Protein AF-A0A2S3U165-F1 (afdb_monomer_lite)

pLDDT: mean 78.57, std 14.58, range [23.7, 95.81]

Foldseek 3Di:
DDDDDPDPPVPDQLVVQLVVLLVVLVLVLLVCLVVCLVVLLVVLVVVLVVLQDDDVVLLQLLLVLLPDPPLVVSLVVNQVSLCPDDRPFWPKKWWAFLVQQTSYMSDPVVRVRHGPGDPDPVQVCCSVVVDWDWDFDADPVVRFTKIKTKHFRWDPDPPDDDTHGGTIMIIIGGCPVVVVVSVVVSVVSVVVSVVVSVVSSVVSSVVSCVPVPLVVQLVVQVVCVVVVNLDDARDQPDPPPSNVSRVVSNVVSVVVVVVVVVVVVVVVVVLVCQQPDCKWKFWDFPQQFTQDTYPNLCVQQVHDPVRRGRDHPCVSLVPVVPDDPVCLVVDFDKDWGFPDDPVDGWIWIKGKDFDADPVRDTGTIMIIIDTCRVVVVVVVLVVVLVVLVVVLLVVLVVLLCVLVVVVVVPCVVPPVVNVVSVVSNVLSVVLNVVLVVLVVLVVCLVVVNDDWDWDWDQVVVLLVVLVVVVVVVVVPPPDPQEEAAEAEAEDPDGDIDTGRSVLVSLLSCLVVVVLQLQAPRYFYWYWYWDDDPPDIWIWTKHQGQKADPVCQVPLLPQQDDRDPPVCVVVSDRSSSSVSSQSRQVVVVWGAGADTDGNGITGITGDDDDDYYDYDDYDYDDDDDDDDDPPVVPVVVVVVSVVVSVVPVPDPPDDPDDDFDQDDQDPDDFPDDDLLVFAFFLWKWFQAQVLFIWTKFFPPDDLSVVVLVLLLVWAWDEKDWDPDPDLVVLLCQVSPHQKMKRFHLEKDFLLSVCVNSVYDHPPRRLPIAGMKIGHPPDFFWIWGAHQQVRIIMIIGTPTHDCPVVCVCPDPVGIDIQGWDFDDDPSGTAIFRQFKDKDFKWKFFKDFADPVSLLCLFQVVVSPFHWDWDDDDQWIWTDTPPAKIWIARNVQQKIKIKGQPQQQPDDDDRPNVLSVVVSVVVVSSVANCNQKHFNYADPVQRKTAIFGDDSSATEDEPDQGHQWIWGDDSRSMIIIMHHSMDTDGIDDDPDDRRMDIGGTPVVLVVVLVVLVADPVFWDYKGWHWYWDQDPVDNRMIMTDTFIWIRGNNTIDTSVCSNVVD

Secondary structure (DSSP, 8-state):
--------GGGSHHHHHHHHHHHHHHHHHHHHHHHHHHHHHHHHHHHHHHHHSPPHHHHHHHHHHHH-S-HHHHHHHHHHHHHH---TTEEEEEEEETTSBEEEES-SS-GGGTTSBP--HHHHHHHHH---EEEEEEETTTTEEEEEEEEEEE---SSSS---EEEEEEEEEETHHHHHHHHHHHHHHHHHHHHHHHHHHHHHHHHHHHHHHHHHHHHHHHHHHTTT---S-PPP--SSHHHHHHHHHHHHHHHHHHHHHHHHHHHHHHHHHHTT-SSEEEEE-TTSBEEEE-HHHHHHHT--HHHHTTSBHHHHTT-TTT--TTHHHH----EEEE--BTTB--EEEEEEEEEE-TTS-EEEEEEEEEE-HHHHHHHHHHHHHHHHHHHHTHHHHHHHHHHHHHHHTTGGG-TTHHHHHHHHHHHHHHHHHHHHHHHHHHHHHHTT------EEEEHHHHHHHHHHHHHHHHTT---TT--EEEEEEE-SS--EEEE-HHHHHHHHHHHHHHHHHT-TT-EEEEEEEEEETTEEEEEEE--SS---TTTTTTTTSTT--S-TTGGGGGT--S-HHHHHHHHHHHTT--------TTT-----------------------------TTHHHHHHHHHHHHHHHHHTT--S---------------------HHHHSS-SEEEEE-TTS-EEEEE-TTS-HHHHHHHHHTTS-EEEEEE----SHHHHHHHHT-SSEEEEEEEEEEEHHHHHHHTT----SSTT-EEEEEEEESS-SSEEEEE-TTT--EEEEEES----TTGGGTS-TTT-EEEE-EEEEETTEEEEE--S-EEEEPEEEEEEE--HHHHHHHHHSTTS----EEEEETTEEEEEETTTEEEEEETTTTEEEEEE--S-S---S--HHHHHHHHHHHHHHTT---SSEEEEEEETTTTEEEEEEEETTEEEE-S-TT-SEEEEE-TTS-EEEEEESEEEEEEE---SS-SEEEEPPHHHHHHHHHHTT--GGGEEEEEEEEEEEE-TT-TTEEEEEEEEEEEETTEEEEHHHHHHT-

Radius of gyration: 58.42 Å; chains: 1; bounding box: 108×102×189 Å

Sequence (1059 aa):
MLRFKRKNFFKTINFKIALVFALLLLITLEIVGAIFVKQLESKNIQDFKQSVQIPTYIDNSLSEQLTVSSTRKANGQIKTILSNYNNTNVDEIQVVDSKGTIRGTSDVNDQSVVGQKTTDRNVKNAIYNNRTYTKSTYDTQNNGRYYVSIVSLYSSNSAGNSSQSVGVLYVRANMKSVYSTINNIMGIFVIASLAAMVLGLGIAIIIARAITRPIEEMKQQTQRIARGDYAGQVRVYSDDELGQLAKAINNLSIRVEESQESTEAERRRLDSVLSHMSDGVIATDRRGNITIINETASDFMDVTAEKAIGNSILDILKIRDDYSLRDLIENQDELMLDFSSNERDLILNAYFSLIQRESGFISGLVCVLHDVTEQQKIDNDRKQFVSNVSHELRTPLTSLRSYIEALSDGAWKDPEVAPGFLKVTQEETDRMIRMINELLSLSRMDSGTTRVDMELVNINEMFNYVLDRVDMILKKDDNPAKYYTIKREFTKRDLWVEIDTDKFTQVLDNIMNNAIKYSPDGGVVTCRLLETHNQVIISISDQGLGIPRADLGHVFDRFFRVDKARSRAQGGTGLGLAISKEVVQMLGGRIWVDSVEGKGLRSISPCHTNLMRRRTFGMTTHKLRRFILPILLTILILLSVVLSMYIWLNPSRYEHESKVSTTSSNSSLTTRTIDDIYLPTQLIHTNSQGGQSLLINKNVSLVSQFSEQLRKWDARSISKVRITSAKSYRALLNGTDSYVLNFPDSITVSMFNTVFKQHLSNFRSSEFSRIVIPVNDTNHIYFLNDDHHEIYSVRLKKKSLSSLKKVLAVDKVKRIAVKMTYEDNTTYIDYPKQVTMQHYSYLMSKAAASEIANRLLDADGNSTVSVHNRSGKQEYTTGSYKRMTVDSKLGTVYFEDYSDSGTTRNLSLTNQLKKSFNLLTSLGVPMDNIRYYGFDATSNSVIYRSYVEGFPIFNQTENGDVRIQLTSNGLDRYYFSLYSLQVPVPTTGQKQAVTLPSSTSVLKRLKAAGYKDSKIGSIELGYEWSQNKSSKLVIDLTPTYYVYYNGTWRTYTSMLSGS

Organism: NCBI:txid337330

Structure (mmCIF, N/CA/C/O backbone):
data_AF-A0A2S3U165-F1
#
_entry.id   AF-A0A2S3U165-F1
#
loop_
_atom_site.group_PDB
_atom_site.id
_atom_site.type_symbol
_atom_site.label_atom_id
_atom_site.label_alt_id
_atom_site.label_comp_id
_atom_site.label_asym_id
_atom_site.label_entity_id
_atom_site.label_seq_id
_atom_site.pdbx_PDB_ins_code
_atom_site.Cartn_x
_atom_site.Cartn_y
_atom_site.Cartn_z
_atom_site.occupancy
_atom_site.B_iso_or_equiv
_atom_site.auth_seq_id
_atom_site.auth_comp_id
_atom_site.auth_asym_id
_atom_site.auth_atom_id
_atom_site.pdbx_PDB_model_num
ATOM 1 N N . MET A 1 1 ? -4.258 -48.245 -37.316 1.00 33.75 1 MET A N 1
ATOM 2 C CA . MET A 1 1 ? -4.665 -47.132 -38.209 1.00 33.75 1 MET A CA 1
ATOM 3 C C . MET A 1 1 ? -4.821 -45.851 -37.377 1.00 33.75 1 MET A C 1
ATOM 5 O O . MET A 1 1 ? -5.816 -45.705 -36.680 1.00 33.75 1 MET A O 1
ATOM 9 N N . LEU A 1 2 ? -3.816 -44.966 -37.343 1.00 30.27 2 LEU A N 1
ATOM 10 C CA . LEU A 1 2 ? -3.775 -43.818 -36.412 1.00 30.27 2 LEU A CA 1
ATOM 11 C C . LEU A 1 2 ? -4.475 -42.569 -36.975 1.00 30.27 2 LEU A C 1
ATOM 13 O O . LEU A 1 2 ? -3.987 -41.931 -37.905 1.00 30.27 2 LEU A O 1
ATOM 17 N N . ARG A 1 3 ? -5.608 -42.180 -36.377 1.00 30.67 3 ARG A N 1
ATOM 18 C CA . ARG A 1 3 ? -6.402 -41.015 -36.802 1.00 30.67 3 ARG A CA 1
ATOM 19 C C . ARG A 1 3 ? -5.955 -39.746 -36.059 1.00 30.67 3 ARG A C 1
ATOM 21 O O . ARG A 1 3 ? -6.511 -39.388 -35.022 1.00 30.67 3 ARG A O 1
ATOM 28 N N . PHE A 1 4 ? -4.937 -39.059 -36.584 1.00 32.34 4 PHE A N 1
ATOM 29 C CA . PHE A 1 4 ? -4.428 -37.803 -36.012 1.00 32.34 4 PHE A CA 1
ATOM 30 C C . PHE A 1 4 ? -5.526 -36.722 -35.944 1.00 32.34 4 PHE A C 1
ATOM 32 O O . PHE A 1 4 ? -5.922 -36.150 -36.962 1.00 32.34 4 PHE A O 1
ATOM 39 N N . LYS A 1 5 ? -5.983 -36.367 -34.733 1.00 38.91 5 LYS A N 1
ATOM 40 C CA . LYS A 1 5 ? -6.757 -35.132 -34.519 1.00 38.91 5 LYS A CA 1
ATOM 41 C C . LYS A 1 5 ? -5.855 -33.937 -34.849 1.00 38.91 5 LYS A C 1
ATOM 43 O O . LYS A 1 5 ? -4.990 -33.587 -34.046 1.00 38.91 5 LYS A O 1
ATOM 48 N N . ARG A 1 6 ? -6.080 -33.284 -35.998 1.00 40.56 6 ARG A N 1
ATOM 49 C CA . ARG A 1 6 ? -5.479 -31.982 -36.352 1.00 40.56 6 ARG A CA 1
ATOM 50 C C . ARG A 1 6 ? -5.885 -30.918 -35.315 1.00 40.56 6 ARG A C 1
ATOM 52 O O . ARG A 1 6 ? -6.826 -30.155 -35.522 1.00 40.56 6 ARG A O 1
ATOM 59 N N . LYS A 1 7 ? -5.158 -30.835 -34.192 1.00 45.34 7 LYS A N 1
ATOM 60 C CA . LYS A 1 7 ? -5.115 -29.611 -33.377 1.00 45.34 7 LYS A CA 1
ATOM 61 C C . LYS A 1 7 ? -4.699 -28.471 -34.310 1.00 45.34 7 LYS A C 1
ATOM 63 O O . LYS A 1 7 ? -3.800 -28.645 -35.128 1.00 45.34 7 LYS A O 1
ATOM 68 N N . ASN A 1 8 ? -5.357 -27.318 -34.200 1.00 52.25 8 ASN A N 1
ATOM 69 C CA . ASN A 1 8 ? -5.084 -26.154 -35.045 1.00 52.25 8 ASN A CA 1
ATOM 70 C C . ASN A 1 8 ? -3.655 -25.629 -34.798 1.00 52.25 8 ASN A C 1
ATOM 72 O O . ASN A 1 8 ? -3.455 -24.776 -33.937 1.00 52.25 8 ASN A O 1
ATOM 76 N N . PHE A 1 9 ? -2.675 -26.139 -35.548 1.00 51.56 9 PHE A N 1
ATOM 77 C CA . PHE A 1 9 ? -1.242 -25.844 -35.411 1.00 51.56 9 PHE A CA 1
ATOM 78 C C . PHE A 1 9 ? -0.975 -24.327 -35.406 1.00 51.56 9 PHE A C 1
ATOM 80 O O . PHE A 1 9 ? -0.427 -23.782 -34.446 1.00 51.56 9 PHE A O 1
ATOM 87 N N . PHE A 1 10 ? -1.555 -23.641 -36.394 1.00 55.06 10 PHE A N 1
ATOM 88 C CA . PHE A 1 10 ? -1.561 -22.187 -36.593 1.00 55.06 10 PHE A CA 1
ATOM 89 C C . PHE A 1 10 ? -2.202 -21.359 -35.455 1.00 55.06 10 PHE A C 1
ATOM 91 O O . PHE A 1 10 ? -2.056 -20.138 -35.426 1.00 55.06 10 PHE A O 1
ATOM 98 N N . LYS A 1 11 ? -2.926 -21.983 -34.510 1.00 57.59 11 LYS A N 1
ATOM 99 C CA . LYS A 1 11 ? -3.500 -21.303 -33.329 1.00 57.59 11 LYS A CA 1
ATOM 100 C C . LYS A 1 11 ? -2.598 -21.380 -32.089 1.00 57.59 11 LYS A C 1
ATOM 102 O O . LYS A 1 11 ? -2.923 -20.742 -31.090 1.00 57.59 11 LYS A O 1
ATOM 107 N N . THR A 1 12 ? -1.494 -22.130 -32.126 1.00 66.56 12 THR A N 1
ATOM 108 C CA . THR A 1 12 ? -0.526 -22.169 -31.016 1.00 66.56 12 THR A CA 1
ATOM 109 C C . THR A 1 12 ? 0.334 -20.903 -30.997 1.00 66.56 12 THR A C 1
ATOM 111 O O . THR A 1 12 ? 0.729 -20.396 -32.047 1.00 66.56 12 THR A O 1
ATOM 114 N N . ILE A 1 13 ? 0.635 -20.380 -29.805 1.00 69.94 13 ILE A N 1
ATOM 115 C CA . ILE A 1 13 ? 1.484 -19.186 -29.664 1.00 69.94 13 ILE A CA 1
ATOM 116 C C . ILE A 1 13 ? 2.929 -19.472 -30.104 1.00 69.94 13 ILE A C 1
ATOM 118 O O . ILE A 1 13 ? 3.544 -18.636 -30.756 1.00 69.94 13 ILE A O 1
ATOM 122 N N . ASN A 1 14 ? 3.411 -20.698 -29.879 1.00 69.25 14 ASN A N 1
ATOM 123 C CA . ASN A 1 14 ? 4.694 -21.216 -30.354 1.00 69.25 14 ASN A CA 1
ATOM 124 C C . ASN A 1 14 ? 4.854 -21.045 -31.872 1.00 69.25 14 ASN A C 1
ATOM 126 O O . ASN A 1 14 ? 5.869 -20.530 -32.332 1.00 69.25 14 ASN A O 1
ATOM 130 N N . PHE A 1 15 ? 3.837 -21.452 -32.645 1.00 73.50 15 PHE A N 1
ATOM 131 C CA . PHE A 1 15 ? 3.852 -21.309 -34.099 1.00 73.50 15 PHE A CA 1
ATOM 132 C C . PHE A 1 15 ? 3.853 -19.836 -34.519 1.00 73.50 15 PHE A C 1
ATOM 134 O O . PHE A 1 15 ? 4.587 -19.468 -35.427 1.00 73.50 15 PHE A O 1
ATOM 141 N N . LYS A 1 16 ? 3.076 -18.979 -33.842 1.00 78.44 16 LYS A N 1
ATOM 142 C CA . LYS A 1 16 ? 3.049 -17.539 -34.142 1.00 78.44 16 LYS A CA 1
ATOM 143 C C . LYS A 1 16 ? 4.399 -16.864 -33.903 1.00 78.44 16 LYS A C 1
ATOM 145 O O . LYS A 1 16 ? 4.827 -16.091 -34.749 1.00 78.44 16 LYS A O 1
ATOM 150 N N . ILE A 1 17 ? 5.068 -17.167 -32.790 1.00 77.88 17 ILE A N 1
ATOM 151 C CA . ILE A 1 17 ? 6.394 -16.614 -32.473 1.00 77.88 17 ILE A CA 1
ATOM 152 C C . ILE A 1 17 ? 7.420 -17.078 -33.517 1.00 77.88 17 ILE A C 1
ATOM 154 O O . ILE A 1 17 ? 8.116 -16.246 -34.093 1.00 77.88 17 ILE A O 1
ATOM 158 N N . ALA A 1 18 ? 7.458 -18.378 -33.833 1.00 76.38 18 ALA A N 1
ATOM 159 C CA . ALA A 1 18 ? 8.350 -18.906 -34.866 1.00 76.38 18 ALA A CA 1
ATOM 160 C C . ALA A 1 18 ? 8.074 -18.301 -36.259 1.00 76.38 18 ALA A C 1
ATOM 162 O O . ALA A 1 18 ? 9.016 -17.986 -36.980 1.00 76.38 18 ALA A O 1
ATOM 163 N N . LEU A 1 19 ? 6.803 -18.078 -36.618 1.00 77.12 19 LEU A N 1
ATOM 164 C CA . LEU A 1 19 ? 6.414 -17.425 -37.872 1.00 77.12 19 LEU A CA 1
ATOM 165 C C . LEU A 1 19 ? 6.863 -15.956 -37.930 1.00 77.12 19 LEU A C 1
ATOM 167 O O . LEU A 1 19 ? 7.336 -15.519 -38.972 1.00 77.12 19 LEU A O 1
ATOM 171 N N . VAL A 1 20 ? 6.745 -15.200 -36.832 1.00 80.44 20 VAL A N 1
ATOM 172 C CA . VAL A 1 20 ? 7.213 -13.802 -36.775 1.00 80.44 20 VAL A CA 1
ATOM 173 C C . VAL A 1 20 ? 8.730 -13.727 -36.952 1.00 80.44 20 VAL A C 1
ATOM 175 O O . VAL A 1 20 ? 9.194 -12.928 -37.759 1.00 80.44 20 VAL A O 1
ATOM 178 N N . PHE A 1 21 ? 9.501 -14.594 -36.287 1.00 79.75 21 PHE A N 1
ATOM 179 C CA . PHE A 1 21 ? 10.951 -14.663 -36.506 1.00 79.75 21 PHE A CA 1
ATOM 180 C C . PHE A 1 21 ? 11.316 -15.093 -37.934 1.00 79.75 21 PHE A C 1
ATOM 182 O O . PHE A 1 21 ? 12.248 -14.536 -38.506 1.00 79.75 21 PHE A O 1
ATOM 189 N N . ALA A 1 22 ? 10.573 -16.026 -38.538 1.00 78.12 22 ALA A N 1
ATOM 190 C CA . ALA A 1 22 ? 10.797 -16.444 -39.923 1.00 78.12 22 ALA A CA 1
ATOM 191 C C . ALA A 1 22 ? 10.519 -15.316 -40.935 1.00 78.12 22 ALA A C 1
ATOM 193 O O . ALA A 1 22 ? 11.304 -15.121 -41.859 1.00 78.12 22 ALA A O 1
ATOM 194 N N . LEU A 1 23 ? 9.440 -14.549 -40.739 1.00 79.06 23 LEU A N 1
ATOM 195 C CA . LEU A 1 23 ? 9.111 -13.382 -41.566 1.00 79.06 23 LEU A CA 1
ATOM 196 C C . LEU A 1 23 ? 10.121 -12.243 -41.379 1.00 79.06 23 LEU A C 1
ATOM 198 O O . LEU A 1 23 ? 10.526 -11.630 -42.360 1.00 79.06 23 LEU A O 1
ATOM 202 N N . LEU A 1 24 ? 10.569 -11.985 -40.146 1.00 82.81 24 LEU A N 1
ATOM 203 C CA . LEU A 1 24 ? 11.602 -10.983 -39.872 1.00 82.81 24 LEU A CA 1
ATOM 204 C C . LEU A 1 24 ? 12.925 -11.366 -40.546 1.00 82.81 24 LEU A C 1
ATOM 206 O O . LEU A 1 24 ? 13.512 -10.532 -41.229 1.00 82.81 24 LEU A O 1
ATOM 210 N N . LEU A 1 25 ? 13.352 -12.629 -40.423 1.00 83.25 25 LEU A N 1
ATOM 211 C CA . LEU A 1 25 ? 14.554 -13.144 -41.084 1.00 83.25 25 LEU A CA 1
ATOM 212 C C . LEU A 1 25 ? 14.445 -13.004 -42.610 1.00 83.25 25 LEU A C 1
ATOM 214 O O . LEU A 1 25 ? 15.378 -12.503 -43.232 1.00 83.25 25 LEU A O 1
ATOM 218 N N . LEU A 1 26 ? 13.297 -13.361 -43.197 1.00 79.75 26 LEU A N 1
ATOM 219 C CA . LEU A 1 26 ? 13.016 -13.184 -44.625 1.00 79.75 26 LEU A CA 1
ATOM 220 C C . LEU A 1 26 ? 13.172 -11.717 -45.056 1.00 79.75 26 LEU A C 1
ATOM 222 O O . LEU A 1 26 ? 13.933 -11.441 -45.978 1.00 79.75 26 LEU A O 1
ATOM 226 N N . ILE A 1 27 ? 12.543 -10.774 -44.347 1.00 81.38 27 ILE A N 1
ATOM 227 C CA . ILE A 1 27 ? 12.619 -9.335 -44.654 1.00 81.38 27 ILE A CA 1
ATOM 228 C C . ILE A 1 27 ? 14.053 -8.804 -44.508 1.00 81.38 27 ILE A C 1
ATOM 230 O O . ILE A 1 27 ? 14.535 -8.087 -45.384 1.00 81.38 27 ILE A O 1
ATOM 234 N N . THR A 1 28 ? 14.779 -9.171 -43.444 1.00 82.31 28 THR A N 1
ATOM 235 C CA . THR A 1 28 ? 16.186 -8.753 -43.299 1.00 82.31 28 THR A CA 1
ATOM 236 C C . THR A 1 28 ? 17.066 -9.297 -44.419 1.00 82.31 28 THR A C 1
ATOM 238 O O . THR A 1 28 ? 17.994 -8.619 -44.850 1.00 82.31 28 THR A O 1
ATOM 241 N N . LEU A 1 29 ? 16.756 -10.491 -44.924 1.00 84.00 29 LEU A N 1
ATOM 242 C CA . LEU A 1 29 ? 17.514 -11.144 -45.978 1.00 84.00 29 LEU A CA 1
ATOM 243 C C . LEU A 1 29 ? 17.196 -10.564 -47.366 1.00 84.00 29 LEU A C 1
ATOM 245 O O . LEU A 1 29 ? 18.117 -10.399 -48.163 1.00 84.00 29 LEU A O 1
ATOM 249 N N . GLU A 1 30 ? 15.945 -10.168 -47.630 1.00 80.12 30 GLU A N 1
ATOM 250 C CA . GLU A 1 30 ? 15.576 -9.358 -48.804 1.00 80.12 30 GLU A CA 1
ATOM 251 C C . GLU A 1 30 ? 16.334 -8.022 -48.815 1.00 80.12 30 GLU A C 1
ATOM 253 O O . GLU A 1 30 ? 16.966 -7.679 -49.815 1.00 80.12 30 GLU A O 1
ATOM 258 N N . ILE A 1 31 ? 16.336 -7.291 -47.693 1.00 81.25 31 ILE A N 1
ATOM 259 C CA . ILE A 1 31 ? 17.001 -5.982 -47.572 1.00 81.25 31 ILE A CA 1
ATOM 260 C C . ILE A 1 31 ? 18.521 -6.114 -47.745 1.00 81.25 31 ILE A C 1
ATOM 262 O O . ILE A 1 31 ? 19.116 -5.391 -48.546 1.00 81.25 31 ILE A O 1
ATOM 266 N N . VAL A 1 32 ? 19.157 -7.053 -47.035 1.00 83.31 32 VAL A N 1
ATOM 267 C CA . VAL A 1 32 ? 20.603 -7.305 -47.159 1.00 83.31 32 VAL A CA 1
ATOM 268 C C . VAL A 1 32 ? 20.953 -7.775 -48.570 1.00 83.31 32 VAL A C 1
ATOM 270 O O . VAL A 1 32 ? 21.936 -7.296 -49.126 1.00 83.31 32 VAL A O 1
ATOM 273 N N . GLY A 1 33 ? 20.139 -8.638 -49.185 1.00 82.62 33 GLY A N 1
ATOM 274 C CA . GLY A 1 33 ? 20.323 -9.077 -50.569 1.00 82.62 33 GLY A CA 1
ATOM 275 C C . GLY A 1 33 ? 20.247 -7.927 -51.575 1.00 82.62 33 GLY A C 1
ATOM 276 O O . GLY A 1 33 ? 21.127 -7.802 -52.423 1.00 82.62 33 GLY A O 1
ATOM 277 N N . ALA A 1 34 ? 19.255 -7.041 -51.452 1.00 78.62 34 ALA A N 1
ATOM 278 C CA . ALA A 1 34 ? 19.100 -5.882 -52.331 1.00 78.62 34 ALA A CA 1
ATOM 279 C C . ALA A 1 34 ? 20.277 -4.894 -52.216 1.00 78.62 34 ALA A C 1
ATOM 281 O O . ALA A 1 34 ? 20.805 -4.434 -53.233 1.00 78.62 34 ALA A O 1
ATOM 282 N N . ILE A 1 35 ? 20.729 -4.603 -50.989 1.00 80.50 35 ILE A N 1
ATOM 283 C CA . ILE A 1 35 ? 21.906 -3.755 -50.739 1.00 80.50 35 ILE A CA 1
ATOM 284 C C . ILE A 1 35 ? 23.169 -4.426 -51.293 1.00 80.50 35 ILE A C 1
ATOM 286 O O . ILE A 1 35 ? 23.924 -3.788 -52.028 1.00 80.50 35 ILE A O 1
ATOM 290 N N . PHE A 1 36 ? 23.372 -5.713 -50.997 1.00 84.00 36 PHE A N 1
ATOM 291 C CA . PHE A 1 36 ? 24.535 -6.479 -51.438 1.00 84.00 36 PHE A CA 1
ATOM 292 C C . PHE A 1 36 ? 24.632 -6.542 -52.964 1.00 84.00 36 PHE A C 1
ATOM 294 O O . PHE A 1 36 ? 25.689 -6.231 -53.501 1.00 84.00 36 PHE A O 1
ATOM 301 N N . VAL A 1 37 ? 23.544 -6.854 -53.678 1.00 80.62 37 VAL A N 1
ATOM 302 C CA . VAL A 1 37 ? 23.531 -6.892 -55.152 1.00 80.62 37 VAL A CA 1
ATOM 303 C C . VAL A 1 37 ? 23.841 -5.515 -55.745 1.00 80.62 37 VAL A C 1
ATOM 305 O O . VAL A 1 37 ? 24.714 -5.415 -56.608 1.00 80.62 37 VAL A O 1
ATOM 308 N N . LYS A 1 38 ? 23.211 -4.439 -55.248 1.00 78.88 38 LYS A N 1
ATOM 309 C CA . LYS A 1 38 ? 23.470 -3.067 -55.725 1.00 78.88 38 LYS A CA 1
ATOM 310 C C . LYS A 1 38 ? 24.925 -2.644 -55.488 1.00 78.88 38 LYS A C 1
ATOM 312 O O . LYS A 1 38 ? 25.540 -2.034 -56.365 1.00 78.88 38 LYS A O 1
ATOM 317 N N . GLN A 1 39 ? 25.489 -2.966 -54.323 1.00 80.38 39 GLN A N 1
ATOM 318 C CA . GLN A 1 39 ? 26.874 -2.641 -53.972 1.00 80.38 39 GLN A CA 1
ATOM 319 C C . GLN A 1 39 ? 27.882 -3.495 -54.758 1.00 80.38 39 GLN A C 1
ATOM 321 O O . GLN A 1 39 ? 28.893 -2.970 -55.225 1.00 80.38 39 GLN A O 1
ATOM 326 N N . LEU A 1 40 ? 27.585 -4.782 -54.960 1.00 85.06 40 LEU A N 1
ATOM 327 C CA . LEU A 1 40 ? 28.380 -5.717 -55.753 1.00 85.06 40 LEU A CA 1
ATOM 328 C C . LEU A 1 40 ? 28.433 -5.291 -57.225 1.00 85.06 40 LEU A C 1
ATOM 330 O O . LEU A 1 40 ? 29.526 -5.228 -57.784 1.00 85.06 40 LEU A O 1
ATOM 334 N N . GLU A 1 41 ? 27.296 -4.958 -57.844 1.00 81.56 41 GLU A N 1
ATOM 335 C CA . GLU A 1 41 ? 27.257 -4.447 -59.221 1.00 81.56 41 GLU A CA 1
ATOM 336 C C . GLU A 1 41 ? 28.020 -3.121 -59.337 1.00 81.56 41 GLU A C 1
ATOM 338 O O . GLU A 1 41 ? 28.912 -3.002 -60.178 1.00 81.56 41 GLU A O 1
ATOM 343 N N . SER A 1 42 ? 27.745 -2.158 -58.448 1.00 81.94 42 SER A N 1
ATOM 344 C CA . SER A 1 42 ? 28.410 -0.846 -58.459 1.00 81.94 42 SER A CA 1
ATOM 345 C C . SER A 1 42 ? 29.932 -0.976 -58.351 1.00 81.94 42 SER A C 1
ATOM 347 O O . SER A 1 42 ? 30.659 -0.365 -59.137 1.00 81.94 42 SER A O 1
ATOM 349 N N . LYS A 1 43 ? 30.416 -1.816 -57.423 1.00 83.06 43 LYS A N 1
ATOM 350 C CA . LYS A 1 43 ? 31.849 -2.049 -57.230 1.00 83.06 43 LYS A CA 1
ATOM 351 C C . LYS A 1 43 ? 32.477 -2.791 -58.410 1.00 83.06 43 LYS A C 1
ATOM 353 O O . LYS A 1 43 ? 33.467 -2.310 -58.942 1.00 83.06 43 LYS A O 1
ATOM 358 N N . ASN A 1 44 ? 31.903 -3.906 -58.872 1.00 84.69 44 ASN A N 1
ATOM 359 C CA . ASN A 1 44 ? 32.482 -4.649 -60.000 1.00 84.69 44 ASN A CA 1
ATOM 360 C C . ASN A 1 44 ? 32.514 -3.806 -61.288 1.00 84.69 44 ASN A C 1
ATOM 362 O O . ASN A 1 44 ? 33.454 -3.925 -62.069 1.00 84.69 44 ASN A O 1
ATOM 366 N N . ILE A 1 45 ? 31.537 -2.917 -61.507 1.00 84.38 45 ILE A N 1
ATOM 367 C CA . ILE A 1 45 ? 31.567 -1.963 -62.625 1.00 84.38 45 ILE A CA 1
ATOM 368 C C . ILE A 1 45 ? 32.660 -0.899 -62.427 1.00 84.38 45 ILE A C 1
ATOM 370 O O . ILE A 1 45 ? 33.305 -0.520 -63.404 1.00 84.38 45 ILE A O 1
ATOM 374 N N . GLN A 1 46 ? 32.898 -0.415 -61.204 1.00 84.44 46 GLN A N 1
ATOM 375 C CA . GLN A 1 46 ? 33.989 0.522 -60.908 1.00 84.44 46 GLN A CA 1
ATOM 376 C C . GLN A 1 46 ? 35.370 -0.126 -61.105 1.00 84.44 46 GLN A C 1
ATOM 378 O O . GLN A 1 46 ? 36.187 0.410 -61.855 1.00 84.44 46 GLN A O 1
ATOM 383 N N . ASP A 1 47 ? 35.593 -1.297 -60.508 1.00 84.56 47 ASP A N 1
ATOM 384 C CA . ASP A 1 47 ? 36.834 -2.068 -60.621 1.00 84.56 47 ASP A CA 1
ATOM 385 C C . ASP A 1 47 ? 37.116 -2.423 -62.100 1.00 84.56 47 ASP A C 1
ATOM 387 O O . ASP A 1 47 ? 38.234 -2.250 -62.590 1.00 84.56 47 ASP A O 1
ATOM 391 N N . PHE A 1 48 ? 36.083 -2.814 -62.863 1.00 87.31 48 PHE A N 1
ATOM 392 C CA . PHE A 1 48 ? 36.197 -3.063 -64.305 1.00 87.31 48 PHE A CA 1
ATOM 393 C C . PHE A 1 48 ? 36.580 -1.806 -65.096 1.00 87.31 48 PHE A C 1
ATOM 395 O O . PHE A 1 48 ? 37.502 -1.864 -65.911 1.00 87.31 48 PHE A O 1
ATOM 402 N N . LYS A 1 49 ? 35.930 -0.658 -64.845 1.00 84.00 49 LYS A N 1
ATOM 403 C CA . LYS A 1 49 ? 36.275 0.620 -65.497 1.00 84.00 49 LYS A CA 1
ATOM 404 C C . LYS A 1 49 ? 37.732 1.007 -65.253 1.00 84.00 49 LYS A C 1
ATOM 406 O O . LYS A 1 49 ? 38.390 1.456 -66.185 1.00 84.00 49 LYS A O 1
ATOM 411 N N . GLN A 1 50 ? 38.235 0.798 -64.035 1.00 82.69 50 GLN A N 1
ATOM 412 C CA . GLN A 1 50 ? 39.637 1.040 -63.701 1.00 82.69 50 GLN A CA 1
ATOM 413 C C . GLN A 1 50 ? 40.573 0.048 -64.416 1.00 82.69 50 GLN A C 1
ATOM 415 O O . GLN A 1 50 ? 41.608 0.462 -64.926 1.00 82.69 50 GLN A O 1
ATOM 420 N N . SER A 1 51 ? 40.190 -1.230 -64.543 1.00 83.00 51 SER A N 1
ATOM 421 C CA . SER A 1 51 ? 40.967 -2.241 -65.290 1.00 83.00 51 SER A CA 1
ATOM 422 C C . SER A 1 51 ? 41.047 -1.996 -66.806 1.00 83.00 51 SER A C 1
ATOM 424 O O . SER A 1 51 ? 41.929 -2.531 -67.471 1.00 83.00 51 SER A O 1
ATOM 426 N N . VAL A 1 52 ? 40.120 -1.205 -67.353 1.00 84.81 52 VAL A N 1
ATOM 427 C CA . VAL A 1 52 ? 40.019 -0.841 -68.779 1.00 84.81 52 VAL A CA 1
ATOM 428 C C . VAL A 1 52 ? 40.643 0.532 -69.069 1.00 84.81 52 VAL A C 1
ATOM 430 O O . VAL A 1 52 ? 40.829 0.901 -70.228 1.00 84.81 52 VAL A O 1
ATOM 433 N N . GLN A 1 53 ? 40.985 1.307 -68.037 1.00 81.44 53 GLN A N 1
ATOM 434 C CA . GLN A 1 53 ? 41.601 2.614 -68.222 1.00 81.44 53 GLN A CA 1
ATOM 435 C C . GLN A 1 53 ? 43.004 2.472 -68.830 1.00 81.44 53 GLN A C 1
ATOM 437 O O . GLN A 1 53 ? 43.839 1.697 -68.358 1.00 81.44 53 GLN A O 1
ATOM 442 N N . ILE A 1 54 ? 43.266 3.248 -69.881 1.00 81.81 54 ILE A N 1
ATOM 443 C CA . ILE A 1 54 ? 44.570 3.279 -70.540 1.00 81.81 54 ILE A CA 1
ATOM 444 C C . ILE A 1 54 ? 45.589 3.969 -69.613 1.00 81.81 54 ILE A C 1
ATOM 446 O O . ILE A 1 54 ? 45.279 5.014 -69.036 1.00 81.81 54 ILE A O 1
ATOM 450 N N . PRO A 1 55 ? 46.793 3.398 -69.415 1.00 82.19 55 PRO A N 1
ATOM 451 C CA . PRO A 1 55 ? 47.842 4.037 -68.630 1.00 82.19 55 PRO A CA 1
ATOM 452 C C . PRO A 1 55 ? 48.347 5.334 -69.271 1.00 82.19 55 PRO A C 1
ATOM 454 O O . PRO A 1 55 ? 48.657 5.366 -70.459 1.00 82.19 55 PRO A O 1
ATOM 457 N N . THR A 1 56 ? 48.565 6.372 -68.462 1.00 76.31 56 THR A N 1
ATOM 458 C CA . THR A 1 56 ? 48.948 7.720 -68.927 1.00 76.31 56 THR A CA 1
ATOM 459 C C . THR A 1 56 ? 50.263 7.774 -69.720 1.00 76.31 56 THR A C 1
ATOM 461 O O . THR A 1 56 ? 50.472 8.699 -70.501 1.00 76.31 56 THR A O 1
ATOM 464 N N . TYR A 1 57 ? 51.156 6.783 -69.584 1.00 77.94 57 TYR A N 1
ATOM 465 C CA . TYR A 1 57 ? 52.344 6.700 -70.444 1.00 77.94 57 TYR A CA 1
ATOM 466 C C . TYR A 1 57 ? 51.977 6.417 -71.912 1.00 77.94 57 TYR A C 1
ATOM 468 O O . TYR A 1 57 ? 52.616 6.957 -72.811 1.00 77.94 57 TYR A O 1
ATOM 476 N N . ILE A 1 58 ? 50.915 5.643 -72.159 1.00 81.38 58 ILE A N 1
ATOM 477 C CA . ILE A 1 58 ? 50.386 5.376 -73.502 1.00 81.38 58 ILE A CA 1
ATOM 478 C C . ILE A 1 58 ? 49.687 6.622 -74.044 1.00 81.38 58 ILE A C 1
ATOM 480 O O . ILE A 1 58 ? 49.961 7.005 -75.177 1.00 81.38 58 ILE A O 1
ATOM 484 N N . ASP A 1 59 ? 48.867 7.301 -73.234 1.00 78.31 59 ASP A N 1
ATOM 485 C CA . ASP A 1 59 ? 48.231 8.569 -73.629 1.00 78.31 59 ASP A CA 1
ATOM 486 C C . ASP A 1 59 ? 49.280 9.603 -74.076 1.00 78.31 59 ASP A C 1
ATOM 488 O O . ASP A 1 59 ? 49.123 10.243 -75.118 1.00 78.31 59 ASP A O 1
ATOM 492 N N . ASN A 1 60 ? 50.388 9.719 -73.334 1.00 77.94 60 ASN A N 1
ATOM 493 C CA . ASN A 1 60 ? 51.498 10.611 -73.666 1.00 77.94 60 ASN A CA 1
ATOM 494 C C . ASN A 1 60 ? 52.207 10.201 -74.969 1.00 77.94 60 ASN A C 1
ATOM 496 O O . ASN A 1 60 ? 52.357 11.038 -75.858 1.00 77.94 60 ASN A O 1
ATOM 500 N N . SER A 1 61 ? 52.597 8.930 -75.132 1.00 80.75 61 SER A N 1
ATOM 501 C CA . SER A 1 61 ? 53.264 8.461 -76.361 1.00 80.75 61 SER A CA 1
ATOM 502 C C . SER A 1 61 ? 52.361 8.533 -77.599 1.00 80.75 61 SER A C 1
ATOM 504 O O . SER A 1 61 ? 52.832 8.859 -78.687 1.00 80.75 61 SER A O 1
ATOM 506 N N . LEU A 1 62 ? 51.055 8.283 -77.462 1.00 83.12 62 LEU A N 1
ATOM 507 C CA . LEU A 1 62 ? 50.092 8.468 -78.551 1.00 83.12 62 LEU A CA 1
ATOM 508 C C . LEU A 1 62 ? 49.907 9.953 -78.894 1.00 83.12 62 LEU A C 1
ATOM 510 O O . LEU A 1 62 ? 49.868 10.301 -80.075 1.00 83.12 62 LEU A O 1
ATOM 514 N N . SER A 1 63 ? 49.855 10.832 -77.888 1.00 80.62 63 SER A N 1
ATOM 515 C CA . SER A 1 63 ? 49.787 12.286 -78.090 1.00 80.62 63 SER A CA 1
ATOM 516 C C . SER A 1 63 ? 51.027 12.817 -78.815 1.00 80.62 63 SER A C 1
ATOM 518 O O . SER A 1 63 ? 50.895 13.598 -79.755 1.00 80.62 63 SER A O 1
ATOM 520 N N . GLU A 1 64 ? 52.220 12.339 -78.451 1.00 80.81 64 GLU A N 1
ATOM 521 C CA . GLU A 1 64 ? 53.478 12.657 -79.135 1.00 80.81 64 GLU A CA 1
ATOM 522 C C . GLU A 1 64 ? 53.430 12.243 -80.615 1.00 80.81 64 GLU A C 1
ATOM 524 O O . GLU A 1 64 ? 53.622 13.088 -81.492 1.00 80.81 64 GLU A O 1
ATOM 529 N N . GLN A 1 65 ? 53.083 10.985 -80.924 1.00 81.75 65 GLN A N 1
ATOM 530 C CA . GLN A 1 65 ? 53.018 10.514 -82.316 1.00 81.75 65 GLN A CA 1
ATOM 531 C C . GLN A 1 65 ? 51.966 11.257 -83.158 1.00 81.75 65 GLN A C 1
ATOM 533 O O . GLN A 1 65 ? 52.152 11.403 -84.367 1.00 81.75 65 GLN A O 1
ATOM 538 N N . LEU A 1 66 ? 50.896 11.786 -82.553 1.00 79.38 66 LEU A N 1
ATOM 539 C CA . LEU A 1 66 ? 49.912 12.618 -83.256 1.00 79.38 66 LEU A CA 1
ATOM 540 C C . LEU A 1 66 ? 50.456 13.998 -83.675 1.00 79.38 66 LEU A C 1
ATOM 542 O O . LEU A 1 66 ? 49.934 14.578 -84.629 1.00 79.38 66 LEU A O 1
ATOM 546 N N . THR A 1 67 ? 51.522 14.502 -83.040 1.00 76.31 67 THR A N 1
ATOM 547 C CA . THR A 1 67 ? 52.194 15.758 -83.441 1.00 76.31 67 THR A CA 1
ATOM 548 C C . THR A 1 67 ? 53.241 15.584 -84.548 1.00 76.31 67 THR A C 1
ATOM 550 O O . THR A 1 67 ? 53.663 16.565 -85.162 1.00 76.31 67 THR A O 1
ATOM 553 N N . VAL A 1 68 ? 53.646 14.347 -84.861 1.00 79.06 68 VAL A N 1
ATOM 554 C CA . VAL A 1 68 ? 54.708 14.062 -85.839 1.00 79.06 68 VAL A CA 1
ATOM 555 C C . VAL A 1 68 ? 54.223 14.296 -87.277 1.00 79.06 68 VAL A C 1
ATOM 557 O O . VAL A 1 68 ? 53.351 13.590 -87.786 1.00 79.06 68 VAL A O 1
ATOM 560 N N . SER A 1 69 ? 54.869 15.224 -87.994 1.00 68.31 69 SER A N 1
ATOM 561 C CA . SER A 1 69 ? 54.497 15.631 -89.363 1.00 68.31 69 SER A CA 1
ATOM 562 C C . SER A 1 69 ? 54.450 14.481 -90.384 1.00 68.31 69 SER A C 1
ATOM 564 O O . SER A 1 69 ? 53.712 14.535 -91.369 1.00 68.31 69 SER A O 1
ATOM 566 N N . SER A 1 70 ? 55.232 13.415 -90.175 1.00 77.00 70 SER A N 1
ATOM 567 C CA . SER A 1 70 ? 55.290 12.260 -91.078 1.00 77.00 70 SER A CA 1
ATOM 568 C C . SER A 1 70 ? 54.197 11.233 -90.759 1.00 77.00 70 SER A C 1
ATOM 570 O O . SER A 1 70 ? 54.441 10.231 -90.088 1.00 77.00 70 SER A O 1
ATOM 572 N N . THR A 1 71 ? 52.994 11.452 -91.298 1.00 75.44 71 THR A N 1
ATOM 573 C CA . THR A 1 71 ? 51.803 10.604 -91.062 1.00 75.44 71 THR A CA 1
ATOM 574 C C . THR A 1 71 ? 52.061 9.100 -91.255 1.00 75.44 71 THR A C 1
ATOM 576 O O . THR A 1 71 ? 51.605 8.301 -90.442 1.00 75.44 71 THR A O 1
ATOM 579 N N . ARG A 1 72 ? 52.841 8.684 -92.268 1.00 76.56 72 ARG A N 1
ATOM 580 C CA . ARG A 1 72 ? 53.159 7.256 -92.487 1.00 76.56 72 ARG A CA 1
ATOM 581 C C . ARG A 1 72 ? 54.051 6.665 -91.382 1.00 76.56 72 ARG A C 1
ATOM 583 O O . ARG A 1 72 ? 53.855 5.508 -91.027 1.00 76.56 72 ARG A O 1
ATOM 590 N N . LYS A 1 73 ? 54.999 7.433 -90.825 1.00 77.06 73 LYS A N 1
ATOM 591 C CA . LYS A 1 73 ? 55.824 6.984 -89.686 1.00 77.06 73 LYS A CA 1
ATOM 592 C C . LYS A 1 73 ? 55.017 6.990 -88.384 1.00 77.06 73 LYS A C 1
ATOM 594 O O . LYS A 1 73 ? 55.047 6.000 -87.662 1.00 77.06 73 LYS A O 1
ATOM 599 N N . ALA A 1 74 ? 54.249 8.056 -88.144 1.00 80.62 74 ALA A N 1
ATOM 600 C CA . ALA A 1 74 ? 53.381 8.203 -86.977 1.00 80.62 74 ALA A CA 1
ATOM 601 C C . ALA A 1 74 ? 52.369 7.052 -86.857 1.00 80.62 74 ALA A C 1
ATOM 603 O O . ALA A 1 74 ? 52.324 6.385 -85.831 1.00 80.62 74 ALA A O 1
ATOM 604 N N . ASN A 1 75 ? 51.615 6.748 -87.922 1.00 83.44 75 ASN A N 1
ATOM 605 C CA . ASN A 1 75 ? 50.640 5.650 -87.906 1.00 83.44 75 ASN A CA 1
ATOM 606 C C . ASN A 1 75 ? 51.316 4.278 -87.685 1.00 83.44 75 ASN A C 1
ATOM 608 O O . ASN A 1 75 ? 50.736 3.405 -87.044 1.00 83.44 75 ASN A O 1
ATOM 612 N N . GLY A 1 76 ? 52.552 4.094 -88.168 1.00 80.62 76 GLY A N 1
ATOM 613 C CA . GLY A 1 76 ? 53.352 2.896 -87.896 1.00 80.62 76 GLY A CA 1
ATOM 614 C C . GLY A 1 76 ? 53.720 2.749 -86.416 1.00 80.62 76 GLY A C 1
ATOM 615 O O . GLY A 1 76 ? 53.534 1.678 -85.850 1.00 80.62 76 GLY A O 1
ATOM 616 N N . GLN A 1 77 ? 54.171 3.829 -85.768 1.00 82.38 77 GLN A N 1
ATOM 617 C CA . GLN A 1 77 ? 54.472 3.818 -84.331 1.00 82.38 77 GLN A CA 1
ATOM 618 C C . GLN A 1 77 ? 53.211 3.695 -83.468 1.00 82.38 77 GLN A C 1
ATOM 620 O O . GLN A 1 77 ? 53.207 2.925 -82.514 1.00 82.38 77 GLN A O 1
ATOM 625 N N . ILE A 1 78 ? 52.115 4.369 -83.836 1.00 84.44 78 ILE A N 1
ATOM 626 C CA . ILE A 1 78 ? 50.804 4.204 -83.189 1.00 84.44 78 ILE A CA 1
ATOM 627 C C . ILE A 1 78 ? 50.370 2.734 -83.249 1.00 84.44 78 ILE A C 1
ATOM 629 O O . ILE A 1 78 ? 49.963 2.189 -82.227 1.00 84.44 78 ILE A O 1
ATOM 633 N N . LYS A 1 79 ? 50.521 2.057 -84.398 1.00 84.06 79 LYS A N 1
ATOM 634 C CA . LYS A 1 79 ? 50.225 0.622 -84.509 1.00 84.06 79 LYS A CA 1
ATOM 635 C C . LYS A 1 79 ? 51.076 -0.222 -83.552 1.00 84.06 79 LYS A C 1
ATOM 637 O O . LYS A 1 79 ? 50.509 -1.071 -82.877 1.00 84.06 79 LYS A O 1
ATOM 642 N N . THR A 1 80 ? 52.381 0.037 -83.445 1.00 82.25 80 THR A N 1
ATOM 643 C CA . THR A 1 80 ? 53.271 -0.661 -82.494 1.00 82.25 80 THR A CA 1
ATOM 644 C C . THR A 1 80 ? 52.875 -0.416 -81.033 1.00 82.25 80 THR A C 1
ATOM 646 O O . THR A 1 80 ? 52.863 -1.346 -80.230 1.00 82.25 80 THR A O 1
ATOM 649 N N . ILE A 1 81 ? 52.520 0.822 -80.672 1.00 84.62 81 ILE A N 1
ATOM 650 C CA . ILE A 1 81 ? 52.066 1.175 -79.317 1.00 84.62 81 ILE A CA 1
ATOM 651 C C . ILE A 1 81 ? 50.764 0.431 -78.982 1.00 84.62 81 ILE A C 1
ATOM 653 O O . ILE A 1 81 ? 50.658 -0.165 -77.911 1.00 84.62 81 ILE A O 1
ATOM 657 N N . LEU A 1 82 ? 49.802 0.410 -79.911 1.00 84.94 82 LEU A N 1
ATOM 658 C CA . LEU A 1 82 ? 48.526 -0.288 -79.739 1.00 84.94 82 LEU A CA 1
ATOM 659 C C . LEU A 1 82 ? 48.685 -1.816 -79.706 1.00 84.94 82 LEU A C 1
ATOM 661 O O . LEU A 1 82 ? 48.039 -2.458 -78.887 1.00 84.94 82 LEU A O 1
ATOM 665 N N . SER A 1 83 ? 49.560 -2.410 -80.529 1.00 79.56 83 SER A N 1
ATOM 666 C CA . SER A 1 83 ? 49.801 -3.863 -80.516 1.00 79.56 83 SER A CA 1
ATOM 667 C C . SER A 1 83 ? 50.542 -4.349 -79.270 1.00 79.56 83 SER A C 1
ATOM 669 O O . SER A 1 83 ? 50.432 -5.518 -78.910 1.00 79.56 83 SER A O 1
ATOM 671 N N . ASN A 1 84 ? 51.300 -3.467 -78.613 1.00 81.19 84 ASN A N 1
ATOM 672 C CA . ASN A 1 84 ? 52.020 -3.786 -77.381 1.00 81.19 84 ASN A CA 1
ATOM 673 C C . ASN A 1 84 ? 51.139 -3.647 -76.124 1.00 81.19 84 ASN A C 1
ATOM 675 O O . ASN A 1 84 ? 51.512 -4.152 -75.065 1.00 81.19 84 ASN A O 1
ATOM 679 N N . TYR A 1 85 ? 49.972 -2.996 -76.217 1.00 82.94 85 TYR A N 1
ATOM 680 C CA . TYR A 1 85 ? 49.000 -2.939 -75.126 1.00 82.94 85 TYR A CA 1
ATOM 681 C C . TYR A 1 85 ? 48.073 -4.160 -75.160 1.00 82.94 85 TYR A C 1
ATOM 683 O O . TYR A 1 85 ? 47.079 -4.197 -75.881 1.00 82.94 85 TYR A O 1
ATOM 691 N N . ASN A 1 86 ? 48.393 -5.166 -74.346 1.00 76.38 86 ASN A N 1
ATOM 692 C CA . ASN A 1 86 ? 47.571 -6.362 -74.189 1.00 76.38 86 ASN A CA 1
ATOM 693 C C . ASN A 1 86 ? 46.690 -6.253 -72.931 1.00 76.38 86 ASN A C 1
ATOM 695 O O . ASN A 1 86 ? 47.199 -6.295 -71.810 1.00 76.38 86 ASN A O 1
ATOM 699 N N . ASN A 1 87 ? 45.373 -6.134 -73.115 1.00 82.19 87 ASN A N 1
ATOM 700 C CA . ASN A 1 87 ? 44.382 -6.153 -72.039 1.00 82.19 87 ASN A CA 1
ATOM 701 C C . ASN A 1 87 ? 43.174 -6.998 -72.462 1.00 82.19 87 ASN A C 1
ATOM 703 O O . ASN A 1 87 ? 42.407 -6.599 -73.333 1.00 82.19 87 ASN A O 1
ATOM 707 N N . THR A 1 88 ? 42.973 -8.146 -71.815 1.00 79.25 88 THR A N 1
ATOM 708 C CA . THR A 1 88 ? 41.933 -9.128 -72.172 1.00 79.25 88 THR A CA 1
ATOM 709 C C . THR A 1 88 ? 40.494 -8.657 -71.937 1.00 79.25 88 THR A C 1
ATOM 711 O O . THR A 1 88 ? 39.565 -9.325 -72.388 1.00 79.25 88 THR A O 1
ATOM 714 N N . ASN A 1 89 ? 40.289 -7.525 -71.256 1.00 83.12 89 ASN A N 1
ATOM 715 C CA . ASN A 1 89 ? 38.975 -6.893 -71.124 1.00 83.12 89 ASN A CA 1
ATOM 716 C C . ASN A 1 89 ? 38.659 -5.914 -72.271 1.00 83.12 89 ASN A C 1
ATOM 718 O O . ASN A 1 89 ? 37.507 -5.502 -72.389 1.00 83.12 89 ASN A O 1
ATOM 722 N N . VAL A 1 90 ? 39.642 -5.513 -73.085 1.00 84.25 90 VAL A N 1
ATOM 723 C CA . VAL A 1 90 ? 39.495 -4.506 -74.149 1.00 84.25 90 VAL A CA 1
ATOM 724 C C . VAL A 1 90 ? 39.378 -5.206 -75.502 1.00 84.25 90 VAL A C 1
ATOM 726 O O . VAL A 1 90 ? 40.302 -5.894 -75.921 1.00 84.25 90 VAL A O 1
ATOM 729 N N . ASP A 1 91 ? 38.243 -5.031 -76.183 1.00 82.50 91 ASP A N 1
ATOM 730 C CA . ASP A 1 91 ? 38.023 -5.581 -77.526 1.00 82.50 91 ASP A CA 1
ATOM 731 C C . ASP A 1 91 ? 38.741 -4.729 -78.593 1.00 82.50 91 ASP A C 1
ATOM 733 O O . ASP A 1 91 ? 39.302 -5.264 -79.544 1.00 82.50 91 ASP A O 1
ATOM 737 N N . GLU A 1 92 ? 38.723 -3.396 -78.445 1.00 86.00 92 GLU A N 1
ATOM 738 C CA . GLU A 1 92 ? 39.259 -2.459 -79.441 1.00 86.00 92 GLU A CA 1
ATOM 739 C C . GLU A 1 92 ? 39.724 -1.131 -78.817 1.00 86.00 92 GLU A C 1
ATOM 741 O O . GLU A 1 92 ? 39.073 -0.576 -77.929 1.00 86.00 92 GLU A O 1
ATOM 746 N N . ILE A 1 93 ? 40.814 -0.571 -79.348 1.00 87.75 93 ILE A N 1
ATOM 747 C CA . ILE A 1 93 ? 41.262 0.808 -79.135 1.00 87.75 93 ILE A CA 1
ATOM 748 C C . ILE A 1 93 ? 41.449 1.484 -80.496 1.00 87.75 93 ILE A C 1
ATOM 750 O O . ILE A 1 93 ? 42.259 1.014 -81.292 1.00 87.75 93 ILE A O 1
ATOM 754 N N . GLN A 1 94 ? 40.788 2.619 -80.742 1.00 88.38 94 GLN A N 1
ATOM 755 C CA . GLN A 1 94 ? 41.033 3.471 -81.915 1.00 88.38 94 GLN A CA 1
ATOM 756 C C . GLN A 1 94 ? 41.671 4.803 -81.506 1.00 88.38 94 GLN A C 1
ATOM 758 O O . GLN A 1 94 ? 41.229 5.461 -80.564 1.00 88.38 94 GLN A O 1
ATOM 763 N N . VAL A 1 95 ? 42.671 5.246 -82.268 1.00 87.38 95 VAL A N 1
ATOM 764 C CA . VAL A 1 95 ? 43.305 6.566 -82.128 1.00 87.38 95 VAL A CA 1
ATOM 765 C C . VAL A 1 95 ? 42.849 7.446 -83.282 1.00 87.38 95 VAL A C 1
ATOM 767 O O . VAL A 1 95 ? 43.083 7.108 -84.442 1.00 87.38 95 VAL A O 1
ATOM 770 N N . VAL A 1 96 ? 42.216 8.578 -82.984 1.00 86.88 96 VAL A N 1
ATOM 771 C CA . VAL A 1 96 ? 41.628 9.492 -83.976 1.00 86.88 96 VAL A CA 1
ATOM 772 C C . VAL A 1 96 ? 42.273 10.869 -83.849 1.00 86.88 96 VAL A C 1
ATOM 774 O O . VAL A 1 96 ? 42.386 11.387 -82.744 1.00 86.88 96 VAL A O 1
ATOM 777 N N . ASP A 1 97 ? 42.706 11.482 -84.953 1.00 84.50 97 ASP A N 1
ATOM 778 C CA . ASP A 1 97 ? 43.283 12.833 -84.916 1.00 84.50 97 ASP A CA 1
ATOM 779 C C . ASP A 1 97 ? 42.223 13.940 -84.788 1.00 84.50 97 ASP A C 1
ATOM 781 O O . ASP A 1 97 ? 41.027 13.728 -85.004 1.00 84.50 97 ASP A O 1
ATOM 785 N N . SER A 1 98 ? 42.663 15.161 -84.476 1.00 81.38 98 SER A N 1
ATOM 786 C CA . SER A 1 98 ? 41.804 16.352 -84.367 1.00 81.38 98 SER A CA 1
ATOM 787 C C . SER A 1 98 ? 41.048 16.733 -85.657 1.00 81.38 98 SER A C 1
ATOM 789 O O . SER A 1 98 ? 40.175 17.599 -85.623 1.00 81.38 98 SER A O 1
ATOM 791 N N . LYS A 1 99 ? 41.320 16.073 -86.795 1.00 80.50 99 LYS A N 1
ATOM 792 C CA . LYS A 1 99 ? 40.576 16.217 -88.064 1.00 80.50 99 LYS A CA 1
ATOM 793 C C . LYS A 1 99 ? 39.502 15.130 -88.248 1.00 80.50 99 LYS A C 1
ATOM 795 O O . LYS A 1 99 ? 38.819 15.110 -89.278 1.00 80.50 99 LYS A O 1
ATOM 800 N N . GLY A 1 100 ? 39.341 14.246 -87.259 1.00 78.12 100 GLY A N 1
ATOM 801 C CA . GLY A 1 100 ? 38.408 13.121 -87.260 1.00 78.12 100 GLY A CA 1
ATOM 802 C C . GLY A 1 100 ? 38.903 11.896 -88.033 1.00 78.12 100 GLY A C 1
ATOM 803 O O . GLY A 1 100 ? 38.083 11.053 -88.393 1.00 78.12 100 GLY A O 1
ATOM 804 N N . THR A 1 101 ? 40.202 11.802 -88.328 1.00 85.50 101 THR A N 1
ATOM 805 C CA . THR A 1 101 ? 40.803 10.716 -89.123 1.00 85.50 101 THR A CA 1
ATOM 806 C C . THR A 1 101 ? 41.330 9.616 -88.209 1.00 85.50 101 THR A C 1
ATOM 808 O O . THR A 1 101 ? 42.081 9.908 -87.281 1.00 85.50 101 THR A O 1
ATOM 811 N N . ILE A 1 102 ? 40.993 8.352 -88.468 1.00 87.69 102 ILE A N 1
ATOM 812 C CA . ILE A 1 102 ? 41.507 7.211 -87.697 1.00 87.69 102 ILE A CA 1
ATOM 813 C C . ILE A 1 102 ? 42.980 6.987 -88.076 1.00 87.69 102 ILE A C 1
ATOM 815 O O . ILE A 1 102 ? 43.323 6.851 -89.250 1.00 87.69 102 ILE A O 1
ATOM 819 N N . ARG A 1 103 ? 43.872 6.988 -87.082 1.00 84.50 103 ARG A N 1
ATOM 820 C CA . ARG A 1 103 ? 45.341 6.922 -87.228 1.00 84.50 103 ARG A CA 1
ATOM 821 C C . ARG A 1 103 ? 45.928 5.563 -86.858 1.00 84.50 103 ARG A C 1
ATOM 823 O O . ARG A 1 103 ? 47.019 5.236 -87.316 1.00 84.50 103 ARG A O 1
ATOM 830 N N . GLY A 1 104 ? 45.177 4.774 -86.098 1.00 85.81 104 GLY A N 1
ATOM 831 C CA . GLY A 1 104 ? 45.433 3.368 -85.808 1.00 85.81 104 GLY A CA 1
ATOM 832 C C . GLY A 1 104 ? 44.240 2.751 -85.079 1.00 85.81 104 GLY A C 1
ATOM 833 O O . GLY A 1 104 ? 43.508 3.465 -84.394 1.00 85.81 104 GLY A O 1
ATOM 834 N N . THR A 1 105 ? 44.064 1.439 -85.225 1.00 87.00 105 THR A N 1
ATOM 835 C CA . THR A 1 105 ? 43.219 0.611 -84.352 1.00 87.00 105 THR A CA 1
ATOM 836 C C . THR A 1 105 ? 44.041 -0.570 -83.829 1.00 87.00 105 THR A C 1
ATOM 838 O O . THR A 1 105 ? 44.993 -0.998 -84.495 1.00 87.00 105 THR A O 1
ATOM 841 N N . SER A 1 106 ? 43.716 -1.058 -82.630 1.00 84.81 106 SER A N 1
ATOM 842 C CA . SER A 1 106 ? 44.292 -2.278 -82.055 1.00 84.81 106 SER A CA 1
ATOM 843 C C . SER A 1 106 ? 43.658 -3.554 -82.612 1.00 84.81 106 SER A C 1
ATOM 845 O O . SER A 1 106 ? 44.276 -4.611 -82.501 1.00 84.81 106 SER A O 1
ATOM 847 N N . ASP A 1 107 ? 42.461 -3.486 -83.213 1.00 81.56 107 ASP A N 1
ATOM 848 C CA . ASP A 1 107 ? 41.870 -4.658 -83.862 1.00 81.56 107 ASP A CA 1
ATOM 849 C C . ASP A 1 107 ? 42.675 -5.010 -85.122 1.00 81.56 107 ASP A C 1
ATOM 851 O O . ASP A 1 107 ? 42.870 -4.198 -86.030 1.00 81.56 107 ASP A O 1
ATOM 855 N N . VAL A 1 108 ? 43.171 -6.244 -85.170 1.00 75.31 108 VAL A N 1
ATOM 856 C CA . VAL A 1 108 ? 43.934 -6.795 -86.295 1.00 75.31 108 VAL A CA 1
ATOM 857 C C . VAL A 1 108 ? 43.044 -6.971 -87.533 1.00 75.31 108 VAL A C 1
ATOM 859 O O . VAL A 1 108 ? 43.550 -6.907 -88.654 1.00 75.31 108 VAL A O 1
ATOM 862 N N . ASN A 1 109 ? 41.733 -7.145 -87.343 1.00 77.62 109 ASN A N 1
ATOM 863 C CA . ASN A 1 109 ? 40.765 -7.396 -88.408 1.00 77.62 109 ASN A CA 1
ATOM 864 C C . ASN A 1 109 ? 40.336 -6.106 -89.126 1.00 77.62 109 ASN A C 1
ATOM 866 O O . ASN A 1 109 ? 40.249 -6.108 -90.351 1.00 77.62 109 ASN A O 1
ATOM 870 N N . ASP A 1 110 ? 40.140 -4.994 -88.403 1.00 77.19 110 ASP A N 1
ATOM 871 C CA . ASP A 1 110 ? 39.690 -3.715 -88.986 1.00 77.19 110 ASP A CA 1
ATOM 872 C C . ASP A 1 110 ? 40.830 -2.724 -89.299 1.00 77.19 110 ASP A C 1
ATOM 874 O O . ASP A 1 110 ? 40.696 -1.501 -89.253 1.00 77.19 110 ASP A O 1
ATOM 878 N N . GLN A 1 111 ? 42.001 -3.228 -89.688 1.00 79.06 111 GLN A N 1
ATOM 879 C CA . GLN A 1 111 ? 43.110 -2.367 -90.132 1.00 79.06 111 GLN A CA 1
ATOM 880 C C . GLN A 1 111 ? 42.754 -1.522 -91.381 1.00 79.06 111 GLN A C 1
ATOM 882 O O . GLN A 1 111 ? 43.452 -0.557 -91.698 1.00 79.06 111 GLN A O 1
ATOM 887 N N . SER A 1 112 ? 41.647 -1.850 -92.056 1.00 78.38 112 SER A N 1
ATOM 888 C CA . SER A 1 112 ? 41.020 -1.129 -93.168 1.00 78.38 112 SER A CA 1
ATOM 889 C C . SER A 1 112 ? 40.515 0.283 -92.848 1.00 78.38 112 SER A C 1
ATOM 891 O O . SER A 1 112 ? 40.468 1.109 -93.764 1.00 78.38 112 SER A O 1
ATOM 893 N N . VAL A 1 113 ? 40.140 0.605 -91.601 1.00 80.62 113 VAL A N 1
ATOM 894 C CA . VAL A 1 113 ? 39.660 1.967 -91.268 1.00 80.62 113 VAL A CA 1
ATOM 895 C C . VAL A 1 113 ? 40.778 2.993 -91.076 1.00 80.62 113 VAL A C 1
ATOM 897 O O . VAL A 1 113 ? 40.509 4.195 -91.032 1.00 80.62 113 VAL A O 1
ATOM 900 N N . VAL A 1 114 ? 42.044 2.572 -91.006 1.00 81.12 114 VAL A N 1
ATOM 901 C CA . VAL A 1 114 ? 43.175 3.489 -90.800 1.00 81.12 114 VAL A CA 1
ATOM 902 C C . VAL A 1 114 ? 43.359 4.402 -92.021 1.00 81.12 114 VAL A C 1
ATOM 904 O O . VAL A 1 114 ? 43.676 3.956 -93.119 1.00 81.12 114 VAL A O 1
ATOM 907 N N . GLY A 1 115 ? 43.183 5.709 -91.815 1.00 75.50 115 GLY A N 1
ATOM 908 C CA . GLY A 1 115 ? 43.148 6.739 -92.860 1.00 75.50 115 GLY A CA 1
ATOM 909 C C . GLY A 1 115 ? 41.737 7.201 -93.252 1.00 75.50 115 GLY A C 1
ATOM 910 O O . GLY A 1 115 ? 41.608 8.224 -93.923 1.00 75.50 115 GLY A O 1
ATOM 911 N N . GLN A 1 116 ? 40.681 6.515 -92.805 1.00 84.25 116 GLN A N 1
ATOM 912 C CA . GLN A 1 116 ? 39.293 6.940 -93.002 1.00 84.25 116 GLN A CA 1
ATOM 913 C C . GLN A 1 116 ? 38.859 7.963 -91.936 1.00 84.25 116 GLN A C 1
ATOM 915 O O . GLN A 1 116 ? 39.478 8.089 -90.877 1.00 84.25 116 GLN A O 1
ATOM 920 N N . LYS A 1 117 ? 37.774 8.705 -92.198 1.00 82.12 117 LYS A N 1
ATOM 921 C CA . LYS A 1 117 ? 37.157 9.593 -91.199 1.00 82.12 117 LYS A CA 1
ATOM 922 C C . LYS A 1 117 ? 36.110 8.847 -90.381 1.00 82.12 117 LYS A C 1
ATOM 924 O O . LYS A 1 117 ? 35.233 8.205 -90.952 1.00 82.12 117 LYS A O 1
ATOM 929 N N . THR A 1 118 ? 36.155 8.993 -89.058 1.00 82.12 118 THR A N 1
ATOM 930 C CA . THR A 1 118 ? 35.194 8.335 -88.161 1.00 82.12 118 THR A CA 1
ATOM 931 C C . THR A 1 118 ? 33.756 8.787 -88.432 1.00 82.12 118 THR A C 1
ATOM 933 O O . THR A 1 118 ? 33.478 9.961 -88.714 1.00 82.12 118 THR A O 1
ATOM 936 N N . THR A 1 119 ? 32.808 7.861 -88.324 1.00 79.06 119 THR A N 1
ATOM 937 C CA . THR A 1 119 ? 31.371 8.146 -88.403 1.00 79.06 119 THR A CA 1
ATOM 938 C C . THR A 1 119 ? 30.784 8.515 -87.037 1.00 79.06 119 THR A C 1
ATOM 940 O O . THR A 1 119 ? 29.881 9.356 -87.012 1.00 79.06 119 THR A O 1
ATOM 943 N N . ASP A 1 120 ? 31.339 8.016 -85.923 1.00 79.81 120 ASP A N 1
ATOM 944 C CA . ASP A 1 120 ? 30.762 8.151 -84.577 1.00 79.81 120 ASP A CA 1
ATOM 945 C C . ASP A 1 120 ? 30.586 9.619 -84.139 1.00 79.81 120 ASP A C 1
ATOM 947 O O . ASP A 1 120 ? 31.506 10.445 -84.144 1.00 79.81 120 ASP A O 1
ATOM 951 N N . ARG A 1 121 ? 29.356 9.935 -83.726 1.00 78.00 121 ARG A N 1
ATOM 952 C CA . ARG A 1 121 ? 28.948 11.234 -83.189 1.00 78.00 121 ARG A CA 1
ATOM 953 C C . ARG A 1 121 ? 29.580 11.514 -81.824 1.00 78.00 121 ARG A C 1
ATOM 955 O O . ARG A 1 121 ? 29.842 12.673 -81.522 1.00 78.00 121 ARG A O 1
ATOM 962 N N . ASN A 1 122 ? 29.845 10.491 -81.013 1.00 80.12 122 ASN A N 1
ATOM 963 C CA . ASN A 1 122 ? 30.429 10.648 -79.679 1.00 80.12 122 ASN A CA 1
ATOM 964 C C . ASN A 1 122 ? 31.923 10.987 -79.764 1.00 80.12 122 ASN A C 1
ATOM 966 O O . ASN A 1 122 ? 32.359 11.928 -79.106 1.00 80.12 122 ASN A O 1
ATOM 970 N N . VAL A 1 123 ? 32.677 10.320 -80.649 1.00 79.88 123 VAL A N 1
ATOM 971 C CA . VAL A 1 123 ? 34.078 10.674 -80.953 1.00 79.88 123 VAL A CA 1
ATOM 972 C C . VAL A 1 123 ? 34.175 12.112 -81.473 1.00 79.88 123 VAL A C 1
ATOM 974 O O . VAL A 1 123 ? 34.957 12.902 -80.949 1.00 79.88 123 VAL A O 1
ATOM 977 N N . LYS A 1 124 ? 33.318 12.508 -82.427 1.00 77.69 124 LYS A N 1
ATOM 978 C CA . LYS A 1 124 ? 33.242 13.903 -82.907 1.00 77.69 124 LYS A CA 1
ATOM 979 C C . LYS A 1 124 ? 32.925 14.888 -81.780 1.00 77.69 124 LYS A C 1
ATOM 981 O O . LYS A 1 124 ? 33.585 15.916 -81.662 1.00 77.69 124 LYS A O 1
ATOM 986 N N . ASN A 1 125 ? 31.956 14.571 -80.921 1.00 75.25 125 ASN A N 1
ATOM 987 C CA . ASN A 1 125 ? 31.616 15.412 -79.773 1.00 75.25 125 ASN A CA 1
ATOM 988 C C . ASN A 1 125 ? 32.786 15.552 -78.782 1.00 75.25 125 ASN A C 1
ATOM 990 O O . ASN A 1 125 ? 32.962 16.642 -78.240 1.00 75.25 125 ASN A O 1
ATOM 994 N N . ALA A 1 126 ? 33.585 14.504 -78.561 1.00 77.62 126 ALA A N 1
ATOM 995 C CA . ALA A 1 126 ? 34.768 14.560 -77.702 1.00 77.62 126 ALA A CA 1
ATOM 996 C C . ALA A 1 126 ? 35.874 15.452 -78.299 1.00 77.62 126 ALA A C 1
ATOM 998 O O . ALA A 1 126 ? 36.422 16.283 -77.577 1.00 77.62 126 ALA A O 1
ATOM 999 N N . ILE A 1 127 ? 36.122 15.361 -79.617 1.00 78.69 127 ILE A N 1
ATOM 1000 C CA . ILE A 1 127 ? 37.072 16.232 -80.339 1.00 78.69 127 ILE A CA 1
ATOM 1001 C C . ILE A 1 127 ? 36.652 17.708 -80.243 1.00 78.69 127 ILE A C 1
ATOM 1003 O O . ILE A 1 127 ? 37.477 18.562 -79.939 1.00 78.69 127 ILE A O 1
ATOM 1007 N N . TYR A 1 128 ? 35.375 18.031 -80.486 1.00 75.25 128 TYR A N 1
ATOM 1008 C CA . TYR A 1 128 ? 34.931 19.433 -80.547 1.00 75.25 128 TYR A CA 1
ATOM 1009 C C . TYR A 1 128 ? 34.647 20.084 -79.186 1.00 75.25 128 TYR A C 1
ATOM 1011 O O . TYR A 1 128 ? 34.739 21.303 -79.079 1.00 75.25 128 TYR A O 1
ATOM 1019 N N . ASN A 1 129 ? 34.282 19.312 -78.154 1.00 71.06 129 ASN A N 1
ATOM 1020 C CA . ASN A 1 129 ? 33.872 19.864 -76.853 1.00 71.06 129 ASN A CA 1
ATOM 1021 C C . ASN A 1 129 ? 34.871 19.594 -75.714 1.00 71.06 129 ASN A C 1
ATOM 1023 O O . ASN A 1 129 ? 34.600 20.011 -74.589 1.00 71.06 129 ASN A O 1
ATOM 1027 N N . ASN A 1 130 ? 35.973 18.870 -75.962 1.00 65.31 130 ASN A N 1
ATOM 1028 C CA . ASN A 1 130 ? 36.941 18.421 -74.945 1.00 65.31 130 ASN A CA 1
ATOM 1029 C C . ASN A 1 130 ? 36.292 17.708 -73.737 1.00 65.31 130 ASN A C 1
ATOM 1031 O O . ASN A 1 130 ? 36.756 17.813 -72.602 1.00 65.31 130 ASN A O 1
ATOM 1035 N N . ARG A 1 131 ? 35.181 16.994 -73.969 1.00 65.38 131 ARG A N 1
ATOM 1036 C CA . ARG A 1 131 ? 34.452 16.245 -72.934 1.00 65.38 131 ARG A CA 1
ATOM 1037 C C . ARG A 1 131 ? 34.676 14.752 -73.101 1.00 65.38 131 ARG A C 1
ATOM 1039 O O . ARG A 1 131 ? 34.197 14.164 -74.069 1.00 65.38 131 ARG A O 1
ATOM 1046 N N . THR A 1 132 ? 35.320 14.146 -72.107 1.00 66.44 132 THR A N 1
ATOM 1047 C CA . THR A 1 132 ? 35.402 12.692 -71.953 1.00 66.44 132 THR A CA 1
ATOM 1048 C C . THR A 1 132 ? 33.999 12.086 -71.947 1.00 66.44 132 THR A C 1
ATOM 1050 O O . THR A 1 132 ? 33.151 12.478 -71.143 1.00 66.44 132 THR A O 1
ATOM 1053 N N . TYR A 1 133 ? 33.748 11.120 -72.827 1.00 71.69 133 TYR A N 1
ATOM 1054 C CA . TYR A 1 133 ? 32.470 10.415 -72.921 1.00 71.69 133 TYR A CA 1
ATOM 1055 C C . TYR A 1 133 ? 32.660 8.967 -72.476 1.00 71.69 133 TYR A C 1
ATOM 1057 O O . TYR A 1 133 ? 33.458 8.236 -73.055 1.00 71.69 133 TYR A O 1
ATOM 1065 N N . THR A 1 134 ? 31.917 8.540 -71.456 1.00 73.38 134 THR A N 1
ATOM 1066 C CA . THR A 1 134 ? 31.916 7.146 -70.997 1.00 73.38 134 THR A CA 1
ATOM 1067 C C . THR A 1 134 ? 30.489 6.618 -70.954 1.00 73.38 134 THR A C 1
ATOM 1069 O O . THR A 1 134 ? 29.581 7.289 -70.460 1.00 73.38 134 THR A O 1
ATOM 1072 N N . LYS A 1 135 ? 30.266 5.419 -71.497 1.00 74.50 135 LYS A N 1
ATOM 1073 C CA . LYS A 1 135 ? 28.945 4.786 -71.527 1.00 74.50 135 LYS A CA 1
ATOM 1074 C C . LYS A 1 135 ? 29.064 3.267 -71.560 1.00 74.50 135 LYS A C 1
ATOM 1076 O O . LYS A 1 135 ? 29.703 2.707 -72.443 1.00 74.50 135 LYS A O 1
ATOM 1081 N N . SER A 1 136 ? 28.355 2.594 -70.657 1.00 70.31 136 SER A N 1
ATOM 1082 C CA . SER A 1 136 ? 27.992 1.190 -70.861 1.00 70.31 136 SER A CA 1
ATOM 1083 C C . SER A 1 136 ? 26.867 1.125 -71.896 1.00 70.31 136 SER A C 1
ATOM 1085 O O . SER A 1 136 ? 25.789 1.683 -71.692 1.00 70.31 136 SER A O 1
ATOM 1087 N N . THR A 1 137 ? 27.139 0.489 -73.029 1.00 65.00 137 THR A N 1
ATOM 1088 C CA . THR A 1 137 ? 26.200 0.275 -74.131 1.00 65.00 137 THR A CA 1
ATOM 1089 C C . THR A 1 137 ? 25.892 -1.215 -74.281 1.00 65.00 137 THR A C 1
ATOM 1091 O O . THR A 1 137 ? 26.581 -2.072 -73.727 1.00 65.00 137 THR A O 1
ATOM 1094 N N . TYR A 1 138 ? 24.841 -1.531 -75.027 1.00 64.69 138 TYR A N 1
ATOM 1095 C CA . TYR A 1 138 ? 24.473 -2.899 -75.373 1.00 64.69 138 TYR A CA 1
ATOM 1096 C C . TYR A 1 138 ? 24.497 -3.032 -76.892 1.00 64.69 138 TYR A C 1
ATOM 1098 O O . TYR A 1 138 ? 23.886 -2.220 -77.586 1.00 64.69 138 TYR A O 1
ATOM 1106 N N . ASP A 1 139 ? 25.249 -4.007 -77.390 1.00 62.88 139 ASP A N 1
ATOM 1107 C CA . ASP A 1 139 ? 25.356 -4.311 -78.813 1.00 62.88 139 ASP A CA 1
ATOM 1108 C C . ASP A 1 139 ? 24.360 -5.422 -79.157 1.00 62.88 139 ASP A C 1
ATOM 1110 O O . ASP A 1 139 ? 24.427 -6.532 -78.619 1.00 62.88 139 ASP A O 1
ATOM 1114 N N . THR A 1 140 ? 23.418 -5.102 -80.041 1.00 54.38 140 THR A N 1
ATOM 1115 C CA . THR A 1 140 ? 22.353 -6.008 -80.476 1.00 54.38 140 THR A CA 1
ATOM 1116 C C . THR A 1 140 ? 22.805 -7.035 -81.511 1.00 54.38 140 THR A C 1
ATOM 1118 O O . THR A 1 140 ? 22.072 -7.996 -81.723 1.00 54.38 140 THR A O 1
ATOM 1121 N N . GLN A 1 141 ? 23.981 -6.882 -82.134 1.00 57.22 141 GLN A N 1
ATOM 1122 C CA . GLN A 1 141 ? 24.515 -7.862 -83.087 1.00 57.22 141 GLN A CA 1
ATOM 1123 C C . GLN A 1 141 ? 25.294 -8.974 -82.373 1.00 57.22 141 GLN A C 1
ATOM 1125 O O . GLN A 1 141 ? 25.050 -10.149 -82.627 1.00 57.22 141 GLN A O 1
ATOM 1130 N N . ASN A 1 142 ? 26.163 -8.616 -81.420 1.00 58.84 142 ASN A N 1
ATOM 1131 C CA . ASN A 1 142 ? 26.987 -9.577 -80.667 1.00 58.84 142 ASN A CA 1
ATOM 1132 C C . ASN A 1 142 ? 26.416 -9.981 -79.290 1.00 58.84 142 ASN A C 1
ATOM 1134 O O . ASN A 1 142 ? 27.083 -10.689 -78.535 1.00 58.84 142 ASN A O 1
ATOM 1138 N N . ASN A 1 143 ? 25.188 -9.560 -78.952 1.00 56.72 143 ASN A N 1
ATOM 1139 C CA . ASN A 1 143 ? 24.485 -9.910 -77.704 1.00 56.72 143 ASN A CA 1
ATOM 1140 C C . ASN A 1 143 ? 25.333 -9.641 -76.436 1.00 56.72 143 ASN A C 1
ATOM 1142 O O . ASN A 1 143 ? 25.420 -10.458 -75.516 1.00 56.72 143 ASN A O 1
ATOM 1146 N N . GLY A 1 144 ? 26.020 -8.495 -76.420 1.00 64.75 144 GLY A N 1
ATOM 1147 C CA . GLY A 1 144 ? 27.034 -8.158 -75.421 1.00 64.75 144 GLY A CA 1
ATOM 1148 C C . GLY A 1 144 ? 26.812 -6.785 -74.792 1.00 64.75 144 GLY A C 1
ATOM 1149 O O . GLY A 1 144 ? 26.451 -5.820 -75.468 1.00 64.75 144 GLY A O 1
ATOM 1150 N N . ARG A 1 145 ? 27.058 -6.676 -73.481 1.00 77.25 145 ARG A N 1
ATOM 1151 C CA . ARG A 1 145 ? 27.216 -5.379 -72.805 1.00 77.25 145 ARG A CA 1
ATOM 1152 C C . ARG A 1 145 ? 28.674 -4.945 -72.939 1.00 77.25 145 ARG A C 1
ATOM 1154 O O . ARG A 1 145 ? 29.567 -5.681 -72.526 1.00 77.25 145 ARG A O 1
ATOM 1161 N N . TYR A 1 146 ? 28.896 -3.755 -73.480 1.00 82.19 146 TYR A N 1
ATOM 1162 C CA . TYR A 1 146 ? 30.220 -3.183 -73.712 1.00 82.19 146 TYR A CA 1
ATOM 1163 C C . TYR A 1 146 ? 30.366 -1.869 -72.948 1.00 82.19 146 TYR A C 1
ATOM 1165 O O . TYR A 1 146 ? 29.433 -1.069 -72.894 1.00 82.19 146 TYR A O 1
ATOM 1173 N N . TYR A 1 147 ? 31.536 -1.615 -72.378 1.00 84.19 147 TYR A N 1
ATOM 1174 C CA . TYR A 1 147 ? 31.911 -0.296 -71.885 1.00 84.19 147 TYR A CA 1
ATOM 1175 C C . TYR A 1 147 ? 32.677 0.438 -72.983 1.00 84.19 147 TYR A C 1
ATOM 1177 O O . TYR A 1 147 ? 33.654 -0.085 -73.511 1.00 84.19 147 TYR A O 1
ATOM 1185 N N . VAL A 1 148 ? 32.217 1.638 -73.332 1.00 83.75 148 VAL A N 1
ATOM 1186 C CA . VAL A 1 148 ? 32.885 2.529 -74.282 1.00 83.75 148 VAL A CA 1
ATOM 1187 C C . VAL A 1 148 ? 33.402 3.742 -73.518 1.00 83.75 148 VAL A C 1
ATOM 1189 O O . VAL A 1 148 ? 32.643 4.391 -72.791 1.00 83.75 148 VAL A O 1
ATOM 1192 N N . SER A 1 149 ? 34.686 4.046 -73.688 1.00 83.75 149 SER A N 1
ATOM 1193 C CA . SER A 1 149 ? 35.374 5.193 -73.097 1.00 83.75 149 SER A CA 1
ATOM 1194 C C . SER A 1 149 ? 36.065 5.993 -74.194 1.00 83.75 149 SER A C 1
ATOM 1196 O O . SER A 1 149 ? 36.780 5.432 -75.017 1.00 83.75 149 SER A O 1
ATOM 1198 N N . ILE A 1 150 ? 35.834 7.302 -74.221 1.00 83.19 150 ILE A N 1
ATOM 1199 C CA . ILE A 1 150 ? 36.317 8.216 -75.255 1.00 83.19 150 ILE A CA 1
ATOM 1200 C C . ILE A 1 150 ? 36.984 9.394 -74.545 1.00 83.19 150 ILE A C 1
ATOM 1202 O O . ILE A 1 150 ? 36.304 10.168 -73.868 1.00 83.19 150 ILE A O 1
ATOM 1206 N N . VAL A 1 151 ? 38.306 9.509 -74.672 1.00 82.25 151 VAL A N 1
ATOM 1207 C CA . VAL A 1 151 ? 39.157 10.450 -73.923 1.00 82.25 151 VAL A CA 1
ATOM 1208 C C . VAL A 1 151 ? 39.900 11.364 -74.899 1.00 82.25 151 VAL A C 1
ATOM 1210 O O . VAL A 1 151 ? 40.445 10.891 -75.893 1.00 82.25 151 VAL A O 1
ATOM 1213 N N . SER A 1 152 ? 39.939 12.671 -74.635 1.00 80.88 152 SER A N 1
ATOM 1214 C CA . SER A 1 152 ? 40.732 13.617 -75.433 1.00 80.88 152 SER A CA 1
ATOM 1215 C C . SER A 1 152 ? 42.223 13.501 -75.101 1.00 80.88 152 SER A C 1
ATOM 1217 O O . SER A 1 152 ? 42.604 13.539 -73.933 1.00 80.88 152 SER A O 1
ATOM 1219 N N . LEU A 1 153 ? 43.056 13.388 -76.135 1.00 80.25 153 LEU A N 1
ATOM 1220 C CA . LEU A 1 153 ? 44.519 13.393 -76.063 1.00 80.25 153 LEU A CA 1
ATOM 1221 C C . LEU A 1 153 ? 45.035 14.835 -76.184 1.00 80.25 153 LEU A C 1
ATOM 1223 O O . LEU A 1 153 ? 44.485 15.618 -76.965 1.00 80.25 153 LEU A O 1
ATOM 1227 N N . TYR A 1 154 ? 46.088 15.190 -75.444 1.00 79.19 154 TYR A N 1
ATOM 1228 C CA . TYR A 1 154 ? 46.581 16.568 -75.292 1.00 79.19 154 TYR A CA 1
ATOM 1229 C C . TYR A 1 154 ? 48.098 16.657 -75.499 1.00 79.19 154 TYR A C 1
ATOM 1231 O O . TYR A 1 154 ? 48.837 15.796 -75.031 1.00 79.19 154 TYR A O 1
ATOM 1239 N N . SER A 1 155 ? 48.578 17.721 -76.153 1.00 72.38 155 SER A N 1
ATOM 1240 C CA . SER A 1 155 ? 50.026 17.951 -76.293 1.00 72.38 155 SER A CA 1
ATOM 1241 C C . SER A 1 155 ? 50.650 18.490 -75.002 1.00 72.38 155 SER A C 1
ATOM 1243 O O . SER A 1 155 ? 50.194 19.503 -74.459 1.00 72.38 155 SER A O 1
ATOM 1245 N N . SER A 1 156 ? 51.743 17.866 -74.561 1.00 57.75 156 SER A N 1
ATOM 1246 C CA . SER A 1 156 ? 52.575 18.324 -73.440 1.00 57.75 156 SER A CA 1
ATOM 1247 C C . SER A 1 156 ? 53.625 19.334 -73.914 1.00 57.75 156 SER A C 1
ATOM 1249 O O . SER A 1 156 ? 54.801 19.009 -74.057 1.00 57.75 156 SER A O 1
ATOM 1251 N N . ASN A 1 157 ? 53.205 20.575 -74.173 1.00 55.16 157 ASN A N 1
ATOM 1252 C CA . ASN A 1 157 ? 54.126 21.652 -74.545 1.00 55.16 157 ASN A CA 1
ATOM 1253 C C . ASN A 1 157 ? 54.780 22.273 -73.297 1.00 55.16 157 ASN A C 1
ATOM 1255 O O . ASN A 1 157 ? 54.091 22.860 -72.464 1.00 55.16 157 ASN A O 1
ATOM 1259 N N . SER A 1 158 ? 56.113 22.242 -73.212 1.00 50.84 158 SER A N 1
ATOM 1260 C CA . SER A 1 158 ? 56.912 22.810 -72.106 1.00 50.84 158 SER A CA 1
ATOM 1261 C C . SER A 1 158 ? 56.991 24.351 -72.081 1.00 50.84 158 SER A C 1
ATOM 1263 O O . SER A 1 158 ? 57.986 24.919 -71.638 1.00 50.84 158 SER A O 1
ATOM 1265 N N . ALA A 1 159 ? 55.957 25.038 -72.567 1.00 46.50 159 ALA A N 1
ATOM 1266 C CA . ALA A 1 159 ? 55.807 26.489 -72.522 1.00 46.50 159 ALA A CA 1
ATOM 1267 C C . ALA A 1 159 ? 54.357 26.819 -72.143 1.00 46.50 159 ALA A C 1
ATOM 1269 O O . ALA A 1 159 ? 53.417 26.434 -72.838 1.00 46.50 159 ALA A O 1
ATOM 1270 N N . GLY A 1 160 ? 54.170 27.487 -71.005 1.00 49.97 160 GLY A N 1
ATOM 1271 C CA . GLY A 1 160 ? 52.861 27.611 -70.367 1.00 49.97 160 GLY A CA 1
ATOM 1272 C C . GLY A 1 160 ? 51.902 28.573 -71.065 1.00 49.97 160 GLY A C 1
ATOM 1273 O O . GLY A 1 160 ? 51.861 29.744 -70.701 1.00 49.97 160 GLY A O 1
ATOM 1274 N N . ASN A 1 161 ? 51.078 28.065 -71.988 1.00 46.41 161 ASN A N 1
ATOM 1275 C CA . ASN A 1 161 ? 49.619 28.250 -71.944 1.00 46.41 161 ASN A CA 1
ATOM 1276 C C . ASN A 1 161 ? 48.873 27.398 -72.993 1.00 46.41 161 ASN A C 1
ATOM 1278 O O . ASN A 1 161 ? 49.312 27.250 -74.128 1.00 46.41 161 ASN A O 1
ATOM 1282 N N . SER A 1 162 ? 47.692 26.899 -72.608 1.00 49.44 162 SER A N 1
ATOM 1283 C CA . SER A 1 162 ? 46.757 26.075 -73.403 1.00 49.44 162 SER A CA 1
ATOM 1284 C C . SER A 1 162 ? 47.311 24.762 -73.995 1.00 49.44 162 SER A C 1
ATOM 1286 O O . SER A 1 162 ? 47.875 24.727 -75.086 1.00 49.44 162 SER A O 1
ATOM 1288 N N . SER A 1 163 ? 47.035 23.638 -73.324 1.00 58.22 163 SER A N 1
ATOM 1289 C CA . SER A 1 163 ? 47.172 22.299 -73.914 1.00 58.22 163 SER A CA 1
ATOM 1290 C C . SER A 1 163 ? 46.131 22.103 -75.020 1.00 58.22 163 SER A C 1
ATOM 1292 O O . SER A 1 163 ? 44.945 21.923 -74.744 1.00 58.22 163 SER A O 1
ATOM 1294 N N . GLN A 1 164 ? 46.556 22.134 -76.282 1.00 66.50 164 GLN A N 1
ATOM 1295 C CA . GLN A 1 164 ? 45.671 21.823 -77.407 1.00 66.50 164 GLN A CA 1
ATOM 1296 C C . GLN A 1 164 ? 45.395 20.315 -77.473 1.00 66.50 164 GLN A C 1
ATOM 1298 O O . GLN A 1 164 ? 46.307 19.503 -77.279 1.00 66.50 164 GLN A O 1
ATOM 1303 N N . SER A 1 165 ? 44.144 19.935 -77.758 1.00 76.06 165 SER A N 1
ATOM 1304 C CA . SER A 1 165 ? 43.812 18.531 -78.000 1.00 76.06 165 SER A CA 1
ATOM 1305 C C . SER A 1 165 ? 44.284 18.115 -79.394 1.00 76.06 165 SER A C 1
ATOM 1307 O O . SER A 1 165 ? 43.921 18.723 -80.402 1.00 76.06 165 SER A O 1
ATOM 1309 N N . VAL A 1 166 ? 45.124 17.081 -79.443 1.00 79.94 166 VAL A N 1
ATOM 1310 C CA . VAL A 1 166 ? 45.740 16.562 -80.678 1.00 79.94 166 VAL A CA 1
ATOM 1311 C C . VAL A 1 166 ? 44.906 15.456 -81.329 1.00 79.94 166 VAL A C 1
ATOM 1313 O O . VAL A 1 166 ? 45.066 15.164 -82.516 1.00 79.94 166 VAL A O 1
ATOM 1316 N N . GLY A 1 167 ? 43.981 14.868 -80.572 1.00 83.44 167 GLY A N 1
ATOM 1317 C CA . GLY A 1 167 ? 43.125 13.778 -81.012 1.00 83.44 167 GLY A CA 1
ATOM 1318 C C . GLY A 1 167 ? 42.266 13.222 -79.882 1.00 83.44 167 GLY A C 1
ATOM 1319 O O . GLY A 1 167 ? 42.177 13.798 -78.800 1.00 83.44 167 GLY A O 1
ATOM 1320 N N . VAL A 1 168 ? 41.643 12.078 -80.135 1.00 85.25 168 VAL A N 1
ATOM 1321 C CA . VAL A 1 168 ? 40.805 11.339 -79.191 1.00 85.25 168 VAL A CA 1
ATOM 1322 C C . VAL A 1 168 ? 41.170 9.858 -79.230 1.00 85.25 168 VAL A C 1
ATOM 1324 O O . VAL A 1 168 ? 41.367 9.278 -80.298 1.00 85.25 168 VAL A O 1
ATOM 1327 N N . LEU A 1 169 ? 41.222 9.257 -78.046 1.00 86.25 169 LEU A N 1
ATOM 1328 C CA . LEU A 1 169 ? 41.367 7.830 -77.817 1.00 86.25 169 LEU A CA 1
ATOM 1329 C C . LEU A 1 169 ? 39.985 7.226 -77.544 1.00 86.25 169 LEU A C 1
ATOM 1331 O O . LEU A 1 169 ? 39.322 7.596 -76.575 1.00 86.25 169 LEU A O 1
ATOM 1335 N N . TYR A 1 170 ? 39.546 6.314 -78.405 1.00 87.62 170 TYR A N 1
ATOM 1336 C CA . TYR A 1 170 ? 38.339 5.506 -78.236 1.00 87.62 170 TYR A CA 1
ATOM 1337 C C . TYR A 1 170 ? 38.741 4.118 -77.736 1.00 87.62 170 TYR A C 1
ATOM 1339 O O . TYR A 1 170 ? 39.666 3.520 -78.278 1.00 87.62 170 TYR A O 1
ATOM 1347 N N . VAL A 1 171 ? 38.044 3.602 -76.727 1.00 87.50 171 VAL A N 1
ATOM 1348 C CA . VAL A 1 171 ? 38.277 2.285 -76.119 1.00 87.50 171 VAL A CA 1
ATOM 1349 C C . VAL A 1 171 ? 36.939 1.567 -75.964 1.00 87.50 171 VAL A C 1
ATOM 1351 O O . VAL A 1 171 ? 36.010 2.116 -75.366 1.00 87.50 171 VAL A O 1
ATOM 1354 N N . ARG A 1 172 ? 36.852 0.333 -76.463 1.00 87.12 172 ARG A N 1
ATOM 1355 C CA . ARG A 1 172 ? 35.711 -0.583 -76.339 1.00 87.12 172 ARG A CA 1
ATOM 1356 C C . ARG A 1 172 ? 36.134 -1.809 -75.532 1.00 87.12 172 ARG A C 1
ATOM 1358 O O . ARG A 1 172 ? 37.146 -2.429 -75.840 1.00 87.12 172 ARG A O 1
ATOM 1365 N N . ALA A 1 173 ? 35.354 -2.159 -74.514 1.00 87.44 173 ALA A N 1
ATOM 1366 C CA . ALA A 1 173 ? 35.676 -3.234 -73.580 1.00 87.44 173 ALA A CA 1
ATOM 1367 C C . ALA A 1 173 ? 34.471 -4.111 -73.214 1.00 87.44 173 ALA A C 1
ATOM 1369 O O . ALA A 1 173 ? 33.336 -3.634 -73.119 1.00 87.44 173 ALA A O 1
ATOM 1370 N N . ASN A 1 174 ? 34.727 -5.386 -72.936 1.00 86.44 174 ASN A N 1
ATOM 1371 C CA . ASN A 1 174 ? 33.722 -6.438 -72.856 1.00 86.44 174 ASN A CA 1
ATOM 1372 C C . ASN A 1 174 ? 33.251 -6.692 -71.416 1.00 86.44 174 ASN A C 1
ATOM 1374 O O . ASN A 1 174 ? 33.985 -7.239 -70.596 1.00 86.44 174 ASN A O 1
ATOM 1378 N N . MET A 1 175 ? 32.000 -6.360 -71.085 1.00 83.81 175 MET A N 1
ATOM 1379 C CA . MET A 1 175 ? 31.486 -6.528 -69.716 1.00 83.81 175 MET A CA 1
ATOM 1380 C C . MET A 1 175 ? 30.984 -7.955 -69.414 1.00 83.81 175 MET A C 1
ATOM 1382 O O . MET A 1 175 ? 30.415 -8.188 -68.346 1.00 83.81 175 MET A O 1
ATOM 1386 N N . LYS A 1 176 ? 31.152 -8.932 -70.319 1.00 83.44 176 LYS A N 1
ATOM 1387 C CA . LYS A 1 176 ? 30.651 -10.310 -70.130 1.00 83.44 176 LYS A CA 1
ATOM 1388 C C . LYS A 1 176 ? 31.220 -10.981 -68.870 1.00 83.44 176 LYS A C 1
ATOM 1390 O O . LYS A 1 176 ? 30.479 -11.656 -68.155 1.00 83.44 176 LYS A O 1
ATOM 1395 N N . SER A 1 177 ? 32.499 -10.751 -68.569 1.00 80.94 177 SER A N 1
ATOM 1396 C CA . SER A 1 177 ? 33.179 -11.226 -67.352 1.00 80.94 177 SER A CA 1
ATOM 1397 C C . SER A 1 177 ? 32.540 -10.669 -66.072 1.00 80.94 177 SER A C 1
ATOM 1399 O O . SER A 1 177 ? 32.267 -11.426 -65.138 1.00 80.94 177 SER A O 1
ATOM 1401 N N . VAL A 1 178 ? 32.218 -9.372 -66.060 1.00 84.25 178 VAL A N 1
ATOM 1402 C CA . VAL A 1 178 ? 31.559 -8.661 -64.949 1.00 84.25 178 VAL A CA 1
ATOM 1403 C C . VAL A 1 178 ? 30.217 -9.306 -64.600 1.00 84.25 178 VAL A C 1
ATOM 1405 O O . VAL A 1 178 ? 30.015 -9.762 -63.475 1.00 84.25 178 VAL A O 1
ATOM 1408 N N . TYR A 1 179 ? 29.304 -9.413 -65.571 1.00 82.56 179 TYR A N 1
ATOM 1409 C CA . TYR A 1 179 ? 27.957 -9.935 -65.312 1.00 82.56 179 TYR A CA 1
ATOM 1410 C C . TYR A 1 179 ? 27.940 -11.446 -65.039 1.00 82.56 179 TYR A C 1
ATOM 1412 O O . TYR A 1 179 ? 27.140 -11.903 -64.224 1.00 82.56 179 TYR A O 1
ATOM 1420 N N . SER A 1 180 ? 28.854 -12.222 -65.635 1.00 82.44 180 SER A N 1
ATOM 1421 C CA . SER A 1 180 ? 29.017 -13.638 -65.276 1.00 82.44 180 SER A CA 1
ATOM 1422 C C . SER A 1 180 ? 29.497 -13.812 -63.831 1.00 82.44 180 SER A C 1
ATOM 1424 O O . SER A 1 180 ? 29.042 -14.722 -63.140 1.00 82.44 180 SER A O 1
ATOM 1426 N N . THR A 1 181 ? 30.382 -12.931 -63.355 1.00 83.88 181 THR A N 1
ATOM 1427 C CA . THR A 1 181 ? 30.885 -12.948 -61.972 1.00 83.88 181 THR A CA 1
ATOM 1428 C C . THR A 1 181 ? 29.777 -12.587 -60.982 1.00 83.88 181 THR A C 1
ATOM 1430 O O . THR A 1 181 ? 29.570 -13.308 -60.007 1.00 83.88 181 THR A O 1
ATOM 1433 N N . ILE A 1 182 ? 28.997 -11.537 -61.273 1.00 83.56 182 ILE A N 1
ATOM 1434 C CA . ILE A 1 182 ? 27.828 -11.138 -60.472 1.00 83.56 182 ILE A CA 1
ATOM 1435 C C . ILE A 1 182 ? 26.814 -12.290 -60.374 1.00 83.56 182 ILE A C 1
ATOM 1437 O O . ILE A 1 182 ? 26.416 -12.650 -59.268 1.00 83.56 182 ILE A O 1
ATOM 1441 N N . ASN A 1 183 ? 26.448 -12.926 -61.494 1.00 80.81 183 ASN A N 1
ATOM 1442 C CA . ASN A 1 183 ? 25.489 -14.038 -61.499 1.00 80.81 183 ASN A CA 1
ATOM 1443 C C . ASN A 1 183 ? 25.964 -15.243 -60.666 1.00 80.81 183 ASN A C 1
ATOM 1445 O O . ASN A 1 183 ? 25.177 -15.801 -59.900 1.00 80.81 183 ASN A O 1
ATOM 1449 N N . ASN A 1 184 ? 27.246 -15.613 -60.760 1.00 84.69 184 ASN A N 1
ATOM 1450 C CA . ASN A 1 184 ? 27.813 -16.704 -59.963 1.00 84.69 184 ASN A CA 1
ATOM 1451 C C . ASN A 1 184 ? 27.766 -16.393 -58.455 1.00 84.69 184 ASN A C 1
ATOM 1453 O O . ASN A 1 184 ? 27.373 -17.245 -57.657 1.00 84.69 184 ASN A O 1
ATOM 1457 N N . ILE A 1 185 ? 28.101 -15.158 -58.062 1.00 87.75 185 ILE A N 1
ATOM 1458 C CA . ILE A 1 185 ? 28.043 -14.713 -56.661 1.00 87.75 185 ILE A CA 1
ATOM 1459 C C . ILE A 1 185 ? 26.591 -14.668 -56.153 1.00 87.75 185 ILE A C 1
ATOM 1461 O O . ILE A 1 185 ? 26.331 -15.110 -55.033 1.00 87.75 185 ILE A O 1
ATOM 1465 N N . MET A 1 186 ? 25.629 -14.217 -56.969 1.00 81.81 186 MET A N 1
ATOM 1466 C CA . MET A 1 186 ? 24.202 -14.257 -56.611 1.00 81.81 186 MET A CA 1
ATOM 1467 C C . MET A 1 186 ? 23.700 -15.689 -56.380 1.00 81.81 186 MET A C 1
ATOM 1469 O O . MET A 1 186 ? 22.972 -15.925 -55.418 1.00 81.81 186 MET A O 1
ATOM 1473 N N . GLY A 1 187 ? 24.115 -16.657 -57.206 1.00 81.75 187 GLY A N 1
ATOM 1474 C CA . GLY A 1 187 ? 23.759 -18.069 -57.017 1.00 81.75 187 GLY A CA 1
ATOM 1475 C C . GLY A 1 187 ? 24.235 -18.623 -55.668 1.00 81.75 187 GLY A C 1
ATOM 1476 O O . GLY A 1 187 ? 23.455 -19.234 -54.935 1.00 81.75 187 GLY A O 1
ATOM 1477 N N . ILE A 1 188 ? 25.487 -18.335 -55.296 1.00 88.50 188 ILE A N 1
ATOM 1478 C CA . ILE A 1 188 ? 26.054 -18.706 -53.989 1.00 88.50 188 ILE A CA 1
ATOM 1479 C C . ILE A 1 188 ? 25.285 -18.018 -52.848 1.00 88.50 188 ILE A C 1
ATOM 1481 O O . ILE A 1 188 ? 24.921 -18.674 -51.868 1.00 88.50 188 ILE A O 1
ATOM 1485 N N . PHE A 1 189 ? 24.988 -16.721 -52.986 1.00 86.44 189 PHE A N 1
ATOM 1486 C CA . PHE A 1 189 ? 24.246 -15.947 -51.986 1.00 86.44 189 PHE A CA 1
ATOM 1487 C C . PHE A 1 189 ? 22.847 -16.524 -51.721 1.00 86.44 189 PHE A C 1
ATOM 1489 O O . PHE A 1 189 ? 22.471 -16.690 -50.561 1.00 86.44 189 PHE A O 1
ATOM 1496 N N . VAL A 1 190 ? 22.089 -16.884 -52.764 1.00 83.75 190 VAL A N 1
ATOM 1497 C CA . VAL A 1 190 ? 20.738 -17.465 -52.628 1.00 83.75 190 VAL A CA 1
ATOM 1498 C C . VAL A 1 190 ? 20.770 -18.819 -51.907 1.00 83.75 190 VAL A C 1
ATOM 1500 O O . VAL A 1 190 ? 19.932 -19.072 -51.041 1.00 83.75 190 VAL A O 1
ATOM 1503 N N . ILE A 1 191 ? 21.757 -19.674 -52.196 1.00 88.25 191 ILE A N 1
ATOM 1504 C CA . ILE A 1 191 ? 21.903 -20.981 -51.531 1.00 88.25 191 ILE A CA 1
ATOM 1505 C C . ILE A 1 191 ? 22.272 -20.804 -50.049 1.00 88.25 191 ILE A C 1
ATOM 1507 O O . ILE A 1 191 ? 21.637 -21.405 -49.179 1.00 88.25 191 ILE A O 1
ATOM 1511 N N . ALA A 1 192 ? 23.248 -19.941 -49.744 1.00 88.31 192 ALA A N 1
ATOM 1512 C CA . ALA A 1 192 ? 23.637 -19.629 -48.367 1.00 88.31 192 ALA A CA 1
ATOM 1513 C C . ALA A 1 192 ? 22.472 -19.015 -47.567 1.00 88.31 192 ALA A C 1
ATOM 1515 O O . ALA A 1 192 ? 22.240 -19.377 -46.412 1.00 88.31 192 ALA A O 1
ATOM 1516 N N . SER A 1 193 ? 21.692 -18.146 -48.212 1.00 85.12 193 SER A N 1
ATOM 1517 C CA . SER A 1 193 ? 20.492 -17.523 -47.652 1.00 85.12 193 SER A CA 1
ATOM 1518 C C . SER A 1 193 ? 19.412 -18.535 -47.273 1.00 85.12 193 SER A C 1
ATOM 1520 O O . SER A 1 193 ? 18.852 -18.470 -46.176 1.00 85.12 193 SER A O 1
ATOM 1522 N N . LEU A 1 194 ? 19.140 -19.508 -48.148 1.00 84.44 194 LEU A N 1
ATOM 1523 C CA . LEU A 1 194 ? 18.165 -20.565 -47.884 1.00 84.44 194 LEU A CA 1
ATOM 1524 C C . LEU A 1 194 ? 18.602 -21.451 -46.704 1.00 84.44 194 LEU A C 1
ATOM 1526 O O . LEU A 1 194 ? 17.787 -21.773 -45.837 1.00 84.44 194 LEU A O 1
ATOM 1530 N N . ALA A 1 195 ? 19.892 -21.790 -46.622 1.00 89.19 195 ALA A N 1
ATOM 1531 C CA . ALA A 1 195 ? 20.449 -22.545 -45.500 1.00 89.19 195 ALA A CA 1
ATOM 1532 C C . ALA A 1 195 ? 20.340 -21.771 -44.170 1.00 89.19 195 ALA A C 1
ATOM 1534 O O . ALA A 1 195 ? 19.889 -22.325 -43.164 1.00 89.19 195 ALA A O 1
ATOM 1535 N N . ALA A 1 196 ? 20.672 -20.475 -44.175 1.00 87.12 196 ALA A N 1
ATOM 1536 C CA . ALA A 1 196 ? 20.531 -19.598 -43.013 1.00 87.12 196 ALA A CA 1
ATOM 1537 C C . ALA A 1 196 ? 19.068 -19.481 -42.543 1.00 87.12 196 ALA A C 1
ATOM 1539 O O . ALA A 1 196 ? 18.804 -19.530 -41.340 1.00 87.12 196 ALA A O 1
ATOM 1540 N N . MET A 1 197 ? 18.106 -19.407 -43.470 1.00 85.56 197 MET A N 1
ATOM 1541 C CA . MET A 1 197 ? 16.676 -19.388 -43.147 1.00 85.56 197 MET A CA 1
ATOM 1542 C C . MET A 1 197 ? 16.204 -20.684 -42.472 1.00 85.56 197 MET A C 1
ATOM 1544 O O . MET A 1 197 ? 15.467 -20.621 -41.485 1.00 85.56 197 MET A O 1
ATOM 1548 N N . VAL A 1 198 ? 16.641 -21.855 -42.949 1.00 86.25 198 VAL A N 1
ATOM 1549 C CA . VAL A 1 198 ? 16.289 -23.150 -42.334 1.00 86.25 198 VAL A CA 1
ATOM 1550 C C . VAL A 1 198 ? 16.863 -23.269 -40.916 1.00 86.25 198 VAL A C 1
ATOM 1552 O O . VAL A 1 198 ? 16.145 -23.668 -39.995 1.00 86.25 198 VAL A O 1
ATOM 1555 N N . LEU A 1 199 ? 18.122 -22.867 -40.712 1.00 89.06 199 LEU A N 1
ATOM 1556 C CA . LEU A 1 199 ? 18.759 -22.853 -39.389 1.00 89.06 199 LEU A CA 1
ATOM 1557 C C . LEU A 1 199 ? 18.061 -21.872 -38.431 1.00 89.06 199 LEU A C 1
ATOM 1559 O O . LEU A 1 199 ? 17.720 -22.244 -37.305 1.00 89.06 199 LEU A O 1
ATOM 1563 N N . GLY A 1 200 ? 17.778 -20.650 -38.892 1.00 86.56 200 GLY A N 1
ATOM 1564 C CA . GLY A 1 200 ? 17.065 -19.632 -38.120 1.00 86.56 200 GLY A CA 1
ATOM 1565 C C . GLY A 1 200 ? 15.654 -20.067 -37.714 1.00 86.56 200 GLY A C 1
ATOM 1566 O O . GLY A 1 200 ? 15.261 -19.871 -36.564 1.00 86.56 200 GLY A O 1
ATOM 1567 N N . LEU A 1 201 ? 14.917 -20.742 -38.604 1.00 84.50 201 LEU A N 1
ATOM 1568 C CA . LEU A 1 201 ? 13.606 -21.322 -38.294 1.00 84.50 201 LEU A CA 1
ATOM 1569 C C . LEU A 1 201 ? 13.701 -22.410 -37.209 1.00 84.50 201 LEU A C 1
ATOM 1571 O O . LEU A 1 201 ? 12.870 -22.446 -36.298 1.00 84.50 201 LEU A O 1
ATOM 1575 N N . GLY A 1 202 ? 14.724 -23.270 -37.268 1.00 84.19 202 GLY A N 1
ATOM 1576 C CA . GLY A 1 202 ? 14.989 -24.280 -36.239 1.00 84.19 202 GLY A CA 1
ATOM 1577 C C . GLY A 1 202 ? 15.234 -23.658 -34.860 1.00 84.19 202 GLY A C 1
ATOM 1578 O O . GLY A 1 202 ? 14.576 -24.028 -33.883 1.00 84.19 202 GLY A O 1
ATOM 1579 N N . ILE A 1 203 ? 16.113 -22.653 -34.794 1.00 87.38 203 ILE A N 1
ATOM 1580 C CA . ILE A 1 203 ? 16.422 -21.900 -33.568 1.00 87.38 203 ILE A CA 1
ATOM 1581 C C . ILE A 1 203 ? 15.170 -21.182 -33.036 1.00 87.38 203 ILE A C 1
ATOM 1583 O O . ILE A 1 203 ? 14.850 -21.295 -31.850 1.00 87.38 203 ILE A O 1
ATOM 1587 N N . ALA A 1 204 ? 14.400 -20.520 -33.905 1.00 84.00 204 ALA A N 1
ATOM 1588 C CA . ALA A 1 204 ? 13.166 -19.833 -33.527 1.00 84.00 204 ALA A CA 1
ATOM 1589 C C . ALA A 1 204 ? 12.118 -20.785 -32.920 1.00 84.00 204 ALA A C 1
ATOM 1591 O O . ALA A 1 204 ? 11.441 -20.420 -31.958 1.00 84.00 204 ALA A O 1
ATOM 1592 N N . ILE A 1 205 ? 12.003 -22.023 -33.418 1.00 83.00 205 ILE A N 1
ATOM 1593 C CA . ILE A 1 205 ? 11.109 -23.044 -32.845 1.00 83.00 205 ILE A CA 1
ATOM 1594 C C . ILE A 1 205 ? 11.580 -23.493 -31.450 1.00 83.00 205 ILE A C 1
ATOM 1596 O O . ILE A 1 205 ? 10.739 -23.737 -30.578 1.00 83.00 205 ILE A O 1
ATOM 1600 N N . ILE A 1 206 ? 12.893 -23.584 -31.214 1.00 84.75 206 ILE A N 1
ATOM 1601 C CA . ILE A 1 206 ? 13.465 -23.930 -29.902 1.00 84.75 206 ILE A CA 1
ATOM 1602 C C . ILE A 1 206 ? 13.186 -22.808 -28.892 1.00 84.75 206 ILE A C 1
ATOM 1604 O O . ILE A 1 206 ? 12.575 -23.067 -27.854 1.00 84.75 206 ILE A O 1
ATOM 1608 N N . ILE A 1 207 ? 13.529 -21.559 -29.228 1.00 83.62 207 ILE A N 1
ATOM 1609 C CA . ILE A 1 207 ? 13.288 -20.376 -28.380 1.00 83.62 207 ILE A CA 1
ATOM 1610 C C . ILE A 1 207 ? 11.789 -20.221 -28.079 1.00 83.62 207 ILE A C 1
ATOM 1612 O O . ILE A 1 207 ? 11.389 -20.074 -26.922 1.00 83.62 207 ILE A O 1
ATOM 1616 N N . ALA A 1 208 ? 10.930 -20.354 -29.096 1.00 83.94 208 ALA A N 1
ATOM 1617 C CA . ALA A 1 208 ? 9.483 -20.283 -28.921 1.00 83.94 208 ALA A CA 1
ATOM 1618 C C . ALA A 1 208 ? 8.940 -21.372 -27.981 1.00 83.94 208 ALA A C 1
ATOM 1620 O O . ALA A 1 208 ? 7.953 -21.132 -27.287 1.00 83.94 208 ALA A O 1
ATOM 1621 N N . ARG A 1 209 ? 9.546 -22.568 -27.921 1.00 82.88 209 ARG A N 1
ATOM 1622 C CA . ARG A 1 209 ? 9.175 -23.616 -26.948 1.00 82.88 209 ARG A CA 1
ATOM 1623 C C . ARG A 1 209 ? 9.697 -23.320 -25.542 1.00 82.88 209 ARG A C 1
ATOM 1625 O O . ARG A 1 209 ? 8.941 -23.526 -24.594 1.00 82.88 209 ARG A O 1
ATOM 1632 N N . ALA A 1 210 ? 10.929 -22.826 -25.416 1.00 82.94 210 ALA A N 1
ATOM 1633 C CA . ALA A 1 210 ? 11.547 -22.494 -24.133 1.00 82.94 210 ALA A CA 1
ATOM 1634 C C . ALA A 1 210 ? 10.748 -21.424 -23.368 1.00 82.94 210 ALA A C 1
ATOM 1636 O O . ALA A 1 210 ? 10.428 -21.623 -22.202 1.00 82.94 210 ALA A O 1
ATOM 1637 N N . ILE A 1 211 ? 10.337 -20.348 -24.049 1.00 85.00 211 ILE A N 1
ATOM 1638 C CA . ILE A 1 211 ? 9.570 -19.241 -23.449 1.00 85.00 211 ILE A CA 1
ATOM 1639 C C . ILE A 1 211 ? 8.129 -19.655 -23.105 1.00 85.00 211 ILE A C 1
ATOM 1641 O O . ILE A 1 211 ? 7.602 -19.327 -22.045 1.00 85.00 211 ILE A O 1
ATOM 1645 N N . THR A 1 212 ? 7.444 -20.363 -24.007 1.00 84.81 212 THR A N 1
ATOM 1646 C CA . THR A 1 212 ? 5.982 -20.546 -23.896 1.00 84.81 212 THR A CA 1
ATOM 1647 C C . THR A 1 212 ? 5.552 -21.661 -22.950 1.00 84.81 212 THR A C 1
ATOM 1649 O O . THR A 1 212 ? 4.430 -21.611 -22.444 1.00 84.81 212 THR A O 1
ATOM 1652 N N . ARG A 1 213 ? 6.406 -22.660 -22.689 1.00 84.19 213 ARG A N 1
ATOM 1653 C CA . ARG A 1 213 ? 6.069 -23.763 -21.779 1.00 84.19 213 ARG A CA 1
ATOM 1654 C C . ARG A 1 213 ? 5.927 -23.297 -20.315 1.00 84.19 213 ARG A C 1
ATOM 1656 O O . ARG A 1 213 ? 4.861 -23.555 -19.756 1.00 84.19 213 ARG A O 1
ATOM 1663 N N . PRO A 1 214 ? 6.885 -22.559 -19.714 1.00 86.56 214 PRO A N 1
ATOM 1664 C CA . PRO A 1 214 ? 6.717 -21.992 -18.374 1.00 86.56 214 PRO A CA 1
ATOM 1665 C C . PRO A 1 214 ? 5.487 -21.083 -18.258 1.00 86.56 214 PRO A C 1
ATOM 1667 O O . PRO A 1 214 ? 4.794 -21.120 -17.249 1.00 86.56 214 PRO A O 1
ATOM 1670 N N . ILE A 1 215 ? 5.163 -20.312 -19.304 1.00 88.38 215 ILE A N 1
ATOM 1671 C CA . ILE A 1 215 ? 3.980 -19.432 -19.330 1.00 88.38 215 ILE A CA 1
ATOM 1672 C C . ILE A 1 215 ? 2.669 -20.233 -19.293 1.00 88.38 215 ILE A C 1
ATOM 1674 O O . ILE A 1 215 ? 1.723 -19.834 -18.614 1.00 88.38 215 ILE A O 1
ATOM 1678 N N . GLU A 1 216 ? 2.592 -21.371 -19.987 1.00 85.25 216 GLU A N 1
ATOM 1679 C CA . GLU A 1 216 ? 1.420 -22.252 -19.936 1.00 85.25 216 GLU A CA 1
ATOM 1680 C C . GLU A 1 216 ? 1.266 -22.915 -18.555 1.00 85.25 216 GLU A C 1
ATOM 1682 O O . GLU A 1 216 ? 0.148 -22.965 -18.041 1.00 85.25 216 GLU A O 1
ATOM 1687 N N . GLU A 1 217 ? 2.370 -23.346 -17.934 1.00 87.62 217 GLU A N 1
ATOM 1688 C CA . GLU A 1 217 ? 2.400 -23.913 -16.574 1.00 87.62 217 GLU A CA 1
ATOM 1689 C C . GLU A 1 217 ? 2.003 -22.854 -15.516 1.00 87.62 217 GLU A C 1
ATOM 1691 O O . GLU A 1 217 ? 1.094 -23.092 -14.717 1.00 87.62 217 GLU A O 1
ATOM 1696 N N . MET A 1 218 ? 2.562 -21.636 -15.586 1.00 90.06 218 MET A N 1
ATOM 1697 C CA . MET A 1 218 ? 2.160 -20.482 -14.762 1.00 90.06 218 MET A CA 1
ATOM 1698 C C . MET A 1 218 ? 0.664 -20.177 -14.886 1.00 90.06 218 MET A C 1
ATOM 1700 O O . MET A 1 218 ? -0.052 -20.118 -13.886 1.00 90.06 218 MET A O 1
ATOM 1704 N N . LYS A 1 219 ? 0.160 -20.044 -16.119 1.00 88.50 219 LYS A N 1
ATOM 1705 C CA . LYS A 1 219 ? -1.254 -19.755 -16.394 1.00 88.50 219 LYS A CA 1
ATOM 1706 C C . LYS A 1 219 ? -2.183 -20.855 -15.865 1.00 88.50 219 LYS A C 1
ATOM 1708 O O . LYS A 1 219 ? -3.320 -20.553 -15.503 1.00 88.50 219 LYS A O 1
ATOM 1713 N N . GLN A 1 220 ? -1.745 -22.114 -15.822 1.00 88.50 220 GLN A N 1
ATOM 1714 C CA . GLN A 1 220 ? -2.523 -23.193 -15.209 1.00 88.50 220 GLN A CA 1
ATOM 1715 C C . GLN A 1 220 ? -2.586 -23.044 -13.682 1.00 88.50 220 GLN A C 1
ATOM 1717 O O . GLN A 1 220 ? -3.692 -23.093 -13.146 1.00 88.50 220 GLN A O 1
ATOM 1722 N N . GLN A 1 221 ? -1.474 -22.753 -12.994 1.00 89.50 221 GLN A N 1
ATOM 1723 C CA . GLN A 1 221 ? -1.500 -22.541 -11.539 1.00 89.50 221 GLN A CA 1
ATOM 1724 C C . GLN A 1 221 ? -2.305 -21.293 -11.145 1.00 89.50 221 GLN A C 1
ATOM 1726 O O . GLN A 1 221 ? -3.165 -21.376 -10.272 1.00 89.50 221 GLN A O 1
ATOM 1731 N N . THR A 1 222 ? -2.163 -20.163 -11.851 1.00 89.50 222 THR A N 1
ATOM 1732 C CA . THR A 1 222 ? -3.015 -18.979 -11.611 1.00 89.50 222 THR A CA 1
ATOM 1733 C C . THR A 1 222 ? -4.508 -19.281 -11.829 1.00 89.50 222 THR A C 1
ATOM 1735 O O . THR A 1 222 ? -5.361 -18.705 -11.160 1.00 89.50 222 THR A O 1
ATOM 1738 N N . GLN A 1 223 ? -4.855 -20.220 -12.721 1.00 89.12 223 GLN A N 1
ATOM 1739 C CA . GLN A 1 223 ? -6.238 -20.679 -12.924 1.00 89.12 223 GLN A CA 1
ATOM 1740 C C . GLN A 1 223 ? -6.744 -21.695 -11.887 1.00 89.12 223 GLN A C 1
ATOM 1742 O O . GLN A 1 223 ? -7.942 -21.995 -11.917 1.00 89.12 223 GLN A O 1
ATOM 1747 N N . ARG A 1 224 ? -5.877 -22.212 -11.008 1.00 87.38 224 ARG A N 1
ATOM 1748 C CA . ARG A 1 224 ? -6.235 -22.999 -9.816 1.00 87.38 224 ARG A CA 1
ATOM 1749 C C . ARG A 1 224 ? -6.415 -22.076 -8.607 1.00 87.38 224 ARG A C 1
ATOM 1751 O O . ARG A 1 224 ? -7.504 -22.051 -8.039 1.00 87.38 224 ARG A O 1
ATOM 1758 N N . ILE A 1 225 ? -5.454 -21.175 -8.371 1.00 89.00 225 ILE A N 1
ATOM 1759 C CA . ILE A 1 225 ? -5.534 -20.090 -7.371 1.00 89.00 225 ILE A CA 1
ATOM 1760 C C . ILE A 1 225 ? -6.845 -19.297 -7.531 1.00 89.00 225 ILE A C 1
ATOM 1762 O O . ILE A 1 225 ? -7.592 -19.110 -6.575 1.00 89.00 225 ILE A O 1
ATOM 1766 N N . ALA A 1 226 ? -7.201 -18.917 -8.765 1.00 85.75 226 ALA A N 1
ATOM 1767 C CA . ALA A 1 226 ? -8.447 -18.207 -9.081 1.00 85.75 226 ALA A CA 1
ATOM 1768 C C . ALA A 1 226 ? -9.745 -19.050 -8.957 1.00 85.75 226 ALA A C 1
ATOM 1770 O O . ALA A 1 226 ? -10.806 -18.602 -9.395 1.00 85.75 226 ALA A O 1
ATOM 1771 N N . ARG A 1 227 ? -9.671 -20.271 -8.411 1.00 86.06 227 ARG A N 1
ATOM 1772 C CA . ARG A 1 227 ? -10.807 -21.130 -8.026 1.00 86.06 227 ARG A CA 1
ATOM 1773 C C . ARG A 1 227 ? -10.798 -21.508 -6.537 1.00 86.06 227 ARG A C 1
ATOM 1775 O O . ARG A 1 227 ? -11.669 -22.267 -6.132 1.00 86.06 227 ARG A O 1
ATOM 1782 N N . GLY A 1 228 ? -9.833 -21.020 -5.752 1.00 82.56 228 GLY A N 1
ATOM 1783 C CA . GLY A 1 228 ? -9.618 -21.450 -4.364 1.00 82.56 228 GLY A CA 1
ATOM 1784 C C . GLY A 1 228 ? -8.732 -22.693 -4.208 1.00 82.56 228 GLY A C 1
ATOM 1785 O O . GLY A 1 228 ? -8.635 -23.232 -3.115 1.00 82.56 228 GLY A O 1
ATOM 1786 N N . ASP A 1 229 ? -8.091 -23.162 -5.282 1.00 87.25 229 ASP A N 1
ATOM 1787 C CA . ASP A 1 229 ? -7.147 -24.286 -5.255 1.00 87.25 229 ASP A CA 1
ATOM 1788 C C . ASP A 1 229 ? -5.710 -23.740 -5.266 1.00 87.25 229 ASP A C 1
ATOM 1790 O O . ASP A 1 229 ? -5.120 -23.496 -6.323 1.00 87.25 229 ASP A O 1
ATOM 1794 N N . TYR A 1 230 ? -5.174 -23.477 -4.073 1.00 85.88 230 TYR A N 1
ATOM 1795 C CA . TYR A 1 230 ? -3.847 -22.880 -3.868 1.00 85.88 230 TYR A CA 1
ATOM 1796 C C . TYR A 1 230 ? -2.701 -23.904 -3.915 1.00 85.88 230 TYR A C 1
ATOM 1798 O O . TYR A 1 230 ? -1.535 -23.522 -4.029 1.00 85.88 230 TYR A O 1
ATOM 1806 N N . ALA A 1 231 ? -3.024 -25.201 -3.894 1.00 77.25 231 ALA A N 1
ATOM 1807 C CA . ALA A 1 231 ? -2.065 -26.273 -3.664 1.00 77.25 231 ALA A CA 1
ATOM 1808 C C . ALA A 1 231 ? -1.049 -26.444 -4.809 1.00 77.25 231 ALA A C 1
ATOM 1810 O O . ALA A 1 231 ? -1.406 -26.558 -5.987 1.00 77.25 231 ALA A O 1
ATOM 1811 N N . GLY A 1 232 ? 0.230 -26.578 -4.461 1.00 75.38 232 GLY A N 1
ATOM 1812 C CA . GLY A 1 232 ? 1.328 -26.794 -5.409 1.00 75.38 232 GLY A CA 1
ATOM 1813 C C . GLY A 1 232 ? 1.946 -25.501 -5.954 1.00 75.38 232 GLY A C 1
ATOM 1814 O O . GLY A 1 232 ? 1.469 -24.397 -5.709 1.00 75.38 232 GLY A O 1
ATOM 1815 N N . GLN A 1 233 ? 3.059 -25.640 -6.675 1.00 83.94 233 GLN A N 1
ATOM 1816 C CA . GLN A 1 233 ? 3.913 -24.516 -7.069 1.00 83.94 233 GLN A CA 1
ATOM 1817 C C . GLN A 1 233 ? 4.346 -24.619 -8.534 1.00 83.94 233 GLN A C 1
ATOM 1819 O O . GLN A 1 233 ? 4.553 -25.709 -9.070 1.00 83.94 233 GLN A O 1
ATOM 1824 N N . VAL A 1 234 ? 4.527 -23.466 -9.178 1.00 90.38 234 VAL A N 1
ATOM 1825 C CA . VAL A 1 234 ? 5.156 -23.359 -10.496 1.00 90.38 234 VAL A CA 1
ATOM 1826 C C . VAL A 1 234 ? 6.647 -23.661 -10.359 1.00 90.38 234 VAL A C 1
ATOM 1828 O O . VAL A 1 234 ? 7.332 -23.076 -9.516 1.00 90.38 234 VAL A O 1
ATOM 1831 N N . ARG A 1 235 ? 7.174 -24.529 -11.228 1.00 88.06 235 ARG A N 1
ATOM 1832 C CA . ARG A 1 235 ? 8.616 -24.772 -11.321 1.00 88.06 235 ARG A CA 1
ATOM 1833 C C . ARG A 1 235 ? 9.331 -23.541 -11.884 1.00 88.06 235 ARG A C 1
ATOM 1835 O O . ARG A 1 235 ? 9.025 -23.079 -12.979 1.00 88.06 235 ARG A O 1
ATOM 1842 N N . VAL A 1 236 ? 10.328 -23.055 -11.153 1.00 90.25 236 VAL A N 1
ATOM 1843 C CA . VAL A 1 236 ? 11.274 -22.043 -11.637 1.00 90.25 236 VAL A CA 1
ATOM 1844 C C . VAL A 1 236 ? 12.269 -22.727 -12.585 1.00 90.25 236 VAL A C 1
ATOM 1846 O O . VAL A 1 236 ? 12.883 -23.728 -12.218 1.00 90.25 236 VAL A O 1
ATOM 1849 N N . TYR A 1 237 ? 12.394 -22.216 -13.813 1.00 82.69 237 TYR A N 1
ATOM 1850 C CA . TYR A 1 237 ? 13.275 -22.768 -14.860 1.00 82.69 237 TYR A CA 1
ATOM 1851 C C . TYR A 1 237 ? 14.523 -21.909 -15.138 1.00 82.69 237 TYR A C 1
ATOM 1853 O O . TYR A 1 237 ? 15.425 -22.363 -15.835 1.00 82.69 237 TYR A O 1
ATOM 1861 N N . SER A 1 238 ? 14.544 -20.674 -14.636 1.00 79.81 238 SER A N 1
ATOM 1862 C CA . SER A 1 238 ? 15.543 -19.631 -14.891 1.00 79.81 238 SER A CA 1
ATOM 1863 C C . SER A 1 238 ? 15.444 -18.567 -13.785 1.00 79.81 238 SER A C 1
ATOM 1865 O O . SER A 1 238 ? 14.485 -18.587 -13.012 1.00 79.81 238 SER A O 1
ATOM 1867 N N . ASP A 1 239 ? 16.391 -17.630 -13.720 1.00 85.81 239 ASP A N 1
ATOM 1868 C CA . ASP A 1 239 ? 16.365 -16.461 -12.817 1.00 85.81 239 ASP A CA 1
ATOM 1869 C C . ASP A 1 239 ? 16.003 -15.135 -13.530 1.00 85.81 239 ASP A C 1
ATOM 1871 O O . ASP A 1 239 ? 16.003 -14.063 -12.918 1.00 85.81 239 ASP A O 1
ATOM 1875 N N . ASP A 1 240 ? 15.638 -15.226 -14.812 1.00 86.62 240 ASP A N 1
ATOM 1876 C CA . ASP A 1 240 ? 15.089 -14.145 -15.645 1.00 86.62 240 ASP A CA 1
ATOM 1877 C C . ASP A 1 240 ? 13.686 -13.664 -15.201 1.00 86.62 240 ASP A C 1
ATOM 1879 O O . ASP A 1 240 ? 13.159 -14.051 -14.154 1.00 86.62 240 ASP A O 1
ATOM 1883 N N . GLU A 1 241 ? 13.049 -12.807 -16.001 1.00 86.62 241 GLU A N 1
ATOM 1884 C CA . GLU A 1 241 ? 11.715 -12.258 -15.740 1.00 86.62 241 GLU A CA 1
ATOM 1885 C C . GLU A 1 241 ? 10.619 -13.338 -15.651 1.00 86.62 241 GLU A C 1
ATOM 1887 O O . GLU A 1 241 ? 9.662 -13.179 -14.889 1.00 86.62 241 GLU A O 1
ATOM 1892 N N . LEU A 1 242 ? 10.747 -14.460 -16.374 1.00 88.31 242 LEU A N 1
ATOM 1893 C CA . LEU A 1 242 ? 9.824 -15.599 -16.266 1.00 88.31 242 LEU A CA 1
ATOM 1894 C C . LEU A 1 242 ? 10.079 -16.379 -14.970 1.00 88.31 242 LEU A C 1
ATOM 1896 O O . LEU A 1 242 ? 9.131 -16.826 -14.321 1.00 88.31 242 LEU A O 1
ATOM 1900 N N . GLY A 1 243 ? 11.344 -16.495 -14.563 1.00 87.75 243 GLY A N 1
ATOM 1901 C CA . GLY A 1 243 ? 11.749 -17.003 -13.255 1.00 87.75 243 GLY A CA 1
ATOM 1902 C C . GLY A 1 243 ? 11.192 -16.178 -12.095 1.00 87.75 243 GLY A C 1
ATOM 1903 O O . GLY A 1 243 ? 10.627 -16.724 -11.145 1.00 87.75 243 GLY A O 1
ATOM 1904 N N . GLN A 1 244 ? 11.294 -14.853 -12.189 1.00 90.81 244 GLN A N 1
ATOM 1905 C CA . GLN A 1 244 ? 10.749 -13.912 -11.211 1.00 90.81 244 GLN A CA 1
ATOM 1906 C C . GLN A 1 244 ? 9.216 -13.949 -11.177 1.00 90.81 244 GLN A C 1
ATOM 1908 O O . GLN A 1 244 ? 8.640 -13.966 -10.089 1.00 90.81 244 GLN A O 1
ATOM 1913 N N . LEU A 1 245 ? 8.546 -14.058 -12.331 1.00 91.06 245 LEU A N 1
ATOM 1914 C CA . LEU A 1 245 ? 7.092 -14.227 -12.400 1.00 91.06 245 LEU A CA 1
ATOM 1915 C C . LEU A 1 245 ? 6.630 -15.550 -11.764 1.00 91.06 245 LEU A C 1
ATOM 1917 O O . LEU A 1 245 ? 5.652 -15.554 -11.018 1.00 91.06 245 LEU A O 1
ATOM 1921 N N . ALA A 1 246 ? 7.350 -16.656 -11.980 1.00 91.88 246 ALA A N 1
ATOM 1922 C CA . ALA A 1 246 ? 7.059 -17.934 -11.328 1.00 91.88 246 ALA A CA 1
ATOM 1923 C C . ALA A 1 246 ? 7.201 -17.841 -9.796 1.00 91.88 246 ALA A C 1
ATOM 1925 O O . ALA A 1 246 ? 6.308 -18.272 -9.065 1.00 91.88 246 ALA A O 1
ATOM 1926 N N . LYS A 1 247 ? 8.271 -17.199 -9.299 1.00 92.69 247 LYS A N 1
ATOM 1927 C CA . LYS A 1 247 ? 8.458 -16.914 -7.862 1.00 92.69 247 LYS A CA 1
ATOM 1928 C C . LYS A 1 247 ? 7.335 -16.027 -7.308 1.00 92.69 247 LYS A C 1
ATOM 1930 O O . LYS A 1 247 ? 6.809 -16.311 -6.235 1.00 92.69 247 LYS A O 1
ATOM 1935 N N . ALA A 1 248 ? 6.917 -14.998 -8.047 1.00 91.81 248 ALA A N 1
ATOM 1936 C CA . ALA A 1 248 ? 5.823 -14.112 -7.651 1.00 91.81 248 ALA A CA 1
ATOM 1937 C C . ALA A 1 248 ? 4.465 -14.836 -7.582 1.00 91.81 248 ALA A C 1
ATOM 1939 O O . ALA A 1 248 ? 3.707 -14.607 -6.642 1.00 91.81 248 ALA A O 1
ATOM 1940 N N . ILE A 1 249 ? 4.172 -15.746 -8.520 1.00 91.75 249 ILE A N 1
ATOM 1941 C CA . ILE A 1 249 ? 2.950 -16.571 -8.500 1.00 91.75 249 ILE A CA 1
ATOM 1942 C C . ILE A 1 249 ? 2.957 -17.544 -7.314 1.00 91.75 249 ILE A C 1
ATOM 1944 O O . ILE A 1 249 ? 1.929 -17.694 -6.659 1.00 91.75 249 ILE A O 1
ATOM 1948 N N . ASN A 1 250 ? 4.100 -18.154 -6.986 1.00 92.06 250 ASN A N 1
ATOM 1949 C CA . ASN A 1 250 ? 4.212 -19.031 -5.815 1.00 92.06 250 ASN A CA 1
ATOM 1950 C C . ASN A 1 250 ? 4.002 -18.248 -4.505 1.00 92.06 250 ASN A C 1
ATOM 1952 O O . ASN A 1 250 ? 3.207 -18.665 -3.666 1.00 92.06 250 ASN A O 1
ATOM 1956 N N . ASN A 1 251 ? 4.626 -17.071 -4.371 1.00 91.75 251 ASN A N 1
ATOM 1957 C CA . ASN A 1 251 ? 4.429 -16.177 -3.223 1.00 91.75 251 ASN A CA 1
ATOM 1958 C C . ASN A 1 251 ? 2.979 -15.667 -3.110 1.00 91.75 251 ASN A C 1
ATOM 1960 O O . ASN A 1 251 ? 2.489 -15.454 -2.003 1.00 91.75 251 ASN A O 1
ATOM 1964 N N . LEU A 1 252 ? 2.290 -15.467 -4.241 1.00 88.44 252 LEU A N 1
ATOM 1965 C CA . LEU A 1 252 ? 0.868 -15.119 -4.269 1.00 88.44 252 LEU A CA 1
ATOM 1966 C C . LEU A 1 252 ? -0.008 -16.289 -3.804 1.00 88.44 252 LEU A C 1
ATOM 1968 O O . LEU A 1 252 ? -0.941 -16.054 -3.046 1.00 88.44 252 LEU A O 1
ATOM 1972 N N . SER A 1 253 ? 0.296 -17.523 -4.226 1.00 90.81 253 SER A N 1
ATOM 1973 C CA . SER A 1 253 ? -0.411 -18.734 -3.774 1.00 90.81 253 SER A CA 1
ATOM 1974 C C . SER A 1 253 ? -0.377 -18.825 -2.247 1.00 90.81 253 SER A C 1
ATOM 1976 O O . SER A 1 253 ? -1.430 -18.817 -1.619 1.00 90.81 253 SER A O 1
ATOM 1978 N N . ILE A 1 254 ? 0.831 -18.767 -1.669 1.00 88.88 254 ILE A N 1
ATOM 1979 C CA . ILE A 1 254 ? 1.066 -18.845 -0.219 1.00 88.88 254 ILE A CA 1
ATOM 1980 C C . ILE A 1 254 ? 0.322 -17.725 0.521 1.00 88.88 254 ILE A C 1
ATOM 1982 O O . ILE A 1 254 ? -0.450 -18.000 1.427 1.00 88.88 254 ILE A O 1
ATOM 1986 N N . ARG A 1 255 ? 0.469 -16.460 0.103 1.00 88.12 255 ARG A N 1
ATOM 1987 C CA . ARG A 1 255 ? -0.177 -15.333 0.802 1.00 88.12 255 ARG A CA 1
ATOM 1988 C C . ARG A 1 255 ? -1.702 -15.340 0.733 1.00 88.12 255 ARG A C 1
ATOM 1990 O O . ARG A 1 255 ? -2.348 -14.818 1.638 1.00 88.12 255 ARG A O 1
ATOM 1997 N N . VAL A 1 256 ? -2.291 -15.859 -0.345 1.00 86.81 256 VAL A N 1
ATOM 1998 C CA . VAL A 1 256 ? -3.755 -15.967 -0.458 1.00 86.81 256 VAL A CA 1
ATOM 1999 C C . VAL A 1 256 ? -4.270 -17.155 0.359 1.00 86.81 256 VAL A C 1
ATOM 2001 O O . VAL A 1 256 ? -5.326 -17.032 0.974 1.00 86.81 256 VAL A O 1
ATOM 2004 N N . GLU A 1 257 ? -3.507 -18.247 0.428 1.00 87.19 257 GLU A N 1
ATOM 2005 C CA . GLU A 1 257 ? -3.754 -19.400 1.302 1.00 87.19 257 GLU A CA 1
ATOM 2006 C C . GLU A 1 257 ? -3.699 -18.982 2.786 1.00 87.19 257 GLU A C 1
ATOM 2008 O O . GLU A 1 257 ? -4.719 -19.061 3.466 1.00 87.19 257 GLU A O 1
ATOM 2013 N N . GLU A 1 258 ? -2.595 -18.377 3.244 1.00 87.31 258 GLU A N 1
ATOM 2014 C CA . GLU A 1 258 ? -2.432 -17.792 4.592 1.00 87.31 258 GLU A CA 1
ATOM 2015 C C . GLU A 1 258 ? -3.569 -16.812 4.948 1.00 87.31 258 GLU A C 1
ATOM 2017 O O . GLU A 1 258 ? -4.129 -16.847 6.047 1.00 87.31 258 GLU A O 1
ATOM 2022 N N . SER A 1 259 ? -3.940 -15.926 4.014 1.00 83.44 259 SER A N 1
ATOM 2023 C CA . SER A 1 259 ? -5.000 -14.935 4.233 1.00 83.44 259 SER A CA 1
ATOM 2024 C C . SER A 1 259 ? -6.395 -15.558 4.310 1.00 83.44 259 SER A C 1
ATOM 2026 O O . SER A 1 259 ? -7.236 -15.033 5.044 1.00 83.44 259 SER A O 1
ATOM 2028 N N . GLN A 1 260 ? -6.668 -16.637 3.571 1.00 84.06 260 GLN A N 1
ATOM 2029 C CA . GLN A 1 260 ? -7.925 -17.379 3.684 1.00 84.06 260 GLN A CA 1
ATOM 2030 C C . GLN A 1 260 ? -7.966 -18.213 4.960 1.00 84.06 260 GLN A C 1
ATOM 2032 O O . GLN A 1 260 ? -8.951 -18.124 5.685 1.00 84.06 260 GLN A O 1
ATOM 2037 N N . GLU A 1 261 ? -6.898 -18.941 5.300 1.00 84.19 261 GLU A N 1
ATOM 2038 C CA . GLU A 1 261 ? -6.835 -19.697 6.554 1.00 84.19 261 GLU A CA 1
ATOM 2039 C C . GLU A 1 261 ? -7.021 -18.791 7.774 1.00 84.19 261 GLU A C 1
ATOM 2041 O O . GLU A 1 261 ? -7.777 -19.146 8.676 1.00 84.19 261 GLU A O 1
ATOM 2046 N N . SER A 1 262 ? -6.415 -17.598 7.777 1.00 82.56 262 SER A N 1
ATOM 2047 C CA . SER A 1 262 ? -6.616 -16.595 8.830 1.00 82.56 262 SER A CA 1
ATOM 2048 C C . SER A 1 262 ? -8.070 -16.105 8.895 1.00 82.56 262 SER A C 1
ATOM 2050 O O . SER A 1 262 ? -8.678 -16.115 9.964 1.00 82.56 262 SER A O 1
ATOM 2052 N N . THR A 1 263 ? -8.670 -15.762 7.747 1.00 80.50 263 THR A N 1
ATOM 2053 C CA . THR A 1 263 ? -10.066 -15.286 7.671 1.00 80.50 263 THR A CA 1
ATOM 2054 C C . THR A 1 263 ? -11.058 -16.369 8.108 1.00 80.50 263 THR A C 1
ATOM 2056 O O . THR A 1 263 ? -12.000 -16.098 8.854 1.00 80.50 263 THR A O 1
ATOM 2059 N N . GLU A 1 264 ? -10.848 -17.619 7.688 1.00 80.69 264 GLU A N 1
ATOM 2060 C CA . GLU A 1 264 ? -11.653 -18.746 8.145 1.00 80.69 264 GLU A CA 1
ATOM 2061 C C . GLU A 1 264 ? -11.413 -19.073 9.620 1.00 80.69 264 GLU A C 1
ATOM 2063 O O . GLU A 1 264 ? -12.364 -19.434 10.305 1.00 80.69 264 GLU A O 1
ATOM 2068 N N . ALA A 1 265 ? -10.183 -18.981 10.129 1.00 77.75 265 ALA A N 1
ATOM 2069 C CA . ALA A 1 265 ? -9.885 -19.238 11.535 1.00 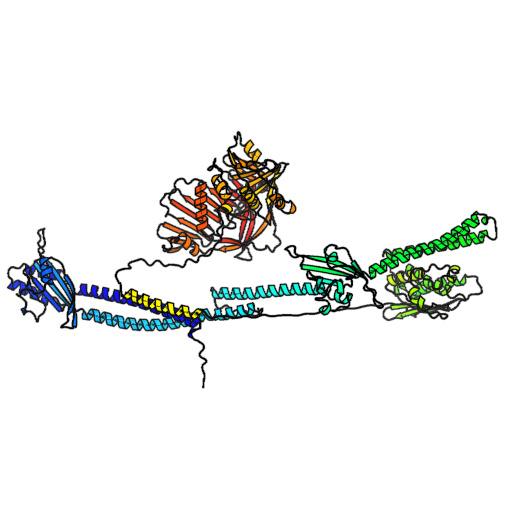77.75 265 ALA A CA 1
ATOM 2070 C C . ALA A 1 265 ? -10.522 -18.183 12.448 1.00 77.75 265 ALA A C 1
ATOM 2072 O O . ALA A 1 265 ? -11.093 -18.541 13.477 1.00 77.75 265 ALA A O 1
ATOM 2073 N N . GLU A 1 266 ? -10.487 -16.908 12.056 1.00 73.88 266 GLU A N 1
ATOM 2074 C CA . GLU A 1 266 ? -11.160 -15.821 12.768 1.00 73.88 266 GLU A CA 1
ATOM 2075 C C . GLU A 1 266 ? -12.683 -15.974 12.712 1.00 73.88 266 GLU A C 1
ATOM 2077 O O . GLU A 1 266 ? -13.336 -15.927 13.754 1.00 73.88 266 GLU A O 1
ATOM 2082 N N . ARG A 1 267 ? -13.255 -16.301 11.545 1.00 78.00 267 ARG A N 1
ATOM 2083 C CA . ARG A 1 267 ? -14.683 -16.626 11.439 1.00 78.00 267 ARG A CA 1
ATOM 2084 C C . ARG A 1 267 ? -15.067 -17.831 12.304 1.00 78.00 267 ARG A C 1
ATOM 2086 O O . ARG A 1 267 ? -15.977 -17.723 13.115 1.00 78.00 267 ARG A O 1
ATOM 2093 N N . ARG A 1 268 ? -14.336 -18.948 12.206 1.00 78.44 268 ARG A N 1
ATOM 2094 C CA . ARG A 1 268 ? -14.543 -20.153 13.034 1.00 78.44 268 ARG A CA 1
ATOM 2095 C C . ARG A 1 268 ? -14.396 -19.856 14.531 1.00 78.44 268 ARG A C 1
ATOM 2097 O O . ARG A 1 268 ? -15.027 -20.535 15.336 1.00 78.44 268 ARG A O 1
ATOM 2104 N N . ARG A 1 269 ? -13.581 -18.866 14.914 1.00 76.25 269 ARG A N 1
ATOM 2105 C CA . ARG A 1 269 ? -13.447 -18.389 16.297 1.00 76.25 269 ARG A CA 1
ATOM 2106 C C . ARG A 1 269 ? -14.666 -17.579 16.735 1.00 76.25 269 ARG A C 1
ATOM 2108 O O . ARG A 1 269 ? -15.153 -17.833 17.827 1.00 76.25 269 ARG A O 1
ATOM 2115 N N . LEU A 1 270 ? -15.168 -16.662 15.907 1.00 79.88 270 LEU A N 1
ATOM 2116 C CA . LEU A 1 270 ? -16.390 -15.896 16.189 1.00 79.88 270 LEU A CA 1
ATOM 2117 C C . LEU A 1 270 ? -17.616 -16.816 16.282 1.00 79.88 270 LEU A C 1
ATOM 2119 O O . LEU A 1 270 ? -18.314 -16.789 17.292 1.00 79.88 270 LEU A O 1
ATOM 2123 N N . ASP A 1 271 ? -17.808 -17.696 15.294 1.00 79.00 271 ASP A N 1
ATOM 2124 C CA . ASP A 1 271 ? -18.877 -18.703 15.277 1.00 79.00 271 ASP A CA 1
ATOM 2125 C C . ASP A 1 271 ? -18.825 -19.582 16.551 1.00 79.00 271 ASP A C 1
ATOM 2127 O O . ASP A 1 271 ? -19.847 -19.822 17.189 1.00 79.00 271 ASP A O 1
ATOM 2131 N N . SER A 1 272 ? -17.622 -20.009 16.967 1.00 78.56 272 SER A N 1
ATOM 2132 C CA . SER A 1 272 ? -17.407 -20.847 18.161 1.00 78.56 272 SER A CA 1
ATOM 2133 C C . SER A 1 272 ? -17.429 -20.094 19.498 1.00 78.56 272 SER A C 1
ATOM 2135 O O . SER A 1 272 ? -17.429 -20.753 20.539 1.00 78.56 272 SER A O 1
ATOM 2137 N N . VAL A 1 273 ? -17.397 -18.757 19.497 1.00 80.62 273 VAL A N 1
ATOM 2138 C CA . VAL A 1 273 ? -17.691 -17.939 20.684 1.00 80.62 273 VAL A CA 1
ATOM 2139 C C . VAL A 1 273 ? -19.202 -17.805 20.810 1.00 80.62 273 VAL A C 1
ATOM 2141 O O . VAL A 1 273 ? -19.746 -18.163 21.847 1.00 80.62 273 VAL A O 1
ATOM 2144 N N . LEU A 1 274 ? -19.889 -17.395 19.738 1.00 81.44 274 LEU A N 1
ATOM 2145 C CA . LEU A 1 274 ? -21.345 -17.225 19.730 1.00 81.44 274 LEU A CA 1
ATOM 2146 C C . LEU A 1 274 ? -22.086 -18.514 20.123 1.00 81.44 274 LEU A C 1
ATOM 2148 O O . LEU A 1 274 ? -23.036 -18.443 20.898 1.00 81.44 274 LEU A O 1
ATOM 2152 N N . SER A 1 275 ? -21.630 -19.689 19.665 1.00 75.50 275 SER A N 1
ATOM 2153 C CA . SER A 1 275 ? -22.223 -20.989 20.031 1.00 75.50 275 SER A CA 1
ATOM 2154 C C . SER A 1 275 ? -21.952 -21.445 21.472 1.00 75.50 275 SER A C 1
ATOM 2156 O O . SER A 1 275 ? -22.487 -22.465 21.891 1.00 75.50 275 SER A O 1
ATOM 2158 N N . HIS A 1 276 ? -21.062 -20.778 22.212 1.00 75.31 276 HIS A N 1
ATOM 2159 C CA . HIS A 1 276 ? -20.633 -21.183 23.559 1.00 75.31 276 HIS A CA 1
ATOM 2160 C C . HIS A 1 276 ? -20.687 -20.021 24.574 1.00 75.31 276 HIS A C 1
ATOM 2162 O O . HIS A 1 276 ? -20.050 -20.084 25.624 1.00 75.31 276 HIS A O 1
ATOM 2168 N N . MET A 1 277 ? -21.450 -18.966 24.270 1.00 86.19 277 MET A N 1
ATOM 2169 C CA . MET A 1 277 ? -21.850 -17.944 25.240 1.00 86.19 277 MET A CA 1
ATOM 2170 C C . MET A 1 277 ? -23.033 -18.448 26.073 1.00 86.19 277 MET A C 1
ATOM 2172 O O . MET A 1 277 ? -23.984 -18.995 25.520 1.00 86.19 277 MET A O 1
ATOM 2176 N N . SER A 1 278 ? -22.995 -18.220 27.388 1.00 85.94 278 SER A N 1
ATOM 2177 C CA . SER A 1 278 ? -24.106 -18.530 28.305 1.00 85.94 278 SER A CA 1
ATOM 2178 C C . SER A 1 278 ? -25.344 -17.650 28.094 1.00 85.94 278 SER A C 1
ATOM 2180 O O . SER A 1 278 ? -26.408 -17.971 28.611 1.00 85.94 278 SER A O 1
ATOM 2182 N N . ASP A 1 279 ? -25.205 -16.565 27.331 1.00 91.00 279 ASP A N 1
ATOM 2183 C CA . ASP A 1 279 ? -26.300 -15.682 26.941 1.00 91.00 279 ASP A CA 1
ATOM 2184 C C . ASP A 1 279 ? -26.865 -16.093 25.575 1.00 91.00 279 ASP A C 1
ATOM 2186 O O . ASP A 1 279 ? -26.134 -16.479 24.651 1.00 91.00 279 ASP A O 1
ATOM 2190 N N . GLY A 1 280 ? -28.176 -15.942 25.413 1.00 91.94 280 GLY A N 1
ATOM 2191 C CA . GLY A 1 280 ? -28.817 -16.018 24.110 1.00 91.94 280 GLY A CA 1
ATOM 2192 C C . GLY A 1 280 ? -28.479 -14.786 23.270 1.00 91.94 280 GLY A C 1
ATOM 2193 O O . GLY A 1 280 ? -28.530 -13.663 23.761 1.00 91.94 280 GLY A O 1
ATOM 2194 N N . VAL A 1 281 ? -28.154 -14.966 21.990 1.00 92.94 281 VAL A N 1
ATOM 2195 C CA . VAL A 1 281 ? -27.863 -13.868 21.057 1.00 92.94 281 VAL A CA 1
ATOM 2196 C C . VAL A 1 281 ? -28.680 -14.044 19.782 1.00 92.94 281 VAL A C 1
ATOM 2198 O O . VAL A 1 281 ? -28.555 -15.054 19.087 1.00 92.94 281 VAL A O 1
ATOM 2201 N N . ILE A 1 282 ? -29.486 -13.032 19.455 1.00 92.88 282 ILE A N 1
ATOM 2202 C CA . ILE A 1 282 ? -30.336 -12.973 18.260 1.00 92.88 282 ILE A CA 1
ATOM 2203 C C . ILE A 1 282 ? -29.977 -11.710 17.471 1.00 92.88 282 ILE A C 1
ATOM 2205 O O . ILE A 1 282 ? -30.103 -10.605 17.987 1.00 92.88 282 ILE A O 1
ATOM 2209 N N . ALA A 1 283 ? -29.566 -11.839 16.209 1.00 92.31 283 ALA A N 1
ATOM 2210 C CA . ALA A 1 283 ? -29.308 -10.704 15.317 1.00 92.31 283 ALA A CA 1
ATOM 2211 C C . ALA A 1 283 ? -30.279 -10.700 14.130 1.00 92.31 283 ALA A C 1
ATOM 2213 O O . ALA A 1 283 ? -30.528 -11.733 13.505 1.00 92.31 283 ALA A O 1
ATOM 2214 N N . THR A 1 284 ? -30.806 -9.530 13.783 1.00 92.50 284 THR A N 1
ATOM 2215 C CA . THR A 1 284 ? -31.897 -9.348 12.811 1.00 92.50 284 THR A CA 1
ATOM 2216 C C . THR A 1 284 ? -31.494 -8.501 11.604 1.00 92.50 284 THR A C 1
ATOM 2218 O O . THR A 1 284 ? -30.450 -7.849 11.594 1.00 92.50 284 THR A O 1
ATOM 2221 N N . ASP A 1 285 ? -32.345 -8.482 10.577 1.00 91.81 285 ASP A N 1
ATOM 2222 C CA . ASP A 1 285 ? -32.319 -7.471 9.525 1.00 91.81 285 ASP A CA 1
ATOM 2223 C C . ASP A 1 285 ? -33.046 -6.176 9.948 1.00 91.81 285 ASP A C 1
ATOM 2225 O O . ASP A 1 285 ? -33.737 -6.094 10.962 1.00 91.81 285 ASP A O 1
ATOM 2229 N N . ARG A 1 286 ? -32.944 -5.141 9.112 1.00 87.56 286 ARG A N 1
ATOM 2230 C CA . ARG A 1 286 ? -33.654 -3.850 9.235 1.00 87.56 286 ARG A CA 1
ATOM 2231 C C . ARG A 1 286 ? -35.197 -3.916 9.212 1.00 87.56 286 ARG A C 1
ATOM 2233 O O . ARG A 1 286 ? -35.830 -2.866 9.164 1.00 87.56 286 ARG A O 1
ATOM 2240 N N . ARG A 1 287 ? -35.804 -5.103 9.147 1.00 88.62 287 ARG A N 1
ATOM 2241 C CA . ARG A 1 287 ? -37.256 -5.339 9.249 1.00 88.62 287 ARG A CA 1
ATOM 2242 C C . ARG A 1 287 ? -37.609 -6.177 10.488 1.00 88.62 287 ARG A C 1
ATOM 2244 O O . ARG A 1 287 ? -38.780 -6.494 10.667 1.00 88.62 287 ARG A O 1
ATOM 2251 N N . GLY A 1 288 ? -36.623 -6.534 11.316 1.00 88.12 288 GLY A N 1
ATOM 2252 C CA . GLY A 1 288 ? -36.796 -7.374 12.499 1.00 88.12 288 GLY A CA 1
ATOM 2253 C C . GLY A 1 288 ? -36.806 -8.877 12.223 1.00 88.12 288 GLY A C 1
ATOM 2254 O O . GLY A 1 288 ? -37.129 -9.634 13.133 1.00 88.12 288 GLY A O 1
ATOM 2255 N N . ASN A 1 289 ? -36.472 -9.328 11.008 1.00 93.31 289 ASN A N 1
ATOM 2256 C CA . ASN A 1 289 ? -36.391 -10.757 10.699 1.00 93.31 289 ASN A CA 1
ATOM 2257 C C . ASN A 1 289 ? -35.071 -11.320 11.234 1.00 93.31 289 ASN A C 1
ATOM 2259 O O . ASN A 1 289 ? -34.020 -10.728 10.984 1.00 93.31 289 ASN A O 1
ATOM 2263 N N . ILE A 1 290 ? -35.087 -12.458 11.924 1.00 93.25 290 ILE A N 1
ATOM 2264 C CA . ILE A 1 290 ? -33.875 -13.083 12.472 1.00 93.25 290 ILE A CA 1
ATOM 2265 C C . ILE A 1 290 ? -32.947 -13.539 11.336 1.00 93.25 290 ILE A C 1
ATOM 2267 O O . ILE A 1 290 ? -33.374 -14.148 10.357 1.00 93.25 290 ILE A O 1
ATOM 2271 N N . THR A 1 291 ? -31.657 -13.243 11.478 1.00 91.62 291 THR A N 1
ATOM 2272 C CA . THR A 1 291 ? -30.583 -13.587 10.527 1.00 91.62 291 THR A CA 1
ATOM 2273 C C . THR A 1 291 ? -29.507 -14.471 11.153 1.00 91.62 291 THR A C 1
ATOM 2275 O O . THR A 1 291 ? -28.899 -15.275 10.451 1.00 91.62 291 THR A O 1
ATOM 2278 N N . ILE A 1 292 ? -29.293 -14.341 12.466 1.00 90.19 292 ILE A N 1
ATOM 2279 C CA . ILE A 1 292 ? -28.423 -15.185 13.286 1.00 90.19 292 ILE A CA 1
ATOM 2280 C C . ILE A 1 292 ? -29.146 -15.415 14.615 1.00 90.19 292 ILE A C 1
ATOM 2282 O O . ILE A 1 292 ? -29.708 -14.478 15.180 1.00 90.19 292 ILE A O 1
ATOM 2286 N N . ILE A 1 293 ? -29.102 -16.643 15.113 1.00 91.38 293 ILE A N 1
ATOM 2287 C CA . ILE A 1 293 ? -29.489 -17.030 16.470 1.00 91.38 293 ILE A CA 1
ATOM 2288 C C . ILE A 1 293 ? -28.446 -18.045 16.961 1.00 91.38 293 ILE A C 1
ATOM 2290 O O . ILE A 1 293 ? -27.980 -18.857 16.156 1.00 91.38 293 ILE A O 1
ATOM 2294 N N . ASN A 1 294 ? -28.011 -17.967 18.221 1.00 91.62 294 ASN A N 1
ATOM 2295 C CA . ASN A 1 294 ? -27.071 -18.946 18.782 1.00 91.62 294 ASN A CA 1
ATOM 2296 C C . ASN A 1 294 ? -27.779 -20.167 19.405 1.00 91.62 294 ASN A C 1
ATOM 2298 O O . ASN A 1 294 ? -29.006 -20.215 19.502 1.00 91.62 294 ASN A O 1
ATOM 2302 N N . GLU A 1 295 ? -26.979 -21.166 19.793 1.00 88.94 295 GLU A N 1
ATOM 2303 C CA . GLU A 1 295 ? -27.412 -22.417 20.446 1.00 88.94 295 GLU A CA 1
ATOM 2304 C C . GLU A 1 295 ? -28.276 -22.070 21.680 1.00 88.94 295 GLU A C 1
ATOM 2306 O O . GLU A 1 295 ? -29.468 -22.359 21.712 1.00 88.94 295 GLU A O 1
ATOM 2311 N N . THR A 1 296 ? -27.741 -21.244 22.580 1.00 90.81 296 THR A N 1
ATOM 2312 C CA . THR A 1 296 ? -28.385 -20.802 23.826 1.00 90.81 296 THR A CA 1
ATOM 2313 C C . THR A 1 296 ? -29.718 -20.066 23.634 1.00 90.81 296 THR A C 1
ATOM 2315 O O . THR A 1 296 ? -30.688 -20.358 24.326 1.00 90.81 296 THR A O 1
ATOM 2318 N N . ALA A 1 297 ? -29.826 -19.142 22.670 1.00 91.19 297 ALA A N 1
ATOM 2319 C CA . ALA A 1 297 ? -31.103 -18.487 22.362 1.00 91.19 297 ALA A CA 1
ATOM 2320 C C . ALA A 1 297 ? -32.126 -19.452 21.742 1.00 91.19 297 ALA A C 1
ATOM 2322 O O . ALA A 1 297 ? -33.324 -19.265 21.931 1.00 91.19 297 ALA A O 1
ATOM 2323 N N . SER A 1 298 ? -31.675 -20.487 21.027 1.00 89.44 298 SER A N 1
ATOM 2324 C CA . SER A 1 298 ? -32.566 -21.539 20.522 1.00 89.44 298 SER A CA 1
ATOM 2325 C C . SER A 1 298 ? -33.146 -22.358 21.688 1.00 89.44 298 SER A C 1
ATOM 2327 O O . SER A 1 298 ? -34.353 -22.599 21.722 1.00 89.44 298 SER A O 1
ATOM 2329 N N . ASP A 1 299 ? -32.308 -22.688 22.680 1.00 87.94 299 ASP A N 1
ATOM 2330 C CA . ASP A 1 299 ? -32.645 -23.472 23.885 1.00 87.94 299 ASP A CA 1
ATOM 2331 C C . ASP A 1 299 ? -33.453 -22.687 24.946 1.00 87.94 299 ASP A C 1
ATOM 2333 O O . ASP A 1 299 ? -34.130 -23.272 25.801 1.00 87.94 299 ASP A O 1
ATOM 2337 N N . PHE A 1 300 ? -33.383 -21.352 24.917 1.00 89.75 300 PHE A N 1
ATOM 2338 C CA . PHE A 1 300 ? -34.230 -20.459 25.718 1.00 89.75 300 PHE A CA 1
ATOM 2339 C C . PHE A 1 300 ? -35.632 -20.287 25.119 1.00 89.75 300 PHE A C 1
ATOM 2341 O O . PHE A 1 300 ? -36.602 -20.179 25.863 1.00 89.75 300 PHE A O 1
ATOM 2348 N N . MET A 1 301 ? -35.748 -20.254 23.788 1.00 85.94 301 MET A N 1
ATOM 2349 C CA . MET A 1 301 ? -37.022 -20.022 23.092 1.00 85.94 301 MET A CA 1
ATOM 2350 C C . MET A 1 301 ? -37.790 -21.312 22.757 1.00 85.94 301 MET A C 1
ATOM 2352 O O . MET A 1 301 ? -38.951 -21.225 22.367 1.00 85.94 301 MET A O 1
ATOM 2356 N N . ASP A 1 302 ? -37.149 -22.482 22.875 1.00 85.44 302 ASP A N 1
ATOM 2357 C CA . ASP A 1 302 ? -37.597 -23.777 22.323 1.00 85.44 302 ASP A CA 1
ATOM 2358 C C . ASP A 1 302 ? -37.832 -23.727 20.794 1.00 85.44 302 ASP A C 1
ATOM 2360 O O . ASP A 1 302 ? -38.797 -24.256 20.237 1.00 85.44 302 ASP A O 1
ATOM 2364 N N . VAL A 1 303 ? -36.933 -23.037 20.075 1.00 86.75 303 VAL A N 1
ATOM 2365 C CA . VAL A 1 303 ? -37.017 -22.872 18.615 1.00 86.75 303 VAL A CA 1
ATOM 2366 C C . VAL A 1 303 ? -35.675 -23.155 17.950 1.00 86.75 303 VAL A C 1
ATOM 2368 O O . VAL A 1 303 ? -34.745 -22.356 17.997 1.00 86.75 303 VAL A O 1
ATOM 2371 N N . THR A 1 304 ? -35.613 -24.266 17.213 1.00 87.94 304 THR A N 1
ATOM 2372 C CA . THR A 1 304 ? -34.495 -24.615 16.321 1.00 87.94 304 THR A CA 1
ATOM 2373 C C . THR A 1 304 ? -34.149 -23.471 15.361 1.00 87.94 304 THR A C 1
ATOM 2375 O O . THR A 1 304 ? -35.045 -22.967 14.677 1.00 87.94 304 THR A O 1
ATOM 2378 N N . ALA A 1 305 ? -32.862 -23.143 15.211 1.00 83.31 305 ALA A N 1
ATOM 2379 C CA . ALA A 1 305 ? -32.386 -22.024 14.389 1.00 83.31 305 ALA A CA 1
ATOM 2380 C C . ALA A 1 305 ? -32.972 -21.962 12.959 1.00 83.31 305 ALA A C 1
ATOM 2382 O O . ALA A 1 305 ? -33.312 -20.879 12.486 1.00 83.31 305 ALA A O 1
ATOM 2383 N N . GLU A 1 306 ? -33.172 -23.108 12.294 1.00 84.75 306 GLU A N 1
ATOM 2384 C CA . GLU A 1 306 ? -33.784 -23.191 10.952 1.00 84.75 306 GLU A CA 1
ATOM 2385 C C . GLU A 1 306 ? -35.233 -22.670 10.890 1.00 84.75 306 GLU A C 1
ATOM 2387 O O . GLU A 1 306 ? -35.668 -22.203 9.841 1.00 84.75 306 GLU A O 1
ATOM 2392 N N . LYS A 1 307 ? -35.976 -22.729 12.005 1.00 86.06 307 LYS A N 1
ATOM 2393 C CA . LYS A 1 307 ? -37.332 -22.167 12.145 1.00 86.06 307 LYS A CA 1
ATOM 2394 C C . LYS A 1 307 ? -37.325 -20.718 12.637 1.00 86.06 307 LYS A C 1
ATOM 2396 O O . LYS A 1 307 ? -38.287 -19.997 12.390 1.00 86.06 307 LYS A O 1
ATOM 2401 N N . ALA A 1 308 ? -36.284 -20.294 13.354 1.00 86.50 308 ALA A N 1
ATOM 2402 C CA . ALA A 1 308 ? -36.164 -18.920 13.840 1.00 86.50 308 ALA A CA 1
ATOM 2403 C C . ALA A 1 308 ? -35.745 -17.958 12.714 1.00 86.50 308 ALA A C 1
ATOM 2405 O O . ALA A 1 308 ? -36.319 -16.879 12.572 1.00 86.50 308 ALA A O 1
ATOM 2406 N N . ILE A 1 309 ? -34.765 -18.351 11.892 1.00 89.12 309 ILE A N 1
ATOM 2407 C CA . ILE A 1 309 ? -34.223 -17.519 10.809 1.00 89.12 309 ILE A CA 1
ATOM 2408 C C . ILE A 1 309 ? -35.320 -17.168 9.790 1.00 89.12 309 ILE A C 1
ATOM 2410 O O . ILE A 1 309 ? -36.034 -18.029 9.285 1.00 89.12 309 ILE A O 1
ATOM 2414 N N . GLY A 1 310 ? -35.433 -15.879 9.469 1.00 87.12 310 GLY A N 1
ATOM 2415 C CA . GLY A 1 310 ? -36.441 -15.320 8.566 1.00 87.12 310 GLY A CA 1
ATOM 2416 C C . GLY A 1 310 ? -37.751 -14.887 9.236 1.00 87.12 310 GLY A C 1
ATOM 2417 O O . GLY A 1 310 ? -38.452 -14.064 8.650 1.00 87.12 310 GLY A O 1
ATOM 2418 N N . ASN A 1 311 ? -38.059 -15.361 10.449 1.00 90.81 311 ASN A N 1
ATOM 2419 C CA . ASN A 1 311 ? -39.234 -14.934 11.221 1.00 90.81 311 ASN A CA 1
ATOM 2420 C C . ASN A 1 311 ? -38.945 -13.681 12.064 1.00 90.81 311 ASN A C 1
ATOM 2422 O O . ASN A 1 311 ? -37.784 -13.321 12.276 1.00 90.81 311 ASN A O 1
ATOM 2426 N N . SER A 1 312 ? -39.991 -12.981 12.520 1.00 91.69 312 SER A N 1
ATOM 2427 C CA . SER A 1 312 ? -39.824 -11.736 13.278 1.00 91.69 312 SER A CA 1
ATOM 2428 C C . SER A 1 312 ? -39.370 -12.000 14.711 1.00 91.69 312 SER A C 1
ATOM 2430 O O . SER A 1 312 ? -39.899 -12.877 15.392 1.00 91.69 312 SER A O 1
ATOM 2432 N N . ILE A 1 313 ? -38.449 -11.176 15.210 1.00 91.25 313 ILE A N 1
ATOM 2433 C CA . ILE A 1 313 ? -38.013 -11.216 16.610 1.00 91.25 313 ILE A CA 1
ATOM 2434 C C . ILE A 1 313 ? -39.171 -11.000 17.601 1.00 91.25 313 ILE A C 1
ATOM 2436 O O . ILE A 1 313 ? -39.174 -11.612 18.663 1.00 91.25 313 ILE A O 1
ATOM 2440 N N . LEU A 1 314 ? -40.191 -10.214 17.229 1.00 90.94 314 LEU A N 1
ATOM 2441 C CA . LEU A 1 314 ? -41.386 -9.981 18.054 1.00 90.94 314 LEU A CA 1
ATOM 2442 C C . LEU A 1 314 ? -42.233 -11.251 18.253 1.00 90.94 314 LEU A C 1
ATOM 2444 O O . LEU A 1 314 ? -42.881 -11.390 19.286 1.00 90.94 314 LEU A O 1
ATOM 2448 N N . ASP A 1 315 ? -42.217 -12.169 17.277 1.00 88.88 315 ASP A N 1
ATOM 2449 C CA . ASP A 1 315 ? -42.937 -13.448 17.354 1.00 88.88 315 ASP A CA 1
ATOM 2450 C C . ASP A 1 315 ? -42.200 -14.437 18.256 1.00 88.88 315 ASP A C 1
ATOM 2452 O O . ASP A 1 315 ? -42.804 -15.060 19.125 1.00 88.88 315 ASP A O 1
ATOM 2456 N N . ILE A 1 316 ? -40.880 -14.555 18.073 1.00 89.38 316 ILE A N 1
ATOM 2457 C CA . ILE A 1 316 ? -40.042 -15.487 18.838 1.00 89.38 316 ILE A CA 1
ATOM 2458 C C . ILE A 1 316 ? -39.950 -15.072 20.312 1.00 89.38 316 ILE A C 1
ATOM 2460 O O . ILE A 1 316 ? -40.075 -15.923 21.188 1.00 89.38 316 ILE A O 1
ATOM 2464 N N . LEU A 1 317 ? -39.819 -13.771 20.595 1.00 88.62 317 LEU A N 1
ATOM 2465 C CA . LEU A 1 317 ? -39.818 -13.247 21.965 1.00 88.62 317 LEU A CA 1
ATOM 2466 C C . LEU A 1 317 ? -41.222 -13.167 22.601 1.00 88.62 317 LEU A C 1
ATOM 2468 O O . LEU A 1 317 ? -41.314 -12.831 23.775 1.00 88.62 317 LEU A O 1
ATOM 2472 N N . LYS A 1 318 ? -42.302 -13.470 21.860 1.00 87.19 318 LYS A N 1
ATOM 2473 C CA . LYS A 1 318 ? -43.715 -13.390 22.302 1.00 87.19 318 LYS A CA 1
ATOM 2474 C C . LYS A 1 318 ? -44.200 -11.988 22.732 1.00 87.19 318 LYS A C 1
ATOM 2476 O O . LYS A 1 318 ? -45.229 -11.878 23.384 1.00 87.19 318 LYS A O 1
ATOM 2481 N N . ILE A 1 319 ? -43.510 -10.918 22.330 1.00 87.12 319 ILE A N 1
ATOM 2482 C CA . ILE A 1 319 ? -43.776 -9.524 22.757 1.00 87.12 319 ILE A CA 1
ATOM 2483 C C . ILE A 1 319 ? -44.599 -8.687 21.763 1.00 87.12 319 ILE A C 1
ATOM 2485 O O . ILE A 1 319 ? -44.708 -7.473 21.921 1.00 87.12 319 ILE A O 1
ATOM 2489 N N . ARG A 1 320 ? -45.154 -9.305 20.712 1.00 84.75 320 ARG A N 1
ATOM 2490 C CA . ARG A 1 320 ? -45.866 -8.605 19.623 1.00 84.75 320 ARG A CA 1
ATOM 2491 C C . ARG A 1 320 ? -47.049 -7.748 20.092 1.00 84.75 320 ARG A C 1
ATOM 2493 O O . ARG A 1 320 ? -47.340 -6.750 19.434 1.00 84.75 320 ARG A O 1
ATOM 2500 N N . ASP A 1 321 ? -47.729 -8.151 21.160 1.00 83.12 321 ASP A N 1
ATOM 2501 C CA . ASP A 1 321 ? -48.943 -7.477 21.633 1.00 83.12 321 ASP A CA 1
ATOM 2502 C C . ASP A 1 321 ? -48.634 -6.218 22.469 1.00 83.12 321 ASP A C 1
ATOM 2504 O O . ASP A 1 321 ? -49.435 -5.283 22.470 1.00 83.12 321 ASP A O 1
ATOM 2508 N N . ASP A 1 322 ? -47.448 -6.153 23.089 1.00 82.50 322 ASP A N 1
ATOM 2509 C CA . ASP A 1 322 ? -47.005 -5.039 23.943 1.00 82.50 322 ASP A CA 1
ATOM 2510 C C . ASP A 1 322 ? -45.991 -4.093 23.259 1.00 82.50 322 ASP A C 1
ATOM 2512 O O . ASP A 1 322 ? -45.960 -2.900 23.566 1.00 82.50 322 ASP A O 1
ATOM 2516 N N . TYR A 1 323 ? -45.165 -4.591 22.324 1.00 84.81 323 TYR A N 1
ATOM 2517 C CA . TYR A 1 323 ? -44.050 -3.841 21.722 1.00 84.81 323 TYR A CA 1
ATOM 2518 C C . TYR A 1 323 ? -44.012 -3.930 20.191 1.00 84.81 323 TYR A C 1
ATOM 2520 O O . TYR A 1 323 ? -44.058 -5.011 19.598 1.00 84.81 323 TYR A O 1
ATOM 2528 N N . SER A 1 324 ? -43.806 -2.790 19.522 1.00 86.44 324 SER A N 1
ATOM 2529 C CA . SER A 1 324 ? -43.489 -2.755 18.092 1.00 86.44 324 SER A CA 1
ATOM 2530 C C . SER A 1 324 ? -41.978 -2.726 17.839 1.00 86.44 324 SER A C 1
ATOM 2532 O O . SER A 1 324 ? -41.171 -2.331 18.681 1.00 86.44 324 SER A O 1
ATOM 2534 N N . LEU A 1 325 ? -41.575 -3.056 16.607 1.00 83.88 325 LEU A N 1
ATOM 2535 C CA . LEU A 1 325 ? -40.174 -2.955 16.178 1.00 83.88 325 LEU A CA 1
ATOM 2536 C C . LEU A 1 325 ? -39.620 -1.524 16.303 1.00 83.88 325 LEU A C 1
ATOM 2538 O O . LEU A 1 325 ? -38.411 -1.343 16.386 1.00 83.88 325 LEU A O 1
ATOM 2542 N N . ARG A 1 326 ? -40.485 -0.501 16.278 1.00 84.44 326 ARG A N 1
ATOM 2543 C CA . ARG A 1 326 ? -40.056 0.892 16.415 1.00 84.44 326 ARG A CA 1
ATOM 2544 C C . ARG A 1 326 ? -39.674 1.219 17.855 1.00 84.44 326 ARG A C 1
ATOM 2546 O O . ARG A 1 326 ? -38.680 1.907 18.061 1.00 84.44 326 ARG A O 1
ATOM 2553 N N . ASP A 1 327 ? -40.406 0.680 18.821 1.00 83.31 327 ASP A N 1
ATOM 2554 C CA . ASP A 1 327 ? -40.156 0.918 20.243 1.00 83.31 327 ASP A CA 1
ATOM 2555 C C . ASP A 1 327 ? -38.810 0.305 20.653 1.00 83.31 327 ASP A C 1
ATOM 2557 O O . ASP A 1 327 ? -38.024 0.968 21.317 1.00 83.31 327 ASP A O 1
ATOM 2561 N N . LEU A 1 328 ? -38.472 -0.877 20.115 1.00 83.38 328 LEU A N 1
ATOM 2562 C CA . LEU A 1 328 ? -37.157 -1.530 20.260 1.00 83.38 328 LEU A CA 1
ATOM 2563 C C . LEU A 1 328 ? -35.994 -0.825 19.521 1.00 83.38 328 LEU A C 1
ATOM 2565 O O . LEU A 1 328 ? -34.845 -1.260 19.612 1.00 83.38 328 LEU A O 1
ATOM 2569 N N . ILE A 1 329 ? -36.278 0.212 18.724 1.00 81.94 329 ILE A N 1
ATOM 2570 C CA . ILE A 1 329 ? -35.279 1.033 18.013 1.00 81.94 329 ILE A CA 1
ATOM 2571 C C . ILE A 1 329 ? -35.123 2.407 18.678 1.00 81.94 329 ILE A C 1
ATOM 2573 O O . ILE A 1 329 ? -34.024 2.964 18.656 1.00 81.94 329 ILE A O 1
ATOM 2577 N N . GLU A 1 330 ? -36.204 2.964 19.231 1.00 79.38 330 GLU A N 1
ATOM 2578 C CA . GLU A 1 330 ? -36.223 4.292 19.858 1.00 79.38 330 GLU A CA 1
ATOM 2579 C C . GLU A 1 330 ? -35.942 4.239 21.372 1.00 79.38 330 GLU A C 1
ATOM 2581 O O . GLU A 1 330 ? -35.268 5.138 21.874 1.00 79.38 330 GLU A O 1
ATOM 2586 N N . ASN A 1 331 ? -36.346 3.168 22.068 1.00 69.94 331 ASN A N 1
ATOM 2587 C CA . ASN A 1 331 ? -36.026 2.906 23.474 1.00 69.94 331 ASN A CA 1
ATOM 2588 C C . ASN A 1 331 ? -35.066 1.705 23.585 1.00 69.94 331 ASN A C 1
ATOM 2590 O O . ASN A 1 331 ? -35.193 0.725 22.853 1.00 69.94 331 ASN A O 1
ATOM 2594 N N . GLN A 1 332 ? -34.093 1.784 24.497 1.00 67.69 332 GLN A N 1
ATOM 2595 C CA . GLN A 1 332 ? -33.061 0.751 24.715 1.00 67.69 332 GLN A CA 1
ATOM 2596 C C . GLN A 1 332 ? -33.071 0.215 26.156 1.00 67.69 332 GLN A C 1
ATOM 2598 O O . GLN A 1 332 ? -32.049 -0.257 26.654 1.00 67.69 332 GLN A O 1
ATOM 2603 N N . ASP A 1 333 ? -34.215 0.336 26.827 1.00 71.12 333 ASP A N 1
ATOM 2604 C CA . ASP A 1 333 ? -34.412 -0.137 28.195 1.00 71.12 333 ASP A CA 1
ATOM 2605 C C . ASP A 1 333 ? -34.421 -1.673 28.259 1.00 71.12 333 ASP A C 1
ATOM 2607 O O . ASP A 1 333 ? -34.669 -2.360 27.263 1.00 71.12 333 ASP A O 1
ATOM 2611 N N . GLU A 1 334 ? -34.120 -2.215 29.437 1.00 81.44 334 GLU A N 1
ATOM 2612 C CA . GLU A 1 334 ? -34.055 -3.659 29.656 1.00 81.44 334 GLU A CA 1
ATOM 2613 C C . GLU A 1 334 ? -35.455 -4.268 29.810 1.00 81.44 334 GLU A C 1
ATOM 2615 O O . GLU A 1 334 ? -36.306 -3.734 30.525 1.00 81.44 334 GLU A O 1
ATOM 2620 N N . LEU A 1 335 ? -35.709 -5.372 29.102 1.00 87.44 335 LEU A N 1
ATOM 2621 C CA . LEU A 1 335 ? -37.033 -5.981 29.019 1.00 87.44 335 LEU A CA 1
ATOM 2622 C C . LEU A 1 335 ? -37.043 -7.359 29.683 1.00 87.44 335 LEU A C 1
ATOM 2624 O O . LEU A 1 335 ? -36.499 -8.327 29.155 1.00 87.44 335 LEU A O 1
ATOM 2628 N N . MET A 1 336 ? -37.713 -7.446 30.830 1.00 87.06 336 MET A N 1
ATOM 2629 C CA . MET A 1 336 ? -37.941 -8.700 31.546 1.00 87.06 336 MET A CA 1
ATOM 2630 C C . MET A 1 336 ? -39.005 -9.538 30.827 1.00 87.06 336 MET A C 1
ATOM 2632 O O . MET A 1 336 ? -40.142 -9.097 30.664 1.00 87.06 336 MET A O 1
ATOM 2636 N N . LEU A 1 337 ? -38.637 -10.752 30.424 1.00 87.94 337 LEU A N 1
ATOM 2637 C CA . LEU A 1 337 ? -39.479 -11.707 29.712 1.00 87.94 337 LEU A CA 1
ATOM 2638 C C . LEU A 1 337 ? -39.683 -12.965 30.558 1.00 87.94 337 LEU A C 1
ATOM 2640 O O . LEU A 1 337 ? -38.715 -13.603 30.976 1.00 87.94 337 LEU A O 1
ATOM 2644 N N . ASP A 1 338 ? -40.940 -13.352 30.761 1.00 86.06 338 ASP A N 1
ATOM 2645 C CA . ASP A 1 338 ? -41.291 -14.606 31.425 1.00 86.06 338 ASP A CA 1
ATOM 2646 C C . ASP A 1 338 ? -41.528 -15.712 30.384 1.00 86.06 338 ASP A C 1
ATOM 2648 O O . ASP A 1 338 ? -42.437 -15.641 29.554 1.00 86.06 338 ASP A O 1
ATOM 2652 N N . PHE A 1 339 ? -40.673 -16.732 30.417 1.00 84.50 339 PHE A N 1
ATOM 2653 C CA . PHE A 1 339 ? -40.754 -17.945 29.604 1.00 84.50 339 PHE A CA 1
ATOM 2654 C C . PHE A 1 339 ? -41.070 -19.185 30.455 1.00 84.50 339 PHE A C 1
ATOM 2656 O O . PHE A 1 339 ? -40.945 -20.313 29.971 1.00 84.50 339 PHE A O 1
ATOM 2663 N N . SER A 1 340 ? -41.501 -18.985 31.704 1.00 80.88 340 SER A N 1
ATOM 2664 C CA . SER A 1 340 ? -41.805 -20.061 32.643 1.00 80.88 340 SER A CA 1
ATOM 2665 C C . SER A 1 340 ? -42.954 -20.953 32.164 1.00 80.88 340 SER A C 1
ATOM 2667 O O . SER A 1 340 ? -43.880 -20.543 31.460 1.00 80.88 340 SER A O 1
ATOM 2669 N N . SER A 1 341 ? -42.877 -22.218 32.554 1.00 74.81 341 SER A N 1
ATOM 2670 C CA . SER A 1 341 ? -43.761 -23.304 32.137 1.00 74.81 341 SER A CA 1
ATOM 2671 C C . SER A 1 341 ? -43.937 -24.301 33.283 1.00 74.81 341 SER A C 1
ATOM 2673 O O . SER A 1 341 ? -43.142 -24.312 34.219 1.00 74.81 341 SER A O 1
ATOM 2675 N N . ASN A 1 342 ? -44.927 -25.194 33.188 1.00 70.75 342 ASN A N 1
ATOM 2676 C CA . ASN A 1 342 ? -45.233 -26.182 34.237 1.00 70.75 342 ASN A CA 1
ATOM 2677 C C . ASN A 1 342 ? -44.053 -27.097 34.645 1.00 70.75 342 ASN A C 1
ATOM 2679 O O . ASN A 1 342 ? -44.146 -27.753 35.680 1.00 70.75 342 ASN A O 1
ATOM 2683 N N . GLU A 1 343 ? -42.983 -27.175 33.845 1.00 66.44 343 GLU A N 1
ATOM 2684 C CA . GLU A 1 343 ? -41.805 -28.023 34.096 1.00 66.44 343 GLU A CA 1
ATOM 2685 C C . GLU A 1 343 ? -40.483 -27.233 34.214 1.00 66.44 343 GLU A C 1
ATOM 2687 O O . GLU A 1 343 ? -39.457 -27.808 34.581 1.00 66.44 343 GLU A O 1
ATOM 2692 N N . ARG A 1 344 ? -40.482 -25.925 33.916 1.00 75.31 344 ARG A N 1
ATOM 2693 C CA . ARG A 1 344 ? -39.283 -25.068 33.903 1.00 75.31 344 ARG A CA 1
ATOM 2694 C C . ARG A 1 344 ? -39.664 -23.614 34.172 1.00 75.31 344 ARG A C 1
ATOM 2696 O O . ARG A 1 344 ? -40.271 -22.989 33.304 1.00 75.31 344 ARG A O 1
ATOM 2703 N N . ASP A 1 345 ? -39.240 -23.076 35.314 1.00 81.94 345 ASP A N 1
ATOM 2704 C CA . ASP A 1 345 ? -39.140 -21.627 35.527 1.00 81.94 345 ASP A CA 1
ATOM 2705 C C . ASP A 1 345 ? -38.045 -21.070 34.598 1.00 81.94 345 ASP A C 1
ATOM 2707 O O . ASP A 1 345 ? -36.957 -21.650 34.516 1.00 81.94 345 ASP A O 1
ATOM 2711 N N . LEU A 1 346 ? -38.316 -19.972 33.886 1.00 88.12 346 LEU A N 1
ATOM 2712 C CA . LEU A 1 346 ? -37.318 -19.292 33.056 1.00 88.12 346 LEU A CA 1
ATOM 2713 C C . LEU A 1 346 ? -37.660 -17.807 32.914 1.00 88.12 346 LEU A C 1
ATOM 2715 O O . LEU A 1 346 ? -38.599 -17.443 32.209 1.00 88.12 346 LEU A O 1
ATOM 2719 N N . ILE A 1 347 ? -36.861 -16.951 33.544 1.00 89.69 347 ILE A N 1
ATOM 2720 C CA . ILE A 1 347 ? -36.991 -15.495 33.478 1.00 89.69 347 ILE A CA 1
ATOM 2721 C C . ILE A 1 347 ? -35.747 -14.943 32.785 1.00 89.69 347 ILE A C 1
ATOM 2723 O O . ILE A 1 347 ? -34.625 -15.106 33.268 1.00 89.69 347 ILE A O 1
ATOM 2727 N N . LEU A 1 348 ? -35.954 -14.285 31.647 1.00 91.88 348 LEU A N 1
ATOM 2728 C CA . LEU A 1 348 ? -34.892 -13.723 30.817 1.00 91.88 348 LEU A CA 1
ATOM 2729 C C . LEU A 1 348 ? -34.934 -12.198 30.883 1.00 91.88 348 LEU A C 1
ATOM 2731 O O . LEU A 1 348 ? -36.010 -11.610 30.834 1.00 91.88 348 LEU A O 1
ATOM 2735 N N . ASN A 1 349 ? -33.775 -11.548 30.917 1.00 91.56 349 ASN A N 1
ATOM 2736 C CA . ASN A 1 349 ? -33.673 -10.112 30.672 1.00 91.56 349 ASN A CA 1
ATOM 2737 C C . ASN A 1 349 ? -33.131 -9.869 29.255 1.00 91.56 349 ASN A C 1
ATOM 2739 O O . ASN A 1 349 ? -32.108 -10.446 28.872 1.00 91.56 349 ASN A O 1
ATOM 2743 N N . ALA A 1 350 ? -33.840 -9.063 28.466 1.00 92.12 350 ALA A N 1
ATOM 2744 C CA . ALA A 1 350 ? -33.581 -8.837 27.051 1.00 92.12 350 ALA A CA 1
ATOM 2745 C C . ALA A 1 350 ? -33.047 -7.420 26.791 1.00 92.12 350 ALA A C 1
ATOM 2747 O O . ALA A 1 350 ? -33.742 -6.424 26.995 1.00 92.12 350 ALA A O 1
ATOM 2748 N N . TYR A 1 351 ? -31.818 -7.341 26.277 1.00 90.25 351 TYR A N 1
ATOM 2749 C CA . TYR A 1 351 ? -31.122 -6.095 25.948 1.00 90.25 351 TYR A CA 1
ATOM 2750 C C . TYR A 1 351 ? -31.054 -5.886 24.432 1.00 90.25 351 TYR A C 1
ATOM 2752 O O . TYR A 1 351 ? -30.521 -6.735 23.713 1.00 90.25 351 TYR A O 1
ATOM 2760 N N . PHE A 1 352 ? -31.539 -4.744 23.934 1.00 89.94 352 PHE A N 1
ATOM 2761 C CA . PHE A 1 352 ? -31.604 -4.436 22.498 1.00 89.94 352 PHE A CA 1
ATOM 2762 C C . PHE A 1 352 ? -30.561 -3.393 22.069 1.00 89.94 352 PHE A C 1
ATOM 2764 O O . PHE A 1 352 ? -30.379 -2.361 22.709 1.00 89.94 352 PHE A O 1
ATOM 2771 N N . SER A 1 353 ? -29.872 -3.644 20.952 1.00 89.19 353 SER A N 1
ATOM 2772 C CA . SER A 1 353 ? -28.818 -2.770 20.421 1.00 89.19 353 SER A CA 1
ATOM 2773 C C . SER A 1 353 ? -28.835 -2.690 18.891 1.00 89.19 353 SER A C 1
ATOM 2775 O O . SER A 1 353 ? -29.222 -3.633 18.201 1.00 89.19 353 SER A O 1
ATOM 2777 N N . LEU A 1 354 ? -28.418 -1.552 18.330 1.00 89.31 354 LEU A N 1
ATOM 2778 C CA . LEU A 1 354 ? -28.536 -1.252 16.897 1.00 89.31 354 LEU A CA 1
ATOM 2779 C C . LEU A 1 354 ? -27.271 -1.625 16.113 1.00 89.31 354 LEU A C 1
ATOM 2781 O O . LEU A 1 354 ? -26.200 -1.057 16.325 1.00 89.31 354 LEU A O 1
ATOM 2785 N N . ILE A 1 355 ? -27.412 -2.497 15.111 1.00 84.81 355 ILE A N 1
ATOM 2786 C CA . ILE A 1 355 ? -26.341 -2.816 14.158 1.00 84.81 355 ILE A CA 1
ATOM 2787 C C . ILE A 1 355 ? -26.217 -1.657 13.166 1.00 84.81 355 ILE A C 1
ATOM 2789 O O . ILE A 1 355 ? -26.992 -1.568 12.213 1.00 84.81 355 ILE A O 1
ATOM 2793 N N . GLN A 1 356 ? -25.235 -0.777 13.347 1.00 82.06 356 GLN A N 1
ATOM 2794 C CA . GLN A 1 356 ? -24.964 0.332 12.425 1.00 82.06 356 GLN A CA 1
ATOM 2795 C C . GLN A 1 356 ? -23.786 0.018 11.494 1.00 82.06 356 GLN A C 1
ATOM 2797 O O . GLN A 1 356 ? -22.793 -0.584 11.895 1.00 82.06 356 GLN A O 1
ATOM 2802 N N . ARG A 1 357 ? -23.888 0.437 10.229 1.00 79.25 357 ARG A N 1
ATOM 2803 C CA . ARG A 1 357 ? -22.769 0.420 9.268 1.00 79.25 357 ARG A CA 1
ATOM 2804 C C . ARG A 1 357 ? -21.938 1.696 9.415 1.00 79.25 357 ARG A C 1
ATOM 2806 O O . ARG A 1 357 ? -22.460 2.707 9.871 1.00 79.25 357 ARG A O 1
ATOM 2813 N N . GLU A 1 358 ? -20.696 1.703 8.924 1.00 71.88 358 GLU A N 1
ATOM 2814 C CA . GLU A 1 358 ? -19.824 2.903 8.910 1.00 71.88 358 GLU A CA 1
ATOM 2815 C C . GLU A 1 358 ? -20.485 4.142 8.270 1.00 71.88 358 GLU A C 1
ATOM 2817 O O . GLU A 1 358 ? -20.171 5.279 8.610 1.00 71.88 358 GLU A O 1
ATOM 2822 N N . SER A 1 359 ? -21.437 3.925 7.359 1.00 72.44 359 SER A N 1
ATOM 2823 C CA . SER A 1 359 ? -22.253 4.956 6.712 1.00 72.44 359 SER A CA 1
ATOM 2824 C C . SER A 1 359 ? -23.412 5.501 7.568 1.00 72.44 359 SER A C 1
ATOM 2826 O O . SER A 1 359 ? -24.239 6.247 7.049 1.00 72.44 359 SER A O 1
ATOM 2828 N N . GLY A 1 360 ? -23.521 5.113 8.843 1.00 74.00 360 GLY A N 1
ATOM 2829 C CA . GLY A 1 360 ? -24.580 5.519 9.778 1.00 74.00 360 GLY A CA 1
ATOM 2830 C C . GLY A 1 360 ? -25.933 4.822 9.579 1.00 74.00 360 GLY A C 1
ATOM 2831 O O . GLY A 1 360 ? -26.838 4.991 10.390 1.00 74.00 360 GLY A O 1
ATOM 2832 N N . PHE A 1 361 ? -26.098 4.020 8.523 1.00 79.38 361 PHE A N 1
ATOM 2833 C CA . PHE A 1 361 ? -27.338 3.281 8.281 1.00 79.38 361 PHE A CA 1
ATOM 2834 C C . PHE A 1 361 ? -27.472 2.070 9.213 1.00 79.38 361 PHE A C 1
ATOM 2836 O O . PHE A 1 361 ? -26.587 1.210 9.259 1.00 79.38 361 PHE A O 1
ATOM 2843 N N . ILE A 1 362 ? -28.626 1.966 9.878 1.00 83.38 362 ILE A N 1
ATOM 2844 C CA . ILE A 1 362 ? -29.043 0.782 10.639 1.00 83.38 362 ILE A CA 1
ATOM 2845 C C . ILE A 1 362 ? -29.234 -0.394 9.668 1.00 83.38 362 ILE A C 1
ATOM 2847 O O . ILE A 1 362 ? -29.943 -0.297 8.663 1.00 83.38 362 ILE A O 1
ATOM 2851 N N . SER A 1 363 ? -28.584 -1.516 9.968 1.00 83.00 363 SER A N 1
ATOM 2852 C CA . SER A 1 363 ? -28.672 -2.774 9.226 1.00 83.00 363 SER A CA 1
ATOM 2853 C C . SER A 1 363 ? -29.605 -3.796 9.885 1.00 83.00 363 SER A C 1
ATOM 2855 O O . SER A 1 363 ? -30.016 -4.728 9.192 1.00 83.00 363 SER A O 1
ATOM 2857 N N . GLY A 1 364 ? -29.927 -3.613 11.171 1.00 88.88 364 GLY A N 1
ATOM 2858 C CA . GLY A 1 364 ? -30.788 -4.467 11.997 1.00 88.88 364 GLY A CA 1
ATOM 2859 C C . GLY A 1 364 ? -30.574 -4.228 13.498 1.00 88.88 364 GLY A C 1
ATOM 2860 O O . GLY A 1 364 ? -29.870 -3.289 13.876 1.00 88.88 364 GLY A O 1
ATOM 2861 N N . LEU A 1 365 ? -31.160 -5.084 14.336 1.00 90.06 365 LEU A N 1
ATOM 2862 C CA . LEU A 1 365 ? -30.999 -5.123 15.799 1.00 90.06 365 LEU A CA 1
ATOM 2863 C C . LEU A 1 365 ? -30.227 -6.379 16.235 1.00 90.06 365 LEU A C 1
ATOM 2865 O O . LEU A 1 365 ? -30.391 -7.436 15.623 1.00 90.06 365 LEU A O 1
ATOM 2869 N N . VAL A 1 366 ? -29.466 -6.286 17.325 1.00 92.12 366 VAL A N 1
ATOM 2870 C CA . VAL A 1 366 ? -29.081 -7.428 18.171 1.00 92.12 366 VAL A CA 1
ATOM 2871 C C . VAL A 1 366 ? -29.932 -7.391 19.436 1.00 92.12 366 VAL A C 1
ATOM 2873 O O . VAL A 1 366 ? -30.082 -6.330 20.036 1.00 92.12 366 VAL A O 1
ATOM 2876 N N . CYS A 1 367 ? -30.451 -8.542 19.843 1.00 91.75 367 CYS A N 1
ATOM 2877 C CA . CYS A 1 367 ? -30.981 -8.794 21.175 1.00 91.75 367 CYS A CA 1
ATOM 2878 C C . CYS A 1 367 ? -30.042 -9.769 21.899 1.00 91.75 367 CYS A C 1
ATOM 2880 O O . CYS A 1 367 ? -29.611 -10.765 21.305 1.00 91.75 367 CYS A O 1
ATOM 2882 N N . VAL A 1 368 ? -29.721 -9.474 23.158 1.00 92.88 368 VAL A N 1
ATOM 2883 C CA . VAL A 1 368 ? -29.016 -10.379 24.074 1.00 92.88 368 VAL A CA 1
ATOM 2884 C C . VAL A 1 368 ? -29.980 -10.772 25.189 1.00 92.88 368 VAL A C 1
ATOM 2886 O O . VAL A 1 368 ? -30.589 -9.898 25.799 1.00 92.88 368 VAL A O 1
ATOM 2889 N N . LEU A 1 369 ? -30.119 -12.073 25.427 1.00 92.94 369 LEU A N 1
ATOM 2890 C CA . LEU A 1 369 ? -30.994 -12.681 26.427 1.00 92.94 369 LEU A CA 1
ATOM 2891 C C . LEU A 1 369 ? -30.131 -13.253 27.554 1.00 92.94 369 LEU A C 1
ATOM 2893 O O . LEU A 1 369 ? -29.361 -14.184 27.316 1.00 92.94 369 LEU A O 1
ATOM 2897 N N . HIS A 1 370 ? -30.268 -12.715 28.761 1.00 92.25 370 HIS A N 1
ATOM 2898 C CA . HIS A 1 370 ? -29.556 -13.179 29.951 1.00 92.25 370 HIS A CA 1
ATOM 2899 C C . HIS A 1 370 ? -30.525 -13.906 30.893 1.00 92.25 370 HIS A C 1
ATOM 2901 O O . HIS A 1 370 ? -31.598 -13.376 31.181 1.00 92.25 370 HIS A O 1
ATOM 2907 N N . ASP A 1 371 ? -30.174 -15.104 31.365 1.00 90.81 371 ASP A N 1
ATOM 2908 C CA . ASP A 1 371 ? -30.987 -15.845 32.340 1.00 90.81 371 ASP A CA 1
ATOM 2909 C C . ASP A 1 371 ? -30.796 -15.244 33.740 1.00 90.81 371 ASP A C 1
ATOM 2911 O O . ASP A 1 371 ? -29.694 -15.237 34.286 1.00 90.81 371 ASP A O 1
ATOM 2915 N N . VAL A 1 372 ? -31.881 -14.718 34.310 1.00 88.88 372 VAL A N 1
ATOM 2916 C CA . VAL A 1 372 ? -31.907 -14.066 35.629 1.00 88.88 372 VAL A CA 1
ATOM 2917 C C . VAL A 1 372 ? -32.765 -14.834 36.640 1.00 88.88 372 VAL A C 1
ATOM 2919 O O . VAL A 1 372 ? -33.061 -14.323 37.722 1.00 88.88 372 VAL A O 1
ATOM 2922 N N . THR A 1 373 ? -33.148 -16.075 36.322 1.00 85.06 373 THR A N 1
ATOM 2923 C CA . THR A 1 373 ? -34.081 -16.893 37.117 1.00 85.06 373 THR A CA 1
ATOM 2924 C C . THR A 1 373 ? -33.575 -17.129 38.546 1.00 85.06 373 THR A C 1
ATOM 2926 O O . THR A 1 373 ? -34.323 -16.946 39.508 1.00 85.06 373 THR A O 1
ATOM 2929 N N . GLU A 1 374 ? -32.291 -17.471 38.716 1.00 80.44 374 GLU A N 1
ATOM 2930 C CA . GLU A 1 374 ? -31.691 -17.690 40.042 1.00 80.44 374 GLU A CA 1
ATOM 2931 C C . GLU A 1 374 ? -31.588 -16.386 40.853 1.00 80.44 374 GLU A C 1
ATOM 2933 O O . GLU A 1 374 ? -31.974 -16.359 42.021 1.00 80.44 374 GLU A O 1
ATOM 2938 N N . GLN A 1 375 ? -31.163 -15.281 40.229 1.00 77.62 375 GLN A N 1
ATOM 2939 C CA . GLN A 1 375 ? -31.077 -13.969 40.883 1.00 77.62 375 GLN A CA 1
ATOM 2940 C C . GLN A 1 375 ? -32.454 -13.497 41.376 1.00 77.62 375 GLN A C 1
ATOM 2942 O O . GLN A 1 375 ? -32.603 -13.091 42.530 1.00 77.62 375 GLN A O 1
ATOM 2947 N N . GLN A 1 376 ? -33.481 -13.609 40.529 1.00 79.69 376 GLN A N 1
ATOM 2948 C CA . GLN A 1 376 ? -34.848 -13.218 40.870 1.00 79.69 376 GLN A CA 1
ATOM 2949 C C . GLN A 1 376 ? -35.439 -14.103 41.981 1.00 79.69 376 GLN A C 1
ATOM 2951 O O . GLN A 1 376 ? -36.190 -13.614 42.832 1.00 79.69 376 GLN A O 1
ATOM 2956 N N . LYS A 1 377 ? -35.068 -15.390 42.023 1.00 76.00 377 LYS A N 1
ATOM 2957 C CA . LYS A 1 377 ? -35.424 -16.303 43.115 1.00 76.00 377 LYS A CA 1
ATOM 2958 C C . LYS A 1 377 ? -34.762 -15.897 44.433 1.00 76.00 377 LYS A C 1
ATOM 2960 O O . LYS A 1 377 ? -35.472 -15.726 45.422 1.00 76.00 377 LYS A O 1
ATOM 2965 N N . ILE A 1 378 ? -33.452 -15.640 44.430 1.00 73.69 378 ILE A N 1
ATOM 2966 C CA . ILE A 1 378 ? -32.698 -15.174 45.607 1.00 73.69 378 ILE A CA 1
ATOM 2967 C C . ILE A 1 378 ? -33.298 -13.877 46.168 1.00 73.69 378 ILE A C 1
ATOM 2969 O O . ILE A 1 378 ? -33.514 -13.768 47.377 1.00 73.69 378 ILE A O 1
ATOM 2973 N N . ASP A 1 379 ? -33.634 -12.903 45.317 1.00 73.69 379 ASP A N 1
ATOM 2974 C CA . ASP A 1 379 ? -34.247 -11.653 45.778 1.00 73.69 379 ASP A CA 1
ATOM 2975 C C . ASP A 1 379 ? -35.683 -11.838 46.296 1.00 73.69 379 ASP A C 1
ATOM 2977 O O . ASP A 1 379 ? -36.120 -11.081 47.168 1.00 73.69 379 ASP A O 1
ATOM 2981 N N . ASN A 1 380 ? -36.425 -12.848 45.834 1.00 73.62 380 ASN A N 1
ATOM 2982 C CA . ASN A 1 380 ? -37.733 -13.199 46.395 1.00 73.62 380 ASN A CA 1
ATOM 2983 C C . ASN A 1 380 ? -37.614 -13.924 47.747 1.00 73.62 380 ASN A C 1
ATOM 2985 O O . ASN A 1 380 ? -38.273 -13.514 48.707 1.00 73.62 380 ASN A O 1
ATOM 2989 N N . ASP A 1 381 ? -36.713 -14.899 47.872 1.00 69.56 381 ASP A N 1
ATOM 2990 C CA . ASP A 1 381 ? -36.415 -15.582 49.139 1.00 69.56 381 ASP A CA 1
ATOM 2991 C C . ASP A 1 381 ? -35.924 -14.583 50.204 1.00 69.56 381 ASP A C 1
ATOM 2993 O O . ASP A 1 381 ? -36.340 -14.625 51.367 1.00 69.56 381 ASP A O 1
ATOM 2997 N N . ARG A 1 382 ? -35.117 -13.594 49.798 1.00 69.56 382 ARG A N 1
ATOM 2998 C CA . ARG A 1 382 ? -34.650 -12.493 50.653 1.00 69.56 382 ARG A CA 1
ATOM 2999 C C . ARG A 1 382 ? -35.788 -11.591 51.144 1.00 69.56 382 ARG A C 1
ATOM 3001 O O . ARG A 1 382 ? -35.805 -11.234 52.325 1.00 69.56 382 ARG A O 1
ATOM 3008 N N . LYS A 1 383 ? -36.757 -11.242 50.285 1.00 72.06 383 LYS A N 1
ATOM 3009 C CA . LYS A 1 383 ? -37.973 -10.498 50.687 1.00 72.06 383 LYS A CA 1
ATOM 3010 C C . LYS A 1 383 ? -38.794 -11.311 51.697 1.00 72.06 383 LYS A C 1
ATOM 3012 O O . LYS A 1 383 ? -39.208 -10.772 52.727 1.00 72.06 383 LYS A O 1
ATOM 3017 N N . GLN A 1 384 ? -38.974 -12.610 51.448 1.00 70.56 384 GLN A N 1
ATOM 3018 C CA . GLN A 1 384 ? -39.722 -13.500 52.338 1.00 70.56 384 GLN A CA 1
ATOM 3019 C C . GLN A 1 384 ? -39.033 -13.672 53.702 1.00 70.56 384 GLN A C 1
ATOM 3021 O O . GLN A 1 384 ? -39.704 -13.646 54.735 1.00 70.56 384 GLN A O 1
ATOM 3026 N N . PHE A 1 385 ? -37.701 -13.768 53.736 1.00 71.88 385 PHE A N 1
ATOM 3027 C CA . PHE A 1 385 ? -36.921 -13.823 54.974 1.00 71.88 385 PHE A CA 1
ATOM 3028 C C . PHE A 1 385 ? -37.141 -12.583 55.854 1.00 71.88 385 PHE A C 1
ATOM 3030 O O . PHE A 1 385 ? -37.473 -12.723 57.032 1.00 71.88 385 PHE A O 1
ATOM 3037 N N . VAL A 1 386 ? -37.037 -11.372 55.289 1.00 74.62 386 VAL A N 1
ATOM 3038 C CA . VAL A 1 386 ? -37.263 -10.111 56.029 1.00 74.62 386 VAL A CA 1
ATOM 3039 C C . VAL A 1 386 ? -38.694 -10.028 56.583 1.00 74.62 386 VAL A C 1
ATOM 3041 O O . VAL A 1 386 ? -38.893 -9.586 57.720 1.00 74.62 386 VAL A O 1
ATOM 3044 N N . SER A 1 387 ? -39.685 -10.509 55.826 1.00 74.62 387 SER A N 1
ATOM 3045 C CA . SER A 1 387 ? -41.073 -10.631 56.291 1.00 74.62 387 SER A CA 1
ATOM 3046 C C . SER A 1 387 ? -41.196 -11.595 57.483 1.00 74.62 387 SER A C 1
ATOM 3048 O O . SER A 1 387 ? -41.716 -11.218 58.536 1.00 74.62 387 SER A O 1
ATOM 3050 N N . ASN A 1 388 ? -40.636 -12.806 57.373 1.00 69.56 388 ASN A N 1
ATOM 3051 C CA . ASN A 1 388 ? -40.697 -13.834 58.419 1.00 69.56 388 ASN A CA 1
ATOM 3052 C C . ASN A 1 388 ? -40.034 -13.374 59.735 1.00 69.56 388 ASN A C 1
ATOM 3054 O O . ASN A 1 388 ? -40.649 -13.493 60.799 1.00 69.56 388 ASN A O 1
ATOM 3058 N N . VAL A 1 389 ? -38.835 -12.775 59.668 1.00 75.00 389 VAL A N 1
ATOM 3059 C CA . VAL A 1 389 ? -38.134 -12.176 60.828 1.00 75.00 389 VAL A CA 1
ATOM 3060 C C . VAL A 1 389 ? -39.024 -11.143 61.532 1.00 75.00 389 VAL A C 1
ATOM 3062 O O . VAL A 1 389 ? -39.164 -11.155 62.757 1.00 75.00 389 VAL A O 1
ATOM 3065 N N . SER A 1 390 ? -39.673 -10.272 60.753 1.00 78.00 390 SER A N 1
ATOM 3066 C CA . SER A 1 390 ? -40.527 -9.187 61.258 1.00 78.00 390 SER A CA 1
ATOM 3067 C C . SER A 1 390 ? -41.806 -9.676 61.950 1.00 78.00 390 SER A C 1
ATOM 3069 O O . SER A 1 390 ? -42.395 -8.932 62.742 1.00 78.00 390 SER A O 1
ATOM 3071 N N . HIS A 1 391 ? -42.250 -10.901 61.655 1.00 77.50 391 HIS A N 1
ATOM 3072 C CA . HIS A 1 391 ? -43.398 -11.542 62.295 1.00 77.50 391 HIS A CA 1
ATOM 3073 C C . HIS A 1 391 ? -43.003 -12.310 63.565 1.00 77.50 391 HIS A C 1
ATOM 3075 O O . HIS A 1 391 ? -43.609 -12.084 64.613 1.00 77.50 391 HIS A O 1
ATOM 3081 N N . GLU A 1 392 ? -41.974 -13.159 63.507 1.00 73.69 392 GLU A N 1
ATOM 3082 C CA . GLU A 1 392 ? -41.569 -14.003 64.645 1.00 73.69 392 GLU A CA 1
ATOM 3083 C C . GLU A 1 392 ? -40.959 -13.204 65.812 1.00 73.69 392 GLU A C 1
ATOM 3085 O O . GLU A 1 392 ? -41.110 -13.618 66.957 1.00 73.69 392 GLU A O 1
ATOM 3090 N N . LEU A 1 393 ? -40.372 -12.021 65.574 1.00 79.56 393 LEU A N 1
ATOM 3091 C CA . LEU A 1 393 ? -39.947 -11.108 66.653 1.00 79.56 393 LEU A CA 1
ATOM 3092 C C . LEU A 1 393 ? -41.105 -10.300 67.271 1.00 79.56 393 LEU A C 1
ATOM 3094 O O . LEU A 1 393 ? -41.032 -9.901 68.433 1.00 79.56 393 LEU A O 1
ATOM 3098 N N . ARG A 1 394 ? -42.189 -10.049 66.523 1.00 78.94 394 ARG A N 1
ATOM 3099 C CA . ARG A 1 394 ? -43.310 -9.206 66.985 1.00 78.94 394 ARG A CA 1
ATOM 3100 C C . ARG A 1 394 ? -44.176 -9.912 68.025 1.00 78.94 394 ARG A C 1
ATOM 3102 O O . ARG A 1 394 ? -44.652 -9.273 68.962 1.00 78.94 394 ARG A O 1
ATOM 3109 N N . THR A 1 395 ? -44.385 -11.217 67.868 1.00 78.62 395 THR A N 1
ATOM 3110 C CA . THR A 1 395 ? -45.199 -12.030 68.783 1.00 78.62 395 THR A CA 1
ATOM 3111 C C . THR A 1 395 ? -44.657 -12.066 70.222 1.00 78.62 395 THR A C 1
ATOM 3113 O O . THR A 1 395 ? -45.417 -11.679 71.113 1.00 78.62 395 THR A O 1
ATOM 3116 N N . PRO A 1 396 ? -43.388 -12.443 70.495 1.00 76.06 396 PRO A N 1
ATOM 3117 C CA . PRO A 1 396 ? -42.849 -12.435 71.855 1.00 76.06 396 PRO A CA 1
ATOM 3118 C C . PRO A 1 396 ? -42.784 -11.017 72.427 1.00 76.06 396 PRO A C 1
ATOM 3120 O O . PRO A 1 396 ? -43.196 -10.816 73.562 1.00 76.06 396 PRO A O 1
ATOM 3123 N N . LEU A 1 397 ? -42.407 -10.005 71.634 1.00 81.25 397 LEU A N 1
ATOM 3124 C CA . LEU A 1 397 ? -42.386 -8.608 72.085 1.00 81.25 397 LEU A CA 1
ATOM 3125 C C . LEU A 1 397 ? -43.773 -8.108 72.536 1.00 81.25 397 LEU A C 1
ATOM 3127 O O . LEU A 1 397 ? -43.877 -7.365 73.509 1.00 81.25 397 LEU A O 1
ATOM 3131 N N . THR A 1 398 ? -44.844 -8.544 71.863 1.00 81.31 398 THR A N 1
ATOM 3132 C CA . THR A 1 398 ? -46.226 -8.226 72.263 1.00 81.31 398 THR A CA 1
ATOM 3133 C C . THR A 1 398 ? -46.608 -8.948 73.559 1.00 81.31 398 THR A C 1
ATOM 3135 O O . THR A 1 398 ? -47.198 -8.330 74.438 1.00 81.31 398 THR A O 1
ATOM 3138 N N . SER A 1 399 ? -46.213 -10.219 73.708 1.00 80.81 399 SER A N 1
ATOM 3139 C CA . SER A 1 399 ? -46.413 -11.011 74.933 1.00 80.81 399 SER A CA 1
ATOM 3140 C C . SER A 1 399 ? -45.706 -10.382 76.140 1.00 80.81 399 SER A C 1
ATOM 3142 O O . SER A 1 399 ? -46.341 -10.099 77.155 1.00 80.81 399 SER A O 1
ATOM 3144 N N . LEU A 1 400 ? -44.411 -10.072 75.995 1.00 83.38 400 LEU A N 1
ATOM 3145 C CA . LEU A 1 400 ? -43.599 -9.374 76.996 1.00 83.38 400 LEU A CA 1
ATOM 3146 C C . LEU A 1 400 ? -44.257 -8.061 77.418 1.00 83.38 400 LEU A C 1
ATOM 3148 O O . LEU A 1 400 ? -44.384 -7.801 78.613 1.00 83.38 400 LEU A O 1
ATOM 3152 N N . ARG A 1 401 ? -44.733 -7.260 76.450 1.00 80.75 401 ARG A N 1
ATOM 3153 C CA . ARG A 1 401 ? -45.445 -6.021 76.765 1.00 80.75 401 ARG A CA 1
ATOM 3154 C C . ARG A 1 401 ? -46.691 -6.303 77.596 1.00 80.75 401 ARG A C 1
ATOM 3156 O O . ARG A 1 401 ? -46.811 -5.709 78.652 1.00 80.75 401 ARG A O 1
ATOM 3163 N N . SER A 1 402 ? -47.555 -7.236 77.191 1.00 83.81 402 SER A N 1
ATOM 3164 C CA . SER A 1 402 ? -48.791 -7.553 77.920 1.00 83.81 402 SER A CA 1
ATOM 3165 C C . SER A 1 402 ? -48.557 -8.028 79.361 1.00 83.81 402 SER A C 1
ATOM 3167 O O . SER A 1 402 ? -49.299 -7.619 80.251 1.00 83.81 402 SER A O 1
ATOM 3169 N N . TYR A 1 403 ? -47.525 -8.838 79.622 1.00 84.69 403 TYR A N 1
ATOM 3170 C CA . TYR A 1 403 ? -47.196 -9.262 80.991 1.00 84.69 403 TYR A CA 1
ATOM 3171 C C . TYR A 1 403 ? -46.577 -8.135 81.833 1.00 84.69 403 TYR A C 1
ATOM 3173 O O . TYR A 1 403 ? -46.910 -8.010 83.010 1.00 84.69 403 TYR A O 1
ATOM 3181 N N . ILE A 1 404 ? -45.735 -7.277 81.246 1.00 86.38 404 ILE A N 1
ATOM 3182 C CA . ILE A 1 404 ? -45.168 -6.100 81.930 1.00 86.38 404 ILE A CA 1
ATOM 3183 C C . ILE A 1 404 ? -46.248 -5.031 82.194 1.00 86.38 404 ILE A C 1
ATOM 3185 O O . ILE A 1 404 ? -46.256 -4.419 83.259 1.00 86.38 404 ILE A O 1
ATOM 3189 N N . GLU A 1 405 ? -47.179 -4.841 81.260 1.00 84.94 405 GLU A N 1
ATOM 3190 C CA . GLU A 1 405 ? -48.345 -3.945 81.336 1.00 84.94 405 GLU A CA 1
ATOM 3191 C C . GLU A 1 405 ? -49.278 -4.413 82.475 1.00 84.94 405 GLU A C 1
ATOM 3193 O O . GLU A 1 405 ? -49.534 -3.650 83.404 1.00 84.94 405 GLU A O 1
ATOM 3198 N N . ALA A 1 406 ? -49.621 -5.707 82.535 1.00 83.25 406 ALA A N 1
ATOM 3199 C CA . ALA A 1 406 ? -50.394 -6.282 83.643 1.00 83.25 406 ALA A CA 1
ATOM 3200 C C . ALA A 1 406 ? -49.668 -6.243 85.008 1.00 83.25 406 ALA A C 1
ATOM 3202 O O . ALA A 1 406 ? -50.298 -5.988 86.039 1.00 83.25 406 ALA A O 1
ATOM 3203 N N . LEU A 1 407 ? -48.346 -6.468 85.044 1.00 84.06 407 LEU A N 1
ATOM 3204 C CA . LEU A 1 407 ? -47.542 -6.275 86.259 1.00 84.06 407 LEU A CA 1
ATOM 3205 C C . LEU A 1 407 ? -47.604 -4.815 86.728 1.00 84.06 407 LEU A C 1
ATOM 3207 O O . LEU A 1 407 ? -47.859 -4.584 87.909 1.00 84.06 407 LEU A O 1
ATOM 3211 N N . SER A 1 408 ? -47.426 -3.853 85.816 1.00 83.06 408 SER A N 1
ATOM 3212 C CA . SER A 1 408 ? -47.466 -2.407 86.077 1.00 83.06 408 SER A CA 1
ATOM 3213 C C . SER A 1 408 ? -48.821 -1.938 86.618 1.00 83.06 408 SER A C 1
ATOM 3215 O O . SER A 1 408 ? -48.858 -1.193 87.598 1.00 83.06 408 SER A O 1
ATOM 3217 N N . ASP A 1 409 ? -49.925 -2.426 86.048 1.00 85.00 409 ASP A N 1
ATOM 3218 C CA . ASP A 1 409 ? -51.297 -2.080 86.455 1.00 85.00 409 ASP A CA 1
ATOM 3219 C C . ASP A 1 409 ? -51.680 -2.602 87.854 1.00 85.00 409 ASP A C 1
ATOM 3221 O O . ASP A 1 409 ? -52.693 -2.196 88.428 1.00 85.00 409 ASP A O 1
ATOM 3225 N N . GLY A 1 410 ? -50.842 -3.454 88.455 1.00 77.62 410 GLY A N 1
ATOM 3226 C CA . GLY A 1 410 ? -50.914 -3.794 89.875 1.00 77.62 410 GLY A CA 1
ATOM 3227 C C . GLY A 1 410 ? -50.705 -5.267 90.201 1.00 77.62 410 GLY A C 1
ATOM 3228 O O . GLY A 1 410 ? -50.560 -5.582 91.384 1.00 77.62 410 GLY A O 1
ATOM 3229 N N . ALA A 1 411 ? -50.630 -6.156 89.201 1.00 80.31 411 ALA A N 1
ATOM 3230 C CA . ALA A 1 411 ? -50.453 -7.591 89.438 1.00 80.31 411 ALA A CA 1
ATOM 3231 C C . ALA A 1 411 ? -49.129 -7.928 90.148 1.00 80.31 411 ALA A C 1
ATOM 3233 O O . ALA A 1 411 ? -49.023 -8.992 90.744 1.00 80.31 411 ALA A O 1
ATOM 3234 N N . TRP A 1 412 ? -48.148 -7.011 90.182 1.00 81.12 412 TRP A N 1
ATOM 3235 C CA . TRP A 1 412 ? -46.928 -7.162 90.991 1.00 81.12 412 TRP A CA 1
ATOM 3236 C C . TRP A 1 412 ? -47.186 -7.346 92.498 1.00 81.12 412 TRP A C 1
ATOM 3238 O O . TRP A 1 412 ? -46.316 -7.851 93.204 1.00 81.12 412 TRP A O 1
ATOM 3248 N N . LYS A 1 413 ? -48.358 -6.929 92.997 1.00 80.31 413 LYS A N 1
ATOM 3249 C CA . LYS A 1 413 ? -48.761 -7.058 94.409 1.00 80.31 413 LYS A CA 1
ATOM 3250 C C . LYS A 1 413 ? -49.377 -8.416 94.750 1.00 80.31 413 LYS A C 1
ATOM 3252 O O . LYS A 1 413 ? -49.586 -8.690 95.929 1.00 80.31 413 LYS A O 1
ATOM 3257 N N . ASP A 1 414 ? -49.703 -9.224 93.745 1.00 83.62 414 ASP A N 1
ATOM 3258 C CA . ASP A 1 414 ? -50.279 -10.553 93.920 1.00 83.62 414 ASP A CA 1
ATOM 3259 C C . ASP A 1 414 ? -49.143 -11.588 94.066 1.00 83.62 414 ASP A C 1
ATOM 3261 O O . ASP A 1 414 ? -48.379 -11.791 93.116 1.00 83.62 414 ASP A O 1
ATOM 3265 N N . PRO A 1 415 ? -48.983 -12.230 95.240 1.00 77.12 415 PRO A N 1
ATOM 3266 C CA . PRO A 1 415 ? -47.871 -13.142 95.489 1.00 77.12 415 PRO A CA 1
ATOM 3267 C C . PRO A 1 415 ? -47.995 -14.489 94.759 1.00 77.12 415 PRO A C 1
ATOM 3269 O O . PRO A 1 415 ? -46.995 -15.201 94.678 1.00 77.12 415 PRO A O 1
ATOM 3272 N N . GLU A 1 416 ? -49.166 -14.847 94.220 1.00 74.69 416 GLU A N 1
ATOM 3273 C CA . GLU A 1 416 ? -49.343 -16.060 93.409 1.00 74.69 416 GLU A CA 1
ATOM 3274 C C . GLU A 1 416 ? -49.135 -15.766 91.914 1.00 74.69 416 GLU A C 1
ATOM 3276 O O . GLU A 1 416 ? -48.477 -16.538 91.211 1.00 74.69 416 GLU A O 1
ATOM 3281 N N . VAL A 1 417 ? -49.631 -14.625 91.423 1.00 78.75 417 VAL A N 1
ATOM 3282 C CA . VAL A 1 417 ? -49.585 -14.272 89.992 1.00 78.75 417 VAL A CA 1
ATOM 3283 C C . VAL A 1 417 ? -48.255 -13.631 89.577 1.00 78.75 417 VAL A C 1
ATOM 3285 O O . VAL A 1 417 ? -47.721 -13.967 88.512 1.00 78.75 417 VAL A O 1
ATOM 3288 N N . ALA A 1 418 ? -47.673 -12.742 90.393 1.00 81.44 418 ALA A N 1
ATOM 3289 C CA . ALA A 1 418 ? -46.455 -12.012 90.023 1.00 81.44 418 ALA A CA 1
ATOM 3290 C C . ALA A 1 418 ? -45.249 -12.921 89.693 1.00 81.44 418 ALA A C 1
ATOM 3292 O O . ALA A 1 418 ? -44.591 -12.661 88.678 1.00 81.44 418 ALA A O 1
ATOM 3293 N N . PRO A 1 419 ? -44.955 -14.008 90.445 1.00 83.75 419 PRO A N 1
ATOM 3294 C CA . PRO A 1 419 ? -43.869 -14.927 90.097 1.00 83.75 419 PRO A CA 1
ATOM 3295 C C . PRO A 1 419 ? -44.088 -15.618 88.745 1.00 83.75 419 PRO A C 1
ATOM 3297 O O . PRO A 1 419 ? -43.135 -15.812 87.991 1.00 83.75 419 PRO A O 1
ATOM 3300 N N . GLY A 1 420 ? -45.341 -15.945 88.408 1.00 78.50 420 GLY A N 1
ATOM 3301 C CA . GLY A 1 420 ? -45.706 -16.537 87.121 1.00 78.50 420 GLY A CA 1
ATOM 3302 C C . GLY A 1 420 ? -45.468 -15.579 85.952 1.00 78.50 420 GLY A C 1
ATOM 3303 O O . GLY A 1 420 ? -44.829 -15.953 84.968 1.00 78.50 420 GLY A O 1
ATOM 3304 N N . PHE A 1 421 ? -45.917 -14.326 86.070 1.00 83.19 421 PHE A N 1
ATOM 3305 C CA . PHE A 1 421 ? -45.725 -13.314 85.023 1.00 83.19 421 PHE A CA 1
ATOM 3306 C C . PHE A 1 421 ? -44.246 -12.950 84.837 1.00 83.19 421 PHE A C 1
ATOM 3308 O O . PHE A 1 421 ? -43.786 -12.838 83.699 1.00 83.19 421 PHE A O 1
ATOM 3315 N N . LEU A 1 422 ? -43.474 -12.831 85.923 1.00 82.81 422 LEU A N 1
ATOM 3316 C CA . LEU A 1 422 ? -42.026 -12.610 85.850 1.00 82.81 422 LEU A CA 1
ATOM 3317 C C . LEU A 1 422 ? -41.304 -13.790 85.183 1.00 82.81 422 LEU A C 1
ATOM 3319 O O . LEU A 1 422 ? -40.472 -13.567 84.305 1.00 82.81 422 LEU A O 1
ATOM 3323 N N . LYS A 1 423 ? -41.670 -15.035 85.521 1.00 82.19 423 LYS A N 1
ATOM 3324 C CA . LYS A 1 423 ? -41.110 -16.239 84.892 1.00 82.19 423 LYS A CA 1
ATOM 3325 C C . LYS A 1 423 ? -41.385 -16.288 83.385 1.00 82.19 423 LYS A C 1
ATOM 3327 O O . LYS A 1 423 ? -40.446 -16.460 82.616 1.00 82.19 423 LYS A O 1
ATOM 3332 N N . VAL A 1 424 ? -42.630 -16.074 82.949 1.00 80.75 424 VAL A N 1
ATOM 3333 C CA . VAL A 1 424 ? -42.974 -16.051 81.510 1.00 80.75 424 VAL A CA 1
ATOM 3334 C C . VAL A 1 424 ? -42.256 -14.906 80.782 1.00 80.75 424 VAL A C 1
ATOM 3336 O O . VAL A 1 424 ? -41.782 -15.082 79.660 1.00 80.75 424 VAL A O 1
ATOM 3339 N N . THR A 1 425 ? -42.103 -13.750 81.438 1.00 83.31 425 THR A N 1
ATOM 3340 C CA . THR A 1 425 ? -41.344 -12.609 80.897 1.00 83.31 425 THR A CA 1
ATOM 3341 C C . THR A 1 425 ? -39.861 -12.953 80.716 1.00 83.31 425 THR A C 1
ATOM 3343 O O . THR A 1 425 ? -39.266 -12.607 79.694 1.00 83.31 425 THR A O 1
ATOM 3346 N N . GLN A 1 426 ? -39.258 -13.684 81.657 1.00 81.81 426 GLN A N 1
ATOM 3347 C CA . GLN A 1 426 ? -37.887 -14.179 81.530 1.00 81.81 426 GLN A CA 1
ATOM 3348 C C . GLN A 1 426 ? -37.759 -15.227 80.410 1.00 81.81 426 GLN A C 1
ATOM 3350 O O . GLN A 1 426 ? -36.898 -15.090 79.544 1.00 81.81 426 GLN A O 1
ATOM 3355 N N . GLU A 1 427 ? -38.643 -16.227 80.370 1.00 78.81 427 GLU A N 1
ATOM 3356 C CA . GLU A 1 427 ? -38.596 -17.326 79.393 1.00 78.81 427 GLU A CA 1
ATOM 3357 C C . GLU A 1 427 ? -38.728 -16.840 77.936 1.00 78.81 427 GLU A C 1
ATOM 3359 O O . GLU A 1 427 ? -37.984 -17.304 77.064 1.00 78.81 427 GLU A O 1
ATOM 3364 N N . GLU A 1 428 ? -39.609 -15.870 77.663 1.00 80.81 428 GLU A N 1
ATOM 3365 C CA . GLU A 1 428 ? -39.733 -15.246 76.336 1.00 80.81 428 GLU A CA 1
ATOM 3366 C C . GLU A 1 428 ? -38.584 -14.264 76.026 1.00 80.81 428 GLU A C 1
ATOM 3368 O O . GLU A 1 428 ? -38.168 -14.159 74.870 1.00 80.81 428 GLU A O 1
ATOM 3373 N N . THR A 1 429 ? -37.980 -13.618 77.032 1.00 83.62 429 THR A N 1
ATOM 3374 C CA . THR A 1 429 ? -36.757 -12.810 76.834 1.00 83.62 429 THR A CA 1
ATOM 3375 C C . THR A 1 429 ? -35.576 -13.697 76.426 1.00 83.62 429 THR A C 1
ATOM 3377 O O . THR A 1 429 ? -34.930 -13.442 75.406 1.00 83.62 429 THR A O 1
ATOM 3380 N N . ASP A 1 430 ? -35.345 -14.802 77.139 1.00 80.31 430 ASP A N 1
ATOM 3381 C CA . ASP A 1 430 ? -34.319 -15.793 76.798 1.00 80.31 430 ASP A CA 1
ATOM 3382 C C . ASP A 1 430 ? -34.573 -16.425 75.417 1.00 80.31 430 ASP A C 1
ATOM 3384 O O . ASP A 1 430 ? -33.639 -16.744 74.674 1.00 80.31 430 ASP A O 1
ATOM 3388 N N . ARG A 1 431 ? -35.846 -16.591 75.032 1.00 78.31 431 ARG A N 1
ATOM 3389 C CA . ARG A 1 431 ? -36.244 -17.062 73.698 1.00 78.31 431 ARG A CA 1
ATOM 3390 C C . ARG A 1 431 ? -35.897 -16.053 72.604 1.00 78.31 431 ARG A C 1
ATOM 3392 O O . ARG A 1 431 ? -35.376 -16.467 71.567 1.00 78.31 431 ARG A O 1
ATOM 3399 N N . MET A 1 432 ? -36.127 -14.758 72.828 1.00 81.94 432 MET A N 1
ATOM 3400 C CA . MET A 1 432 ? -35.710 -13.705 71.896 1.00 81.94 432 MET A CA 1
ATOM 3401 C C . MET A 1 432 ? -34.184 -13.638 71.761 1.00 81.94 432 MET A C 1
ATOM 3403 O O . MET A 1 432 ? -33.688 -13.551 70.640 1.00 81.94 432 MET A O 1
ATOM 3407 N N . ILE A 1 433 ? -33.432 -13.764 72.862 1.00 81.56 433 ILE A N 1
ATOM 3408 C CA . ILE A 1 433 ? -31.959 -13.802 72.836 1.00 81.56 433 ILE A CA 1
ATOM 3409 C C . ILE A 1 433 ? -31.456 -14.986 71.993 1.00 81.56 433 ILE A C 1
ATOM 3411 O O . ILE A 1 433 ? -30.603 -14.801 71.122 1.00 81.56 433 ILE A O 1
ATOM 3415 N N . ARG A 1 434 ? -32.026 -16.188 72.179 1.00 78.69 434 ARG A N 1
ATOM 3416 C CA . ARG A 1 434 ? -31.718 -17.362 71.338 1.00 78.69 434 ARG A CA 1
ATOM 3417 C C . ARG A 1 434 ? -32.016 -17.100 69.857 1.00 78.69 434 ARG A C 1
ATOM 3419 O O . ARG A 1 434 ? -31.134 -17.301 69.029 1.00 78.69 434 ARG A O 1
ATOM 3426 N N . MET A 1 435 ? -33.203 -16.584 69.527 1.00 80.31 435 MET A N 1
ATOM 3427 C CA . MET A 1 435 ? -33.603 -16.298 68.139 1.00 80.31 435 MET A CA 1
ATOM 3428 C C . MET A 1 435 ? -32.702 -15.248 67.461 1.00 80.31 435 MET A C 1
ATOM 3430 O O . MET A 1 435 ? -32.352 -15.399 66.292 1.00 80.31 435 MET A O 1
ATOM 3434 N N . ILE A 1 436 ? -32.291 -14.199 68.180 1.00 84.19 436 ILE A N 1
ATOM 3435 C CA . ILE A 1 436 ? -31.387 -13.163 67.654 1.00 84.19 436 ILE A CA 1
ATOM 3436 C C . ILE A 1 436 ? -29.994 -13.746 67.380 1.00 84.19 436 ILE A C 1
ATOM 3438 O O . ILE A 1 436 ? -29.423 -13.485 66.322 1.00 84.19 436 ILE A O 1
ATOM 3442 N N . ASN A 1 437 ? -29.467 -14.581 68.280 1.00 81.25 437 ASN A N 1
ATOM 3443 C CA . ASN A 1 437 ? -28.176 -15.243 68.079 1.00 81.25 437 ASN A CA 1
ATOM 3444 C C . ASN A 1 437 ? -28.218 -16.259 66.923 1.00 81.25 437 ASN A C 1
ATOM 3446 O O . ASN A 1 437 ? -27.282 -16.315 66.129 1.00 81.25 437 ASN A O 1
ATOM 3450 N N . GLU A 1 438 ? -29.314 -17.008 66.768 1.00 81.69 438 GLU A N 1
ATOM 3451 C CA . GLU A 1 438 ? -29.556 -17.875 65.606 1.00 81.69 438 GLU A CA 1
ATOM 3452 C C . GLU A 1 438 ? -29.560 -17.075 64.287 1.00 81.69 438 GLU A C 1
ATOM 3454 O O . GLU A 1 438 ? -28.892 -17.464 63.327 1.00 81.69 438 GLU A O 1
ATOM 3459 N N . LEU A 1 439 ? -30.236 -15.920 64.244 1.00 82.62 439 LEU A N 1
ATOM 3460 C CA . LEU A 1 439 ? -30.277 -15.046 63.063 1.00 82.62 439 LEU A CA 1
ATOM 3461 C C . LEU A 1 439 ? -28.928 -14.390 62.740 1.00 82.62 439 LEU A C 1
ATOM 3463 O O . LEU A 1 439 ? -28.564 -14.288 61.567 1.00 82.62 439 LEU A O 1
ATOM 3467 N N . LEU A 1 440 ? -28.167 -13.968 63.753 1.00 81.56 440 LEU A N 1
ATOM 3468 C CA . LEU A 1 440 ? -26.817 -13.425 63.569 1.00 81.56 440 LEU A CA 1
ATOM 3469 C C . LEU A 1 440 ? -25.842 -14.488 63.045 1.00 81.56 440 LEU A C 1
ATOM 3471 O O . LEU A 1 440 ? -25.012 -14.176 62.192 1.00 81.56 440 LEU A O 1
ATOM 3475 N N . SER A 1 441 ? -25.960 -15.735 63.505 1.00 77.25 441 SER A N 1
ATOM 3476 C CA . SER A 1 441 ? -25.183 -16.862 62.976 1.00 77.25 441 SER A CA 1
ATOM 3477 C C . SER A 1 441 ? -25.539 -17.156 61.518 1.00 77.25 441 SER A C 1
ATOM 3479 O O . SER A 1 441 ? -24.639 -17.272 60.687 1.00 77.25 441 SER A O 1
ATOM 3481 N N . LEU A 1 442 ? -26.834 -17.199 61.182 1.00 80.38 442 LEU A N 1
ATOM 3482 C CA . LEU A 1 442 ? -27.301 -17.420 59.810 1.00 80.38 442 LEU A CA 1
ATOM 3483 C C . LEU A 1 442 ? -26.815 -16.316 58.854 1.00 80.38 442 LEU A C 1
ATOM 3485 O O . LEU A 1 442 ? -26.225 -16.615 57.824 1.00 80.38 442 LEU A O 1
ATOM 3489 N N . SER A 1 443 ? -26.944 -15.045 59.246 1.00 79.00 443 SER A N 1
ATOM 3490 C CA . SER A 1 443 ? -26.493 -13.889 58.450 1.00 79.00 443 SER A CA 1
ATOM 3491 C C . SER A 1 443 ? -24.968 -13.849 58.222 1.00 79.00 443 SER A C 1
ATOM 3493 O O . SER A 1 443 ? -24.490 -13.355 57.197 1.00 79.00 443 SER A O 1
ATOM 3495 N N . ARG A 1 444 ? -24.168 -14.410 59.142 1.00 78.88 444 ARG A N 1
ATOM 3496 C CA . ARG A 1 444 ? -22.711 -14.568 58.959 1.00 78.88 444 ARG A CA 1
ATOM 3497 C C . ARG A 1 444 ? -22.350 -15.703 57.997 1.00 78.88 444 ARG A C 1
ATOM 3499 O O . ARG A 1 444 ? -21.370 -15.578 57.263 1.00 78.88 444 ARG A O 1
ATOM 3506 N N . MET A 1 445 ? -23.148 -16.773 57.968 1.00 80.12 445 MET A N 1
ATOM 3507 C CA . MET A 1 445 ? -23.002 -17.858 56.990 1.00 80.12 445 MET A CA 1
ATOM 3508 C C . MET A 1 445 ? -23.432 -17.393 55.589 1.00 80.12 445 MET A C 1
ATOM 3510 O O . MET A 1 445 ? -22.632 -17.500 54.665 1.00 80.12 445 MET A O 1
ATOM 3514 N N . ASP A 1 446 ? -24.594 -16.739 55.459 1.00 71.81 446 ASP A N 1
ATOM 3515 C CA . ASP A 1 446 ? -25.092 -16.136 54.205 1.00 71.81 446 ASP A CA 1
ATOM 3516 C C . ASP A 1 446 ? -24.095 -15.164 53.553 1.00 71.81 446 ASP A C 1
ATOM 3518 O O . ASP A 1 446 ? -24.021 -15.052 52.332 1.00 71.81 446 ASP A O 1
ATOM 3522 N N . SER A 1 447 ? -23.336 -14.427 54.369 1.00 72.75 447 SER A N 1
ATOM 3523 C CA . SER A 1 447 ? -22.346 -13.448 53.902 1.00 72.75 447 SER A CA 1
ATOM 3524 C C . SER A 1 447 ? -20.944 -14.030 53.682 1.00 72.75 447 SER A C 1
ATOM 3526 O O . SER A 1 447 ? -20.025 -13.277 53.362 1.00 72.75 447 SER A O 1
ATOM 3528 N N . GLY A 1 448 ? -20.744 -15.337 53.890 1.00 67.44 448 GLY A N 1
ATOM 3529 C CA . GLY A 1 448 ? -19.428 -15.981 53.808 1.00 67.44 448 GLY A CA 1
ATOM 3530 C C . GLY A 1 448 ? -18.406 -15.462 54.831 1.00 67.44 448 GLY A C 1
ATOM 3531 O O . GLY A 1 448 ? -17.206 -15.655 54.654 1.00 67.44 448 GLY A O 1
ATOM 3532 N N . THR A 1 449 ? -18.855 -14.775 55.890 1.00 70.69 449 THR A N 1
ATOM 3533 C CA . THR A 1 449 ? -17.974 -14.176 56.911 1.00 70.69 449 THR A CA 1
ATOM 3534 C C . THR A 1 449 ? -17.687 -15.115 58.085 1.00 70.69 449 THR A C 1
ATOM 3536 O O . THR A 1 449 ? -16.728 -14.894 58.829 1.00 70.69 449 THR A O 1
ATOM 3539 N N . THR A 1 450 ? -18.472 -16.185 58.241 1.00 74.88 450 THR A N 1
ATOM 3540 C CA . THR A 1 450 ? -18.196 -17.281 59.180 1.00 74.88 450 THR A CA 1
ATOM 3541 C C . THR A 1 450 ? -16.918 -18.022 58.787 1.00 74.88 450 THR A C 1
ATOM 3543 O O . THR A 1 450 ? -16.882 -18.717 57.774 1.00 74.88 450 THR A O 1
ATOM 3546 N N . ARG A 1 451 ? -15.881 -17.929 59.628 1.00 73.06 451 ARG A N 1
ATOM 3547 C CA . ARG A 1 451 ? -14.728 -18.837 59.561 1.00 73.06 451 ARG A CA 1
ATOM 3548 C C . ARG A 1 451 ? -15.115 -20.220 60.075 1.00 73.06 451 ARG A C 1
ATOM 3550 O O . ARG A 1 451 ? -15.912 -20.335 61.010 1.00 73.06 451 ARG A O 1
ATOM 3557 N N . VAL A 1 452 ? -14.545 -21.238 59.443 1.00 78.44 452 VAL A N 1
ATOM 3558 C CA . VAL A 1 452 ? -14.666 -22.648 59.811 1.00 78.44 452 VAL A CA 1
ATOM 3559 C C . VAL A 1 452 ? -13.265 -23.098 60.196 1.00 78.44 452 VAL A C 1
ATOM 3561 O O . VAL A 1 452 ? -12.364 -23.085 59.357 1.00 78.44 452 VAL A O 1
ATOM 3564 N N . ASP A 1 453 ? -13.074 -23.412 61.469 1.00 82.19 453 ASP A N 1
ATOM 3565 C CA . ASP A 1 453 ? -11.776 -23.736 62.044 1.00 82.19 453 ASP A CA 1
ATOM 3566 C C . ASP A 1 453 ? -11.670 -25.268 62.089 1.00 82.19 453 ASP A C 1
ATOM 3568 O O . ASP A 1 453 ? -12.103 -25.926 63.031 1.00 82.19 453 ASP A O 1
ATOM 3572 N N . MET A 1 454 ? -11.195 -25.833 60.974 1.00 83.69 454 MET A N 1
ATOM 3573 C CA . MET A 1 454 ? -11.165 -27.277 60.717 1.00 83.69 454 MET A CA 1
ATOM 3574 C C . MET A 1 454 ? -10.036 -27.965 61.492 1.00 83.69 454 MET A C 1
ATOM 3576 O O . MET A 1 454 ? -8.865 -27.617 61.326 1.00 83.69 454 MET A O 1
ATOM 3580 N N . GLU A 1 455 ? -10.374 -28.999 62.257 1.00 82.38 455 GLU A N 1
ATOM 3581 C CA . GLU A 1 455 ? -9.429 -29.877 62.950 1.00 82.38 455 GLU A CA 1
ATOM 3582 C C . GLU A 1 455 ? -9.731 -31.362 62.685 1.00 82.38 455 GLU A C 1
ATOM 3584 O O . GLU A 1 455 ? -10.866 -31.747 62.404 1.00 82.38 455 GLU A O 1
ATOM 3589 N N . LEU A 1 456 ? -8.694 -32.207 62.736 1.00 82.31 456 LEU A N 1
ATOM 3590 C CA . LEU A 1 456 ? -8.800 -33.649 62.493 1.00 82.31 456 LEU A CA 1
ATOM 3591 C C . LEU A 1 456 ? -9.193 -34.375 63.788 1.00 82.31 456 LEU A C 1
ATOM 3593 O O . LEU A 1 456 ? -8.374 -34.515 64.697 1.00 82.31 456 LEU A O 1
ATOM 3597 N N . VAL A 1 457 ? -10.433 -34.857 63.861 1.00 84.00 457 VAL A N 1
ATOM 3598 C CA . VAL A 1 457 ? -11.062 -35.319 65.108 1.00 84.00 457 VAL A CA 1
ATOM 3599 C C . VAL A 1 457 ? -11.617 -36.733 64.977 1.00 84.00 457 VAL A C 1
ATOM 3601 O O . VAL A 1 457 ? -12.183 -37.104 63.947 1.00 84.00 457 VAL A O 1
ATOM 3604 N N . ASN A 1 458 ? -11.486 -37.523 66.048 1.00 86.19 458 ASN A N 1
ATOM 3605 C CA . ASN A 1 458 ? -12.149 -38.816 66.181 1.00 86.19 458 ASN A CA 1
ATOM 3606 C C . ASN A 1 458 ? -13.653 -38.600 66.418 1.00 86.19 458 ASN A C 1
ATOM 3608 O O . ASN A 1 458 ? -14.096 -38.269 67.524 1.00 86.19 458 ASN A O 1
ATOM 3612 N N . ILE A 1 459 ? -14.461 -38.792 65.375 1.00 85.62 459 ILE A N 1
ATOM 3613 C CA . ILE A 1 459 ? -15.910 -38.555 65.436 1.00 85.62 459 ILE A CA 1
ATOM 3614 C C . ILE A 1 459 ? -16.618 -39.539 66.379 1.00 85.62 459 ILE A C 1
ATOM 3616 O O . ILE A 1 459 ? -17.691 -39.229 66.896 1.00 85.62 459 ILE A O 1
ATOM 3620 N N . ASN A 1 460 ? -16.012 -40.700 66.662 1.00 85.56 460 ASN A N 1
ATOM 3621 C CA . ASN A 1 460 ? -16.530 -41.665 67.630 1.00 85.56 460 ASN A CA 1
ATOM 3622 C C . ASN A 1 460 ? -16.486 -41.088 69.054 1.00 85.56 460 ASN A C 1
ATOM 3624 O O . ASN A 1 460 ? -17.443 -41.246 69.814 1.00 85.56 460 ASN A O 1
ATOM 3628 N N . GLU A 1 461 ? -15.391 -40.419 69.420 1.00 85.75 461 GLU A N 1
ATOM 3629 C CA . GLU A 1 461 ? -15.224 -39.774 70.728 1.00 85.75 461 GLU A CA 1
ATOM 3630 C C . GLU A 1 461 ? -16.087 -38.517 70.825 1.00 85.75 461 GLU A C 1
ATOM 3632 O O . GLU A 1 461 ? -16.852 -38.373 71.779 1.00 85.75 461 GLU A O 1
ATOM 3637 N N . MET A 1 462 ? -16.057 -37.663 69.796 1.00 85.44 462 MET A N 1
ATOM 3638 C CA . MET A 1 462 ? -16.876 -36.450 69.735 1.00 85.44 462 MET A CA 1
ATOM 3639 C C . MET A 1 462 ? -18.378 -36.758 69.860 1.00 85.44 462 MET A C 1
ATOM 3641 O O . MET A 1 462 ? -19.087 -36.120 70.641 1.00 85.44 462 MET A O 1
ATOM 3645 N N . PHE A 1 463 ? -18.884 -37.757 69.128 1.00 88.12 463 PHE A N 1
ATOM 3646 C CA . PHE A 1 463 ? -20.303 -38.104 69.183 1.00 88.12 463 PHE A CA 1
ATOM 3647 C C . PHE A 1 463 ? -20.674 -38.753 70.526 1.00 88.12 463 PHE A C 1
ATOM 3649 O O . PHE A 1 463 ? -21.744 -38.459 71.056 1.00 88.12 463 PHE A O 1
ATOM 3656 N N . ASN A 1 464 ? -19.791 -39.558 71.137 1.00 87.62 464 ASN A N 1
ATOM 3657 C CA . ASN A 1 464 ? -20.007 -40.033 72.509 1.00 87.62 464 ASN A CA 1
ATOM 3658 C C . ASN A 1 464 ? -20.087 -38.869 73.507 1.00 87.62 464 ASN A C 1
ATOM 3660 O O . ASN A 1 464 ? -21.057 -38.813 74.255 1.00 87.62 464 ASN A O 1
ATOM 3664 N N . TYR A 1 465 ? -19.161 -37.905 73.457 1.00 86.75 465 TYR A N 1
ATOM 3665 C CA . TYR A 1 465 ? -19.150 -36.733 74.342 1.00 86.75 465 TYR A CA 1
ATOM 3666 C C . TYR A 1 465 ? -20.475 -35.949 74.306 1.00 86.75 465 TYR A C 1
ATOM 3668 O O . TYR A 1 465 ? -21.035 -35.615 75.354 1.00 86.75 465 TYR A O 1
ATOM 3676 N N . VAL A 1 466 ? -21.033 -35.711 73.111 1.00 86.12 466 VAL A N 1
ATOM 3677 C CA . VAL A 1 466 ? -22.349 -35.060 72.972 1.00 86.12 466 VAL A CA 1
ATOM 3678 C C . VAL A 1 466 ? -23.465 -35.923 73.574 1.00 86.12 466 VAL A C 1
ATOM 3680 O O . VAL A 1 466 ? -24.312 -35.406 74.304 1.00 86.12 466 VAL A O 1
ATOM 3683 N N . LEU A 1 467 ? -23.466 -37.238 73.329 1.00 87.38 467 LEU A N 1
ATOM 3684 C CA . LEU A 1 467 ? -24.490 -38.142 73.865 1.00 87.38 467 LEU A CA 1
ATOM 3685 C C . LEU A 1 467 ? -24.393 -38.341 75.387 1.00 87.38 467 LEU A C 1
ATOM 3687 O O . LEU A 1 467 ? -25.430 -38.475 76.031 1.00 87.38 467 LEU A O 1
ATOM 3691 N N . ASP A 1 468 ? -23.194 -38.319 75.971 1.00 85.69 468 ASP A N 1
ATOM 3692 C CA . ASP A 1 468 ? -22.968 -38.372 77.423 1.00 85.69 468 ASP A CA 1
ATOM 3693 C C . ASP A 1 468 ? -23.464 -37.089 78.106 1.00 85.69 468 ASP A C 1
ATOM 3695 O O . ASP A 1 468 ? -24.129 -37.138 79.144 1.00 85.69 468 ASP A O 1
ATOM 3699 N N . ARG A 1 469 ? -23.226 -35.926 77.482 1.00 84.00 469 ARG A N 1
ATOM 3700 C CA . ARG A 1 469 ? -23.761 -34.638 77.942 1.00 84.00 469 ARG A CA 1
ATOM 3701 C C . ARG A 1 469 ? -25.293 -34.609 77.911 1.00 84.00 469 ARG A C 1
ATOM 3703 O O . ARG A 1 469 ? -25.905 -34.129 78.863 1.00 84.00 469 ARG A O 1
ATOM 3710 N N . VAL A 1 470 ? -25.913 -35.139 76.854 1.00 80.44 470 VAL A N 1
ATOM 3711 C CA . VAL A 1 470 ? -27.380 -35.239 76.736 1.00 80.44 470 VAL A CA 1
ATOM 3712 C C . VAL A 1 470 ? -27.961 -36.235 77.750 1.00 80.44 470 VAL A C 1
ATOM 3714 O O . VAL A 1 470 ? -28.946 -35.920 78.413 1.00 80.44 470 VAL A O 1
ATOM 3717 N N . ASP A 1 471 ? -27.333 -37.397 77.941 1.00 79.50 471 ASP A N 1
ATOM 3718 C CA . ASP A 1 471 ? -27.728 -38.399 78.942 1.00 79.50 471 ASP A CA 1
ATOM 3719 C C . ASP A 1 471 ? -27.661 -37.846 80.383 1.00 79.50 471 ASP A C 1
ATOM 3721 O O . ASP A 1 471 ? -28.573 -38.068 81.181 1.00 79.50 471 ASP A O 1
ATOM 3725 N N . MET A 1 472 ? -26.648 -37.031 80.708 1.00 77.44 472 MET A N 1
ATOM 3726 C CA . MET A 1 472 ? -26.569 -36.321 81.994 1.00 77.44 472 MET A CA 1
ATOM 3727 C C . MET A 1 472 ? -27.707 -35.303 82.194 1.00 77.44 472 MET A C 1
ATOM 3729 O O . MET A 1 472 ? -28.175 -35.131 83.320 1.00 77.44 472 MET A O 1
ATOM 3733 N N . ILE A 1 473 ? -28.152 -34.620 81.133 1.00 74.88 473 ILE A N 1
ATOM 3734 C CA . ILE A 1 473 ? -29.277 -33.671 81.198 1.00 74.88 473 ILE A CA 1
ATOM 3735 C C . ILE A 1 473 ? -30.593 -34.427 81.420 1.00 74.88 473 ILE A C 1
ATOM 3737 O O . ILE A 1 473 ? -31.361 -34.064 82.308 1.00 74.88 473 ILE A O 1
ATOM 3741 N N . LEU A 1 474 ? -30.819 -35.518 80.682 1.00 73.12 474 LEU A N 1
ATOM 3742 C CA . LEU A 1 474 ? -32.010 -36.365 80.820 1.00 73.12 474 LEU A CA 1
ATOM 3743 C C . LEU A 1 474 ? -32.134 -36.989 82.221 1.00 73.12 474 LEU A C 1
ATOM 3745 O O . LEU A 1 474 ? -33.239 -37.138 82.728 1.00 73.12 474 LEU A O 1
ATOM 3749 N N . LYS A 1 475 ? -31.010 -37.289 82.884 1.00 69.06 475 LYS A N 1
ATOM 3750 C CA . LYS A 1 475 ? -30.961 -37.802 84.268 1.00 69.06 475 LYS A CA 1
ATOM 3751 C C . LYS A 1 475 ? -31.200 -36.746 85.359 1.00 69.06 475 LYS A C 1
ATOM 3753 O O . LYS A 1 475 ? -31.150 -37.091 86.537 1.00 69.06 475 LYS A O 1
ATOM 3758 N N . LYS A 1 476 ? -31.425 -35.478 84.994 1.00 59.50 476 LYS A N 1
ATOM 3759 C CA . LYS A 1 476 ? -31.716 -34.363 85.917 1.00 59.50 476 LYS A CA 1
ATOM 3760 C C . LYS A 1 476 ? -33.140 -33.804 85.811 1.00 59.50 476 LYS A C 1
ATOM 3762 O O . LYS A 1 476 ? -33.476 -32.920 86.595 1.00 59.50 476 LYS A O 1
ATOM 3767 N N . ASP A 1 477 ? -33.953 -34.270 84.864 1.00 59.09 477 ASP A N 1
ATOM 3768 C CA . ASP A 1 477 ? -35.366 -33.883 84.772 1.00 59.09 477 ASP A CA 1
ATOM 3769 C C . ASP A 1 477 ? -36.176 -34.733 85.765 1.00 59.09 477 ASP A C 1
ATOM 3771 O O . ASP A 1 477 ? -36.353 -35.935 85.570 1.00 59.09 477 ASP A O 1
ATOM 3775 N N . ASP A 1 478 ? -36.610 -34.118 86.867 1.00 50.75 478 ASP A N 1
ATOM 3776 C CA . ASP A 1 478 ? -37.143 -34.772 88.080 1.00 50.75 478 ASP A CA 1
ATOM 3777 C C . ASP A 1 478 ? -38.613 -35.235 87.907 1.00 50.75 478 ASP A C 1
ATOM 3779 O O . ASP A 1 478 ? -39.478 -35.060 88.766 1.00 50.75 478 ASP A O 1
ATOM 3783 N N . ASN A 1 479 ? -38.929 -35.751 86.716 1.00 56.28 479 ASN A N 1
ATOM 3784 C CA . ASN A 1 479 ? -40.273 -35.824 86.153 1.00 56.28 479 ASN A CA 1
ATOM 3785 C C . ASN A 1 479 ? -40.663 -37.295 85.886 1.00 56.28 479 ASN A C 1
ATOM 3787 O O . ASN A 1 479 ? -40.369 -37.834 84.814 1.00 56.28 479 ASN A O 1
ATOM 3791 N N . PRO A 1 480 ? -41.319 -37.987 86.843 1.00 49.75 480 PRO A N 1
ATOM 3792 C CA . PRO A 1 480 ? -41.361 -39.458 86.930 1.00 49.75 480 PRO A CA 1
ATOM 3793 C C . PRO A 1 480 ? -42.233 -40.171 85.876 1.00 49.75 480 PRO A C 1
ATOM 3795 O O . PRO A 1 480 ? -42.550 -41.348 86.026 1.00 49.75 480 PRO A O 1
ATOM 3798 N N . ALA A 1 481 ? -42.639 -39.473 84.814 1.00 53.50 481 ALA A N 1
ATOM 3799 C CA . ALA A 1 481 ? -43.523 -39.970 83.761 1.00 53.50 481 ALA A CA 1
ATOM 3800 C C . ALA A 1 481 ? -42.828 -40.181 82.400 1.00 53.50 481 ALA A C 1
ATOM 3802 O O . ALA A 1 481 ? -43.505 -40.543 81.439 1.00 53.50 481 ALA A O 1
ATOM 3803 N N . LYS A 1 482 ? -41.512 -39.935 82.276 1.00 62.03 482 LYS A N 1
ATOM 3804 C CA . LYS A 1 482 ? -40.796 -39.991 80.986 1.00 62.03 482 LYS A CA 1
ATOM 3805 C C . LYS A 1 482 ? -39.473 -40.741 81.079 1.00 62.03 482 LYS A C 1
ATOM 3807 O O . LYS A 1 482 ? -38.543 -40.290 81.738 1.00 62.03 482 LYS A O 1
ATOM 3812 N N . TYR A 1 483 ? -39.363 -41.840 80.336 1.00 67.81 483 TYR A N 1
ATOM 3813 C CA . TYR A 1 483 ? -38.117 -42.590 80.185 1.00 67.81 483 TYR A CA 1
ATOM 3814 C C . TYR A 1 483 ? -37.608 -42.496 78.746 1.00 67.81 483 TYR A C 1
ATOM 3816 O O . TYR A 1 483 ? -38.233 -42.998 77.811 1.00 67.81 483 TYR A O 1
ATOM 3824 N N . TYR A 1 484 ? -36.446 -41.867 78.576 1.00 74.69 484 TYR A N 1
ATOM 3825 C CA . TYR A 1 484 ? -35.690 -41.878 77.325 1.00 74.69 484 TYR A CA 1
ATOM 3826 C C . TYR A 1 484 ? -34.552 -42.897 77.417 1.00 74.69 484 TYR A C 1
ATOM 3828 O O . TYR A 1 484 ? -34.010 -43.150 78.492 1.00 74.69 484 TYR A O 1
ATOM 3836 N N . THR A 1 485 ? -34.160 -43.495 76.294 1.00 79.25 485 THR A N 1
ATOM 3837 C CA . THR A 1 485 ? -32.990 -44.385 76.224 1.00 79.25 485 THR A CA 1
ATOM 3838 C C . THR A 1 485 ? -32.192 -44.095 74.961 1.00 79.25 485 THR A C 1
ATOM 3840 O O . THR A 1 485 ? -32.711 -44.223 73.855 1.00 79.25 485 THR A O 1
ATOM 3843 N N . ILE A 1 486 ? -30.920 -43.716 75.112 1.00 82.50 486 ILE A N 1
ATOM 3844 C CA . ILE A 1 486 ? -30.020 -43.460 73.981 1.00 82.50 486 ILE A CA 1
ATOM 3845 C C . ILE A 1 486 ? -29.335 -44.771 73.583 1.00 82.50 486 ILE A C 1
ATOM 3847 O O . ILE A 1 486 ? -28.465 -45.274 74.295 1.00 82.50 486 ILE A O 1
ATOM 3851 N N . LYS A 1 487 ? -29.704 -45.324 72.426 1.00 85.56 487 LYS A N 1
ATOM 3852 C CA . LYS A 1 487 ? -29.088 -46.529 71.858 1.00 85.56 487 LYS A CA 1
ATOM 3853 C C . LYS A 1 487 ? -27.961 -46.134 70.902 1.00 85.56 487 LYS A C 1
ATOM 3855 O O . LYS A 1 487 ? -28.223 -45.547 69.856 1.00 85.56 487 LYS A O 1
ATOM 3860 N N . ARG A 1 488 ? -26.714 -46.476 71.236 1.00 88.81 488 ARG A N 1
ATOM 3861 C CA . ARG A 1 488 ? -25.529 -46.184 70.409 1.00 88.81 488 ARG A CA 1
ATOM 3862 C C . ARG A 1 488 ? -25.189 -47.390 69.525 1.00 88.81 488 ARG A C 1
ATOM 3864 O O . ARG A 1 488 ? -24.966 -48.485 70.032 1.00 88.81 488 ARG A O 1
ATOM 3871 N N . GLU A 1 489 ? -25.161 -47.194 68.209 1.00 86.06 489 GLU A N 1
ATOM 3872 C CA . GLU A 1 489 ? -24.830 -48.208 67.194 1.00 86.06 489 GLU A CA 1
ATOM 3873 C C . GLU A 1 489 ? -23.662 -47.699 66.330 1.00 86.06 489 GLU A C 1
ATOM 3875 O O . GLU A 1 489 ? -23.844 -47.245 65.199 1.00 86.06 489 GLU A O 1
ATOM 3880 N N . PHE A 1 490 ? -22.456 -47.691 66.904 1.00 84.00 490 PHE A N 1
ATOM 3881 C CA . PHE A 1 490 ? -21.246 -47.165 66.261 1.00 84.00 490 PHE A CA 1
ATOM 3882 C C . PHE A 1 490 ? -20.379 -48.295 65.682 1.00 84.00 490 PHE A C 1
ATOM 3884 O O . PHE A 1 490 ? -20.382 -49.422 66.187 1.00 84.00 490 PHE A O 1
ATOM 3891 N N . THR A 1 491 ? -19.603 -47.990 64.638 1.00 75.38 491 THR A N 1
ATOM 3892 C CA . THR A 1 491 ? -18.541 -48.883 64.146 1.00 75.38 491 THR A CA 1
ATOM 3893 C C . THR A 1 491 ? -17.450 -49.119 65.206 1.00 75.38 491 THR A C 1
ATOM 3895 O O . THR A 1 491 ? -17.231 -48.301 66.095 1.00 75.38 491 THR A O 1
ATOM 3898 N N . LYS A 1 492 ? -16.740 -50.252 65.107 1.00 70.38 492 LYS A N 1
ATOM 3899 C CA . LYS A 1 492 ? -15.627 -50.633 66.005 1.00 70.38 492 LYS A CA 1
ATOM 3900 C C . LYS A 1 492 ? -14.265 -50.042 65.603 1.00 70.38 492 LYS A C 1
ATOM 3902 O O . LYS A 1 492 ? -13.247 -50.450 66.151 1.00 70.38 492 LYS A O 1
ATOM 3907 N N . ARG A 1 493 ? -14.236 -49.155 64.608 1.00 74.06 493 ARG A N 1
ATOM 3908 C CA . ARG A 1 493 ? -13.042 -48.437 64.141 1.00 74.06 493 ARG A CA 1
ATOM 3909 C C . ARG A 1 493 ? -13.165 -46.969 64.504 1.00 74.06 493 ARG A C 1
ATOM 3911 O O . ARG A 1 493 ? -14.243 -46.410 64.318 1.00 74.06 493 ARG A O 1
ATOM 3918 N N . ASP A 1 494 ? -12.077 -46.353 64.939 1.00 78.00 494 ASP A N 1
ATOM 3919 C CA . ASP A 1 494 ? -11.991 -44.899 65.064 1.00 78.00 494 ASP A CA 1
ATOM 3920 C C . ASP A 1 494 ? -12.062 -44.250 63.680 1.00 78.00 494 ASP A C 1
ATOM 3922 O O . ASP A 1 494 ? -11.253 -44.554 62.798 1.00 78.00 494 ASP A O 1
ATOM 3926 N N . LEU A 1 495 ? -13.049 -43.379 63.480 1.00 81.25 495 LEU A N 1
ATOM 3927 C CA . LEU A 1 495 ? -13.220 -42.623 62.247 1.00 81.25 495 LEU A CA 1
ATOM 3928 C C . LEU A 1 495 ? -12.706 -41.198 62.471 1.00 81.25 495 LEU A C 1
ATOM 3930 O O . LEU A 1 495 ? -13.265 -40.434 63.256 1.00 81.25 495 LEU A O 1
ATOM 3934 N N . TRP A 1 496 ? -11.638 -40.845 61.763 1.00 80.25 496 TRP A N 1
ATOM 3935 C CA . TRP A 1 496 ? -11.038 -39.515 61.815 1.00 80.25 496 TRP A CA 1
ATOM 3936 C C . TRP A 1 496 ? -11.558 -38.665 60.657 1.00 80.25 496 TRP A C 1
ATOM 3938 O O . TRP A 1 496 ? -11.525 -39.101 59.506 1.00 80.25 496 TRP A O 1
ATOM 3948 N N . VAL A 1 497 ? -12.052 -37.467 60.965 1.00 82.88 497 VAL A N 1
ATOM 3949 C CA . VAL A 1 497 ? -12.627 -36.524 59.993 1.00 82.88 497 VAL A CA 1
ATOM 3950 C C . VAL A 1 497 ? -12.119 -35.112 60.265 1.00 82.88 497 VAL A C 1
ATOM 3952 O O . VAL A 1 497 ? -11.938 -34.738 61.420 1.00 82.88 497 VAL A O 1
ATOM 3955 N N . GLU A 1 498 ? -11.893 -34.327 59.214 1.00 82.25 498 GLU A N 1
ATOM 3956 C CA . GLU A 1 498 ? -11.607 -32.894 59.347 1.00 82.25 498 GLU A CA 1
ATOM 3957 C C . GLU A 1 498 ? -12.935 -32.134 59.453 1.00 82.25 498 GLU A C 1
ATOM 3959 O O . GLU A 1 498 ? -13.721 -32.139 58.504 1.00 82.25 498 GLU A O 1
ATOM 3964 N N . ILE A 1 499 ? -13.206 -31.522 60.608 1.00 86.06 499 ILE A N 1
ATOM 3965 C CA . ILE A 1 499 ? -14.432 -30.758 60.895 1.00 86.06 499 ILE A CA 1
ATOM 3966 C C . ILE A 1 499 ? -14.163 -29.617 61.880 1.00 86.06 499 ILE A C 1
ATOM 3968 O O . ILE A 1 499 ? -13.179 -29.618 62.609 1.00 86.06 499 ILE A O 1
ATOM 3972 N N . ASP A 1 500 ? -15.091 -28.668 61.942 1.00 87.25 500 ASP A N 1
ATOM 3973 C CA . ASP A 1 500 ? -15.177 -27.665 63.006 1.00 87.25 500 ASP A CA 1
ATOM 3974 C C . ASP A 1 500 ? -16.013 -28.229 64.166 1.00 87.25 500 ASP A C 1
ATOM 3976 O O . ASP A 1 500 ? -17.216 -28.481 64.014 1.00 87.25 500 ASP A O 1
ATOM 3980 N N . THR A 1 501 ? -15.377 -28.494 65.308 1.00 85.06 501 THR A N 1
ATOM 3981 C CA . THR A 1 501 ? -15.997 -29.220 66.429 1.00 85.06 501 THR A CA 1
ATOM 3982 C C . THR A 1 501 ? -17.098 -28.442 67.126 1.00 85.06 501 THR A C 1
ATOM 3984 O O . THR A 1 501 ? -18.130 -29.035 67.446 1.00 85.06 501 THR A O 1
ATOM 3987 N N . ASP A 1 502 ? -16.950 -27.133 67.319 1.00 84.62 502 ASP A N 1
ATOM 3988 C CA . ASP A 1 502 ? -17.992 -26.294 67.920 1.00 84.62 502 ASP A CA 1
ATOM 3989 C C . ASP A 1 502 ? -19.242 -26.252 67.028 1.00 84.62 502 ASP A C 1
ATOM 3991 O O . ASP A 1 502 ? -20.360 -26.522 67.486 1.00 84.62 502 ASP A O 1
ATOM 3995 N N . LYS A 1 503 ? -19.073 -25.985 65.725 1.00 84.00 503 LYS A N 1
ATOM 3996 C CA . LYS A 1 503 ? -20.200 -25.917 64.779 1.00 84.00 503 LYS A CA 1
ATOM 3997 C C . LYS A 1 503 ? -20.848 -27.284 64.573 1.00 84.00 503 LYS A C 1
ATOM 3999 O O . LYS A 1 503 ? -22.075 -27.376 64.544 1.00 84.00 503 LYS A O 1
ATOM 4004 N N . PHE A 1 504 ? -20.073 -28.363 64.474 1.00 87.38 504 PHE A N 1
ATOM 4005 C CA . PHE A 1 504 ? -20.644 -29.700 64.304 1.00 87.38 504 PHE A CA 1
ATOM 4006 C C . PHE A 1 504 ? -21.259 -30.252 65.606 1.00 87.38 504 PHE A C 1
ATOM 4008 O O . PHE A 1 504 ? -22.273 -30.950 65.558 1.00 87.38 504 PHE A O 1
ATOM 4015 N N . THR A 1 505 ? -20.766 -29.843 66.782 1.00 87.00 505 THR A N 1
ATOM 4016 C CA . THR A 1 505 ? -21.464 -30.055 68.066 1.00 87.00 505 THR A CA 1
ATOM 4017 C C . THR A 1 505 ? -22.834 -29.379 68.049 1.00 87.00 505 THR A C 1
ATOM 4019 O O . THR A 1 505 ? -23.829 -30.019 68.386 1.00 87.00 505 THR A O 1
ATOM 4022 N N . GLN A 1 506 ? -22.919 -28.134 67.566 1.00 84.94 506 GLN A N 1
ATOM 4023 C CA . GLN A 1 506 ? -24.188 -27.413 67.431 1.00 84.94 506 GLN A CA 1
ATOM 4024 C C . GLN A 1 506 ? -25.183 -28.139 66.501 1.00 84.94 506 GLN A C 1
ATOM 4026 O O . GLN A 1 506 ? -26.383 -28.150 66.780 1.00 84.94 506 GLN A O 1
ATOM 4031 N N . VAL A 1 507 ? -24.716 -28.784 65.422 1.00 87.19 507 VAL A N 1
ATOM 4032 C CA . VAL A 1 507 ? -25.552 -29.642 64.553 1.00 87.19 507 VAL A CA 1
ATOM 4033 C C . VAL A 1 507 ? -26.115 -30.828 65.341 1.00 87.19 507 VAL A C 1
ATOM 4035 O O . VAL A 1 507 ? -27.324 -31.071 65.314 1.00 87.19 507 VAL A O 1
ATOM 4038 N N . LEU A 1 508 ? -25.260 -31.556 66.067 1.00 86.38 508 LEU A N 1
ATOM 4039 C CA . LEU A 1 508 ? -25.668 -32.722 66.854 1.00 86.38 508 LEU A CA 1
ATOM 4040 C C . LEU A 1 508 ? -26.646 -32.335 67.974 1.00 86.38 508 LEU A C 1
ATOM 4042 O O . LEU A 1 508 ? -27.683 -32.983 68.115 1.00 86.38 508 LEU A O 1
ATOM 4046 N N . ASP A 1 509 ? -26.388 -31.244 68.702 1.00 84.12 509 ASP A N 1
ATOM 4047 C CA . ASP A 1 509 ? -27.303 -30.700 69.712 1.00 84.12 509 ASP A CA 1
ATOM 4048 C C . ASP A 1 509 ? -28.655 -30.310 69.105 1.00 84.12 509 ASP A C 1
ATOM 4050 O O . ASP A 1 509 ? -29.702 -30.662 69.650 1.00 84.12 509 ASP A O 1
ATOM 4054 N N . ASN A 1 510 ? -28.668 -29.609 67.968 1.00 83.94 510 ASN A N 1
ATOM 4055 C CA . ASN A 1 510 ? -29.909 -29.217 67.298 1.00 83.94 510 ASN A CA 1
ATOM 4056 C C . ASN A 1 510 ? -30.745 -30.437 66.886 1.00 83.94 510 ASN A C 1
ATOM 4058 O O . ASN A 1 510 ? -31.971 -30.412 67.009 1.00 83.94 510 ASN A O 1
ATOM 4062 N N . ILE A 1 511 ? -30.118 -31.517 66.415 1.00 85.81 511 ILE A N 1
ATOM 4063 C CA . ILE A 1 511 ? -30.839 -32.734 66.019 1.00 85.81 511 ILE A CA 1
ATOM 4064 C C . ILE A 1 511 ? -31.305 -33.519 67.258 1.00 85.81 511 ILE A C 1
ATOM 4066 O O . ILE A 1 511 ? -32.480 -33.885 67.323 1.00 85.81 511 ILE A O 1
ATOM 4070 N N . MET A 1 512 ? -30.448 -33.711 68.268 1.00 83.94 512 MET A N 1
ATOM 4071 C CA . MET A 1 512 ? -30.788 -34.427 69.509 1.00 83.94 512 MET A CA 1
ATOM 4072 C C . MET A 1 512 ? -31.901 -33.733 70.305 1.00 83.94 512 MET A C 1
ATOM 4074 O O . MET A 1 512 ? -32.847 -34.391 70.738 1.00 83.94 512 MET A O 1
ATOM 4078 N N . ASN A 1 513 ? -31.850 -32.404 70.444 1.00 80.06 513 ASN A N 1
ATOM 4079 C CA . ASN A 1 513 ? -32.902 -31.645 71.125 1.00 80.06 513 ASN A CA 1
ATOM 4080 C C . ASN A 1 513 ? -34.254 -31.765 70.406 1.00 80.06 513 ASN A C 1
ATOM 4082 O O . ASN A 1 513 ? -35.286 -31.853 71.066 1.00 80.06 513 ASN A O 1
ATOM 4086 N N . ASN A 1 514 ? -34.275 -31.820 69.067 1.00 80.88 514 ASN A N 1
ATOM 4087 C CA . ASN A 1 514 ? -35.509 -32.077 68.319 1.00 80.88 514 ASN A CA 1
ATOM 4088 C C . ASN A 1 514 ? -36.004 -33.528 68.499 1.00 80.88 514 ASN A C 1
ATOM 4090 O O . ASN A 1 514 ? -37.195 -33.723 68.731 1.00 80.88 514 ASN A O 1
ATOM 4094 N N . ALA A 1 515 ? -35.111 -34.523 68.452 1.00 80.50 515 ALA A N 1
ATOM 4095 C CA . ALA A 1 515 ? -35.441 -35.941 68.645 1.00 80.50 515 ALA A CA 1
ATOM 4096 C C . ALA A 1 515 ? -36.114 -36.214 70.007 1.00 80.50 515 ALA A C 1
ATOM 4098 O O . ALA A 1 515 ? -37.131 -36.906 70.078 1.00 80.50 515 ALA A O 1
ATOM 4099 N N . ILE A 1 516 ? -35.587 -35.613 71.079 1.00 77.94 516 ILE A N 1
ATOM 4100 C CA . ILE A 1 516 ? -36.164 -35.681 72.432 1.00 77.94 516 ILE A CA 1
ATOM 4101 C C . ILE A 1 516 ? -37.511 -34.943 72.471 1.00 77.94 516 ILE A C 1
ATOM 4103 O O . ILE A 1 516 ? -38.530 -35.508 72.856 1.00 77.94 516 ILE A O 1
ATOM 4107 N N . LYS A 1 517 ? -37.541 -33.688 72.008 1.00 75.25 517 LYS A N 1
ATOM 4108 C CA . LYS A 1 517 ? -38.712 -32.798 72.068 1.00 75.25 517 LYS A CA 1
ATOM 4109 C C . LYS A 1 517 ? -39.966 -33.338 71.376 1.00 75.25 517 LYS A C 1
ATOM 4111 O O . LYS A 1 517 ? -41.072 -33.089 71.860 1.00 75.25 517 LYS A O 1
ATOM 4116 N N . TYR A 1 518 ? -39.808 -34.027 70.247 1.00 75.75 518 TYR A N 1
ATOM 4117 C CA . TYR A 1 518 ? -40.926 -34.574 69.469 1.00 75.75 518 TYR A CA 1
ATOM 4118 C C . TYR A 1 518 ? -41.264 -36.039 69.805 1.00 75.75 518 TYR A C 1
ATOM 4120 O O . TYR A 1 518 ? -42.167 -36.603 69.184 1.00 75.75 518 TYR A O 1
ATOM 4128 N N . SER A 1 519 ? -40.626 -36.602 70.841 1.00 75.62 519 SER A N 1
ATOM 4129 C CA . SER A 1 519 ? -40.948 -37.894 71.471 1.00 75.62 519 SER A CA 1
ATOM 4130 C C . SER A 1 519 ? -41.592 -37.671 72.856 1.00 75.62 519 SER A C 1
ATOM 4132 O O . SER A 1 519 ? -40.955 -37.913 73.882 1.00 75.62 519 SER A O 1
ATOM 4134 N N . PRO A 1 520 ? -42.828 -37.130 72.933 1.00 64.38 520 PRO A N 1
ATOM 4135 C CA . PRO A 1 520 ? -43.375 -36.540 74.162 1.00 64.38 520 PRO A CA 1
ATOM 4136 C C . PRO A 1 520 ? -43.538 -37.519 75.334 1.00 64.38 520 PRO A C 1
ATOM 4138 O O . PRO A 1 520 ? -43.443 -37.077 76.485 1.00 64.38 520 PRO A O 1
ATOM 4141 N N . ASP A 1 521 ? -43.751 -38.801 75.029 1.00 68.62 521 ASP A N 1
ATOM 4142 C CA . ASP A 1 521 ? -44.025 -39.896 75.969 1.00 68.62 521 ASP A CA 1
ATOM 4143 C C . ASP A 1 521 ? -42.751 -40.684 76.363 1.00 68.62 521 ASP A C 1
ATOM 4145 O O . ASP A 1 521 ? -42.827 -41.718 77.026 1.00 68.62 521 ASP A O 1
ATOM 4149 N N . GLY A 1 522 ? -41.566 -40.206 75.959 1.00 70.62 522 GLY A N 1
ATOM 4150 C CA . GLY A 1 522 ? -40.297 -40.934 76.071 1.00 70.62 522 GLY A CA 1
ATOM 4151 C C . GLY A 1 522 ? -39.986 -41.772 74.824 1.00 70.62 522 GLY A C 1
ATOM 4152 O O . GLY A 1 522 ? -40.524 -41.521 73.746 1.00 70.62 522 GLY A O 1
ATOM 4153 N N . GLY A 1 523 ? -39.099 -42.764 74.959 1.00 77.38 523 GLY A N 1
ATOM 4154 C CA . GLY A 1 523 ? -38.752 -43.706 73.883 1.00 77.38 523 GLY A CA 1
ATOM 4155 C C . GLY A 1 523 ? -37.250 -43.892 73.635 1.00 77.38 523 GLY A C 1
ATOM 4156 O O . GLY A 1 523 ? -36.398 -43.350 74.346 1.00 77.38 523 GLY A O 1
ATOM 4157 N N . VAL A 1 524 ? -36.912 -44.692 72.617 1.00 81.38 524 VAL A N 1
ATOM 4158 C CA . VAL A 1 524 ? -35.524 -45.036 72.269 1.00 81.38 524 VAL A CA 1
ATOM 4159 C C . VAL A 1 524 ? -35.002 -44.137 71.148 1.00 81.38 524 VAL A C 1
ATOM 4161 O O . VAL A 1 524 ? -35.380 -44.296 69.989 1.00 81.38 524 VAL A O 1
ATOM 4164 N N . VAL A 1 525 ? -34.061 -43.246 71.466 1.00 85.44 525 VAL A N 1
ATOM 4165 C CA . VAL A 1 525 ? -33.323 -42.474 70.456 1.00 85.44 525 VAL A CA 1
ATOM 4166 C C . VAL A 1 525 ? -32.123 -43.303 70.000 1.00 85.44 525 VAL A C 1
ATOM 4168 O O . VAL A 1 525 ? -31.216 -43.577 70.784 1.00 85.44 525 VAL A O 1
ATOM 4171 N N . THR A 1 526 ? -32.116 -43.737 68.740 1.00 86.44 526 THR A N 1
ATOM 4172 C CA . THR A 1 526 ? -31.035 -44.550 68.164 1.00 86.44 526 THR A CA 1
ATOM 4173 C C . THR A 1 526 ? -30.055 -43.680 67.384 1.00 86.44 526 THR A C 1
ATOM 4175 O O . THR A 1 526 ? -30.410 -43.079 66.370 1.00 86.44 526 THR A O 1
ATOM 4178 N N . CYS A 1 527 ? -28.806 -43.653 67.839 1.00 87.06 527 CYS A N 1
ATOM 4179 C CA . CYS A 1 527 ? -27.704 -42.885 67.274 1.00 87.06 527 CYS A CA 1
ATOM 4180 C C . CYS A 1 527 ? -26.724 -43.840 66.581 1.00 87.06 527 CYS A C 1
ATOM 4182 O O . CYS A 1 527 ? -26.085 -44.660 67.245 1.00 87.06 527 CYS A O 1
ATOM 4184 N N . ARG A 1 528 ? -26.600 -43.743 65.252 1.00 86.81 528 ARG A N 1
ATOM 4185 C CA . ARG A 1 528 ? -25.698 -44.577 64.440 1.00 86.81 528 ARG A CA 1
ATOM 4186 C C . ARG A 1 528 ? -24.524 -43.782 63.895 1.00 86.81 528 ARG A C 1
ATOM 4188 O O . ARG A 1 528 ? -24.690 -42.619 63.529 1.00 86.81 528 ARG A O 1
ATOM 4195 N N . LEU A 1 529 ? -23.391 -44.464 63.762 1.00 83.38 529 LEU A N 1
ATOM 4196 C CA . LEU A 1 529 ? -22.182 -43.964 63.114 1.00 83.38 529 LEU A CA 1
ATOM 4197 C C . LEU A 1 529 ? -21.628 -45.055 62.188 1.00 83.38 529 LEU A C 1
ATOM 4199 O O . LEU A 1 529 ? -21.180 -46.102 62.662 1.00 83.38 529 LEU A O 1
ATOM 4203 N N . LEU A 1 530 ? -21.701 -44.820 60.875 1.00 80.75 530 LEU A N 1
ATOM 4204 C CA . LEU A 1 530 ? -21.404 -45.799 59.827 1.00 80.75 530 LEU A CA 1
ATOM 4205 C C . LEU A 1 530 ? -20.283 -45.314 58.893 1.00 80.75 530 LEU A C 1
ATOM 4207 O O . LEU A 1 530 ? -20.233 -44.147 58.507 1.00 80.75 530 LEU A O 1
ATOM 4211 N N . GLU A 1 531 ? -19.417 -46.246 58.498 1.00 75.25 531 GLU A N 1
ATOM 4212 C CA . GLU A 1 531 ? -18.325 -46.058 57.534 1.00 75.25 531 GLU A CA 1
ATOM 4213 C C . GLU A 1 531 ? -18.795 -46.474 56.127 1.00 75.25 531 GLU A C 1
ATOM 4215 O O . GLU A 1 531 ? -19.436 -47.515 55.963 1.00 75.25 531 GLU A O 1
ATOM 4220 N N . THR A 1 532 ? -18.452 -45.697 55.098 1.00 75.06 532 THR A N 1
ATOM 4221 C CA . THR A 1 532 ? -18.562 -46.096 53.684 1.00 75.06 532 THR A CA 1
ATOM 4222 C C . THR A 1 532 ? -17.264 -45.762 52.950 1.00 75.06 532 THR A C 1
ATOM 4224 O O . THR A 1 532 ? -16.467 -44.970 53.444 1.00 75.06 532 THR A O 1
ATOM 4227 N N . HIS A 1 533 ? -17.065 -46.315 51.747 1.00 64.19 533 HIS A N 1
ATOM 4228 C CA . HIS A 1 533 ? -15.816 -46.213 50.971 1.00 64.19 533 HIS A CA 1
ATOM 4229 C C . HIS A 1 533 ? -15.234 -44.798 50.770 1.00 64.19 533 HIS A C 1
ATOM 4231 O O . HIS A 1 533 ? -14.066 -44.698 50.410 1.00 64.19 533 HIS A O 1
ATOM 4237 N N . ASN A 1 534 ? -16.020 -43.726 50.940 1.00 71.50 534 ASN A N 1
ATOM 4238 C CA . ASN A 1 534 ? -15.535 -42.346 50.816 1.00 71.50 534 ASN A CA 1
ATOM 4239 C C . ASN A 1 534 ? -16.295 -41.321 51.694 1.00 71.50 534 ASN A C 1
ATOM 4241 O O . ASN A 1 534 ? -16.174 -40.121 51.462 1.00 71.50 534 ASN A O 1
ATOM 4245 N N . GLN A 1 535 ? -17.142 -41.762 52.635 1.00 74.94 535 GLN A N 1
ATOM 4246 C CA . GLN A 1 535 ? -17.984 -40.887 53.473 1.00 74.94 535 GLN A CA 1
ATOM 4247 C C . GLN A 1 535 ? -18.312 -41.536 54.827 1.00 74.94 535 GLN A C 1
ATOM 4249 O O . GLN A 1 535 ? -18.544 -42.746 54.899 1.00 74.94 535 GLN A O 1
ATOM 4254 N N . VAL A 1 536 ? -18.425 -40.716 55.875 1.00 80.56 536 VAL A N 1
ATOM 4255 C CA . VAL A 1 536 ? -19.006 -41.093 57.174 1.00 80.56 536 VAL A CA 1
ATOM 4256 C C . VAL A 1 536 ? -20.488 -40.714 57.190 1.00 80.56 536 VAL A C 1
ATOM 4258 O O . VAL A 1 536 ? -20.848 -39.615 56.771 1.00 80.56 536 VAL A O 1
ATOM 4261 N N . ILE A 1 537 ? -21.351 -41.606 57.680 1.00 84.12 537 ILE A N 1
ATOM 4262 C CA . ILE A 1 537 ? -22.795 -41.366 57.810 1.00 84.12 537 ILE A CA 1
ATOM 4263 C C . ILE A 1 537 ? -23.178 -41.382 59.290 1.00 84.12 537 ILE A C 1
ATOM 4265 O O . ILE A 1 537 ? -22.999 -42.387 59.982 1.00 84.12 537 ILE A O 1
ATOM 4269 N N . ILE A 1 538 ? -23.756 -40.274 59.757 1.00 85.00 538 ILE A N 1
ATOM 4270 C CA . ILE A 1 538 ? -24.367 -40.148 61.084 1.00 85.00 538 ILE A CA 1
ATOM 4271 C C . ILE A 1 538 ? -25.887 -40.126 60.914 1.00 85.00 538 ILE A C 1
ATOM 4273 O O . ILE A 1 538 ? -26.413 -39.369 60.098 1.00 85.00 538 ILE A O 1
ATOM 4277 N N . SER A 1 539 ? -26.605 -40.932 61.699 1.00 86.06 539 SER A N 1
ATOM 4278 C CA . SER A 1 539 ? -28.073 -40.903 61.737 1.00 86.06 539 SER A CA 1
ATOM 4279 C C . SER A 1 539 ? -28.583 -40.915 63.174 1.00 86.06 539 SER A C 1
ATOM 4281 O O . SER A 1 539 ? -28.195 -41.784 63.956 1.00 86.06 539 SER A O 1
ATOM 4283 N N . ILE A 1 540 ? -29.490 -39.997 63.496 1.00 86.94 540 ILE A N 1
ATOM 4284 C CA . ILE A 1 540 ? -30.208 -39.936 64.773 1.00 86.94 540 ILE A CA 1
ATOM 4285 C C . ILE A 1 540 ? -31.676 -40.228 64.469 1.00 86.94 540 ILE A C 1
ATOM 4287 O O . ILE A 1 540 ? -32.281 -39.531 63.659 1.00 86.94 540 ILE A O 1
ATOM 4291 N N . SER A 1 541 ? -32.230 -41.264 65.094 1.00 83.56 541 SER A N 1
ATOM 4292 C CA . SER A 1 541 ? -33.605 -41.723 64.889 1.00 83.56 541 SER A CA 1
ATOM 4293 C C . SER A 1 541 ? -34.363 -41.709 66.207 1.00 83.56 541 SER A C 1
ATOM 4295 O O . SER A 1 541 ? -33.990 -42.424 67.133 1.00 83.56 541 SER A O 1
ATOM 4297 N N . ASP A 1 542 ? -35.427 -40.923 66.281 1.00 83.44 542 ASP A N 1
ATOM 4298 C CA . ASP A 1 542 ? -36.399 -40.932 67.372 1.00 83.44 542 ASP A CA 1
ATOM 4299 C C . ASP A 1 542 ? -37.564 -41.906 67.105 1.00 83.44 542 ASP A C 1
ATOM 4301 O O . ASP A 1 542 ? -37.608 -42.562 66.063 1.00 83.44 542 ASP A O 1
ATOM 4305 N N . GLN A 1 543 ? -38.496 -42.003 68.057 1.00 77.75 543 GLN A N 1
ATOM 4306 C CA . GLN A 1 543 ? -39.755 -42.758 67.940 1.00 77.75 543 GLN A CA 1
ATOM 4307 C C . GLN A 1 543 ? -40.971 -41.835 68.139 1.00 77.75 543 GLN A C 1
ATOM 4309 O O . GLN A 1 543 ? -41.999 -42.249 68.671 1.00 77.75 543 GLN A O 1
ATOM 4314 N N . GLY A 1 544 ? -40.818 -40.560 67.778 1.00 75.00 544 GLY A N 1
ATOM 4315 C CA . GLY A 1 544 ? -41.796 -39.516 68.025 1.00 75.00 544 GLY A CA 1
ATOM 4316 C C . GLY A 1 544 ? -42.930 -39.459 67.004 1.00 75.00 544 GLY A C 1
ATOM 4317 O O . GLY A 1 544 ? -43.192 -40.385 66.235 1.00 75.00 544 GLY A O 1
ATOM 4318 N N . LEU A 1 545 ? -43.599 -38.305 66.983 1.00 74.31 545 LEU A N 1
ATOM 4319 C CA . LEU A 1 545 ? -44.788 -38.039 66.159 1.00 74.31 545 LEU A CA 1
ATOM 4320 C C . LEU A 1 545 ? -44.551 -38.222 64.641 1.00 74.31 545 LEU A C 1
ATOM 4322 O O . LEU A 1 545 ? -45.488 -38.530 63.904 1.00 74.31 545 LEU A O 1
ATOM 4326 N N . GLY A 1 546 ? -43.308 -38.071 64.175 1.00 74.88 546 GLY A N 1
ATOM 4327 C CA . GLY A 1 546 ? -42.955 -38.067 62.753 1.00 74.88 546 GLY A CA 1
ATOM 4328 C C . GLY A 1 546 ? -43.281 -36.743 62.049 1.00 74.88 546 GLY A C 1
ATOM 4329 O O . GLY A 1 546 ? -43.662 -35.757 62.679 1.00 74.88 546 GLY A O 1
ATOM 4330 N N . ILE A 1 547 ? -43.079 -36.712 60.729 1.00 79.00 547 ILE A N 1
ATOM 4331 C CA . ILE A 1 547 ? -43.277 -35.533 59.868 1.00 79.00 547 ILE A CA 1
ATOM 4332 C C . ILE A 1 547 ? -44.181 -35.922 58.680 1.00 79.00 547 ILE A C 1
ATOM 4334 O O . ILE A 1 547 ? -43.901 -36.939 58.034 1.00 79.00 547 ILE A O 1
ATOM 4338 N N . PRO A 1 548 ? -45.229 -35.141 58.345 1.00 79.44 548 PRO A N 1
ATOM 4339 C CA . PRO A 1 548 ? -46.064 -35.387 57.170 1.00 79.44 548 PRO A CA 1
ATOM 4340 C C . PRO A 1 548 ? -45.272 -35.313 55.860 1.00 79.44 548 PRO A C 1
ATOM 4342 O O . PRO A 1 548 ? -44.372 -34.489 55.698 1.00 79.44 548 PRO A O 1
ATOM 4345 N N . ARG A 1 549 ? -45.639 -36.136 54.868 1.00 77.25 549 ARG A N 1
ATOM 4346 C CA . ARG A 1 549 ? -44.892 -36.235 53.595 1.00 77.25 549 ARG A CA 1
ATOM 4347 C C . ARG A 1 549 ? -44.775 -34.923 52.814 1.00 77.25 549 ARG A C 1
ATOM 4349 O O . ARG A 1 549 ? -43.781 -34.746 52.119 1.00 77.25 549 ARG A O 1
ATOM 4356 N N . ALA A 1 550 ? -45.759 -34.030 52.925 1.00 76.88 550 ALA A N 1
ATOM 4357 C CA . ALA A 1 550 ? -45.723 -32.712 52.288 1.00 76.88 550 ALA A CA 1
ATOM 4358 C C . ALA A 1 550 ? -44.640 -31.795 52.891 1.00 76.88 550 ALA A C 1
ATOM 4360 O O . ALA A 1 550 ? -44.039 -30.997 52.180 1.00 76.88 550 ALA A O 1
ATOM 4361 N N . ASP A 1 551 ? -44.349 -31.954 54.183 1.00 78.50 551 ASP A N 1
ATOM 4362 C CA . ASP A 1 551 ? -43.470 -31.059 54.936 1.00 78.50 551 ASP A CA 1
ATOM 4363 C C . ASP A 1 551 ? -41.998 -31.493 54.904 1.00 78.50 551 ASP A C 1
ATOM 4365 O O . ASP A 1 551 ? -41.114 -30.688 55.196 1.00 78.50 551 ASP A O 1
ATOM 4369 N N . LEU A 1 552 ? -41.707 -32.748 54.528 1.00 78.94 552 LEU A N 1
ATOM 4370 C CA . LEU A 1 552 ? -40.348 -33.316 54.494 1.00 78.94 552 LEU A CA 1
ATOM 4371 C C . LEU A 1 552 ? -39.359 -32.470 53.677 1.00 78.94 552 LEU A C 1
ATOM 4373 O O . LEU A 1 552 ? -38.213 -32.307 54.090 1.00 78.94 552 LEU A O 1
ATOM 4377 N N . GLY A 1 553 ? -39.799 -31.905 52.548 1.00 77.00 553 GLY A N 1
ATOM 4378 C CA . GLY A 1 553 ? -38.967 -31.021 51.724 1.00 77.00 553 GLY A CA 1
ATOM 4379 C C . GLY A 1 553 ? -38.605 -29.700 52.412 1.00 77.00 553 GLY A C 1
ATOM 4380 O O . GLY A 1 553 ? -37.559 -29.129 52.116 1.00 77.00 553 GLY A O 1
ATOM 4381 N N . HIS A 1 554 ? -39.428 -29.257 53.366 1.00 79.62 554 HIS A N 1
ATOM 4382 C CA . HIS A 1 554 ? -39.402 -27.914 53.942 1.00 79.62 554 HIS A CA 1
ATOM 4383 C C . HIS A 1 554 ? -38.874 -27.845 55.384 1.00 79.62 554 HIS A C 1
ATOM 4385 O O . HIS A 1 554 ? -38.618 -26.755 55.888 1.00 79.62 554 HIS A O 1
ATOM 4391 N N . VAL A 1 555 ? -38.627 -28.969 56.075 1.00 81.06 555 VAL A N 1
ATOM 4392 C CA . VAL A 1 555 ? -38.153 -28.944 57.485 1.00 81.06 555 VAL A CA 1
ATOM 4393 C C . VAL A 1 555 ? -36.759 -28.338 57.705 1.00 81.06 555 VAL A C 1
ATOM 4395 O O . VAL A 1 555 ? -36.325 -28.209 58.851 1.00 81.06 555 VAL A O 1
ATOM 4398 N N . PHE A 1 556 ? -36.046 -27.990 56.634 1.00 84.25 556 PHE A N 1
ATOM 4399 C CA . PHE A 1 556 ? -34.776 -27.260 56.676 1.00 84.25 556 PHE A CA 1
ATOM 4400 C C . PHE A 1 556 ? -34.894 -25.811 56.177 1.00 84.25 556 PHE A C 1
ATOM 4402 O O . PHE A 1 556 ? -33.880 -25.117 56.094 1.00 84.25 556 PHE A O 1
ATOM 4409 N N . ASP A 1 557 ? -36.104 -25.351 55.858 1.00 80.19 557 ASP A N 1
ATOM 4410 C CA . ASP A 1 557 ? -36.360 -23.984 55.421 1.00 80.19 557 ASP A CA 1
ATOM 4411 C C . ASP A 1 557 ? -36.472 -23.033 56.620 1.00 80.19 557 ASP A C 1
ATOM 4413 O O . ASP A 1 557 ? -36.853 -23.394 57.739 1.00 80.19 557 ASP A O 1
ATOM 4417 N N . ARG A 1 558 ? -36.107 -21.772 56.387 1.00 82.81 558 ARG A N 1
ATOM 4418 C CA . ARG A 1 558 ? -35.936 -20.757 57.432 1.00 82.81 558 ARG A CA 1
ATOM 4419 C C . ARG A 1 558 ? -37.293 -20.419 58.067 1.00 82.81 558 ARG A C 1
ATOM 4421 O O . ARG A 1 558 ? -38.191 -19.935 57.382 1.00 82.81 558 ARG A O 1
ATOM 4428 N N . PHE A 1 559 ? -37.411 -20.630 59.382 1.00 74.88 559 PHE A N 1
ATOM 4429 C CA . PHE A 1 559 ? -38.640 -20.501 60.187 1.00 74.88 559 PHE A CA 1
ATOM 4430 C C . PHE A 1 559 ? -39.726 -21.568 59.942 1.00 74.88 559 PHE A C 1
ATOM 4432 O O . PHE A 1 559 ? -40.840 -21.428 60.458 1.00 74.88 559 PHE A O 1
ATOM 4439 N N . PHE A 1 560 ? -39.443 -22.647 59.207 1.00 74.94 560 PHE A N 1
ATOM 4440 C CA . PHE A 1 560 ? -40.446 -23.684 58.960 1.00 74.94 560 PHE A CA 1
ATOM 4441 C C . PHE A 1 560 ? -40.813 -24.468 60.235 1.00 74.94 560 PHE A C 1
ATOM 4443 O O . PHE A 1 560 ? -39.961 -24.783 61.071 1.00 74.94 560 PHE A O 1
ATOM 4450 N N . ARG A 1 561 ? -42.107 -24.783 60.395 1.00 75.31 561 ARG A N 1
ATOM 4451 C CA . ARG A 1 561 ? -42.673 -25.603 61.485 1.00 75.31 561 ARG A CA 1
ATOM 4452 C C . ARG A 1 561 ? -43.935 -26.309 60.979 1.00 75.31 561 ARG A C 1
ATOM 4454 O O . ARG A 1 561 ? -44.819 -25.626 60.467 1.00 75.31 561 ARG A O 1
ATOM 4461 N N . VAL A 1 562 ? -44.020 -27.626 61.192 1.00 70.06 562 VAL A N 1
ATOM 4462 C CA . VAL A 1 562 ? -45.133 -28.503 60.761 1.00 70.06 562 VAL A CA 1
ATOM 4463 C C . VAL A 1 562 ? -46.491 -28.038 61.313 1.00 70.06 562 VAL A C 1
ATOM 4465 O O . VAL A 1 562 ? -47.436 -27.858 60.555 1.00 70.06 562 VAL A O 1
ATOM 4468 N N . ASP A 1 563 ? -46.591 -27.759 62.620 1.00 65.12 563 ASP A N 1
ATOM 4469 C CA . ASP A 1 563 ? -47.826 -27.274 63.258 1.00 65.12 563 ASP A CA 1
ATOM 4470 C C . ASP A 1 563 ? -47.589 -25.939 63.990 1.00 65.12 563 ASP A C 1
ATOM 4472 O O . ASP A 1 563 ? -46.894 -25.857 65.005 1.00 65.12 563 ASP A O 1
ATOM 4476 N N . LYS A 1 564 ? -48.198 -24.859 63.487 1.00 57.00 564 LYS A N 1
ATOM 4477 C CA . LYS A 1 564 ? -48.065 -23.497 64.044 1.00 57.00 564 LYS A CA 1
ATOM 4478 C C . LYS A 1 564 ? -48.975 -23.208 65.246 1.00 57.00 564 LYS A C 1
ATOM 4480 O O . LYS A 1 564 ? -48.813 -22.154 65.874 1.00 57.00 564 LYS A O 1
ATOM 4485 N N . ALA A 1 565 ? -49.926 -24.087 65.560 1.00 45.56 565 ALA A N 1
ATOM 4486 C CA . ALA A 1 565 ? -50.812 -23.970 66.713 1.00 45.56 565 ALA A CA 1
ATOM 4487 C C . ALA A 1 565 ? -50.201 -24.673 67.932 1.00 45.56 565 ALA A C 1
ATOM 4489 O O . ALA A 1 565 ? -49.929 -24.022 68.944 1.00 45.56 565 ALA A O 1
ATOM 4490 N N . ARG A 1 566 ? -49.907 -25.976 67.822 1.00 50.44 566 ARG A N 1
ATOM 4491 C CA . ARG A 1 566 ? -49.445 -26.793 68.958 1.00 50.44 566 ARG A CA 1
ATOM 4492 C C . ARG A 1 566 ? -48.009 -26.462 69.383 1.00 50.44 566 ARG A C 1
ATOM 4494 O O . ARG A 1 566 ? -47.722 -26.409 70.577 1.00 50.44 566 ARG A O 1
ATOM 4501 N N . SER A 1 567 ? -47.118 -26.131 68.441 1.00 51.09 567 SER A N 1
ATOM 4502 C CA . SER A 1 567 ? -45.702 -25.851 68.745 1.00 51.09 567 SER A CA 1
ATOM 4503 C C . SER A 1 567 ? -45.434 -24.561 69.535 1.00 51.09 567 SER A C 1
ATOM 4505 O O . SER A 1 567 ? -44.307 -24.380 70.004 1.00 51.09 567 SER A O 1
ATOM 4507 N N . ARG A 1 568 ? -46.417 -23.663 69.726 1.00 49.56 568 ARG A N 1
ATOM 4508 C CA . ARG A 1 568 ? -46.215 -22.431 70.521 1.00 49.56 568 ARG A CA 1
ATOM 4509 C C . ARG A 1 568 ? -45.912 -22.744 71.985 1.00 49.56 568 ARG A C 1
ATOM 4511 O O . ARG A 1 568 ? -44.961 -22.190 72.524 1.00 49.56 568 ARG A O 1
ATOM 4518 N N . ALA A 1 569 ? -46.639 -23.701 72.566 1.00 45.84 569 ALA A N 1
ATOM 4519 C CA . ALA A 1 569 ? -46.430 -24.191 73.930 1.00 45.84 569 ALA A CA 1
ATOM 4520 C C . ALA A 1 569 ? -45.112 -24.975 74.115 1.00 45.84 569 ALA A C 1
ATOM 4522 O O . ALA A 1 569 ? -44.734 -25.288 75.237 1.00 45.84 569 ALA A O 1
ATOM 4523 N N . GLN A 1 570 ? -44.402 -25.293 73.024 1.00 50.81 570 GLN A N 1
ATOM 4524 C CA . GLN A 1 570 ? -43.112 -25.990 73.040 1.00 50.81 570 GLN A CA 1
ATOM 4525 C C . GLN A 1 570 ? -41.942 -25.100 72.563 1.00 50.81 570 GLN A C 1
ATOM 4527 O O . GLN A 1 570 ? -40.876 -25.612 72.220 1.00 50.81 570 GLN A O 1
ATOM 4532 N N . GLY A 1 571 ? -42.108 -23.773 72.501 1.00 55.34 571 GLY A N 1
ATOM 4533 C CA . GLY A 1 571 ? -40.994 -22.806 72.506 1.00 55.34 571 GLY A CA 1
ATOM 4534 C C . GLY A 1 571 ? -39.997 -22.821 71.332 1.00 55.34 571 GLY A C 1
ATOM 4535 O O . GLY A 1 571 ? -38.928 -22.229 71.441 1.00 55.34 571 GLY A O 1
ATOM 4536 N N . GLY A 1 572 ? -40.285 -23.491 70.208 1.00 66.88 572 GLY A N 1
ATOM 4537 C CA . GLY A 1 572 ? -39.347 -23.569 69.072 1.00 66.88 572 GLY A CA 1
ATOM 4538 C C . GLY A 1 572 ? -39.139 -22.236 68.332 1.00 66.88 572 GLY A C 1
ATOM 4539 O O . GLY A 1 572 ? -40.045 -21.402 68.304 1.00 66.88 572 GLY A O 1
ATOM 4540 N N . THR A 1 573 ? -37.969 -22.070 67.696 1.00 68.12 573 THR A N 1
ATOM 4541 C CA . THR A 1 573 ? -37.630 -20.941 66.798 1.00 68.12 573 THR A CA 1
ATOM 4542 C C . THR A 1 573 ? -37.764 -21.284 65.311 1.00 68.12 573 THR A C 1
ATOM 4544 O O . THR A 1 573 ? -38.099 -20.416 64.513 1.00 68.12 573 THR A O 1
ATOM 4547 N N . GLY A 1 574 ? -37.587 -22.548 64.911 1.00 73.81 574 GLY A N 1
ATOM 4548 C CA . GLY A 1 574 ? -37.625 -22.952 63.495 1.00 73.81 574 GLY A CA 1
ATOM 4549 C C . GLY A 1 574 ? -36.386 -22.542 62.682 1.00 73.81 574 GLY A C 1
ATOM 4550 O O . GLY A 1 574 ? -36.433 -22.582 61.458 1.00 73.81 574 GLY A O 1
ATOM 4551 N N . LEU A 1 575 ? -35.287 -22.142 63.336 1.00 79.00 575 LEU A N 1
ATOM 4552 C CA . LEU A 1 575 ? -34.020 -21.804 62.669 1.00 79.00 575 LEU A CA 1
ATOM 4553 C C . LEU A 1 575 ? -32.938 -22.879 62.857 1.00 79.00 575 LEU A C 1
ATOM 4555 O O . LEU A 1 575 ? -32.143 -23.091 61.947 1.00 79.00 575 LEU A O 1
ATOM 4559 N N . GLY A 1 576 ? -32.931 -23.613 63.978 1.00 80.06 576 GLY A N 1
ATOM 4560 C CA . GLY A 1 576 ? -31.882 -24.596 64.296 1.00 80.06 576 GLY A CA 1
ATOM 4561 C C . GLY A 1 576 ? -31.662 -25.690 63.240 1.00 80.06 576 GLY A C 1
ATOM 4562 O O . GLY A 1 576 ? -30.526 -26.098 63.026 1.00 80.06 576 GLY A O 1
ATOM 4563 N N . LEU A 1 577 ? -32.697 -26.134 62.515 1.00 84.81 577 LEU A N 1
ATOM 4564 C CA . LEU A 1 577 ? -32.535 -27.093 61.407 1.00 84.81 577 LEU A CA 1
ATOM 4565 C C . LEU A 1 577 ? -31.978 -26.440 60.130 1.00 84.81 577 LEU A C 1
ATOM 4567 O O . LEU A 1 577 ? -31.154 -27.059 59.463 1.00 84.81 577 LEU A O 1
ATOM 4571 N N . ALA A 1 578 ? -32.348 -25.192 59.827 1.00 82.75 578 ALA A N 1
ATOM 4572 C CA . ALA A 1 578 ? -31.748 -24.429 58.731 1.00 82.75 578 ALA A CA 1
ATOM 4573 C C . ALA A 1 578 ? -30.261 -24.135 59.011 1.00 82.75 578 ALA A C 1
ATOM 4575 O O . ALA A 1 578 ? -29.414 -24.395 58.168 1.00 82.75 578 ALA A O 1
ATOM 4576 N N . ILE A 1 579 ? -29.920 -23.722 60.236 1.00 82.88 579 ILE A N 1
ATOM 4577 C CA . ILE A 1 579 ? -28.529 -23.561 60.703 1.00 82.88 579 ILE A CA 1
ATOM 4578 C C . ILE A 1 579 ? -27.755 -24.878 60.577 1.00 82.88 579 ILE A C 1
ATOM 4580 O O . ILE A 1 579 ? -26.632 -24.892 60.083 1.00 82.88 579 ILE A O 1
ATOM 4584 N N . SER A 1 580 ? -28.378 -25.995 60.963 1.00 87.12 580 SER A N 1
ATOM 4585 C CA . SER A 1 580 ? -27.771 -27.326 60.847 1.00 87.12 580 SER A CA 1
ATOM 4586 C C . SER A 1 580 ? -27.536 -27.740 59.386 1.00 87.12 580 SER A C 1
ATOM 4588 O O . SER A 1 580 ? -26.577 -28.452 59.103 1.00 87.12 580 SER A O 1
ATOM 4590 N N . LYS A 1 581 ? -28.381 -27.283 58.452 1.00 85.06 581 LYS A N 1
ATOM 4591 C CA . LYS A 1 581 ? -28.198 -27.447 57.004 1.00 85.06 581 LYS A CA 1
ATOM 4592 C C . LYS A 1 581 ? -27.022 -26.616 56.488 1.00 85.06 581 LYS A C 1
ATOM 4594 O O . LYS A 1 581 ? -26.133 -27.201 55.876 1.00 85.06 581 LYS A O 1
ATOM 4599 N N . GLU A 1 582 ? -26.972 -25.315 56.784 1.00 83.81 582 GLU A N 1
ATOM 4600 C CA . GLU A 1 582 ? -25.873 -24.447 56.328 1.00 83.81 582 GLU A CA 1
ATOM 4601 C C . GLU A 1 582 ? -24.514 -24.935 56.863 1.00 83.81 582 GLU A C 1
ATOM 4603 O O . GLU A 1 582 ? -23.587 -25.118 56.079 1.00 83.81 582 GLU A O 1
ATOM 4608 N N . VAL A 1 583 ? -24.399 -25.260 58.160 1.00 83.31 583 VAL A N 1
ATOM 4609 C CA . VAL A 1 583 ? -23.145 -25.775 58.751 1.00 83.31 583 VAL A CA 1
ATOM 4610 C C . VAL A 1 583 ? -22.677 -27.061 58.064 1.00 83.31 583 VAL A C 1
ATOM 4612 O O . VAL A 1 583 ? -21.507 -27.178 57.705 1.00 83.31 583 VAL A O 1
ATOM 4615 N N . VAL A 1 584 ? -23.573 -28.028 57.839 1.00 84.12 584 VAL A N 1
ATOM 4616 C CA . VAL A 1 584 ? -23.193 -29.288 57.181 1.00 84.12 584 VAL A CA 1
ATOM 4617 C C . VAL A 1 584 ? -22.850 -29.072 55.702 1.00 84.12 584 VAL A C 1
ATOM 4619 O O . VAL A 1 584 ? -21.960 -29.750 55.194 1.00 84.12 584 VAL A O 1
ATOM 4622 N N . GLN A 1 585 ? -23.476 -28.107 55.019 1.00 82.62 585 GLN A N 1
ATOM 4623 C CA . GLN A 1 585 ? -23.108 -27.728 53.650 1.00 82.62 585 GLN A CA 1
ATOM 4624 C C . GLN A 1 585 ? -21.760 -26.987 53.580 1.00 82.62 585 GLN A C 1
ATOM 4626 O O . GLN A 1 585 ? -20.982 -27.257 52.666 1.00 82.62 585 GLN A O 1
ATOM 4631 N N . MET A 1 586 ? -21.431 -26.129 54.555 1.00 79.12 586 MET A N 1
ATOM 4632 C CA . MET A 1 586 ? -20.103 -25.501 54.677 1.00 79.12 586 MET A CA 1
ATOM 4633 C C . MET A 1 586 ? -18.987 -26.538 54.883 1.00 79.12 586 MET A C 1
ATOM 4635 O O . MET A 1 586 ? -17.882 -26.353 54.383 1.00 79.12 586 MET A O 1
ATOM 4639 N N . LEU A 1 587 ? -19.290 -27.651 55.560 1.00 80.31 587 LEU A N 1
ATOM 4640 C CA . LEU A 1 587 ? -18.396 -28.805 55.733 1.00 80.31 587 LEU A CA 1
ATOM 4641 C C . LEU A 1 587 ? -18.403 -29.777 54.527 1.00 80.31 587 LEU A C 1
ATOM 4643 O O . LEU A 1 587 ? -17.903 -30.895 54.627 1.00 80.31 587 LEU A O 1
ATOM 4647 N N . GLY A 1 588 ? -18.995 -29.396 53.386 1.00 76.75 588 GLY A N 1
ATOM 4648 C CA . GLY A 1 588 ? -19.054 -30.217 52.165 1.00 76.75 588 GLY A CA 1
ATOM 4649 C C . GLY A 1 588 ? -20.040 -31.396 52.210 1.00 76.75 588 GLY A C 1
ATOM 4650 O O . GLY A 1 588 ? -20.105 -32.190 51.269 1.00 76.75 588 GLY A O 1
ATOM 4651 N N . GLY A 1 589 ? -20.818 -31.523 53.285 1.00 79.69 589 GLY A N 1
ATOM 4652 C CA . GLY A 1 589 ? -21.847 -32.541 53.458 1.00 79.69 589 GLY A CA 1
ATOM 4653 C C . GLY A 1 589 ? -23.212 -32.151 52.876 1.00 79.69 589 GLY A C 1
ATOM 4654 O O . GLY A 1 589 ? -23.403 -31.125 52.227 1.00 79.69 589 GLY A O 1
ATOM 4655 N N . ARG A 1 590 ? -24.209 -32.998 53.143 1.00 80.94 590 ARG A N 1
ATOM 4656 C CA . ARG A 1 590 ? -25.641 -32.683 52.996 1.00 80.94 590 ARG A CA 1
ATOM 4657 C C . ARG A 1 590 ? -26.318 -32.976 54.319 1.00 80.94 590 ARG A C 1
ATOM 4659 O O . ARG A 1 590 ? -25.810 -33.802 55.061 1.00 80.94 590 ARG A O 1
ATOM 4666 N N . ILE A 1 591 ? -27.507 -32.433 54.539 1.00 84.12 591 ILE A N 1
ATOM 4667 C CA . ILE A 1 591 ? -28.476 -32.963 55.499 1.00 84.12 591 ILE A CA 1
ATOM 4668 C C . ILE A 1 591 ? -29.758 -33.345 54.746 1.00 84.12 591 ILE A C 1
ATOM 4670 O O . ILE A 1 591 ? -30.144 -32.647 53.809 1.00 84.12 591 ILE A O 1
ATOM 4674 N N . TRP A 1 592 ? -30.401 -34.462 55.100 1.00 83.25 592 TRP A N 1
ATOM 4675 C CA . TRP A 1 592 ? -31.749 -34.784 54.617 1.00 83.25 592 TRP A CA 1
ATOM 4676 C C . TRP A 1 592 ? -32.648 -35.240 55.774 1.00 83.25 592 TRP A C 1
ATOM 4678 O O . TRP A 1 592 ? -32.258 -35.249 56.946 1.00 83.25 592 TRP A O 1
ATOM 4688 N N . VAL A 1 593 ? -33.910 -35.515 55.463 1.00 83.00 593 VAL A N 1
ATOM 4689 C CA . VAL A 1 593 ? -34.880 -36.076 56.400 1.00 83.00 593 VAL A CA 1
ATOM 4690 C C . VAL A 1 593 ? -35.609 -37.231 55.729 1.00 83.00 593 VAL A C 1
ATOM 4692 O O . VAL A 1 593 ? -35.842 -37.208 54.525 1.00 83.00 593 VAL A O 1
ATOM 4695 N N . ASP A 1 594 ? -35.929 -38.246 56.514 1.00 79.19 594 ASP A N 1
ATOM 4696 C CA . ASP A 1 594 ? -36.964 -39.219 56.187 1.00 79.19 594 ASP A CA 1
ATOM 4697 C C . ASP A 1 594 ? -38.049 -39.049 57.264 1.00 79.19 594 ASP A C 1
ATOM 4699 O O . ASP A 1 594 ? -37.814 -38.385 58.279 1.00 79.19 594 ASP A O 1
ATOM 4703 N N . SER A 1 595 ? -39.248 -39.576 57.048 1.00 76.69 595 SER A N 1
ATOM 4704 C CA . SER A 1 595 ? -40.193 -39.811 58.135 1.00 76.69 595 SER A CA 1
ATOM 4705 C C . SER A 1 595 ? -41.388 -40.626 57.671 1.00 76.69 595 SER A C 1
ATOM 4707 O O . SER A 1 595 ? -41.888 -40.488 56.552 1.00 76.69 595 SER A O 1
ATOM 4709 N N . VAL A 1 596 ? -41.917 -41.409 58.604 1.00 69.75 596 VAL A N 1
ATOM 4710 C CA . VAL A 1 596 ? -43.271 -41.947 58.528 1.00 69.75 596 VAL A CA 1
ATOM 4711 C C . VAL A 1 596 ? -44.002 -41.470 59.775 1.00 69.75 596 VAL A C 1
ATOM 4713 O O . VAL A 1 596 ? -43.519 -41.648 60.896 1.00 69.75 596 VAL A O 1
ATOM 4716 N N . GLU A 1 597 ? -45.147 -40.833 59.555 1.00 65.12 597 GLU A N 1
ATOM 4717 C CA . GLU A 1 597 ? -46.031 -40.307 60.592 1.00 65.12 597 GLU A CA 1
ATOM 4718 C C . GLU A 1 597 ? -46.399 -41.419 61.592 1.00 65.12 597 GLU A C 1
ATOM 4720 O O . GLU A 1 597 ? -46.765 -42.532 61.202 1.00 65.12 597 GLU A O 1
ATOM 4725 N N . GLY A 1 598 ? -46.196 -41.150 62.884 1.00 57.25 598 GLY A N 1
ATOM 4726 C CA . GLY A 1 598 ? -46.354 -42.127 63.962 1.00 57.25 598 GLY A CA 1
ATOM 4727 C C . GLY A 1 598 ? -45.307 -43.254 64.026 1.00 57.25 598 GLY A C 1
ATOM 4728 O O . GLY A 1 598 ? -45.589 -44.267 64.668 1.00 57.25 598 GLY A O 1
ATOM 4729 N N . LYS A 1 599 ? -44.140 -43.146 63.358 1.00 54.28 599 LYS A N 1
ATOM 4730 C CA . LYS A 1 599 ? -43.072 -44.176 63.427 1.00 54.28 599 LYS A CA 1
ATOM 4731 C C . LYS A 1 599 ? -41.615 -43.707 63.586 1.00 54.28 599 LYS A C 1
ATOM 4733 O O . LYS A 1 599 ? -40.852 -44.495 64.130 1.00 54.28 599 LYS A O 1
ATOM 4738 N N . GLY A 1 600 ? -41.234 -42.500 63.146 1.00 51.62 600 GLY A N 1
ATOM 4739 C CA . GLY A 1 600 ? -39.910 -41.878 63.403 1.00 51.62 600 GLY A CA 1
ATOM 4740 C C . GLY A 1 600 ? -38.674 -42.535 62.737 1.00 51.62 600 GLY A C 1
ATOM 4741 O O . GLY A 1 600 ? -38.318 -43.671 63.038 1.00 51.62 600 GLY A O 1
ATOM 4742 N N . LEU A 1 601 ? -37.988 -41.827 61.821 1.00 37.97 601 LEU A N 1
ATOM 4743 C CA . LEU A 1 601 ? -36.722 -42.266 61.183 1.00 37.97 601 LEU A CA 1
ATOM 4744 C C . LEU A 1 601 ? -36.028 -41.101 60.434 1.00 37.97 601 LEU A C 1
ATOM 4746 O O . LEU A 1 601 ? -36.734 -40.393 59.735 1.00 37.97 601 LEU A O 1
ATOM 4750 N N . ARG A 1 602 ? -34.694 -40.886 60.500 1.00 47.66 602 ARG A N 1
ATOM 4751 C CA . ARG A 1 602 ? -33.989 -39.756 59.809 1.00 47.66 602 ARG A CA 1
ATOM 4752 C C . ARG A 1 602 ? -32.540 -40.092 59.351 1.00 47.66 602 ARG A C 1
ATOM 4754 O O . ARG A 1 602 ? -31.857 -40.825 60.060 1.00 47.66 602 ARG A O 1
ATOM 4761 N N . SER A 1 603 ? -32.057 -39.584 58.191 1.00 38.03 603 SER A N 1
ATOM 4762 C CA . SER A 1 603 ? -30.719 -39.892 57.576 1.00 38.03 603 SER A CA 1
ATOM 4763 C C . SER A 1 603 ? -30.165 -38.788 56.604 1.00 38.03 603 SER A C 1
ATOM 4765 O O . SER A 1 603 ? -30.857 -37.787 56.446 1.00 38.03 603 SER A O 1
ATOM 4767 N N . ILE A 1 604 ? -28.915 -38.870 56.058 1.00 40.75 604 ILE A N 1
ATOM 4768 C CA . ILE A 1 604 ? -28.042 -37.714 55.603 1.00 40.75 604 ILE A CA 1
ATOM 4769 C C . ILE A 1 604 ? -26.878 -38.066 54.555 1.00 40.75 604 ILE A C 1
ATOM 4771 O O . ILE A 1 604 ? -26.161 -39.016 54.858 1.00 40.75 604 ILE A O 1
ATOM 4775 N N . SER A 1 605 ? -26.617 -37.334 53.400 1.00 32.84 605 SER A N 1
ATOM 4776 C CA . SER A 1 605 ? -25.404 -37.374 52.429 1.00 32.84 605 SER A CA 1
ATOM 4777 C C . SER A 1 605 ? -25.520 -36.716 50.947 1.00 32.84 605 SER A C 1
ATOM 4779 O O . SER A 1 605 ? -26.654 -36.600 50.467 1.00 32.84 605 SER A O 1
ATOM 4781 N N . PRO A 1 606 ? -24.434 -36.273 50.183 1.00 37.25 606 PRO A N 1
ATOM 4782 C CA . PRO A 1 606 ? -24.413 -35.654 48.778 1.00 37.25 606 PRO A CA 1
ATOM 4783 C C . PRO A 1 606 ? -23.539 -36.213 47.564 1.00 37.25 606 PRO A C 1
ATOM 4785 O O . PRO A 1 606 ? -22.562 -36.917 47.815 1.00 37.25 606 PRO A O 1
ATOM 4788 N N . CYS A 1 607 ? -23.802 -35.797 46.266 1.00 29.27 607 CYS A N 1
ATOM 4789 C CA . CYS A 1 607 ? -22.883 -35.784 45.037 1.00 29.27 607 CYS A CA 1
ATOM 4790 C C . CYS A 1 607 ? -23.345 -34.975 43.717 1.00 29.27 607 CYS A C 1
ATOM 4792 O O . CYS A 1 607 ? -24.205 -34.114 43.880 1.00 29.27 607 CYS A O 1
ATOM 4794 N N . HIS A 1 608 ? -22.787 -35.191 42.466 1.00 32.12 608 HIS A N 1
ATOM 4795 C CA . HIS A 1 608 ? -22.403 -34.199 41.348 1.00 32.12 608 HIS A CA 1
ATOM 4796 C C . HIS A 1 608 ? -22.966 -34.283 39.822 1.00 32.1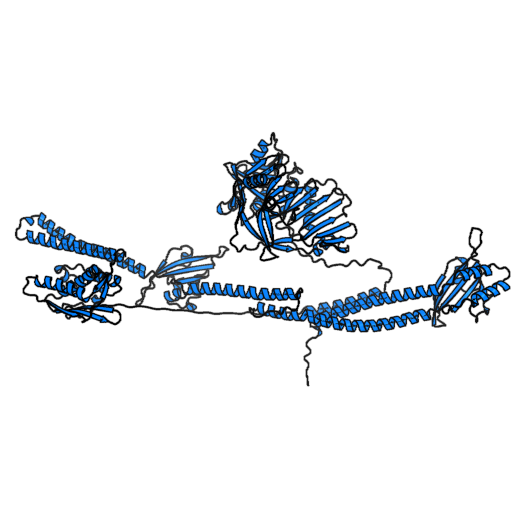2 608 HIS A C 1
ATOM 4798 O O . HIS A 1 608 ? -24.046 -34.834 39.642 1.00 32.12 608 HIS A O 1
ATOM 4804 N N . THR A 1 609 ? -22.308 -33.711 38.738 1.00 35.41 609 THR A N 1
ATOM 4805 C CA . THR A 1 609 ? -22.822 -33.138 37.382 1.00 35.41 609 THR A CA 1
ATOM 4806 C C . THR A 1 609 ? -22.142 -33.535 35.970 1.00 35.41 609 THR A C 1
ATOM 4808 O O . THR A 1 609 ? -21.230 -34.354 36.052 1.00 35.41 609 THR A O 1
ATOM 4811 N N . ASN A 1 610 ? -22.523 -33.024 34.711 1.00 31.62 610 ASN A N 1
ATOM 4812 C CA . ASN A 1 610 ? -21.720 -32.875 33.372 1.00 31.62 610 ASN A CA 1
ATOM 4813 C C . ASN A 1 610 ? -22.362 -32.321 31.962 1.00 31.62 610 ASN A C 1
ATOM 4815 O O . ASN A 1 610 ? -23.450 -31.766 32.027 1.00 31.62 610 ASN A O 1
ATOM 4819 N N . LEU A 1 611 ? -21.707 -32.406 30.723 1.00 29.52 611 LEU A N 1
ATOM 4820 C CA . LEU A 1 611 ? -21.584 -31.480 29.462 1.00 29.52 611 LEU A CA 1
ATOM 4821 C C . LEU A 1 611 ? -21.976 -31.846 27.907 1.00 29.52 611 LEU A C 1
ATOM 4823 O O . LEU A 1 611 ? -22.004 -33.030 27.596 1.00 29.52 611 LEU A O 1
ATOM 4827 N N . MET A 1 612 ? -22.011 -30.855 26.907 1.00 30.42 612 MET A N 1
ATOM 4828 C CA . MET A 1 612 ? -21.488 -30.734 25.419 1.00 30.42 612 MET A CA 1
ATOM 4829 C C . MET A 1 612 ? -22.223 -30.849 23.949 1.00 30.42 612 MET A C 1
ATOM 4831 O O . MET A 1 612 ? -22.481 -31.970 23.530 1.00 30.42 612 MET A O 1
ATOM 4835 N N . ARG A 1 613 ? -22.249 -29.779 23.036 1.00 31.67 613 ARG A N 1
ATOM 4836 C CA . ARG A 1 613 ? -21.553 -29.456 21.654 1.00 31.67 613 ARG A CA 1
ATOM 4837 C C . ARG A 1 613 ? -21.942 -29.780 20.081 1.00 31.67 613 ARG A C 1
ATOM 4839 O O . ARG A 1 613 ? -21.728 -30.921 19.680 1.00 31.67 613 ARG A O 1
ATOM 4846 N N . ARG A 1 614 ? -22.054 -28.766 19.109 1.00 32.53 614 ARG A N 1
ATOM 4847 C CA . ARG A 1 614 ? -21.437 -28.519 17.659 1.00 32.53 614 ARG A CA 1
ATOM 4848 C C . ARG A 1 614 ? -22.001 -28.789 16.143 1.00 32.53 614 ARG A C 1
ATOM 4850 O O . ARG A 1 614 ? -22.306 -29.937 15.847 1.00 32.53 614 ARG A O 1
ATOM 4857 N N . ARG A 1 615 ? -21.773 -27.863 15.102 1.00 31.33 615 ARG A N 1
ATOM 4858 C CA . ARG A 1 615 ? -21.297 -27.956 13.589 1.00 31.33 615 ARG A CA 1
ATOM 4859 C C . ARG A 1 615 ? -21.899 -27.183 12.274 1.00 31.33 615 ARG A C 1
ATOM 4861 O O . ARG A 1 615 ? -22.532 -26.165 12.494 1.00 31.33 615 ARG A O 1
ATOM 4868 N N . THR A 1 616 ? -21.547 -27.460 10.945 1.00 35.78 616 THR A N 1
ATOM 4869 C CA . THR A 1 616 ? -21.308 -26.472 9.740 1.00 35.78 616 THR A CA 1
ATOM 4870 C C . THR A 1 616 ? -21.519 -26.815 8.159 1.00 35.78 616 THR A C 1
ATOM 4872 O O . THR A 1 616 ? -21.534 -28.007 7.874 1.00 35.78 616 THR A O 1
ATOM 4875 N N . PHE A 1 617 ? -21.437 -25.832 7.152 1.00 31.23 617 PHE A N 1
ATOM 4876 C CA . PHE A 1 617 ? -20.987 -25.799 5.635 1.00 31.23 617 PHE A CA 1
ATOM 4877 C C . PHE A 1 617 ? -22.005 -25.484 4.410 1.00 31.23 617 PHE A C 1
ATOM 4879 O O . PHE A 1 617 ? -23.180 -25.690 4.668 1.00 31.23 617 PHE A O 1
ATOM 4886 N N . GLY A 1 618 ? -21.814 -25.063 3.081 1.00 29.11 618 GLY A N 1
ATOM 4887 C CA . GLY A 1 618 ? -20.839 -24.308 2.143 1.00 29.11 618 GLY A CA 1
ATOM 4888 C C . GLY A 1 618 ? -20.953 -24.364 0.504 1.00 29.11 618 GLY A C 1
ATOM 4889 O O . GLY A 1 618 ? -21.205 -25.450 0.000 1.00 29.11 618 GLY A O 1
ATOM 4890 N N . MET A 1 619 ? -20.656 -23.279 -0.333 1.00 31.25 619 MET A N 1
ATOM 4891 C CA . MET A 1 619 ? -20.035 -23.133 -1.773 1.00 31.25 619 MET A CA 1
ATOM 4892 C C . MET A 1 619 ? -20.653 -22.862 -3.265 1.00 31.25 619 MET A C 1
ATOM 4894 O O . MET A 1 619 ? -21.601 -23.513 -3.684 1.00 31.25 619 MET A O 1
ATOM 4898 N N . THR A 1 620 ? -19.923 -22.077 -4.163 1.00 33.81 620 THR A N 1
ATOM 4899 C CA . THR A 1 620 ? -19.676 -22.076 -5.717 1.00 33.81 620 THR A CA 1
ATOM 4900 C C . THR A 1 620 ? -20.245 -21.082 -6.862 1.00 33.81 620 THR A C 1
ATOM 4902 O O . THR A 1 620 ? -21.010 -20.183 -6.539 1.00 33.81 620 THR A O 1
ATOM 4905 N N . THR A 1 621 ? -19.760 -21.104 -8.176 1.00 35.84 621 THR A N 1
ATOM 4906 C CA . THR A 1 621 ? -19.829 -20.031 -9.306 1.00 35.84 621 THR A CA 1
ATOM 4907 C C . THR A 1 621 ? -19.654 -20.452 -10.858 1.00 35.84 621 THR A C 1
ATOM 4909 O O . THR A 1 621 ? -19.174 -21.563 -11.056 1.00 35.84 621 THR A O 1
ATOM 4912 N N . HIS A 1 622 ? -19.925 -19.631 -11.964 1.00 35.69 622 HIS A N 1
ATOM 4913 C CA . HIS A 1 622 ? -19.389 -19.788 -13.416 1.00 35.69 622 HIS A CA 1
ATOM 4914 C C . HIS A 1 622 ? -19.447 -18.629 -14.559 1.00 35.69 622 HIS A C 1
ATOM 4916 O O . HIS A 1 622 ? -19.556 -17.464 -14.197 1.00 35.69 622 HIS A O 1
ATOM 4922 N N . LYS A 1 623 ? -19.225 -18.872 -15.918 1.00 33.38 623 LYS A N 1
ATOM 4923 C CA . LYS A 1 623 ? -18.653 -17.937 -17.022 1.00 33.38 623 LYS A CA 1
ATOM 4924 C C . LYS A 1 623 ? -19.023 -18.109 -18.568 1.00 33.38 623 LYS A C 1
ATOM 4926 O O . LYS A 1 623 ? -19.286 -19.247 -18.936 1.00 33.38 623 LYS A O 1
ATOM 4931 N N . LEU A 1 624 ? -18.774 -17.115 -19.504 1.00 35.88 624 LEU A N 1
ATOM 4932 C CA . LEU A 1 624 ? -18.319 -17.288 -20.963 1.00 35.88 624 LEU A CA 1
ATOM 4933 C C . LEU A 1 624 ? -17.911 -16.015 -21.841 1.00 35.88 624 LEU A C 1
ATOM 4935 O O . LEU A 1 624 ? -18.435 -14.938 -21.590 1.00 35.88 624 LEU A O 1
ATOM 4939 N N . ARG A 1 625 ? -17.063 -16.162 -22.921 1.00 33.72 625 ARG A N 1
ATOM 4940 C CA . ARG A 1 625 ? -17.080 -15.581 -24.345 1.00 33.72 625 ARG A CA 1
ATOM 4941 C C . ARG A 1 625 ? -15.671 -15.272 -24.980 1.00 33.72 625 ARG A C 1
ATOM 4943 O O . ARG A 1 625 ? -14.773 -14.855 -24.260 1.00 33.72 625 ARG A O 1
ATOM 4950 N N . ARG A 1 626 ? -15.433 -15.474 -26.312 1.00 38.69 626 ARG A N 1
ATOM 4951 C CA . ARG A 1 626 ? -14.125 -15.230 -27.035 1.00 38.69 626 ARG A CA 1
ATOM 4952 C C . ARG A 1 626 ? -14.180 -15.339 -28.593 1.00 38.69 626 ARG A C 1
ATOM 4954 O O . ARG A 1 626 ? -14.457 -16.442 -29.043 1.00 38.69 626 ARG A O 1
ATOM 4961 N N . PHE A 1 627 ? -13.816 -14.323 -29.418 1.00 43.12 627 PHE A N 1
ATOM 4962 C CA . PHE A 1 627 ? -13.624 -14.532 -30.897 1.00 43.12 627 PHE A CA 1
ATOM 4963 C C . PHE A 1 627 ? -12.754 -13.561 -31.766 1.00 43.12 627 PHE A C 1
ATOM 4965 O O . PHE A 1 627 ? -12.360 -13.966 -32.855 1.00 43.12 627 PHE A O 1
ATOM 4972 N N . ILE A 1 628 ? -12.408 -12.331 -31.352 1.00 43.72 628 ILE A N 1
ATOM 4973 C CA . ILE A 1 628 ? -11.980 -11.232 -32.278 1.00 43.72 628 ILE A CA 1
ATOM 4974 C C . ILE A 1 628 ? -10.616 -11.398 -33.007 1.00 43.72 628 ILE A C 1
ATOM 4976 O O . ILE A 1 628 ? -10.415 -10.841 -34.083 1.00 43.72 628 ILE A O 1
ATOM 4980 N N . LEU A 1 629 ? -9.664 -12.165 -32.465 1.00 41.53 629 LEU A N 1
ATOM 4981 C CA . LEU A 1 629 ? -8.238 -12.054 -32.835 1.00 41.53 629 LEU A CA 1
ATOM 4982 C C . LEU A 1 629 ? -7.786 -12.433 -34.280 1.00 41.53 629 LEU A C 1
ATOM 4984 O O . LEU A 1 629 ? -6.723 -11.949 -34.668 1.00 41.53 629 LEU A O 1
ATOM 4988 N N . PRO A 1 630 ? -8.444 -13.301 -35.085 1.00 46.41 630 PRO A N 1
ATOM 4989 C CA . PRO A 1 630 ? -7.822 -13.795 -36.323 1.00 46.41 630 PRO A CA 1
ATOM 4990 C C . PRO A 1 630 ? -7.821 -12.796 -37.493 1.00 46.41 630 PRO A C 1
ATOM 4992 O O . PRO A 1 630 ? -6.951 -12.904 -38.351 1.00 46.41 630 PRO A O 1
ATOM 4995 N N . ILE A 1 631 ? -8.749 -11.833 -37.523 1.00 52.34 631 ILE A N 1
ATOM 4996 C CA . ILE A 1 631 ? -8.954 -10.908 -38.659 1.00 52.34 631 ILE A CA 1
ATOM 4997 C C . ILE A 1 631 ? -7.802 -9.894 -38.791 1.00 52.34 631 ILE A C 1
ATOM 4999 O O . ILE A 1 631 ? -7.442 -9.485 -39.889 1.00 52.34 631 ILE A O 1
ATOM 5003 N N . LEU A 1 632 ? -7.178 -9.522 -37.671 1.00 46.53 632 LEU A N 1
ATOM 5004 C CA . LEU A 1 632 ? -6.119 -8.507 -37.622 1.00 46.53 632 LEU A CA 1
ATOM 5005 C C . LEU A 1 632 ? -4.781 -8.986 -38.223 1.00 46.53 632 LEU A C 1
ATOM 5007 O O . LEU A 1 632 ? -3.962 -8.170 -38.634 1.00 46.53 632 LEU A O 1
ATOM 5011 N N . LEU A 1 633 ? -4.545 -10.303 -38.284 1.00 48.28 633 LEU A N 1
ATOM 5012 C CA . LEU A 1 633 ? -3.249 -10.860 -38.696 1.00 48.28 633 LEU A CA 1
ATOM 5013 C C . LEU A 1 633 ? -3.046 -10.850 -40.222 1.00 48.28 633 LEU A C 1
ATOM 5015 O O . LEU A 1 633 ? -1.922 -10.700 -40.691 1.00 48.28 633 LEU A O 1
ATOM 5019 N N . THR A 1 634 ? -4.120 -11.014 -40.998 1.00 59.88 634 THR A N 1
ATOM 5020 C CA . THR A 1 634 ? -4.060 -11.082 -42.469 1.00 59.88 634 THR A CA 1
ATOM 5021 C C . THR A 1 634 ? -3.756 -9.731 -43.112 1.00 59.88 634 THR A C 1
ATOM 5023 O O . THR A 1 634 ? -3.107 -9.689 -44.153 1.00 59.88 634 THR A O 1
ATOM 5026 N N . ILE A 1 635 ? -4.162 -8.631 -42.472 1.00 61.31 635 ILE A N 1
ATOM 5027 C CA . ILE A 1 635 ? -3.908 -7.259 -42.940 1.00 61.31 635 ILE A CA 1
ATOM 5028 C C . ILE A 1 635 ? -2.404 -6.932 -42.891 1.00 61.31 635 ILE A C 1
ATOM 5030 O O . ILE A 1 635 ? -1.863 -6.350 -43.829 1.00 61.31 635 ILE A O 1
ATOM 5034 N N . LEU A 1 636 ? -1.710 -7.358 -41.828 1.00 52.97 636 LEU A N 1
ATOM 5035 C CA . LEU A 1 636 ? -0.299 -7.026 -41.592 1.00 52.97 636 LEU A CA 1
ATOM 5036 C C . LEU A 1 636 ? 0.647 -7.624 -42.651 1.00 52.97 636 LEU A C 1
ATOM 5038 O O . LEU A 1 636 ? 1.592 -6.970 -43.082 1.00 52.97 636 LEU A O 1
ATOM 5042 N N . ILE A 1 637 ? 0.381 -8.858 -43.090 1.00 61.97 637 ILE A N 1
ATOM 5043 C CA . ILE A 1 637 ? 1.203 -9.557 -44.095 1.00 61.97 637 ILE A CA 1
ATOM 5044 C C . ILE A 1 637 ? 1.088 -8.860 -45.458 1.00 61.97 637 ILE A C 1
ATOM 5046 O O . ILE A 1 637 ? 2.086 -8.679 -46.151 1.00 61.97 637 ILE A O 1
ATOM 5050 N N . LEU A 1 638 ? -0.122 -8.419 -45.814 1.00 60.59 638 LEU A N 1
ATOM 5051 C CA . LEU A 1 638 ? -0.410 -7.733 -47.075 1.00 60.59 638 LEU A CA 1
ATOM 5052 C C . LEU A 1 638 ? 0.326 -6.382 -47.163 1.00 60.59 638 LEU A C 1
ATOM 5054 O O . LEU A 1 638 ? 0.889 -6.051 -48.204 1.00 60.59 638 LEU A O 1
ATOM 5058 N N . LEU A 1 639 ? 0.410 -5.655 -46.042 1.00 56.03 639 LEU A N 1
ATOM 5059 C CA . LEU A 1 639 ? 1.164 -4.402 -45.928 1.00 56.03 639 LEU A CA 1
ATOM 5060 C C . LEU A 1 639 ? 2.674 -4.591 -46.185 1.00 56.03 639 LEU A C 1
ATOM 5062 O O . LEU A 1 639 ? 3.299 -3.754 -46.833 1.00 56.03 639 LEU A O 1
ATOM 5066 N N . SER A 1 640 ? 3.253 -5.705 -45.721 1.00 52.50 640 SER A N 1
ATOM 5067 C CA . SER A 1 640 ? 4.688 -5.998 -45.874 1.00 52.50 640 SER A CA 1
ATOM 5068 C C . SER A 1 640 ? 5.111 -6.176 -47.336 1.00 52.50 640 SER A C 1
ATOM 5070 O O . SER A 1 640 ? 6.182 -5.713 -47.725 1.00 52.50 640 SER A O 1
ATOM 5072 N N . VAL A 1 641 ? 4.274 -6.824 -48.154 1.00 66.62 641 VAL A N 1
ATOM 5073 C CA . VAL A 1 641 ? 4.568 -7.069 -49.579 1.00 66.62 641 VAL A CA 1
ATOM 5074 C C . VAL A 1 641 ? 4.535 -5.763 -50.377 1.00 66.62 641 VAL A C 1
ATOM 5076 O O . VAL A 1 641 ? 5.421 -5.514 -51.193 1.00 66.62 641 VAL A O 1
ATOM 5079 N N . VAL A 1 642 ? 3.562 -4.889 -50.091 1.00 62.41 642 VAL A N 1
ATOM 5080 C CA . VAL A 1 642 ? 3.466 -3.553 -50.707 1.00 62.41 642 VAL A CA 1
ATOM 5081 C C . VAL A 1 642 ? 4.697 -2.702 -50.375 1.00 62.41 642 VAL A C 1
ATOM 5083 O O . VAL A 1 642 ? 5.214 -2.008 -51.249 1.00 62.41 642 VAL A O 1
ATOM 5086 N N . LEU A 1 643 ? 5.211 -2.789 -49.142 1.00 51.50 643 LEU A N 1
ATOM 5087 C CA . LEU A 1 643 ? 6.402 -2.046 -48.729 1.00 51.50 643 LEU A CA 1
ATOM 5088 C C . LEU A 1 643 ? 7.677 -2.528 -49.448 1.00 51.50 643 LEU A C 1
ATOM 5090 O O . LEU A 1 643 ? 8.449 -1.695 -49.921 1.00 51.50 643 LEU A O 1
ATOM 5094 N N . SER A 1 644 ? 7.871 -3.847 -49.596 1.00 51.56 644 SER A N 1
ATOM 5095 C CA . SER A 1 644 ? 9.022 -4.405 -50.333 1.00 51.56 644 SER A CA 1
ATOM 5096 C C . SER A 1 644 ? 8.971 -4.017 -51.826 1.00 51.56 644 SER A C 1
ATOM 5098 O O . SER A 1 644 ? 9.974 -3.601 -52.406 1.00 51.56 644 SER A O 1
ATOM 5100 N N . MET A 1 645 ? 7.773 -4.001 -52.431 1.00 56.91 645 MET A N 1
ATOM 5101 C CA . MET A 1 645 ? 7.571 -3.537 -53.813 1.00 56.91 645 MET A CA 1
ATOM 5102 C C . MET A 1 645 ? 7.878 -2.038 -54.004 1.00 56.91 645 MET A C 1
ATOM 5104 O O . MET A 1 645 ? 8.422 -1.650 -55.038 1.00 56.91 645 MET A O 1
ATOM 5108 N N . TYR A 1 646 ? 7.573 -1.191 -53.014 1.00 52.66 646 TYR A N 1
ATOM 5109 C CA . TYR A 1 646 ? 7.847 0.252 -53.067 1.00 52.66 646 TYR A CA 1
ATOM 5110 C C . TYR A 1 646 ? 9.354 0.570 -53.074 1.00 52.66 646 TYR A C 1
ATOM 5112 O O . TYR A 1 646 ? 9.798 1.454 -53.810 1.00 52.66 646 TYR A O 1
ATOM 5120 N N . ILE A 1 647 ? 10.156 -0.187 -52.313 1.00 53.88 647 ILE A N 1
ATOM 5121 C CA . ILE A 1 647 ? 11.623 -0.033 -52.244 1.00 53.88 647 ILE A CA 1
ATOM 5122 C C . ILE A 1 647 ? 12.285 -0.294 -53.610 1.00 53.88 647 ILE A C 1
ATOM 5124 O O . ILE A 1 647 ? 13.279 0.348 -53.951 1.00 53.88 647 ILE A O 1
ATOM 5128 N N . TRP A 1 648 ? 11.715 -1.187 -54.423 1.00 48.41 648 TRP A N 1
ATOM 5129 C CA . TRP A 1 648 ? 12.249 -1.557 -55.740 1.00 48.41 648 TRP A CA 1
ATOM 5130 C C . TRP A 1 648 ? 12.089 -0.464 -56.816 1.00 48.41 648 TRP A C 1
ATOM 5132 O O . TRP A 1 648 ? 12.764 -0.513 -57.842 1.00 48.41 648 TRP A O 1
ATOM 5142 N N . LEU A 1 649 ? 11.202 0.518 -56.605 1.00 44.84 649 LEU A N 1
ATOM 5143 C CA . LEU A 1 649 ? 10.728 1.432 -57.655 1.00 44.84 649 LEU A CA 1
ATOM 5144 C C . LEU A 1 649 ? 11.290 2.863 -57.597 1.00 44.84 649 LEU A C 1
ATOM 5146 O O . LEU A 1 649 ? 11.077 3.615 -58.547 1.00 44.84 649 LEU A O 1
ATOM 5150 N N . ASN A 1 650 ? 11.987 3.278 -56.529 1.00 39.06 650 ASN A N 1
ATOM 5151 C CA . ASN A 1 650 ? 12.428 4.678 -56.386 1.00 39.06 650 ASN A CA 1
ATOM 5152 C C . ASN A 1 650 ? 13.802 4.839 -55.684 1.00 39.06 650 ASN A C 1
ATOM 5154 O O . ASN A 1 650 ? 13.855 5.086 -54.478 1.00 39.06 650 ASN A O 1
ATOM 5158 N N . PRO A 1 651 ? 14.933 4.716 -56.412 1.00 40.88 651 PRO A N 1
ATOM 5159 C CA . PRO A 1 651 ? 16.266 4.603 -55.801 1.00 40.88 651 PRO A CA 1
ATOM 5160 C C . PRO A 1 651 ? 16.950 5.919 -55.374 1.00 40.88 651 PRO A C 1
ATOM 5162 O O . PRO A 1 651 ? 18.127 5.866 -55.013 1.00 40.88 651 PRO A O 1
ATOM 5165 N N . SER A 1 652 ? 16.294 7.085 -55.484 1.00 37.38 652 SER A N 1
ATOM 5166 C CA . SER A 1 652 ? 16.949 8.413 -55.450 1.00 37.38 652 SER A CA 1
ATOM 5167 C C . SER A 1 652 ? 16.579 9.309 -54.256 1.00 37.38 652 SER A C 1
ATOM 5169 O O . SER A 1 652 ? 16.658 10.535 -54.345 1.00 37.38 652 SER A O 1
ATOM 5171 N N . ARG A 1 653 ? 16.165 8.715 -53.134 1.00 39.28 653 ARG A N 1
ATOM 5172 C CA . ARG A 1 653 ? 16.122 9.347 -51.802 1.00 39.28 653 ARG A CA 1
ATOM 5173 C C . ARG A 1 653 ? 16.680 8.360 -50.766 1.00 39.28 653 ARG A C 1
ATOM 5175 O O . ARG A 1 653 ? 16.825 7.182 -51.077 1.00 39.28 653 ARG A O 1
ATOM 5182 N N . TYR A 1 654 ? 16.958 8.851 -49.555 1.00 39.06 654 TYR A N 1
ATOM 5183 C CA . TYR A 1 654 ? 17.537 8.111 -48.418 1.00 39.06 654 TYR A CA 1
ATOM 5184 C C . TYR A 1 654 ? 19.057 7.844 -48.465 1.00 39.06 654 TYR A C 1
ATOM 5186 O O . TYR A 1 654 ? 19.509 6.720 -48.273 1.00 39.06 654 TYR A O 1
ATOM 5194 N N . GLU A 1 655 ? 19.857 8.910 -48.562 1.00 31.20 655 GLU A N 1
ATOM 5195 C CA . GLU A 1 655 ? 20.909 9.088 -47.547 1.00 31.20 655 GLU A CA 1
ATOM 5196 C C . GLU A 1 655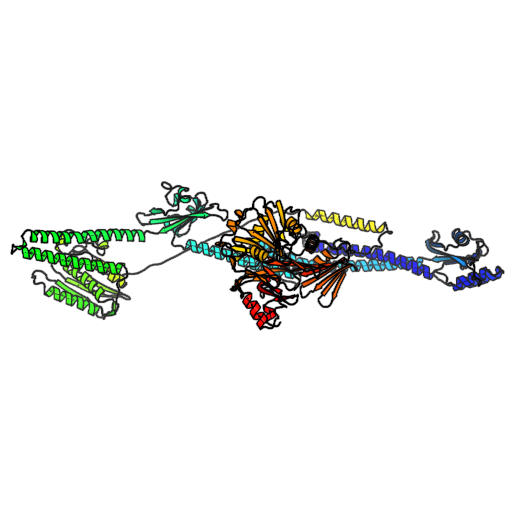 ? 20.267 9.812 -46.357 1.00 31.20 655 GLU A C 1
ATOM 5198 O O . GLU A 1 655 ? 19.895 10.974 -46.499 1.00 31.20 655 GLU A O 1
ATOM 5203 N N . HIS A 1 656 ? 20.081 9.131 -45.224 1.00 33.06 656 HIS A N 1
ATOM 5204 C CA . HIS A 1 656 ? 19.726 9.702 -43.914 1.00 33.06 656 HIS A CA 1
ATOM 5205 C C . HIS A 1 656 ? 20.195 8.726 -42.822 1.00 33.06 656 HIS A C 1
ATOM 5207 O O . HIS A 1 656 ? 20.102 7.511 -43.001 1.00 33.06 656 HIS A O 1
ATOM 5213 N N . GLU A 1 657 ? 20.693 9.241 -41.697 1.00 26.48 657 GLU A N 1
ATOM 5214 C CA . GLU A 1 657 ? 21.184 8.416 -40.586 1.00 26.48 657 GLU A CA 1
ATOM 5215 C C . GLU A 1 657 ? 20.049 7.649 -39.887 1.00 26.48 657 GLU A C 1
ATOM 5217 O O . GLU A 1 657 ? 18.980 8.193 -39.602 1.00 26.48 657 GLU A O 1
ATOM 5222 N N . SER A 1 658 ? 20.292 6.381 -39.551 1.00 27.39 658 SER A N 1
ATOM 5223 C CA . SER A 1 658 ? 19.312 5.526 -38.879 1.00 27.39 658 SER A CA 1
ATOM 5224 C C . SER A 1 658 ? 19.231 5.815 -37.375 1.00 27.39 658 SER A C 1
ATOM 5226 O O . SER A 1 658 ? 19.919 5.178 -36.572 1.00 27.39 658 SER A O 1
ATOM 5228 N N . LYS A 1 659 ? 18.354 6.739 -36.971 1.00 25.75 659 LYS A N 1
ATOM 5229 C CA . LYS A 1 659 ? 17.956 6.884 -35.561 1.00 25.75 659 LYS A CA 1
ATOM 5230 C C . LYS A 1 659 ? 16.963 5.783 -35.176 1.00 25.75 659 LYS A C 1
ATOM 5232 O O . LYS A 1 659 ? 15.989 5.542 -35.884 1.00 25.75 659 LYS A O 1
ATOM 5237 N N . VAL A 1 660 ? 17.214 5.100 -34.058 1.00 28.69 660 VAL A N 1
ATOM 5238 C CA . VAL A 1 660 ? 16.376 3.987 -33.578 1.00 28.69 660 VAL A CA 1
ATOM 5239 C C . VAL A 1 660 ? 15.243 4.526 -32.707 1.00 28.69 660 VAL A C 1
ATOM 5241 O O . VAL A 1 660 ? 15.472 4.936 -31.573 1.00 28.69 660 VAL A O 1
ATOM 5244 N N . SER A 1 661 ? 14.011 4.486 -33.213 1.00 23.70 661 SER A N 1
ATOM 5245 C CA . SER A 1 661 ? 12.820 4.867 -32.448 1.00 23.70 661 SER A CA 1
ATOM 5246 C C . SER A 1 661 ? 12.500 3.824 -31.369 1.00 23.70 661 SER A C 1
ATOM 5248 O O . SER A 1 661 ? 12.068 2.714 -31.683 1.00 23.70 661 SER A O 1
ATOM 5250 N N . THR A 1 662 ? 12.662 4.177 -30.090 1.00 29.12 662 THR A N 1
ATOM 5251 C CA . THR A 1 662 ? 12.163 3.358 -28.968 1.00 29.12 662 THR A CA 1
ATOM 5252 C C . THR A 1 662 ? 10.788 3.854 -28.521 1.00 29.12 662 THR A C 1
ATOM 5254 O O . THR A 1 662 ? 10.562 5.052 -28.381 1.00 29.12 662 THR A O 1
ATOM 5257 N N . THR A 1 663 ? 9.829 2.940 -28.353 1.00 27.70 663 THR A N 1
ATOM 5258 C CA . THR A 1 663 ? 8.421 3.294 -28.119 1.00 27.70 663 THR A CA 1
ATOM 5259 C C . THR A 1 663 ? 8.220 3.996 -26.774 1.00 27.70 663 THR A C 1
ATOM 5261 O O . THR A 1 663 ? 8.459 3.410 -25.720 1.00 27.70 663 THR A O 1
ATOM 5264 N N . SER A 1 664 ? 7.705 5.226 -26.801 1.00 28.56 664 SER A N 1
ATOM 5265 C CA . SER A 1 664 ? 7.345 5.997 -25.611 1.00 28.56 664 SER A CA 1
ATOM 5266 C C . SER A 1 664 ? 6.071 5.453 -24.951 1.00 28.56 664 SER A C 1
ATOM 5268 O O . SER A 1 664 ? 4.942 5.717 -25.366 1.00 28.56 664 SER A O 1
ATOM 5270 N N . SER A 1 665 ? 6.242 4.670 -23.885 1.00 28.56 665 SER A N 1
ATOM 5271 C CA . SER A 1 665 ? 5.136 4.208 -23.046 1.00 28.56 665 SER A CA 1
ATOM 5272 C C . SER A 1 665 ? 4.627 5.343 -22.152 1.00 28.56 665 SER A C 1
ATOM 5274 O O . SER A 1 665 ? 5.210 5.617 -21.102 1.00 28.56 665 SER A O 1
ATOM 5276 N N . ASN A 1 666 ? 3.524 5.984 -22.549 1.00 28.25 666 ASN A N 1
ATOM 5277 C CA . ASN A 1 666 ? 2.841 7.013 -21.757 1.00 28.25 666 ASN A CA 1
ATOM 5278 C C . ASN A 1 666 ? 2.179 6.420 -20.498 1.00 28.25 666 ASN A C 1
ATOM 5280 O O . ASN A 1 666 ? 0.971 6.183 -20.458 1.00 28.25 666 ASN A O 1
ATOM 5284 N N . SER A 1 667 ? 2.974 6.197 -19.451 1.00 35.47 667 SER A N 1
ATOM 5285 C CA . SER A 1 667 ? 2.487 5.995 -18.088 1.00 35.47 667 SER A CA 1
ATOM 5286 C C . SER A 1 667 ? 1.938 7.317 -17.544 1.00 35.47 667 SER A C 1
ATOM 5288 O O . SER A 1 667 ? 2.662 8.299 -17.384 1.00 35.47 667 SER A O 1
ATOM 5290 N N . SER A 1 668 ? 0.636 7.362 -17.258 1.00 35.34 668 SER A N 1
ATOM 5291 C CA . SER A 1 668 ? -0.025 8.547 -16.704 1.00 35.34 668 SER A CA 1
ATOM 5292 C C . SER A 1 668 ? 0.322 8.734 -15.222 1.00 35.34 668 SER A C 1
ATOM 5294 O O . SER A 1 668 ? -0.459 8.366 -14.342 1.00 35.34 668 SER A O 1
ATOM 5296 N N . LEU A 1 669 ? 1.497 9.301 -14.937 1.00 50.44 669 LEU A N 1
ATOM 5297 C CA . LEU A 1 669 ? 1.814 9.833 -13.612 1.00 50.44 669 LEU A CA 1
ATOM 5298 C C . LEU A 1 669 ? 0.865 10.996 -13.289 1.00 50.44 669 LEU A C 1
ATOM 5300 O O . LEU A 1 669 ? 0.694 11.919 -14.085 1.00 50.44 669 LEU A O 1
ATOM 5304 N N . THR A 1 670 ? 0.255 10.961 -12.107 1.00 44.25 670 THR A N 1
ATOM 5305 C CA . THR A 1 670 ? -0.600 12.036 -11.595 1.00 44.25 670 THR A CA 1
ATOM 5306 C C . THR A 1 670 ? 0.250 13.250 -11.225 1.00 44.25 670 THR A C 1
ATOM 5308 O O . THR A 1 670 ? 0.796 13.331 -10.126 1.00 44.25 670 THR A O 1
ATOM 5311 N N . THR A 1 671 ? 0.383 14.199 -12.152 1.00 54.59 671 THR A N 1
ATOM 5312 C CA . THR A 1 671 ? 1.162 15.427 -11.950 1.00 54.59 671 THR A CA 1
ATOM 5313 C C . THR A 1 671 ? 0.530 16.316 -10.881 1.00 54.59 671 THR A C 1
ATOM 5315 O O . THR A 1 671 ? -0.558 16.863 -11.081 1.00 54.59 671 THR A O 1
ATOM 5318 N N . ARG A 1 672 ? 1.242 16.502 -9.765 1.00 72.81 672 ARG A N 1
ATOM 5319 C CA . ARG A 1 672 ? 0.929 17.517 -8.750 1.00 72.81 672 ARG A CA 1
ATOM 5320 C C . ARG A 1 672 ? 1.003 18.914 -9.364 1.00 72.81 672 ARG A C 1
ATOM 5322 O O . ARG A 1 672 ? 1.896 19.196 -10.161 1.00 72.81 672 ARG A O 1
ATOM 5329 N N . THR A 1 673 ? 0.080 19.794 -8.991 1.00 83.69 673 THR A N 1
ATOM 5330 C CA . THR A 1 673 ? 0.060 21.182 -9.468 1.00 83.69 673 THR A CA 1
ATOM 5331 C C . THR A 1 673 ? 1.003 22.072 -8.655 1.00 83.69 673 THR A C 1
ATOM 5333 O O . THR A 1 673 ? 1.447 21.724 -7.560 1.00 83.69 673 THR A O 1
ATOM 5336 N N . ILE A 1 674 ? 1.311 23.262 -9.180 1.00 88.12 674 ILE A N 1
ATOM 5337 C CA . ILE A 1 674 ? 2.205 24.222 -8.513 1.00 88.12 674 ILE A CA 1
ATOM 5338 C C . ILE A 1 674 ? 1.686 24.647 -7.123 1.00 88.12 674 ILE A C 1
ATOM 5340 O O . ILE A 1 674 ? 2.486 24.938 -6.234 1.00 88.12 674 ILE A O 1
ATOM 5344 N N . ASP A 1 675 ? 0.362 24.614 -6.912 1.00 86.56 675 ASP A N 1
ATOM 5345 C CA . ASP A 1 675 ? -0.300 24.904 -5.635 1.00 86.56 675 ASP A CA 1
ATOM 5346 C C . ASP A 1 675 ? -0.325 23.739 -4.625 1.00 86.56 675 ASP A C 1
ATOM 5348 O O . ASP A 1 675 ? -0.873 23.914 -3.538 1.00 86.56 675 ASP A O 1
ATOM 5352 N N . ASP A 1 676 ? 0.311 22.603 -4.941 1.00 86.06 676 ASP A N 1
ATOM 5353 C CA . ASP A 1 676 ? 0.695 21.564 -3.970 1.00 86.06 676 ASP A CA 1
ATOM 5354 C C . ASP A 1 676 ? 2.182 21.656 -3.564 1.00 86.06 676 ASP A C 1
ATOM 5356 O O . ASP A 1 676 ? 2.529 21.313 -2.434 1.00 86.06 676 ASP A O 1
ATOM 5360 N N . ILE A 1 677 ? 3.071 22.127 -4.453 1.00 91.38 677 ILE A N 1
ATOM 5361 C CA . ILE A 1 677 ? 4.531 22.158 -4.218 1.00 91.38 677 ILE A CA 1
ATOM 5362 C C . ILE A 1 677 ? 4.977 23.369 -3.388 1.00 91.38 677 ILE A C 1
ATOM 5364 O O . ILE A 1 677 ? 5.830 23.222 -2.511 1.00 91.38 677 ILE A O 1
ATOM 5368 N N . TYR A 1 678 ? 4.398 24.548 -3.638 1.00 93.19 678 TYR A N 1
ATOM 5369 C CA . TYR A 1 678 ? 4.730 25.809 -2.952 1.00 93.19 678 TYR A CA 1
ATOM 5370 C C . TYR A 1 678 ? 3.743 26.133 -1.822 1.00 93.19 678 TYR A C 1
ATOM 5372 O O . TYR A 1 678 ? 3.266 27.260 -1.687 1.00 93.19 678 TYR A O 1
ATOM 5380 N N . LEU A 1 679 ? 3.410 25.121 -1.022 1.00 92.12 679 LEU A N 1
ATOM 5381 C CA . LEU A 1 679 ? 2.643 25.274 0.212 1.00 92.12 679 LEU A CA 1
ATOM 5382 C C . LEU A 1 679 ? 3.577 25.506 1.414 1.00 92.12 679 LEU A C 1
ATOM 5384 O O . LEU A 1 679 ? 4.753 25.139 1.353 1.00 92.12 679 LEU A O 1
ATOM 5388 N N . PRO A 1 680 ? 3.065 26.058 2.531 1.00 94.25 680 PRO A N 1
ATOM 5389 C CA . PRO A 1 680 ? 3.762 25.965 3.805 1.00 94.25 680 PRO A CA 1
ATOM 5390 C C . PRO A 1 680 ? 3.954 24.485 4.175 1.00 94.25 680 PRO A C 1
ATOM 5392 O O . PRO A 1 680 ? 3.193 23.616 3.742 1.00 94.25 680 PRO A O 1
ATOM 5395 N N . THR A 1 681 ? 4.947 24.188 5.005 1.00 92.56 681 THR A N 1
ATOM 5396 C CA . THR A 1 681 ? 5.238 22.824 5.473 1.00 92.56 681 THR A CA 1
ATOM 5397 C C . THR A 1 681 ? 4.716 22.582 6.885 1.00 92.56 681 THR A C 1
ATOM 5399 O O . THR A 1 681 ? 4.356 21.456 7.219 1.00 92.56 681 THR A O 1
ATOM 5402 N N . GLN A 1 682 ? 4.620 23.632 7.709 1.00 93.69 682 GLN A N 1
ATOM 5403 C CA . GLN A 1 682 ? 4.295 23.533 9.136 1.00 93.69 682 GLN A CA 1
ATOM 5404 C C . GLN A 1 682 ? 3.271 24.590 9.585 1.00 93.69 682 GLN A C 1
ATOM 5406 O O . GLN A 1 682 ? 3.157 25.670 9.000 1.00 93.69 682 GLN A O 1
ATOM 5411 N N . LEU A 1 683 ? 2.532 24.271 10.654 1.00 94.62 683 LEU A N 1
ATOM 5412 C CA . LEU A 1 683 ? 1.548 25.143 11.303 1.00 94.62 683 LEU A CA 1
ATOM 5413 C C . LEU A 1 683 ? 1.879 25.279 12.793 1.00 94.62 683 LEU A C 1
ATOM 5415 O O . LEU A 1 683 ? 1.788 24.306 13.540 1.00 94.62 683 LEU A O 1
ATOM 5419 N N . ILE A 1 684 ? 2.209 26.487 13.238 1.00 94.25 684 ILE A N 1
ATOM 5420 C CA . ILE A 1 684 ? 2.441 26.814 14.651 1.00 94.25 684 ILE A CA 1
ATOM 5421 C C . ILE A 1 684 ? 1.245 27.605 15.187 1.00 94.25 684 ILE A C 1
ATOM 5423 O O . ILE A 1 684 ? 0.596 28.347 14.453 1.00 94.25 684 ILE A O 1
ATOM 5427 N N . HIS A 1 685 ? 0.944 27.447 16.471 1.00 94.44 685 HIS A N 1
ATOM 5428 C CA . HIS A 1 685 ? -0.072 28.209 17.188 1.00 94.44 685 HIS A CA 1
ATOM 5429 C C . HIS A 1 685 ? 0.513 28.833 18.455 1.00 94.44 685 HIS A C 1
ATOM 5431 O O . HIS A 1 685 ? 1.018 28.108 19.317 1.00 94.44 685 HIS A O 1
ATOM 5437 N N . THR A 1 686 ? 0.386 30.151 18.586 1.00 94.44 686 THR A N 1
ATOM 5438 C CA . THR A 1 686 ? 0.685 30.913 19.805 1.00 94.44 686 THR A CA 1
ATOM 5439 C C . THR A 1 686 ? -0.611 31.095 20.591 1.00 94.44 686 THR A C 1
ATOM 5441 O O . THR A 1 686 ? -1.572 31.648 20.060 1.00 94.44 686 THR A O 1
ATOM 5444 N N . ASN A 1 687 ? -0.664 30.639 21.844 1.00 91.38 687 ASN A N 1
ATOM 5445 C CA . ASN A 1 687 ? -1.837 30.831 22.706 1.00 91.38 687 ASN A CA 1
ATOM 5446 C C . ASN A 1 687 ? -1.868 32.229 23.367 1.00 91.38 687 ASN A C 1
ATOM 5448 O O . ASN A 1 687 ? -0.928 33.017 23.239 1.00 91.38 687 ASN A O 1
ATOM 5452 N N . SER A 1 688 ? -2.934 32.522 24.114 1.00 87.62 688 SER A N 1
ATOM 5453 C CA . SER A 1 688 ? -3.118 33.772 24.871 1.00 87.62 688 SER A CA 1
ATOM 5454 C C . SER A 1 688 ? -2.025 34.065 25.910 1.00 87.62 688 SER A C 1
ATOM 5456 O O . SER A 1 688 ? -1.838 35.214 26.294 1.00 87.62 688 SER A O 1
ATOM 5458 N N . GLN A 1 689 ? -1.278 33.043 26.344 1.00 86.31 689 GLN A N 1
ATOM 5459 C CA . GLN A 1 689 ? -0.159 33.138 27.292 1.00 86.31 689 GLN A CA 1
ATOM 5460 C C . GLN A 1 689 ? 1.212 33.267 26.591 1.00 86.31 689 GLN A C 1
ATOM 5462 O O . GLN A 1 689 ? 2.249 33.166 27.241 1.00 86.31 689 GLN A O 1
ATOM 5467 N N . GLY A 1 690 ? 1.246 33.421 25.261 1.00 85.56 690 GLY A N 1
ATOM 5468 C CA . GLY A 1 690 ? 2.483 33.481 24.467 1.00 85.56 690 GLY A CA 1
ATOM 5469 C C . GLY A 1 690 ? 3.173 32.126 24.255 1.00 85.56 690 GLY A C 1
ATOM 5470 O O . GLY A 1 690 ? 4.225 32.056 23.623 1.00 85.56 690 GLY A O 1
ATOM 5471 N N . GLY A 1 691 ? 2.588 31.033 24.751 1.00 91.50 691 GLY A N 1
ATOM 5472 C CA . GLY A 1 691 ? 3.095 29.679 24.566 1.00 91.50 691 GLY A CA 1
ATOM 5473 C C . GLY A 1 691 ? 2.863 29.189 23.138 1.00 91.50 691 GLY A C 1
ATOM 5474 O O . GLY A 1 691 ? 1.718 29.081 22.691 1.00 91.50 691 GLY A O 1
ATOM 5475 N N . GLN A 1 692 ? 3.950 28.870 22.436 1.00 94.00 692 GLN A N 1
ATOM 5476 C CA . GLN A 1 692 ? 3.925 28.361 21.065 1.00 94.00 692 GLN A CA 1
ATOM 5477 C C . GLN A 1 692 ? 3.892 26.829 21.011 1.00 94.00 692 GLN A C 1
ATOM 5479 O O . GLN A 1 692 ? 4.441 26.117 21.857 1.00 94.00 692 GLN A O 1
ATOM 5484 N N . SER A 1 693 ? 3.214 26.289 20.000 1.00 93.94 693 SER A N 1
ATOM 5485 C CA . SER A 1 693 ? 3.217 24.855 19.706 1.00 93.94 693 SER A CA 1
ATOM 5486 C C . SER A 1 693 ? 3.042 24.575 18.219 1.00 93.94 693 SER A C 1
ATOM 5488 O O . SER A 1 693 ? 2.131 25.110 17.591 1.00 93.94 693 SER A O 1
ATOM 5490 N N . LEU A 1 694 ? 3.878 23.689 17.683 1.00 93.31 694 LEU A N 1
ATOM 5491 C CA . LEU A 1 694 ? 3.715 23.086 16.364 1.00 93.31 694 LEU A CA 1
ATOM 5492 C C . LEU A 1 694 ? 2.539 22.096 16.412 1.00 93.31 694 LEU A C 1
ATOM 5494 O O . LEU A 1 694 ? 2.444 21.289 17.343 1.00 93.31 694 LEU A O 1
ATOM 5498 N N . LEU A 1 695 ? 1.634 22.184 15.436 1.00 92.44 695 LEU A N 1
ATOM 5499 C CA . LEU A 1 695 ? 0.389 21.419 15.372 1.00 92.44 695 LEU A CA 1
ATOM 5500 C C . LEU A 1 695 ? 0.464 20.325 14.302 1.00 92.44 695 LEU A C 1
ATOM 5502 O O . LEU A 1 695 ? 0.741 20.609 13.139 1.00 92.44 695 LEU A O 1
ATOM 5506 N N . ILE A 1 696 ? 0.164 19.084 14.693 1.00 88.00 696 ILE A N 1
ATOM 5507 C CA . ILE A 1 696 ? 0.226 17.886 13.840 1.00 88.00 696 ILE A CA 1
ATOM 5508 C C . ILE A 1 696 ? -1.054 17.059 14.047 1.00 88.00 696 ILE A C 1
ATOM 5510 O O . ILE A 1 696 ? -1.543 16.953 15.172 1.00 88.00 696 ILE A O 1
ATOM 5514 N N . ASN A 1 697 ? -1.605 16.458 12.991 1.00 83.94 697 ASN A N 1
ATOM 5515 C CA . ASN A 1 697 ? -2.817 15.634 13.048 1.00 83.94 697 ASN A CA 1
ATOM 5516 C C . ASN A 1 697 ? -2.654 14.423 12.117 1.00 83.94 697 ASN A C 1
ATOM 5518 O O . ASN A 1 697 ? -2.563 14.595 10.905 1.00 83.94 697 ASN A O 1
ATOM 5522 N N . LYS A 1 698 ? -2.676 13.211 12.695 1.00 71.00 698 LYS A N 1
ATOM 5523 C CA . LYS A 1 698 ? -2.416 11.936 11.995 1.00 71.00 698 LYS A CA 1
ATOM 5524 C C . LYS A 1 698 ? -3.371 11.638 10.830 1.00 71.00 698 LYS A C 1
ATOM 5526 O O . LYS A 1 698 ? -3.057 10.792 10.000 1.00 71.00 698 LYS A O 1
ATOM 5531 N N . ASN A 1 699 ? -4.543 12.274 10.800 1.00 74.19 699 ASN A N 1
ATOM 5532 C CA . ASN A 1 699 ? -5.628 11.927 9.883 1.00 74.19 699 ASN A CA 1
ATOM 5533 C C . ASN A 1 699 ? -5.823 12.981 8.779 1.00 74.19 699 ASN A C 1
ATOM 5535 O O . ASN A 1 699 ? -6.421 12.676 7.750 1.00 74.19 699 ASN A O 1
ATOM 5539 N N . VAL A 1 700 ? -5.381 14.230 8.992 1.00 82.62 700 VAL A N 1
ATOM 5540 C CA . VAL A 1 700 ? -5.615 15.355 8.070 1.00 82.62 700 VAL A CA 1
ATOM 5541 C C . VAL A 1 700 ? -4.466 16.364 8.138 1.00 82.62 700 VAL A C 1
ATOM 5543 O O . VAL A 1 700 ? -4.194 16.931 9.195 1.00 82.62 700 VAL A O 1
ATOM 5546 N N . SER A 1 701 ? -3.876 16.699 6.985 1.00 85.56 701 SER A N 1
ATOM 5547 C CA . SER A 1 701 ? -2.909 17.801 6.866 1.00 85.56 701 SER A CA 1
ATOM 5548 C C . SER A 1 701 ? -3.539 19.144 7.266 1.00 85.56 701 SER A C 1
ATOM 5550 O O . SER A 1 701 ? -4.298 19.757 6.506 1.00 85.56 701 SER A O 1
ATOM 5552 N N . LEU A 1 702 ? -3.197 19.629 8.465 1.00 88.50 702 LEU A N 1
ATOM 5553 C CA . LEU A 1 702 ? -3.677 20.912 8.991 1.00 88.50 702 LEU A CA 1
ATOM 5554 C C . LEU A 1 702 ? -3.264 22.086 8.093 1.00 88.50 702 LEU A C 1
ATOM 5556 O O . LEU A 1 702 ? -4.048 23.009 7.878 1.00 88.50 702 LEU A O 1
ATOM 5560 N N . VAL A 1 703 ? -2.060 22.034 7.519 1.00 89.75 703 VAL A N 1
ATOM 5561 C CA . VAL A 1 703 ? -1.553 23.076 6.615 1.00 89.75 703 VAL A CA 1
ATOM 5562 C C . VAL A 1 703 ? -2.362 23.128 5.318 1.00 89.75 703 VAL A C 1
ATOM 5564 O O . VAL A 1 703 ? -2.703 24.218 4.853 1.00 89.75 703 VAL A O 1
ATOM 5567 N N . SER A 1 704 ? -2.750 21.974 4.766 1.00 88.56 704 SER A N 1
ATOM 5568 C CA . SER A 1 704 ? -3.628 21.912 3.589 1.00 88.56 704 SER A CA 1
ATOM 5569 C C . SER A 1 704 ? -5.011 22.498 3.894 1.00 88.56 704 SER A C 1
ATOM 5571 O O . SER A 1 704 ? -5.524 23.282 3.097 1.00 88.56 704 SER A O 1
ATOM 5573 N N . GLN A 1 705 ? -5.574 22.206 5.073 1.00 90.06 705 GLN A N 1
ATOM 5574 C CA . GLN A 1 705 ? -6.854 22.765 5.531 1.00 90.06 705 GLN A CA 1
ATOM 5575 C C . GLN A 1 705 ? -6.807 24.295 5.688 1.00 90.06 705 GLN A C 1
ATOM 5577 O O . GLN A 1 705 ? -7.688 24.994 5.181 1.00 90.06 705 GLN A O 1
ATOM 5582 N N . PHE A 1 706 ? -5.765 24.840 6.327 1.00 91.44 706 PHE A N 1
ATOM 5583 C CA . PHE A 1 706 ? -5.556 26.292 6.424 1.00 91.44 706 PHE A CA 1
ATOM 5584 C C . PHE A 1 706 ? -5.360 26.941 5.048 1.00 91.44 706 PHE A C 1
ATOM 5586 O O . PHE A 1 706 ? -5.941 27.991 4.771 1.00 91.44 706 PHE A O 1
ATOM 5593 N N . SER A 1 707 ? -4.600 26.296 4.161 1.00 91.12 707 SER A N 1
ATOM 5594 C CA . SER A 1 707 ? -4.361 26.781 2.796 1.00 91.12 707 SER A CA 1
ATOM 5595 C C . SER A 1 707 ? -5.636 26.787 1.948 1.00 91.12 707 SER A C 1
ATOM 5597 O O . SER A 1 707 ? -5.846 27.682 1.132 1.00 91.12 707 SER A O 1
ATOM 5599 N N . GLU A 1 708 ? -6.546 25.838 2.175 1.00 90.62 708 GLU A N 1
ATOM 5600 C CA . GLU A 1 708 ? -7.879 25.839 1.571 1.00 90.62 708 GLU A CA 1
ATOM 5601 C C . GLU A 1 708 ? -8.773 26.977 2.095 1.00 90.62 708 GLU A C 1
ATOM 5603 O O . GLU A 1 708 ? -9.550 27.532 1.319 1.00 90.62 708 GLU A O 1
ATOM 5608 N N . GLN A 1 709 ? -8.650 27.386 3.366 1.00 90.69 709 GLN A N 1
ATOM 5609 C CA . GLN A 1 709 ? -9.365 28.574 3.857 1.00 90.69 709 GLN A CA 1
ATOM 5610 C C . GLN A 1 709 ? -8.750 29.876 3.320 1.00 90.69 709 GLN A C 1
ATOM 5612 O O . GLN A 1 709 ? -9.495 30.769 2.926 1.00 90.69 709 GLN A O 1
ATOM 5617 N N . LEU A 1 710 ? -7.419 29.971 3.208 1.00 91.50 710 LEU A N 1
ATOM 5618 C CA . LEU A 1 710 ? -6.743 31.105 2.556 1.00 91.50 710 LEU A CA 1
ATOM 5619 C C . LEU A 1 710 ? -7.172 31.271 1.088 1.00 91.50 710 LEU A C 1
ATOM 5621 O O . LEU A 1 710 ? -7.387 32.396 0.645 1.00 91.50 710 LEU A O 1
ATOM 5625 N N . ARG A 1 711 ? -7.389 30.166 0.358 1.00 92.50 711 ARG A N 1
ATOM 5626 C CA . ARG A 1 711 ? -7.986 30.167 -0.996 1.00 92.50 711 ARG A CA 1
ATOM 5627 C C . ARG A 1 711 ? -9.440 30.677 -1.043 1.00 92.50 711 ARG A C 1
ATOM 5629 O O . ARG A 1 711 ? -9.938 30.968 -2.123 1.00 92.50 711 ARG A O 1
ATOM 5636 N N . LYS A 1 712 ? -10.129 30.792 0.101 1.00 91.50 712 LYS A N 1
ATOM 5637 C CA . LYS A 1 712 ? -11.525 31.268 0.220 1.00 91.50 712 LYS A CA 1
ATOM 5638 C C . LYS A 1 712 ? -11.648 32.681 0.801 1.00 91.50 712 LYS A C 1
ATOM 5640 O O . LYS A 1 712 ? -12.730 33.265 0.745 1.00 91.50 712 LYS A O 1
ATOM 5645 N N . TRP A 1 713 ? -10.582 33.245 1.372 1.00 92.31 713 TRP A N 1
ATOM 5646 C CA . TRP A 1 713 ? -10.594 34.603 1.922 1.00 92.31 713 TRP A CA 1
ATOM 5647 C C . TRP A 1 713 ? -10.156 35.616 0.857 1.00 92.31 713 TRP A C 1
ATOM 5649 O O . TRP A 1 713 ? -8.972 35.781 0.595 1.00 92.31 713 TRP A O 1
ATOM 5659 N N . ASP A 1 714 ? -11.123 36.305 0.255 1.00 90.00 714 ASP A N 1
ATOM 5660 C CA . ASP A 1 714 ? -10.949 37.387 -0.731 1.00 90.00 714 ASP A CA 1
ATOM 5661 C C . ASP A 1 714 ? -9.995 38.492 -0.218 1.00 90.00 714 ASP A C 1
ATOM 5663 O O . ASP A 1 714 ? -10.360 39.272 0.671 1.00 90.00 714 ASP A O 1
ATOM 5667 N N . ALA A 1 715 ? -8.761 38.521 -0.742 1.00 92.25 715 ALA A N 1
ATOM 5668 C CA . ALA A 1 715 ? -7.705 39.447 -0.338 1.00 92.25 715 ALA A CA 1
ATOM 5669 C C . ALA A 1 715 ? -7.743 40.734 -1.179 1.00 92.25 715 ALA A C 1
ATOM 5671 O O . ALA A 1 715 ? -7.464 40.735 -2.376 1.00 92.25 715 ALA A O 1
ATOM 5672 N N . ARG A 1 716 ? -8.092 41.852 -0.532 1.00 91.38 716 ARG A N 1
ATOM 5673 C CA . ARG A 1 716 ? -8.414 43.132 -1.180 1.00 91.38 716 ARG A CA 1
ATOM 5674 C C . ARG A 1 716 ? -7.206 44.009 -1.470 1.00 91.38 716 ARG A C 1
ATOM 5676 O O . ARG A 1 716 ? -7.180 44.687 -2.492 1.00 91.38 716 ARG A O 1
ATOM 5683 N N . SER A 1 717 ? -6.246 44.063 -0.553 1.00 92.94 717 SER A N 1
ATOM 5684 C CA . SER A 1 717 ? -5.082 44.940 -0.673 1.00 92.94 717 SER A CA 1
ATOM 5685 C C . SER A 1 717 ? -3.931 44.473 0.211 1.00 92.94 717 SER A C 1
ATOM 5687 O O . SER A 1 717 ? -4.145 43.835 1.240 1.00 92.94 717 SER A O 1
ATOM 5689 N N . ILE A 1 718 ? -2.710 44.819 -0.196 1.00 95.25 718 ILE A N 1
ATOM 5690 C CA . ILE A 1 718 ? -1.470 44.559 0.538 1.00 95.25 718 ILE A CA 1
ATOM 5691 C C . ILE A 1 718 ? -0.702 45.871 0.740 1.00 95.25 718 ILE A C 1
ATOM 5693 O O . ILE A 1 718 ? -0.545 46.658 -0.199 1.00 95.25 718 ILE A O 1
ATOM 5697 N N . SER A 1 719 ? -0.234 46.111 1.964 1.00 93.25 719 SER A N 1
ATOM 5698 C CA . SER A 1 719 ? 0.535 47.295 2.356 1.00 93.25 719 SER A CA 1
ATOM 5699 C C . SER A 1 719 ? 1.736 46.917 3.224 1.00 93.25 719 SER A C 1
ATOM 5701 O O . SER A 1 719 ? 1.608 46.185 4.205 1.00 93.25 719 SER A O 1
ATOM 5703 N N . LYS A 1 720 ? 2.924 47.434 2.884 1.00 90.88 720 LYS A N 1
ATOM 5704 C CA . LYS A 1 720 ? 4.112 47.308 3.738 1.00 90.88 720 LYS A CA 1
ATOM 5705 C C . LYS A 1 720 ? 3.884 48.080 5.040 1.00 90.88 720 LYS A C 1
ATOM 5707 O O . LYS A 1 720 ? 3.565 49.268 5.009 1.00 90.88 720 LYS A O 1
ATOM 5712 N N . VAL A 1 721 ? 4.046 47.415 6.179 1.00 86.56 721 VAL A N 1
ATOM 5713 C CA . VAL A 1 721 ? 3.964 48.046 7.501 1.00 86.56 721 VAL A CA 1
ATOM 5714 C C . VAL A 1 721 ? 5.229 48.880 7.721 1.00 86.56 721 VAL A C 1
ATOM 5716 O O . VAL A 1 721 ? 6.333 48.449 7.384 1.00 86.56 721 VAL A O 1
ATOM 5719 N N . ARG A 1 722 ? 5.096 50.090 8.279 1.00 72.31 722 ARG A N 1
ATOM 5720 C CA . ARG A 1 722 ? 6.243 50.972 8.551 1.00 72.31 722 ARG A CA 1
ATOM 5721 C C . ARG A 1 722 ? 6.991 50.506 9.802 1.00 72.31 722 ARG A C 1
ATOM 5723 O O . ARG A 1 722 ? 6.716 50.956 10.910 1.00 72.31 722 ARG A O 1
ATOM 5730 N N . ILE A 1 723 ? 7.924 49.583 9.607 1.00 62.25 723 ILE A N 1
ATOM 5731 C CA . ILE A 1 723 ? 8.750 49.001 10.667 1.00 62.25 723 ILE A CA 1
ATOM 5732 C C . ILE A 1 723 ? 9.857 49.974 11.058 1.00 62.25 723 ILE A C 1
ATOM 5734 O O . ILE A 1 723 ? 10.579 50.482 10.205 1.00 62.25 723 ILE A O 1
ATOM 5738 N N . THR A 1 724 ? 9.996 50.210 12.360 1.00 53.97 724 THR A N 1
ATOM 5739 C CA . THR A 1 724 ? 11.050 51.054 12.943 1.00 53.97 724 THR A CA 1
ATOM 5740 C C . THR A 1 724 ? 12.142 50.252 13.652 1.00 53.97 724 THR A C 1
ATOM 5742 O O . THR A 1 724 ? 13.167 50.821 14.008 1.00 53.97 724 THR A O 1
ATOM 5745 N N . SER A 1 725 ? 11.954 48.942 13.872 1.00 60.66 725 SER A N 1
ATOM 5746 C CA . SER A 1 725 ? 12.986 48.032 14.397 1.00 60.66 725 SER A CA 1
ATOM 5747 C C . SER A 1 725 ? 12.578 46.555 14.279 1.00 60.66 725 SER A C 1
ATOM 5749 O O . SER A 1 725 ? 11.388 46.232 14.246 1.00 60.66 725 SER A O 1
ATOM 5751 N N . ALA A 1 726 ? 13.552 45.640 14.359 1.00 69.00 726 ALA A N 1
ATOM 5752 C CA . ALA A 1 726 ? 13.316 44.192 14.456 1.00 69.00 726 ALA A CA 1
ATOM 5753 C C . ALA A 1 726 ? 12.453 43.775 15.674 1.00 69.00 726 ALA A C 1
ATOM 5755 O O . ALA A 1 726 ? 11.901 42.674 15.703 1.00 69.00 726 ALA A O 1
ATOM 5756 N N . LYS A 1 727 ? 12.260 44.660 16.668 1.00 75.56 727 LYS A N 1
ATOM 5757 C CA . LYS A 1 727 ? 11.318 44.452 17.782 1.00 75.56 727 LYS A CA 1
ATOM 5758 C C . LYS A 1 727 ? 9.881 44.262 17.280 1.00 75.56 727 LYS A C 1
ATOM 5760 O O . LYS A 1 727 ? 9.174 43.413 17.813 1.00 75.56 727 LYS A O 1
ATOM 5765 N N . SER A 1 728 ? 9.466 44.997 16.244 1.00 78.19 728 SER A N 1
ATOM 5766 C CA . SER A 1 728 ? 8.130 44.871 15.641 1.00 78.19 728 SER A CA 1
ATOM 5767 C C . SER A 1 728 ? 7.937 43.528 14.930 1.00 78.19 728 SER A C 1
ATOM 5769 O O . SER A 1 728 ? 6.856 42.953 15.008 1.00 78.19 728 SER A O 1
ATOM 5771 N N . TYR A 1 729 ? 8.994 43.004 14.300 1.00 84.62 729 TYR A N 1
ATOM 5772 C CA . TYR A 1 729 ? 8.996 41.680 13.673 1.00 84.62 729 TYR A CA 1
ATOM 5773 C C . TYR A 1 729 ? 8.801 40.572 14.716 1.00 84.62 729 TYR A C 1
ATOM 5775 O O . TYR A 1 729 ? 7.831 39.816 14.657 1.00 84.62 729 TYR A O 1
ATOM 5783 N N . ARG A 1 730 ? 9.652 40.559 15.755 1.00 83.06 730 ARG A N 1
ATOM 5784 C CA . ARG A 1 730 ? 9.559 39.605 16.875 1.00 83.06 730 ARG A CA 1
ATOM 5785 C C . ARG A 1 730 ? 8.207 39.671 17.598 1.00 83.06 730 ARG A C 1
ATOM 5787 O O . ARG A 1 730 ? 7.674 38.633 17.975 1.00 83.06 730 ARG A O 1
ATOM 5794 N N . ALA A 1 731 ? 7.644 40.869 17.780 1.00 84.25 731 ALA A N 1
ATOM 5795 C CA . ALA A 1 731 ? 6.347 41.060 18.434 1.00 84.25 731 ALA A CA 1
ATOM 5796 C C . ALA A 1 731 ? 5.169 40.468 17.638 1.00 84.25 731 ALA A C 1
ATOM 5798 O O . ALA A 1 731 ? 4.191 40.037 18.241 1.00 84.25 731 ALA A O 1
ATOM 5799 N N . LEU A 1 732 ? 5.261 40.430 16.305 1.00 85.12 732 LEU A N 1
ATOM 5800 C CA . LEU A 1 732 ? 4.223 39.861 15.444 1.00 85.12 732 LEU A CA 1
ATOM 5801 C C . LEU A 1 732 ? 4.401 38.347 15.246 1.00 85.12 732 LEU A C 1
ATOM 5803 O O . LEU A 1 732 ? 3.417 37.613 15.269 1.00 85.12 732 LEU A O 1
ATOM 5807 N N . LEU A 1 733 ? 5.648 37.877 15.132 1.00 84.94 733 LEU A N 1
ATOM 5808 C CA . LEU A 1 733 ? 6.003 36.452 15.085 1.00 84.94 733 LEU A CA 1
ATOM 5809 C C . LEU A 1 733 ? 5.588 35.710 16.370 1.00 84.94 733 LEU A C 1
ATOM 5811 O O . LEU A 1 733 ? 5.093 34.586 16.309 1.00 84.94 733 LEU A O 1
ATOM 5815 N N . ASN A 1 734 ? 5.733 36.369 17.524 1.00 85.31 734 ASN A N 1
ATOM 5816 C CA . ASN A 1 734 ? 5.359 35.845 18.841 1.00 85.31 734 ASN A CA 1
ATOM 5817 C C . ASN A 1 734 ? 4.049 36.460 19.377 1.00 85.31 734 ASN A C 1
ATOM 5819 O O . ASN A 1 734 ? 3.816 36.470 20.586 1.00 85.31 734 ASN A O 1
ATOM 5823 N N . GLY A 1 735 ? 3.192 36.980 18.489 1.00 85.81 735 GLY A N 1
ATOM 5824 C CA . GLY A 1 735 ? 1.903 37.566 18.858 1.00 85.81 735 GLY A CA 1
ATOM 5825 C C . GLY A 1 735 ? 0.934 36.524 19.424 1.00 85.81 735 GLY A C 1
ATOM 5826 O O . GLY A 1 735 ? 0.771 35.446 18.846 1.00 85.81 735 GLY A O 1
ATOM 5827 N N . THR A 1 736 ? 0.284 36.841 20.544 1.00 87.88 736 THR A N 1
ATOM 5828 C CA . THR A 1 736 ? -0.683 35.963 21.222 1.00 87.88 736 THR A CA 1
ATOM 5829 C C . THR A 1 736 ? -1.928 35.689 20.375 1.00 87.88 736 THR A C 1
ATOM 5831 O O . THR A 1 736 ? -2.292 36.477 19.503 1.00 87.88 736 THR A O 1
ATOM 5834 N N . ASP A 1 737 ? -2.565 34.540 20.628 1.00 91.25 737 ASP A N 1
ATOM 5835 C CA . ASP A 1 737 ? -3.751 34.041 19.915 1.00 91.25 737 ASP A CA 1
ATOM 5836 C C . ASP A 1 737 ? -3.625 34.162 18.386 1.00 91.25 737 ASP A C 1
ATOM 5838 O O . ASP A 1 737 ? -4.394 34.846 17.699 1.00 91.25 737 ASP A O 1
ATOM 5842 N N . SER A 1 738 ? -2.612 33.485 17.843 1.00 93.88 738 SER A N 1
ATOM 5843 C CA . SER A 1 738 ? -2.276 33.498 16.419 1.00 93.88 738 SER A CA 1
ATOM 5844 C C . SER A 1 738 ? -1.905 32.112 15.890 1.00 93.88 738 SER A C 1
ATOM 5846 O O . SER A 1 738 ? -1.401 31.251 16.612 1.00 93.88 738 SER A O 1
ATOM 5848 N N . TYR A 1 739 ? -2.148 31.905 14.597 1.00 94.75 739 TYR A N 1
ATOM 5849 C CA . TYR A 1 739 ? -1.637 30.774 13.827 1.00 94.75 739 TYR A CA 1
ATOM 5850 C C . TYR A 1 739 ? -0.571 31.275 12.853 1.00 94.75 739 TYR A C 1
ATOM 5852 O O . TYR A 1 739 ? -0.798 32.255 12.147 1.00 94.75 739 TYR A O 1
ATOM 5860 N N . VAL A 1 740 ? 0.571 30.599 12.784 1.00 94.88 740 VAL A N 1
ATOM 5861 C CA . VAL A 1 740 ? 1.667 30.916 11.864 1.00 94.88 740 VAL A CA 1
ATOM 5862 C C . VAL A 1 740 ? 1.839 29.755 10.895 1.00 94.88 740 VAL A C 1
ATOM 5864 O O . VAL A 1 740 ? 2.140 28.633 11.304 1.00 94.88 740 VAL A O 1
ATOM 5867 N N . LEU A 1 741 ? 1.641 30.024 9.607 1.00 95.31 741 LEU A N 1
ATOM 5868 C CA . LEU A 1 741 ? 2.009 29.106 8.535 1.00 95.31 741 LEU A CA 1
ATOM 5869 C C . LEU A 1 741 ? 3.465 29.351 8.157 1.00 95.31 741 LEU A C 1
ATOM 5871 O O . LEU A 1 741 ? 3.853 30.479 7.845 1.00 95.31 741 LEU A O 1
ATOM 5875 N N . ASN A 1 742 ? 4.248 28.281 8.198 1.00 93.00 742 ASN A N 1
ATOM 5876 C CA . ASN A 1 742 ? 5.691 28.300 8.043 1.00 93.00 742 ASN A CA 1
ATOM 5877 C C . ASN A 1 742 ? 6.070 27.648 6.706 1.00 93.00 742 ASN A C 1
ATOM 5879 O O . ASN A 1 742 ? 5.796 26.463 6.504 1.00 93.00 742 ASN A O 1
ATOM 5883 N N . PHE A 1 743 ? 6.664 28.415 5.793 1.00 93.25 743 PHE A N 1
ATOM 5884 C CA . PHE A 1 743 ? 7.367 27.871 4.627 1.00 93.25 743 PHE A CA 1
ATOM 5885 C C . PHE A 1 743 ? 8.790 27.469 5.052 1.00 93.25 743 PHE A C 1
ATOM 5887 O O . PHE A 1 743 ? 9.297 28.019 6.027 1.00 93.25 743 PHE A O 1
ATOM 5894 N N . PRO A 1 744 ? 9.467 26.524 4.387 1.00 89.62 744 PRO A N 1
ATOM 5895 C CA . PRO A 1 744 ? 10.855 26.225 4.737 1.00 89.62 744 PRO A CA 1
ATOM 5896 C C . PRO A 1 744 ? 11.803 27.373 4.347 1.00 89.62 744 PRO A C 1
ATOM 5898 O O . PRO A 1 744 ? 12.793 27.594 5.034 1.00 89.62 744 PRO A O 1
ATOM 5901 N N . ASP A 1 745 ? 11.434 28.163 3.333 1.00 91.12 745 ASP A N 1
ATOM 5902 C CA . ASP A 1 745 ? 12.193 29.305 2.817 1.00 91.12 745 ASP A CA 1
ATOM 5903 C C . ASP A 1 745 ? 11.252 30.373 2.205 1.00 91.12 745 ASP A C 1
ATOM 5905 O O . ASP A 1 745 ? 10.036 30.168 2.112 1.00 91.12 745 ASP A O 1
ATOM 5909 N N . SER A 1 746 ? 11.814 31.505 1.783 1.00 91.62 746 SER A N 1
ATOM 5910 C CA . SER A 1 746 ? 11.181 32.619 1.071 1.00 91.62 746 SER A CA 1
ATOM 5911 C C . SER A 1 746 ? 10.359 32.193 -0.162 1.00 91.62 746 SER A C 1
ATOM 5913 O O . SER A 1 746 ? 10.795 31.387 -0.989 1.00 91.62 746 SER A O 1
ATOM 5915 N N . ILE A 1 747 ? 9.172 32.798 -0.325 1.00 94.38 747 ILE A N 1
ATOM 5916 C CA . ILE A 1 747 ? 8.406 32.854 -1.581 1.00 94.38 747 ILE A CA 1
ATOM 5917 C C . ILE A 1 747 ? 7.882 34.275 -1.855 1.00 94.38 747 ILE A C 1
ATOM 5919 O O . ILE A 1 747 ? 7.703 35.081 -0.946 1.00 94.38 747 ILE A O 1
ATOM 5923 N N . THR A 1 748 ? 7.571 34.600 -3.115 1.00 95.31 748 THR A N 1
ATOM 5924 C CA . THR A 1 748 ? 7.075 35.940 -3.489 1.00 95.31 748 THR A CA 1
ATOM 5925 C C . THR A 1 748 ? 5.557 36.103 -3.338 1.00 95.31 748 THR A C 1
ATOM 5927 O O . THR A 1 748 ? 4.789 35.147 -3.477 1.00 95.31 748 THR A O 1
ATOM 5930 N N . VAL A 1 749 ? 5.077 37.344 -3.196 1.00 94.94 749 VAL A N 1
ATOM 5931 C CA . VAL A 1 749 ? 3.635 37.680 -3.271 1.00 94.94 749 VAL A CA 1
ATOM 5932 C C . VAL A 1 749 ? 3.012 37.260 -4.617 1.00 94.94 749 VAL A C 1
ATOM 5934 O O . VAL A 1 749 ? 1.856 36.840 -4.675 1.00 94.94 749 VAL A O 1
ATOM 5937 N N . SER A 1 750 ? 3.766 37.298 -5.721 1.00 95.06 750 SER A N 1
ATOM 5938 C CA . SER A 1 750 ? 3.304 36.795 -7.026 1.00 95.06 750 SER A CA 1
ATOM 5939 C C . SER A 1 750 ? 3.222 35.255 -7.077 1.00 95.06 750 SER A C 1
ATOM 5941 O O . SER A 1 750 ? 2.377 34.710 -7.798 1.00 95.06 750 SER A O 1
ATOM 5943 N N . MET A 1 751 ? 4.028 34.537 -6.283 1.00 94.56 751 MET A N 1
ATOM 5944 C CA . MET A 1 751 ? 3.845 33.100 -6.054 1.00 94.56 751 MET A CA 1
ATOM 5945 C C . MET A 1 751 ? 2.631 32.836 -5.155 1.00 94.56 751 MET A C 1
ATOM 5947 O O . MET A 1 751 ? 1.797 32.014 -5.523 1.00 94.56 751 MET A O 1
ATOM 5951 N N . PHE A 1 752 ? 2.441 33.594 -4.068 1.00 95.00 752 PHE A N 1
ATOM 5952 C CA . PHE A 1 752 ? 1.234 33.523 -3.231 1.00 95.00 752 PHE A CA 1
ATOM 5953 C C . PHE A 1 752 ? -0.052 33.688 -4.054 1.00 95.00 752 PHE A C 1
ATOM 5955 O O . PHE A 1 752 ? -0.949 32.853 -3.972 1.00 95.00 752 PHE A O 1
ATOM 5962 N N . ASN A 1 753 ? -0.112 34.700 -4.924 1.00 94.19 753 ASN A N 1
ATOM 5963 C CA . ASN A 1 753 ? -1.223 34.890 -5.862 1.00 94.19 753 ASN A CA 1
ATOM 5964 C C . ASN A 1 753 ? -1.472 33.654 -6.747 1.00 94.19 753 ASN A C 1
ATOM 5966 O O . ASN A 1 753 ? -2.620 33.308 -7.013 1.00 94.19 753 ASN A O 1
ATOM 5970 N N . THR A 1 754 ? -0.406 32.968 -7.174 1.00 92.50 754 THR A N 1
ATOM 5971 C CA . THR A 1 754 ? -0.492 31.754 -8.004 1.00 92.50 754 THR A CA 1
ATOM 5972 C C . THR A 1 754 ? -1.009 30.553 -7.199 1.00 92.50 754 THR A C 1
ATOM 5974 O O . THR A 1 754 ? -1.926 29.870 -7.645 1.00 92.50 754 THR A O 1
ATOM 5977 N N . VAL A 1 755 ? -0.453 30.311 -6.007 1.00 92.44 755 VAL A N 1
ATOM 5978 C CA . VAL A 1 755 ? -0.769 29.156 -5.144 1.00 92.44 755 VAL A CA 1
ATOM 5979 C C . VAL A 1 755 ? -2.156 29.282 -4.509 1.00 92.44 755 VAL A C 1
ATOM 5981 O O . VAL A 1 755 ? -2.975 28.364 -4.556 1.00 92.44 755 VAL A O 1
ATOM 5984 N N . PHE A 1 756 ? -2.447 30.447 -3.932 1.00 93.50 756 PHE A N 1
ATOM 5985 C CA . PHE A 1 756 ? -3.675 30.698 -3.180 1.00 93.50 756 PHE A CA 1
ATOM 5986 C C . PHE A 1 756 ? -4.791 31.313 -4.036 1.00 93.50 756 PHE A C 1
ATOM 5988 O O . PHE A 1 756 ? -5.863 31.596 -3.507 1.00 93.50 756 PHE A O 1
ATOM 5995 N N . LYS A 1 757 ? -4.574 31.469 -5.352 1.00 93.25 757 LYS A N 1
ATOM 5996 C CA . LYS A 1 757 ? -5.562 31.965 -6.334 1.00 93.25 757 LYS A CA 1
ATOM 5997 C C . LYS A 1 757 ? -6.089 33.359 -5.949 1.00 93.25 757 LYS A C 1
ATOM 5999 O O . LYS A 1 757 ? -7.288 33.612 -5.931 1.00 93.25 757 LYS A O 1
ATOM 6004 N N . GLN A 1 758 ? -5.149 34.242 -5.606 1.00 93.31 758 GLN A N 1
ATOM 6005 C CA . GLN A 1 758 ? -5.369 35.613 -5.126 1.00 93.31 758 GLN A CA 1
ATOM 6006 C C . GLN A 1 758 ? -4.835 36.644 -6.135 1.00 93.31 758 GLN A C 1
ATOM 6008 O O . GLN A 1 758 ? -4.033 36.320 -7.013 1.00 93.31 758 GLN A O 1
ATOM 6013 N N . HIS A 1 759 ? -5.263 37.903 -6.003 1.00 92.44 759 HIS A N 1
ATOM 6014 C CA . HIS A 1 759 ? -4.996 38.961 -6.988 1.00 92.44 759 HIS A CA 1
ATOM 6015 C C . HIS A 1 759 ? -4.377 40.231 -6.377 1.00 92.44 759 HIS A C 1
ATOM 6017 O O . HIS A 1 759 ? -4.741 41.352 -6.730 1.00 92.44 759 HIS A O 1
ATOM 6023 N N . LEU A 1 760 ? -3.408 40.074 -5.469 1.00 92.94 760 LEU A N 1
ATOM 6024 C CA . LEU A 1 760 ? -2.679 41.201 -4.879 1.00 92.94 760 LEU A CA 1
ATOM 6025 C C . LEU A 1 760 ? -1.809 41.908 -5.936 1.00 92.94 760 LEU A C 1
ATOM 6027 O O . LEU A 1 760 ? -0.877 41.318 -6.487 1.00 92.94 760 LEU A O 1
ATOM 6031 N N . SER A 1 761 ? -2.126 43.171 -6.231 1.00 87.94 761 SER A N 1
ATOM 6032 C CA . SER A 1 761 ? -1.498 43.971 -7.295 1.00 87.94 761 SER A CA 1
ATOM 6033 C C . SER A 1 761 ? -0.153 44.590 -6.900 1.00 87.94 761 SER A C 1
ATOM 6035 O O . SER A 1 761 ? 0.770 44.620 -7.714 1.00 87.94 761 SER A O 1
ATOM 6037 N N . ASN A 1 762 ? -0.036 45.061 -5.658 1.00 91.75 762 ASN A N 1
ATOM 6038 C CA . ASN A 1 762 ? 1.168 45.692 -5.115 1.00 91.75 762 ASN A CA 1
ATOM 6039 C C . ASN A 1 762 ? 2.151 44.651 -4.551 1.00 91.75 762 ASN A C 1
ATOM 6041 O O . ASN A 1 762 ? 1.769 43.522 -4.252 1.00 91.75 762 ASN A O 1
ATOM 6045 N N . PHE A 1 763 ? 3.420 45.045 -4.381 1.00 92.12 763 PHE A N 1
ATOM 6046 C CA . PHE A 1 763 ? 4.475 44.239 -3.738 1.00 92.12 763 PHE A CA 1
ATOM 6047 C C . PHE A 1 763 ? 4.696 42.838 -4.344 1.00 92.12 763 PHE A C 1
ATOM 6049 O O . PHE A 1 763 ? 5.213 41.947 -3.686 1.00 92.12 763 PHE A O 1
ATOM 6056 N N . ARG A 1 764 ? 4.348 42.630 -5.621 1.00 91.50 764 ARG A N 1
ATOM 6057 C CA . ARG A 1 764 ? 4.379 41.310 -6.285 1.00 91.50 764 ARG A CA 1
ATOM 6058 C C . ARG A 1 764 ? 5.736 40.599 -6.256 1.00 91.50 764 ARG A C 1
ATOM 6060 O O . ARG A 1 764 ? 5.758 39.370 -6.207 1.00 91.50 764 ARG A O 1
ATOM 6067 N N . SER A 1 765 ? 6.832 41.351 -6.306 1.00 90.75 765 SER A N 1
ATOM 6068 C CA . SER A 1 765 ? 8.196 40.814 -6.221 1.00 90.75 765 SER A CA 1
ATOM 6069 C C . SER A 1 765 ? 8.718 40.698 -4.788 1.00 90.75 765 SER A C 1
ATOM 6071 O O . SER A 1 765 ? 9.766 40.099 -4.605 1.00 90.75 765 SER A O 1
ATOM 6073 N N . SER A 1 766 ? 8.021 41.261 -3.794 1.00 93.44 766 SER A N 1
ATOM 6074 C CA . SER A 1 766 ? 8.413 41.141 -2.390 1.00 93.44 766 SER A CA 1
ATOM 6075 C C . SER A 1 766 ? 8.274 39.701 -1.920 1.00 93.44 766 SER A C 1
ATOM 6077 O O . SER A 1 766 ? 7.333 38.991 -2.292 1.00 93.44 766 SER A O 1
ATOM 6079 N N . GLU A 1 767 ? 9.222 39.303 -1.088 1.00 93.75 767 GLU A N 1
ATOM 6080 C CA . GLU A 1 767 ? 9.377 37.960 -0.551 1.00 93.75 767 GLU A CA 1
ATOM 6081 C C . GLU A 1 767 ? 8.838 37.864 0.876 1.00 93.75 767 GLU A C 1
ATOM 6083 O O . GLU A 1 767 ? 8.808 38.858 1.603 1.00 93.75 767 GLU A O 1
ATOM 6088 N N . PHE A 1 768 ? 8.429 36.671 1.294 1.00 94.19 768 PHE A N 1
ATOM 6089 C CA . PHE A 1 768 ? 8.053 36.356 2.668 1.00 94.19 768 PHE A CA 1
ATOM 6090 C C . PHE A 1 768 ? 8.218 34.852 2.944 1.00 94.19 768 PHE A C 1
ATOM 6092 O O . PHE A 1 768 ? 8.074 34.025 2.047 1.00 94.19 768 PHE A O 1
ATOM 6099 N N . SER A 1 769 ? 8.480 34.498 4.200 1.00 92.88 769 SER A N 1
ATOM 6100 C CA . SER A 1 769 ? 8.732 33.130 4.677 1.00 92.88 769 SER A CA 1
ATOM 6101 C C . SER A 1 769 ? 7.652 32.628 5.655 1.00 92.88 769 SER A C 1
ATOM 6103 O O . SER A 1 769 ? 7.510 31.418 5.878 1.00 92.88 769 SER A O 1
ATOM 6105 N N . ARG A 1 770 ? 6.848 33.531 6.244 1.00 93.88 770 ARG A N 1
ATOM 6106 C CA . ARG A 1 770 ? 5.753 33.201 7.183 1.00 93.88 770 ARG A CA 1
ATOM 6107 C C . ARG A 1 770 ? 4.455 33.930 6.826 1.00 93.88 770 ARG A C 1
ATOM 6109 O O . ARG A 1 770 ? 4.487 35.083 6.394 1.00 93.88 770 ARG A O 1
ATOM 6116 N N . ILE A 1 771 ? 3.307 33.302 7.098 1.00 95.81 771 ILE A N 1
ATOM 6117 C CA . ILE A 1 771 ? 1.994 33.975 7.134 1.00 95.81 771 ILE A CA 1
ATOM 6118 C C . ILE A 1 771 ? 1.446 33.895 8.559 1.00 95.81 771 ILE A C 1
ATOM 6120 O O . ILE A 1 771 ? 1.094 32.814 9.031 1.00 95.81 771 ILE A O 1
ATOM 6124 N N . VAL A 1 772 ? 1.338 35.042 9.230 1.00 94.88 772 VAL A N 1
ATOM 6125 C CA . VAL A 1 772 ? 0.728 35.178 10.558 1.00 94.88 772 VAL A CA 1
ATOM 6126 C C . VAL A 1 772 ? -0.761 35.487 10.406 1.00 94.88 772 VAL A C 1
ATOM 6128 O O . VAL A 1 772 ? -1.169 36.443 9.742 1.00 94.88 772 VAL A O 1
ATOM 6131 N N . ILE A 1 773 ? -1.585 34.669 11.053 1.00 94.94 773 ILE A N 1
ATOM 6132 C CA . ILE A 1 773 ? -3.044 34.714 11.039 1.00 94.94 773 ILE A CA 1
ATOM 6133 C C . ILE A 1 773 ? -3.513 34.907 12.490 1.00 94.94 773 ILE A C 1
ATOM 6135 O O . ILE A 1 773 ? -3.672 33.922 13.215 1.00 94.94 773 ILE A O 1
ATOM 6139 N N . PRO A 1 774 ? -3.757 36.151 12.944 1.00 93.19 774 PRO A N 1
ATOM 6140 C CA . PRO A 1 774 ? -4.357 36.387 14.256 1.00 93.19 774 PRO A CA 1
ATOM 6141 C C . PRO A 1 774 ? -5.747 35.750 14.339 1.00 93.19 774 PRO A C 1
ATOM 6143 O O . PRO A 1 774 ? -6.462 35.700 13.332 1.00 93.19 774 PRO A O 1
ATOM 6146 N N . VAL A 1 775 ? -6.152 35.301 15.525 1.00 90.19 775 VAL A N 1
ATOM 6147 C CA . VAL A 1 775 ? -7.503 34.775 15.779 1.00 90.19 775 VAL A CA 1
ATOM 6148 C C . VAL A 1 775 ? -8.515 35.910 15.946 1.00 90.19 775 VAL A C 1
ATOM 6150 O O . VAL A 1 775 ? -9.623 35.820 15.418 1.00 90.19 775 VAL A O 1
ATOM 6153 N N . ASN A 1 776 ? -8.119 36.986 16.634 1.00 86.50 776 ASN A N 1
ATOM 6154 C CA . ASN A 1 776 ? -9.025 38.060 17.057 1.00 86.50 776 ASN A CA 1
ATOM 6155 C C . ASN A 1 776 ? -9.252 39.135 15.973 1.00 86.50 776 ASN A C 1
ATOM 6157 O O . ASN A 1 776 ? -10.362 39.647 15.837 1.00 86.50 776 ASN A O 1
ATOM 6161 N N . ASP A 1 777 ? -8.242 39.448 15.153 1.00 88.62 777 ASP A N 1
ATOM 6162 C CA . ASP A 1 777 ? -8.432 40.290 13.962 1.00 88.62 777 ASP A CA 1
ATOM 6163 C C . ASP A 1 777 ? -9.137 39.471 12.868 1.00 88.62 777 ASP A C 1
ATOM 6165 O O . ASP A 1 777 ? -8.602 38.464 12.409 1.00 88.62 777 ASP A O 1
ATOM 6169 N N . THR A 1 778 ? -10.324 39.892 12.422 1.00 86.31 778 THR A N 1
ATOM 6170 C CA . THR A 1 778 ? -11.119 39.206 11.381 1.00 86.31 778 THR A CA 1
ATOM 6171 C C . THR A 1 778 ? -10.909 39.747 9.960 1.00 86.31 778 THR A C 1
ATOM 6173 O O . THR A 1 778 ? -11.478 39.206 9.010 1.00 86.31 778 THR A O 1
ATOM 6176 N N . ASN A 1 779 ? -10.067 40.768 9.792 1.00 91.31 779 ASN A N 1
ATOM 6177 C CA . ASN A 1 779 ? -9.869 41.516 8.552 1.00 91.31 779 ASN A CA 1
ATOM 6178 C C . ASN A 1 779 ? -8.425 41.489 8.029 1.00 91.31 779 ASN A C 1
ATOM 6180 O O . ASN A 1 779 ? -8.234 41.800 6.857 1.00 91.31 779 ASN A O 1
ATOM 6184 N N . HIS A 1 780 ? -7.425 41.097 8.824 1.00 93.00 780 HIS A N 1
ATOM 6185 C CA . HIS A 1 780 ? -6.026 41.037 8.380 1.00 93.00 780 HIS A CA 1
ATOM 6186 C C . HIS A 1 780 ? -5.363 39.663 8.550 1.00 93.00 780 HIS A C 1
ATOM 6188 O O . HIS A 1 780 ? -5.702 38.857 9.427 1.00 93.00 780 HIS A O 1
ATOM 6194 N N . ILE A 1 781 ? -4.371 39.429 7.696 1.00 95.44 781 ILE A N 1
ATOM 6195 C CA . ILE A 1 781 ? -3.256 38.493 7.884 1.00 95.44 781 ILE A CA 1
ATOM 6196 C C . ILE A 1 781 ? -1.963 39.242 7.543 1.00 95.44 781 ILE A C 1
ATOM 6198 O O . ILE A 1 781 ? -2.007 40.253 6.840 1.00 95.44 781 ILE A O 1
ATOM 6202 N N . TYR A 1 782 ? -0.822 38.757 8.021 1.00 94.88 782 TYR A N 1
ATOM 6203 C CA . TYR A 1 782 ? 0.467 39.414 7.810 1.00 94.88 782 TYR A CA 1
ATOM 6204 C C . TYR A 1 782 ? 1.462 38.459 7.162 1.00 94.88 782 TYR A C 1
ATOM 6206 O O . TYR A 1 782 ? 1.622 37.330 7.622 1.00 94.88 782 TYR A O 1
ATOM 6214 N N . PHE A 1 783 ? 2.141 38.912 6.113 1.00 95.56 783 PHE A N 1
ATOM 6215 C CA . PHE A 1 783 ? 3.288 38.212 5.540 1.00 95.56 783 PHE A CA 1
ATOM 6216 C C . PHE A 1 783 ? 4.562 38.759 6.175 1.00 95.56 783 PHE A C 1
ATOM 6218 O O . PHE A 1 783 ? 4.712 39.977 6.280 1.00 95.56 783 PHE A O 1
ATOM 6225 N N . LEU A 1 784 ? 5.446 37.868 6.611 1.00 92.31 784 LEU A N 1
ATOM 6226 C CA . LEU A 1 784 ? 6.690 38.185 7.310 1.00 92.31 784 LEU A CA 1
ATOM 6227 C C . LEU A 1 784 ? 7.878 37.638 6.505 1.00 92.31 784 LEU A C 1
ATOM 6229 O O . LEU A 1 784 ? 7.846 36.480 6.088 1.00 92.31 784 LEU A O 1
ATOM 6233 N N . ASN A 1 785 ? 8.900 38.466 6.294 1.00 90.69 785 ASN A N 1
ATOM 6234 C CA . ASN A 1 785 ? 10.173 38.122 5.658 1.00 90.69 785 ASN A CA 1
ATOM 6235 C C . ASN A 1 785 ? 11.277 38.073 6.725 1.00 90.69 785 ASN A C 1
ATOM 6237 O O . ASN A 1 785 ? 11.523 39.094 7.370 1.00 90.69 785 ASN A O 1
ATOM 6241 N N . ASP A 1 786 ? 11.923 36.919 6.916 1.00 86.38 786 ASP A N 1
ATOM 6242 C CA . ASP A 1 786 ? 12.956 36.764 7.950 1.00 86.38 786 ASP A CA 1
ATOM 6243 C C . ASP A 1 786 ? 14.253 37.509 7.615 1.00 86.38 786 ASP A C 1
ATOM 6245 O O . ASP A 1 786 ? 14.822 38.152 8.491 1.00 86.38 786 ASP A O 1
ATOM 6249 N N . ASP A 1 787 ? 14.699 37.472 6.359 1.00 81.94 787 ASP A N 1
ATOM 6250 C CA . ASP A 1 787 ? 16.016 37.979 5.952 1.00 81.94 787 ASP A CA 1
ATOM 6251 C C . ASP A 1 787 ? 16.078 39.515 6.001 1.00 81.94 787 ASP A C 1
ATOM 6253 O O . ASP A 1 787 ? 17.029 40.121 6.502 1.00 81.94 787 ASP A O 1
ATOM 6257 N N . HIS A 1 788 ? 15.014 40.154 5.510 1.00 81.38 788 HIS A N 1
ATOM 6258 C CA . HIS A 1 788 ? 14.880 41.603 5.361 1.00 81.38 788 HIS A CA 1
ATOM 6259 C C . HIS A 1 788 ? 14.022 42.245 6.464 1.00 81.38 788 HIS A C 1
ATOM 6261 O O . HIS A 1 788 ? 13.844 43.465 6.475 1.00 81.38 788 HIS A O 1
ATOM 6267 N N . HIS A 1 789 ? 13.488 41.446 7.396 1.00 81.44 789 HIS A N 1
ATOM 6268 C CA . HIS A 1 789 ? 12.615 41.878 8.497 1.00 81.44 789 HIS A CA 1
ATOM 6269 C C . HIS A 1 789 ? 11.334 42.597 8.058 1.00 81.44 789 HIS A C 1
ATOM 6271 O O . HIS A 1 789 ? 10.773 43.396 8.810 1.00 81.44 789 HIS A O 1
ATOM 6277 N N . GLU A 1 790 ? 10.866 42.356 6.834 1.00 87.69 790 GLU A N 1
ATOM 6278 C CA . GLU A 1 790 ? 9.703 43.044 6.281 1.00 87.69 790 GLU A CA 1
ATOM 6279 C C . GLU A 1 790 ? 8.388 42.420 6.761 1.00 87.69 790 GLU A C 1
ATOM 6281 O O . GLU A 1 790 ? 8.270 41.211 6.955 1.00 87.69 790 GLU A O 1
ATOM 6286 N N . ILE A 1 791 ? 7.370 43.266 6.935 1.00 91.31 791 ILE A N 1
ATOM 6287 C CA . ILE A 1 791 ? 6.005 42.872 7.286 1.00 91.31 791 ILE A CA 1
ATOM 6288 C C . ILE A 1 791 ? 5.069 43.535 6.286 1.00 91.31 791 ILE A C 1
ATOM 6290 O O . ILE A 1 791 ? 5.079 44.759 6.123 1.00 91.31 791 ILE A O 1
ATOM 6294 N N . TYR A 1 792 ? 4.205 42.735 5.676 1.00 93.56 792 TYR A N 1
ATOM 6295 C CA . TYR A 1 792 ? 3.150 43.196 4.788 1.00 93.56 792 TYR A CA 1
ATOM 6296 C C . TYR A 1 792 ? 1.792 42.836 5.383 1.00 93.56 792 TYR A C 1
ATOM 6298 O O . TYR A 1 792 ? 1.487 41.663 5.580 1.00 93.56 792 TYR A O 1
ATOM 6306 N N . SER A 1 793 ? 0.969 43.844 5.671 1.00 94.31 793 SER A N 1
ATOM 6307 C CA . SER A 1 793 ? -0.425 43.639 6.065 1.00 94.31 793 SER A CA 1
ATOM 6308 C C . SER A 1 793 ? -1.262 43.369 4.822 1.00 94.31 793 SER A C 1
ATOM 6310 O O . SER A 1 793 ? -1.207 44.133 3.856 1.00 94.31 793 SER A O 1
ATOM 6312 N N . VAL A 1 794 ? -2.045 42.293 4.844 1.00 95.56 794 VAL A N 1
ATOM 6313 C CA . VAL A 1 794 ? -2.989 41.931 3.786 1.00 95.56 794 VAL A CA 1
ATOM 6314 C C . VAL A 1 794 ? -4.402 42.039 4.338 1.00 95.56 794 VAL A C 1
ATOM 6316 O O . VAL A 1 794 ? -4.787 41.299 5.246 1.00 95.56 794 VAL A O 1
ATOM 6319 N N . ARG A 1 795 ? -5.188 42.960 3.775 1.00 94.69 795 ARG A N 1
ATOM 6320 C CA . ARG A 1 795 ? -6.586 43.176 4.152 1.00 94.69 795 ARG A CA 1
ATOM 6321 C C . ARG A 1 795 ? -7.492 42.218 3.386 1.00 94.69 795 ARG A C 1
ATOM 6323 O O . ARG A 1 795 ? -7.526 42.221 2.157 1.00 94.69 795 ARG A O 1
ATOM 6330 N N . LEU A 1 796 ? -8.258 41.431 4.123 1.00 93.06 796 LEU A N 1
ATOM 6331 C CA . LEU A 1 796 ? -9.248 40.471 3.648 1.00 93.06 796 LEU A CA 1
ATOM 6332 C C . LEU A 1 796 ? -10.657 41.081 3.710 1.00 93.06 796 LEU A C 1
ATOM 6334 O O . LEU A 1 796 ? -10.923 41.978 4.509 1.00 93.06 796 LEU A O 1
ATOM 6338 N N . LYS A 1 797 ? -11.589 40.575 2.895 1.00 88.56 797 LYS A N 1
ATOM 6339 C CA . LYS A 1 797 ? -13.009 40.973 2.947 1.00 88.56 797 LYS A CA 1
ATOM 6340 C C . LYS A 1 797 ? -13.720 40.476 4.213 1.00 88.56 797 LYS A C 1
ATOM 6342 O O . LYS A 1 797 ? -14.544 41.200 4.762 1.00 88.56 797 LYS A O 1
ATOM 6347 N N . LYS A 1 798 ? -13.444 39.232 4.626 1.00 83.19 798 LYS A N 1
ATOM 6348 C CA . LYS A 1 798 ? -13.904 38.601 5.878 1.00 83.19 798 LYS A CA 1
ATOM 6349 C C . LYS A 1 798 ? -13.143 37.291 6.102 1.00 83.19 798 LYS A C 1
ATOM 6351 O O . LYS A 1 798 ? -13.270 36.371 5.295 1.00 83.19 798 LYS A O 1
ATOM 6356 N N . LYS A 1 799 ? -12.391 37.178 7.196 1.00 88.00 799 LYS A N 1
ATOM 6357 C CA . LYS A 1 799 ? -11.763 35.921 7.638 1.00 88.00 799 LYS A CA 1
ATOM 6358 C C . LYS A 1 799 ? -12.741 35.110 8.492 1.00 88.00 799 LYS A C 1
ATOM 6360 O O . LYS A 1 799 ? -13.532 35.672 9.249 1.00 88.00 799 LYS A O 1
ATOM 6365 N N . SER A 1 800 ? -12.672 33.782 8.418 1.00 85.69 800 SER A N 1
ATOM 6366 C CA . SER A 1 800 ? -13.341 32.909 9.389 1.00 85.69 800 SER A CA 1
ATOM 6367 C C . SER A 1 800 ? -12.576 31.606 9.590 1.00 85.69 800 SER A C 1
ATOM 6369 O O . SER A 1 800 ? -12.202 30.950 8.622 1.00 85.69 800 SER A O 1
ATOM 6371 N N . LEU A 1 801 ? -12.378 31.234 10.857 1.00 85.44 801 LEU A N 1
ATOM 6372 C CA . LEU A 1 801 ? -11.746 29.981 11.291 1.00 85.44 801 LEU A CA 1
ATOM 6373 C C . LEU A 1 801 ? -12.790 28.941 11.760 1.00 85.44 801 LEU A C 1
ATOM 6375 O O . LEU A 1 801 ? -12.434 27.926 12.356 1.00 85.44 801 LEU A O 1
ATOM 6379 N N . SER A 1 802 ? -14.088 29.192 11.540 1.00 83.44 802 SER A N 1
ATOM 6380 C CA . SER A 1 802 ? -15.196 28.360 12.043 1.00 83.44 802 SER A CA 1
ATOM 6381 C C . SER A 1 802 ? -15.156 26.921 11.521 1.00 83.44 802 SER A C 1
ATOM 6383 O O . SER A 1 802 ? -15.344 25.986 12.297 1.00 83.44 802 SER A O 1
ATOM 6385 N N . SER A 1 803 ? -14.838 26.748 10.239 1.00 83.50 803 SER A N 1
ATOM 6386 C CA . SER A 1 803 ? -14.595 25.465 9.567 1.00 83.50 803 SER A CA 1
ATOM 6387 C C . SER A 1 803 ? -13.480 24.652 10.234 1.00 83.50 803 SER A C 1
ATOM 6389 O O . SER A 1 803 ? -13.621 23.449 10.450 1.00 83.50 803 SER A O 1
ATOM 6391 N N . LEU A 1 804 ? -12.392 25.320 10.624 1.00 85.81 804 LEU A N 1
ATOM 6392 C CA . LEU A 1 804 ? -11.198 24.694 11.192 1.00 85.81 804 LEU A CA 1
ATOM 6393 C C . LEU A 1 804 ? -11.385 24.247 12.651 1.00 85.81 804 LEU A C 1
ATOM 6395 O O . LEU A 1 804 ? -10.673 23.347 13.092 1.00 85.81 804 LEU A O 1
ATOM 6399 N N . LYS A 1 805 ? -12.365 24.794 13.392 1.00 83.25 805 LYS A N 1
ATOM 6400 C CA . LYS A 1 805 ? -12.629 24.422 14.800 1.00 83.25 805 LYS A CA 1
ATOM 6401 C C . LYS A 1 805 ? -12.802 22.909 15.006 1.00 83.25 805 LYS A C 1
ATOM 6403 O O . LYS A 1 805 ? -12.315 22.386 16.001 1.00 83.25 805 LYS A O 1
ATOM 6408 N N . LYS A 1 806 ? -13.447 22.202 14.065 1.00 81.12 806 LYS A N 1
ATOM 6409 C CA . LYS A 1 806 ? -13.651 20.738 14.139 1.00 81.12 806 LYS A CA 1
ATOM 6410 C C . LYS A 1 806 ? -12.361 19.923 13.966 1.00 81.12 806 LYS A C 1
ATOM 6412 O O . LYS A 1 806 ? -12.287 18.803 14.459 1.00 81.12 806 LYS A O 1
ATOM 6417 N N . VAL A 1 807 ? -11.369 20.471 13.259 1.00 82.06 807 VAL A N 1
ATOM 6418 C CA . VAL A 1 807 ? -10.086 19.807 12.950 1.00 82.06 807 VAL A CA 1
ATOM 6419 C C . VAL A 1 807 ? -9.006 20.175 13.977 1.00 82.06 807 VAL A C 1
ATOM 6421 O O . VAL A 1 807 ? -8.092 19.394 14.217 1.00 82.06 807 VAL A O 1
ATOM 6424 N N . LEU A 1 808 ? -9.141 21.346 14.611 1.00 85.50 808 LEU A N 1
ATOM 6425 C CA . LEU A 1 808 ? -8.248 21.888 15.644 1.00 85.50 808 LEU A CA 1
ATOM 6426 C C . LEU A 1 808 ? -8.603 21.466 17.084 1.00 85.50 808 LEU A C 1
ATOM 6428 O O . LEU A 1 808 ? -7.986 21.953 18.038 1.00 85.50 808 LEU A O 1
ATOM 6432 N N . ALA A 1 809 ? -9.590 20.581 17.238 1.00 79.94 809 ALA A N 1
ATOM 6433 C CA . ALA A 1 809 ? -10.004 20.027 18.521 1.00 79.94 809 ALA A CA 1
ATOM 6434 C C . ALA A 1 809 ? -8.847 19.268 19.211 1.00 79.94 809 ALA A C 1
ATOM 6436 O O . ALA A 1 809 ? -7.961 18.710 18.558 1.00 79.94 809 ALA A O 1
ATOM 6437 N N . VAL A 1 810 ? -8.812 19.322 20.547 1.00 72.38 810 VAL A N 1
ATOM 6438 C CA . VAL A 1 810 ? -7.637 18.933 21.355 1.00 72.38 810 VAL A CA 1
ATOM 6439 C C . VAL A 1 810 ? -7.344 17.430 21.276 1.00 72.38 810 VAL A C 1
ATOM 6441 O O . VAL A 1 810 ? -6.183 17.038 21.270 1.00 72.38 810 VAL A O 1
ATOM 6444 N N . ASP A 1 811 ? -8.386 16.615 21.128 1.00 74.12 811 ASP A N 1
ATOM 6445 C CA . ASP A 1 811 ? -8.348 15.168 20.890 1.00 74.12 811 ASP A CA 1
ATOM 6446 C C . ASP A 1 811 ? -7.658 14.779 19.569 1.00 74.12 811 ASP A C 1
ATOM 6448 O O . ASP A 1 811 ? -7.086 13.696 19.460 1.00 74.12 811 ASP A O 1
ATOM 6452 N N . LYS A 1 812 ? -7.694 15.661 18.562 1.00 75.31 812 LYS A N 1
ATOM 6453 C CA . LYS A 1 812 ? -7.257 15.370 17.182 1.00 75.31 812 LYS A CA 1
ATOM 6454 C C . LYS A 1 812 ? -5.918 15.992 16.798 1.00 75.31 812 LYS A C 1
ATOM 6456 O O . LYS A 1 812 ? -5.354 15.621 15.769 1.00 75.31 812 LYS A O 1
ATOM 6461 N N . VAL A 1 813 ? -5.394 16.922 17.596 1.00 85.25 813 VAL A N 1
ATOM 6462 C CA . VAL A 1 813 ? -4.156 17.652 17.283 1.00 85.25 813 VAL A CA 1
ATOM 6463 C C . VAL A 1 813 ? -3.085 17.411 18.335 1.00 85.25 813 VAL A C 1
ATOM 6465 O O . VAL A 1 813 ? -3.137 17.946 19.442 1.00 85.25 813 VAL A O 1
ATOM 6468 N N . LYS A 1 814 ? -2.035 16.688 17.937 1.00 88.31 814 LYS A N 1
ATOM 6469 C CA . LYS A 1 814 ? -0.791 16.596 18.697 1.00 88.31 814 LYS A CA 1
ATOM 6470 C C . LYS A 1 814 ? -0.092 17.956 18.678 1.00 88.31 814 LYS A C 1
ATOM 6472 O O . LYS A 1 814 ? 0.115 18.546 17.618 1.00 88.31 814 LYS A O 1
ATOM 6477 N N . ARG A 1 815 ? 0.294 18.434 19.862 1.00 90.38 815 ARG A N 1
ATOM 6478 C CA . ARG A 1 815 ? 0.974 19.719 20.065 1.00 90.38 815 ARG A CA 1
ATOM 6479 C C . ARG A 1 815 ? 2.402 19.464 20.533 1.00 90.38 815 ARG A C 1
ATOM 6481 O O . ARG A 1 815 ? 2.601 18.868 21.588 1.00 90.38 815 ARG A O 1
ATOM 6488 N N . ILE A 1 816 ? 3.389 19.888 19.748 1.00 90.50 816 ILE A N 1
ATOM 6489 C CA . ILE A 1 816 ? 4.805 19.860 20.138 1.00 90.50 816 ILE A CA 1
ATOM 6490 C C . ILE A 1 816 ? 5.176 21.261 20.614 1.00 90.50 816 ILE A C 1
ATOM 6492 O O . ILE A 1 816 ? 4.986 22.226 19.878 1.00 90.50 816 ILE A O 1
ATOM 6496 N N . ALA A 1 817 ? 5.690 21.381 21.839 1.00 91.75 817 ALA A N 1
ATOM 6497 C CA . ALA A 1 817 ? 6.152 22.658 22.373 1.00 91.75 817 ALA A CA 1
ATOM 6498 C C . ALA A 1 817 ? 7.382 23.141 21.588 1.00 91.75 817 ALA A C 1
ATOM 6500 O O . ALA A 1 817 ? 8.396 22.446 21.536 1.00 91.75 817 ALA A O 1
ATOM 6501 N N . VAL A 1 818 ? 7.274 24.330 21.000 1.00 92.31 818 VAL A N 1
ATOM 6502 C CA . VAL A 1 818 ? 8.325 24.983 20.207 1.00 92.31 818 VAL A CA 1
ATOM 6503 C C . VAL A 1 818 ? 8.427 26.450 20.601 1.00 92.31 818 VAL A C 1
ATOM 6505 O O . VAL A 1 818 ? 7.530 26.980 21.257 1.00 92.31 818 VAL A O 1
ATOM 6508 N N . LYS A 1 819 ? 9.494 27.116 20.171 1.00 90.00 819 LYS A N 1
ATOM 6509 C CA . LYS A 1 819 ? 9.658 28.564 20.279 1.00 90.00 819 LYS A CA 1
ATOM 6510 C C . LYS A 1 819 ? 10.292 29.098 18.997 1.00 90.00 819 LYS A C 1
ATOM 6512 O O . LYS A 1 819 ? 11.399 28.699 18.648 1.00 90.00 819 LYS A O 1
ATOM 6517 N N . MET A 1 820 ? 9.620 30.027 18.325 1.00 86.25 820 MET A N 1
ATOM 6518 C CA . MET A 1 820 ? 10.226 30.818 17.257 1.00 86.25 820 MET A CA 1
ATOM 6519 C C . MET A 1 820 ? 11.263 31.758 17.878 1.00 86.25 820 MET A C 1
ATOM 6521 O O . MET A 1 820 ? 10.935 32.694 18.615 1.00 86.25 820 MET A O 1
ATOM 6525 N N . THR A 1 821 ? 12.532 31.457 17.617 1.00 79.75 821 THR A N 1
ATOM 6526 C CA . THR A 1 821 ? 13.686 32.200 18.122 1.00 79.75 821 THR A CA 1
ATOM 6527 C C . THR A 1 821 ? 14.333 32.948 16.962 1.00 79.75 821 THR A C 1
ATOM 6529 O O . THR A 1 821 ? 14.379 32.449 15.841 1.00 79.75 821 THR A O 1
ATOM 6532 N N . TYR A 1 822 ? 14.795 34.167 17.236 1.00 73.69 822 TYR A N 1
ATOM 6533 C CA . TYR A 1 822 ? 15.576 34.967 16.301 1.00 73.69 822 TYR A CA 1
ATOM 6534 C C . TYR A 1 822 ? 16.869 35.382 17.001 1.00 73.69 822 TYR A C 1
ATOM 6536 O O . TYR A 1 822 ? 16.818 36.107 18.002 1.00 73.69 822 TYR A O 1
ATOM 6544 N N . GLU A 1 823 ? 17.997 34.921 16.473 1.00 68.50 823 GLU A N 1
ATOM 6545 C CA . GLU A 1 823 ? 19.362 35.169 16.954 1.00 68.50 823 GLU A CA 1
ATOM 6546 C C . GLU A 1 823 ? 20.287 35.291 15.725 1.00 68.50 823 GLU A C 1
ATOM 6548 O O . GLU A 1 823 ? 20.001 34.726 14.669 1.00 68.50 823 GLU A O 1
ATOM 6553 N N . ASP A 1 824 ? 21.335 36.112 15.822 1.00 64.62 824 ASP A N 1
ATOM 6554 C CA . ASP A 1 824 ? 22.362 36.332 14.784 1.00 64.62 824 ASP A CA 1
ATOM 6555 C C . ASP A 1 824 ? 21.842 36.537 13.342 1.00 64.62 824 ASP A C 1
ATOM 6557 O O . ASP A 1 824 ? 22.403 36.047 12.366 1.00 64.62 824 ASP A O 1
ATOM 6561 N N . ASN A 1 825 ? 20.761 37.316 13.211 1.00 64.94 825 ASN A N 1
ATOM 6562 C CA . ASN A 1 825 ? 20.077 37.623 11.945 1.00 64.94 825 ASN A CA 1
ATOM 6563 C C . ASN A 1 825 ? 19.466 36.400 11.230 1.00 64.94 825 ASN A C 1
ATOM 6565 O O . ASN A 1 825 ? 19.288 36.407 10.014 1.00 64.94 825 ASN A O 1
ATOM 6569 N N . THR A 1 826 ? 19.092 35.369 11.991 1.00 68.38 826 THR A N 1
ATOM 6570 C CA . THR A 1 826 ? 18.364 34.193 11.499 1.00 68.38 826 THR A CA 1
ATOM 6571 C C . THR A 1 826 ? 17.150 33.887 12.379 1.00 68.38 826 THR A C 1
ATOM 6573 O O . THR A 1 826 ? 17.196 34.063 13.597 1.00 68.38 826 THR A O 1
ATOM 6576 N N . THR A 1 827 ? 16.060 33.409 11.774 1.00 76.69 827 THR A N 1
ATOM 6577 C CA . THR A 1 827 ? 14.889 32.876 12.492 1.00 76.69 827 THR A CA 1
ATOM 6578 C C . THR A 1 827 ? 14.898 31.354 12.420 1.00 76.69 827 THR A C 1
ATOM 6580 O O . THR A 1 827 ? 14.982 30.789 11.331 1.00 76.69 827 THR A O 1
ATOM 6583 N N . TYR A 1 828 ? 14.751 30.676 13.559 1.00 80.81 828 TYR A N 1
ATOM 6584 C CA . TYR A 1 828 ? 14.665 29.216 13.616 1.00 80.81 828 TYR A CA 1
ATOM 6585 C C . TYR A 1 828 ? 13.674 28.721 14.680 1.00 80.81 828 TYR A C 1
ATOM 6587 O O . TYR A 1 828 ? 13.280 29.438 15.605 1.00 80.81 828 TYR A O 1
ATOM 6595 N N . ILE A 1 829 ? 13.255 27.461 14.536 1.00 87.12 829 ILE A N 1
ATOM 6596 C CA . ILE A 1 829 ? 12.344 26.791 15.467 1.00 87.12 829 ILE A CA 1
ATOM 6597 C C . ILE A 1 829 ? 13.175 26.089 16.541 1.00 87.12 829 ILE A C 1
ATOM 6599 O O . ILE A 1 829 ? 13.785 25.050 16.295 1.00 87.12 829 ILE A O 1
ATOM 6603 N N . ASP A 1 830 ? 13.180 26.653 17.745 1.00 88.31 830 ASP A N 1
ATOM 6604 C CA . ASP A 1 830 ? 13.750 26.015 18.926 1.00 88.31 830 ASP A CA 1
ATOM 6605 C C . ASP A 1 830 ? 12.760 24.995 19.518 1.00 88.31 830 ASP A C 1
ATOM 6607 O O . ASP A 1 830 ? 11.549 25.232 19.592 1.00 88.31 830 ASP A O 1
ATOM 6611 N N . TYR A 1 831 ? 13.288 23.860 19.968 1.00 91.50 831 TYR A N 1
ATOM 6612 C CA . TYR A 1 831 ? 12.579 22.761 20.616 1.00 91.50 831 TYR A CA 1
ATOM 6613 C C . TYR A 1 831 ? 13.038 22.670 22.084 1.00 91.50 831 TYR A C 1
ATOM 6615 O O . TYR A 1 831 ? 13.882 21.834 22.424 1.00 91.50 831 TYR A O 1
ATOM 6623 N N . PRO A 1 832 ? 12.504 23.520 22.988 1.00 88.06 832 PRO A N 1
ATOM 6624 C CA . PRO A 1 832 ? 13.019 23.679 24.355 1.00 88.06 832 PRO A CA 1
ATOM 6625 C C . PRO A 1 832 ? 12.767 22.466 25.268 1.00 88.06 832 PRO A C 1
ATOM 6627 O O . PRO A 1 832 ? 13.302 22.391 26.373 1.00 88.06 832 PRO A O 1
ATOM 6630 N N . LYS A 1 833 ? 11.951 21.501 24.827 1.00 90.69 833 LYS A N 1
ATOM 6631 C CA . LYS A 1 833 ? 11.672 20.232 25.515 1.00 90.69 833 LYS A CA 1
ATOM 6632 C C . LYS A 1 833 ? 12.027 19.055 24.603 1.00 90.69 833 LYS A C 1
ATOM 6634 O O . LYS A 1 833 ? 12.170 19.224 23.397 1.00 90.69 833 LYS A O 1
ATOM 6639 N N . GLN A 1 834 ? 12.163 17.862 25.180 1.00 90.56 834 GLN A N 1
ATOM 6640 C CA . GLN A 1 834 ? 12.344 16.635 24.397 1.00 90.56 834 GLN A CA 1
ATOM 6641 C C . GLN A 1 834 ? 11.162 16.415 23.442 1.00 90.56 834 GLN A C 1
ATOM 6643 O O . GLN A 1 834 ? 10.011 16.676 23.803 1.00 90.56 834 GLN A O 1
ATOM 6648 N N . VAL A 1 835 ? 11.439 15.909 22.240 1.00 89.81 835 VAL A N 1
ATOM 6649 C CA . VAL A 1 835 ? 10.438 15.765 21.174 1.00 89.81 835 VAL A CA 1
ATOM 6650 C C . VAL A 1 835 ? 10.240 14.295 20.837 1.00 89.81 835 VAL A C 1
ATOM 6652 O O . VAL A 1 835 ? 11.135 13.642 20.313 1.00 89.81 835 VAL A O 1
ATOM 6655 N N . THR A 1 836 ? 9.052 13.762 21.126 1.00 88.62 836 THR A N 1
ATOM 6656 C CA . THR A 1 836 ? 8.684 12.391 20.739 1.00 88.62 836 THR A CA 1
ATOM 6657 C C . THR A 1 836 ? 8.058 12.390 19.348 1.00 88.62 836 THR A C 1
ATOM 6659 O O . THR A 1 836 ? 6.936 12.874 19.173 1.00 88.62 836 THR A O 1
ATOM 6662 N N . MET A 1 837 ? 8.750 11.833 18.359 1.00 87.38 837 MET A N 1
ATOM 6663 C CA . MET A 1 837 ? 8.269 11.655 16.982 1.00 87.38 837 MET A CA 1
ATOM 6664 C C . MET A 1 837 ? 7.842 10.199 16.738 1.00 87.38 837 MET A C 1
ATOM 6666 O O . MET A 1 837 ? 7.998 9.345 17.612 1.00 87.38 837 MET A O 1
ATOM 6670 N N . GLN A 1 838 ? 7.221 9.916 15.593 1.00 84.69 838 GLN A N 1
ATOM 6671 C CA . GLN A 1 838 ? 6.861 8.548 15.197 1.00 84.69 838 GLN A CA 1
ATOM 6672 C C . GLN A 1 838 ? 7.930 7.985 14.261 1.00 84.69 838 GLN A C 1
ATOM 6674 O O . GLN A 1 838 ? 8.632 8.748 13.608 1.00 84.69 838 GLN A O 1
ATOM 6679 N N . HIS A 1 839 ? 8.057 6.665 14.201 1.00 84.75 839 HIS A N 1
ATOM 6680 C CA . HIS A 1 839 ? 8.853 5.995 13.177 1.00 84.75 839 HIS A CA 1
ATOM 6681 C C . HIS A 1 839 ? 7.943 5.561 12.023 1.00 84.75 839 HIS A C 1
ATOM 6683 O O . HIS A 1 839 ? 6.869 5.003 12.265 1.00 84.75 839 HIS A O 1
ATOM 6689 N N . TYR A 1 840 ? 8.372 5.802 10.784 1.00 86.44 840 TYR A N 1
ATOM 6690 C CA . TYR A 1 840 ? 7.615 5.460 9.579 1.00 86.44 840 TYR A CA 1
ATOM 6691 C C . TYR A 1 840 ? 8.453 4.589 8.651 1.00 86.44 840 TYR A C 1
ATOM 6693 O O . TYR A 1 840 ? 9.631 4.863 8.461 1.00 86.44 840 TYR A O 1
ATOM 6701 N N . SER A 1 841 ? 7.829 3.608 8.007 1.00 88.19 841 SER A N 1
ATOM 6702 C CA . SER A 1 841 ? 8.433 2.852 6.908 1.00 88.19 841 SER A CA 1
ATOM 6703 C C . SER A 1 841 ? 7.664 3.141 5.618 1.00 88.19 841 SER A C 1
ATOM 6705 O O . SER A 1 841 ? 6.451 3.334 5.655 1.00 88.19 841 SER A O 1
ATOM 6707 N N . TYR A 1 842 ? 8.344 3.178 4.475 1.00 86.50 842 TYR A N 1
ATOM 6708 C CA . TYR A 1 842 ? 7.758 3.457 3.158 1.00 86.50 842 TYR A CA 1
ATOM 6709 C C . TYR A 1 842 ? 8.267 2.470 2.107 1.00 86.50 842 TYR A C 1
ATOM 6711 O O . TYR A 1 842 ? 9.435 2.082 2.129 1.00 86.50 842 TYR A O 1
ATOM 6719 N N . LEU A 1 843 ? 7.416 2.108 1.144 1.00 84.19 843 LEU A N 1
ATOM 6720 C CA . LEU A 1 843 ? 7.858 1.438 -0.079 1.00 84.19 843 LEU A CA 1
ATOM 6721 C C . LEU A 1 843 ? 8.677 2.407 -0.935 1.00 84.19 843 LEU A C 1
ATOM 6723 O O . LEU A 1 843 ? 8.233 3.520 -1.234 1.00 84.19 843 LEU A O 1
ATOM 6727 N N . MET A 1 844 ? 9.853 1.954 -1.356 1.00 84.69 844 MET A N 1
ATOM 6728 C CA . MET A 1 844 ? 10.751 2.672 -2.251 1.00 84.69 844 MET A CA 1
ATOM 6729 C C . MET A 1 844 ? 10.665 2.095 -3.663 1.00 84.69 844 MET A C 1
ATOM 6731 O O . MET A 1 844 ? 10.882 0.901 -3.869 1.00 84.69 844 MET A O 1
ATOM 6735 N N . SER A 1 845 ? 10.424 2.963 -4.642 1.00 83.19 845 SER A N 1
ATOM 6736 C CA . SER A 1 845 ? 10.519 2.634 -6.065 1.00 83.19 845 SER A CA 1
ATOM 6737 C C . SER A 1 845 ? 11.760 3.275 -6.679 1.00 83.19 845 SER A C 1
ATOM 6739 O O . SER A 1 845 ? 12.120 4.393 -6.308 1.00 83.19 845 SER A O 1
ATOM 6741 N N . LYS A 1 846 ? 12.411 2.582 -7.622 1.00 85.12 846 LYS A N 1
ATOM 6742 C CA . LYS A 1 846 ? 13.545 3.097 -8.402 1.00 85.12 846 LYS A CA 1
ATOM 6743 C C . LYS A 1 846 ? 13.115 3.282 -9.854 1.00 85.12 846 LYS A C 1
ATOM 6745 O O . LYS A 1 846 ? 12.791 2.301 -10.519 1.00 85.12 846 LYS A O 1
ATOM 6750 N N . ALA A 1 847 ? 13.145 4.515 -10.346 1.00 82.69 847 ALA A N 1
ATOM 6751 C CA . ALA A 1 847 ? 12.885 4.811 -11.749 1.00 82.69 847 ALA A CA 1
ATOM 6752 C C . ALA A 1 847 ? 13.983 4.230 -12.658 1.00 82.69 847 ALA A C 1
ATOM 6754 O O . ALA A 1 847 ? 15.159 4.161 -12.279 1.00 82.69 847 ALA A O 1
ATOM 6755 N N . ALA A 1 848 ? 13.610 3.822 -13.872 1.00 84.19 848 ALA A N 1
ATOM 6756 C CA . ALA A 1 848 ? 14.565 3.322 -14.851 1.00 84.19 848 ALA A CA 1
ATOM 6757 C C . ALA A 1 848 ? 15.389 4.483 -15.429 1.00 84.19 848 ALA A C 1
ATOM 6759 O O . ALA A 1 848 ? 14.839 5.447 -15.961 1.00 84.19 848 ALA A O 1
ATOM 6760 N N . ALA A 1 849 ? 16.720 4.370 -15.380 1.00 83.81 849 ALA A N 1
ATOM 6761 C CA . ALA A 1 849 ? 17.617 5.385 -15.933 1.00 83.81 849 ALA A CA 1
ATOM 6762 C C . ALA A 1 849 ? 17.347 5.652 -17.427 1.00 83.81 849 ALA A C 1
ATOM 6764 O O . ALA A 1 849 ? 17.371 6.798 -17.854 1.00 83.81 849 ALA A O 1
ATOM 6765 N N . SER A 1 850 ? 17.012 4.621 -18.208 1.00 80.62 850 SER A N 1
ATOM 6766 C CA . SER A 1 850 ? 16.637 4.744 -19.624 1.00 80.62 850 SER A CA 1
ATOM 6767 C C . SER A 1 850 ? 15.307 5.473 -19.863 1.00 80.62 850 SER A C 1
ATOM 6769 O O . SER A 1 850 ? 15.187 6.196 -20.844 1.00 80.62 850 SER A O 1
ATOM 6771 N N . GLU A 1 851 ? 14.320 5.339 -18.974 1.00 82.12 851 GLU A N 1
ATOM 6772 C CA . GLU A 1 851 ? 13.037 6.054 -19.082 1.00 82.12 851 GLU A CA 1
ATOM 6773 C C . GLU A 1 851 ? 13.247 7.568 -18.915 1.00 82.12 851 GLU A C 1
ATOM 6775 O O . GLU A 1 851 ? 12.722 8.373 -19.684 1.00 82.12 851 GLU A O 1
ATOM 6780 N N . ILE A 1 852 ? 14.078 7.947 -17.941 1.00 82.19 852 ILE A N 1
ATOM 6781 C CA . ILE A 1 852 ? 14.448 9.341 -17.674 1.00 82.19 852 ILE A CA 1
ATOM 6782 C C . ILE A 1 852 ? 15.407 9.872 -18.750 1.00 82.19 852 ILE A C 1
ATOM 6784 O O . ILE A 1 852 ? 15.251 11.014 -19.180 1.00 82.19 852 ILE A O 1
ATOM 6788 N N . ALA A 1 853 ? 16.333 9.045 -19.252 1.00 82.06 853 ALA A N 1
ATOM 6789 C CA . ALA A 1 853 ? 17.168 9.390 -20.402 1.00 82.06 853 ALA A CA 1
ATOM 6790 C C . ALA A 1 853 ? 16.294 9.782 -21.598 1.00 82.06 853 ALA A C 1
ATOM 6792 O O . ALA A 1 853 ? 16.445 10.881 -22.117 1.00 82.06 853 ALA A O 1
ATOM 6793 N N . ASN A 1 854 ? 15.327 8.943 -21.980 1.00 78.50 854 ASN A N 1
ATOM 6794 C CA . ASN A 1 854 ? 14.438 9.234 -23.102 1.00 78.50 854 ASN A CA 1
ATOM 6795 C C . ASN A 1 854 ? 13.639 10.535 -22.878 1.00 78.50 854 ASN A C 1
ATOM 6797 O O . ASN A 1 854 ? 13.560 11.353 -23.789 1.00 78.50 854 ASN A O 1
ATOM 6801 N N . ARG A 1 855 ? 13.125 10.792 -21.662 1.00 79.81 855 ARG A N 1
ATOM 6802 C CA . ARG A 1 855 ? 12.408 12.050 -21.346 1.00 79.81 855 ARG A CA 1
ATOM 6803 C C . ARG A 1 855 ? 13.267 13.317 -21.464 1.00 79.81 855 ARG A C 1
ATOM 6805 O O . ARG A 1 855 ? 12.726 14.360 -21.812 1.00 79.81 855 ARG A O 1
ATOM 6812 N N . LEU A 1 856 ? 14.565 13.254 -21.153 1.00 81.12 856 LEU A N 1
ATOM 6813 C CA . LEU A 1 856 ? 15.437 14.441 -21.068 1.00 81.12 856 LEU A CA 1
ATOM 6814 C C . LEU A 1 856 ? 16.342 14.642 -22.295 1.00 81.12 856 LEU A C 1
ATOM 6816 O O . LEU A 1 856 ? 16.645 15.776 -22.667 1.00 81.12 856 LEU A O 1
ATOM 6820 N N . LEU A 1 857 ? 16.779 13.549 -22.923 1.00 79.31 857 LEU A N 1
ATOM 6821 C CA . LEU A 1 857 ? 17.734 13.532 -24.037 1.00 79.31 857 LEU A CA 1
ATOM 6822 C C . LEU A 1 857 ? 17.064 13.268 -25.398 1.00 79.31 857 LEU A C 1
ATOM 6824 O O . LEU A 1 857 ? 17.691 13.545 -26.422 1.00 79.31 857 LEU A O 1
ATOM 6828 N N . ASP A 1 858 ? 15.818 12.779 -25.415 1.00 70.25 858 ASP A N 1
ATOM 6829 C CA . ASP A 1 858 ? 14.999 12.559 -26.620 1.00 70.25 858 ASP A CA 1
ATOM 6830 C C . ASP A 1 858 ? 13.566 13.117 -26.470 1.00 70.25 858 ASP A C 1
ATOM 6832 O O . ASP A 1 858 ? 12.585 12.540 -26.938 1.00 70.25 858 ASP A O 1
ATOM 6836 N N . ALA A 1 859 ? 13.440 14.278 -25.818 1.00 59.81 859 ALA A N 1
ATOM 6837 C CA . ALA A 1 859 ? 12.158 14.964 -25.612 1.00 59.81 859 ALA A CA 1
ATOM 6838 C C . ALA A 1 859 ? 11.392 15.247 -26.926 1.00 59.81 859 ALA A C 1
ATOM 6840 O O . ALA A 1 859 ? 10.162 15.250 -26.934 1.00 59.81 859 ALA A O 1
ATOM 6841 N N . ASP A 1 860 ? 12.121 15.440 -28.031 1.00 58.00 860 ASP A N 1
ATOM 6842 C CA . ASP A 1 860 ? 11.580 15.724 -29.366 1.00 58.00 860 ASP A CA 1
ATOM 6843 C C . ASP A 1 860 ? 11.394 14.466 -30.245 1.00 58.00 860 ASP A C 1
ATOM 6845 O O . ASP A 1 860 ? 11.011 14.591 -31.410 1.00 58.00 860 ASP A O 1
ATOM 6849 N N . GLY A 1 861 ? 11.703 13.261 -29.740 1.00 58.84 861 GLY A N 1
ATOM 6850 C CA . GLY A 1 861 ? 11.595 11.981 -30.466 1.00 58.84 861 GLY A CA 1
ATOM 6851 C C . GLY A 1 861 ? 12.507 11.835 -31.697 1.00 58.84 861 GLY A C 1
ATOM 6852 O O . GLY A 1 861 ? 12.245 11.012 -32.575 1.00 58.84 861 GLY A O 1
ATOM 6853 N N . ASN A 1 862 ? 13.538 12.677 -31.799 1.00 57.81 862 ASN A N 1
ATOM 6854 C CA . ASN A 1 862 ? 14.406 12.861 -32.965 1.00 57.81 862 ASN A CA 1
ATOM 6855 C C . ASN A 1 862 ? 15.908 12.719 -32.631 1.00 57.81 862 ASN A C 1
ATOM 6857 O O . ASN A 1 862 ? 16.765 13.080 -33.447 1.00 57.81 862 ASN A O 1
ATOM 6861 N N . SER A 1 863 ? 16.259 12.199 -31.453 1.00 63.44 863 SER A N 1
ATOM 6862 C CA . SER A 1 863 ? 17.610 12.228 -30.883 1.00 63.44 863 SER A CA 1
ATOM 6863 C C . SER A 1 863 ? 18.129 10.850 -30.468 1.00 63.44 863 SER A C 1
ATOM 6865 O O . SER A 1 863 ? 17.554 10.143 -29.650 1.00 63.44 863 SER A O 1
ATOM 6867 N N . THR A 1 864 ? 19.290 10.472 -31.003 1.00 66.12 864 THR A N 1
ATOM 6868 C CA . THR A 1 864 ? 19.996 9.242 -30.623 1.00 66.12 864 THR A CA 1
ATOM 6869 C C . THR A 1 864 ? 20.749 9.425 -29.314 1.00 66.12 864 THR A C 1
ATOM 6871 O O . THR A 1 864 ? 21.801 10.067 -29.281 1.00 66.12 864 THR A O 1
ATOM 6874 N N . VAL A 1 865 ? 20.237 8.792 -28.260 1.00 74.06 865 VAL A N 1
ATOM 6875 C CA . VAL A 1 865 ? 20.909 8.678 -26.965 1.00 74.06 865 VAL A CA 1
ATOM 6876 C C . VAL A 1 865 ? 22.019 7.626 -27.045 1.00 74.06 865 VAL A C 1
ATOM 6878 O O . VAL A 1 865 ? 21.754 6.429 -27.143 1.00 74.06 865 VAL A O 1
ATOM 6881 N N . SER A 1 866 ? 23.273 8.065 -26.976 1.00 76.00 866 SER A N 1
ATOM 6882 C CA . SER A 1 866 ? 24.436 7.180 -26.799 1.00 76.00 866 SER A CA 1
ATOM 6883 C C . SER A 1 866 ? 24.700 6.928 -25.310 1.00 76.00 866 SER A C 1
ATOM 6885 O O . SER A 1 866 ? 24.483 7.823 -24.496 1.00 76.00 866 SER A O 1
ATOM 6887 N N . VAL A 1 867 ? 25.144 5.721 -24.933 1.00 82.56 867 VAL A N 1
ATOM 6888 C CA . VAL A 1 867 ? 25.337 5.328 -23.521 1.00 82.56 867 VAL A CA 1
ATOM 6889 C C . VAL A 1 867 ? 26.750 4.801 -23.290 1.00 82.56 867 VAL A C 1
ATOM 6891 O O . VAL A 1 867 ? 27.165 3.820 -23.905 1.00 82.56 867 VAL A O 1
ATOM 6894 N N . HIS A 1 868 ? 27.469 5.419 -22.355 1.00 78.38 868 HIS A N 1
ATOM 6895 C CA . HIS A 1 868 ? 28.847 5.088 -22.005 1.00 78.38 868 HIS A CA 1
ATOM 6896 C C . HIS A 1 868 ? 28.930 4.612 -20.548 1.00 78.38 868 HIS A C 1
ATOM 6898 O O . HIS A 1 868 ? 28.576 5.339 -19.623 1.00 78.38 868 HIS A O 1
ATOM 6904 N N . ASN A 1 869 ? 29.425 3.394 -20.315 1.00 79.50 869 ASN A N 1
ATOM 6905 C CA . ASN A 1 869 ? 29.630 2.863 -18.962 1.00 79.50 869 ASN A CA 1
ATOM 6906 C C . ASN A 1 869 ? 31.071 3.133 -18.498 1.00 79.50 869 ASN A C 1
ATOM 6908 O O . ASN A 1 869 ? 32.020 2.720 -19.164 1.00 79.50 869 ASN A O 1
ATOM 6912 N N . ARG A 1 870 ? 31.249 3.799 -17.350 1.00 74.69 870 ARG A N 1
ATOM 6913 C CA . ARG A 1 870 ? 32.562 4.149 -16.775 1.00 74.69 870 ARG A CA 1
ATOM 6914 C C . ARG A 1 870 ? 32.562 3.959 -15.256 1.00 74.69 870 ARG A C 1
ATOM 6916 O O . ARG A 1 870 ? 31.927 4.721 -14.537 1.00 74.69 870 ARG A O 1
ATOM 6923 N N . SER A 1 871 ? 33.285 2.952 -14.761 1.00 68.62 871 SER A N 1
ATOM 6924 C CA . SER A 1 871 ? 33.629 2.765 -13.333 1.00 68.62 871 SER A CA 1
ATOM 6925 C C . SER A 1 871 ? 32.475 2.922 -12.320 1.00 68.62 871 SER A C 1
ATOM 6927 O O . SER A 1 871 ? 32.641 3.534 -11.267 1.00 68.62 871 SER A O 1
ATOM 6929 N N . GLY A 1 872 ? 31.297 2.361 -12.622 1.00 70.69 872 GLY A N 1
ATOM 6930 C CA . GLY A 1 872 ? 30.098 2.459 -11.769 1.00 70.69 872 GLY A CA 1
ATOM 6931 C C . GLY A 1 872 ? 29.197 3.669 -12.049 1.00 70.69 872 GLY A C 1
ATOM 6932 O O . GLY A 1 872 ? 28.233 3.897 -11.320 1.00 70.69 872 GLY A O 1
ATOM 6933 N N . LYS A 1 873 ? 29.480 4.433 -13.108 1.00 84.69 873 LYS A N 1
ATOM 6934 C CA . LYS A 1 873 ? 28.599 5.472 -13.649 1.00 84.69 873 LYS A CA 1
ATOM 6935 C C . LYS A 1 873 ? 28.172 5.137 -15.076 1.00 84.69 873 LYS A C 1
ATOM 6937 O O . LYS A 1 873 ? 28.922 4.503 -15.821 1.00 84.69 873 LYS A O 1
ATOM 6942 N N . GLN A 1 874 ? 26.973 5.576 -15.446 1.00 87.00 874 GLN A N 1
ATOM 6943 C CA . GLN A 1 874 ? 26.432 5.483 -16.804 1.00 87.00 874 GLN A CA 1
ATOM 6944 C C . GLN A 1 874 ? 26.208 6.898 -17.344 1.00 87.00 874 GLN A C 1
ATOM 6946 O O . GLN A 1 874 ? 25.452 7.667 -16.758 1.00 87.00 874 GLN A O 1
ATOM 6951 N N . GLU A 1 875 ? 26.889 7.256 -18.427 1.00 86.44 875 GLU A N 1
ATOM 6952 C CA . GLU A 1 875 ? 26.849 8.574 -19.066 1.00 86.44 875 GLU A CA 1
ATOM 6953 C C . GLU A 1 875 ? 26.036 8.459 -20.366 1.00 86.44 875 GLU A C 1
ATOM 6955 O O . GLU A 1 875 ? 26.496 7.898 -21.361 1.00 86.44 875 GLU A O 1
ATOM 6960 N N . TYR A 1 876 ? 24.792 8.937 -20.322 1.00 87.06 876 TYR A N 1
ATOM 6961 C CA . TYR A 1 876 ? 23.869 9.026 -21.452 1.00 87.06 876 TYR A CA 1
ATOM 6962 C C . TYR A 1 876 ? 24.050 10.400 -22.115 1.00 87.06 876 TYR A C 1
ATOM 6964 O O . TYR A 1 876 ? 24.040 11.415 -21.415 1.00 87.06 876 TYR A O 1
ATOM 6972 N N . THR A 1 877 ? 24.200 10.466 -23.438 1.00 80.69 877 THR A N 1
ATOM 6973 C CA . THR A 1 877 ? 24.444 11.727 -24.164 1.00 80.69 877 THR A CA 1
ATOM 6974 C C . THR A 1 877 ? 23.717 11.796 -25.506 1.00 80.69 877 THR A C 1
ATOM 6976 O O . THR A 1 877 ? 23.753 10.838 -26.283 1.00 80.69 877 THR A O 1
ATOM 6979 N N . THR A 1 878 ? 23.132 12.963 -25.798 1.00 78.44 878 THR A N 1
ATOM 6980 C CA . THR A 1 878 ? 22.595 13.344 -27.118 1.00 78.44 878 THR A CA 1
ATOM 6981 C C . THR A 1 878 ? 23.490 14.426 -27.717 1.00 78.44 878 THR A C 1
ATOM 6983 O O . THR A 1 878 ? 23.446 15.593 -27.311 1.00 78.44 878 THR A O 1
ATOM 6986 N N . GLY A 1 879 ? 24.323 14.026 -28.684 1.00 70.44 879 GLY A N 1
ATOM 6987 C CA . GLY A 1 879 ? 25.315 14.900 -29.313 1.00 70.44 879 GLY A CA 1
ATOM 6988 C C . GLY A 1 879 ? 26.205 15.609 -28.284 1.00 70.44 879 GLY A C 1
ATOM 6989 O O . GLY A 1 879 ? 26.597 15.019 -27.278 1.00 70.44 879 GLY A O 1
ATOM 6990 N N . SER A 1 880 ? 26.485 16.889 -28.531 1.00 65.12 880 SER A N 1
ATOM 6991 C CA . SER A 1 880 ? 27.291 17.746 -27.647 1.00 65.12 880 SER A CA 1
ATOM 6992 C C . SER A 1 880 ? 26.467 18.566 -26.643 1.00 65.12 880 SER A C 1
ATOM 6994 O O . SER A 1 880 ? 27.052 19.312 -25.864 1.00 65.12 880 SER A O 1
ATOM 6996 N N . TYR A 1 881 ? 25.130 18.484 -26.681 1.00 74.75 881 TYR A N 1
ATOM 6997 C CA . TYR A 1 881 ? 24.252 19.474 -26.036 1.00 74.75 881 TYR A CA 1
ATOM 6998 C C . TYR A 1 881 ? 23.529 18.978 -24.784 1.00 74.75 881 TYR A C 1
ATOM 7000 O O . TYR A 1 881 ? 23.124 19.805 -23.974 1.00 74.75 881 TYR A O 1
ATOM 7008 N N . LYS A 1 882 ? 23.344 17.665 -24.601 1.00 86.62 882 LYS A N 1
ATOM 7009 C CA . LYS A 1 882 ? 22.630 17.111 -23.437 1.00 86.62 882 LYS A CA 1
ATOM 7010 C C . LYS A 1 882 ? 23.351 15.889 -22.880 1.00 86.62 882 LYS A C 1
ATOM 7012 O O . LYS A 1 882 ? 23.614 14.940 -23.623 1.00 86.62 882 LYS A O 1
ATOM 7017 N N . ARG A 1 883 ? 23.642 15.896 -21.574 1.00 88.69 883 ARG A N 1
ATOM 7018 C CA . ARG A 1 883 ? 24.343 14.816 -20.857 1.00 88.69 883 ARG A CA 1
ATOM 7019 C C . ARG A 1 883 ? 23.645 14.466 -19.553 1.00 88.69 883 ARG A C 1
ATOM 7021 O O . ARG A 1 883 ? 23.527 15.313 -18.680 1.00 88.69 883 ARG A O 1
ATOM 7028 N N . MET A 1 884 ? 23.313 13.194 -19.359 1.00 90.75 884 MET A N 1
ATOM 7029 C CA . MET A 1 884 ? 22.835 12.648 -18.090 1.00 90.75 884 MET A CA 1
ATOM 7030 C C . MET A 1 884 ? 23.808 11.587 -17.559 1.00 90.75 884 MET A C 1
ATOM 7032 O O . MET A 1 884 ? 23.955 10.516 -18.138 1.00 90.75 884 MET A O 1
ATOM 7036 N N . THR A 1 885 ? 24.453 11.867 -16.428 1.00 90.75 885 THR A N 1
ATOM 7037 C CA . THR A 1 885 ? 25.312 10.922 -15.702 1.00 90.75 885 THR A CA 1
ATOM 7038 C C . THR A 1 885 ? 24.547 10.308 -14.534 1.00 90.75 885 THR A C 1
ATOM 7040 O O . THR A 1 885 ? 24.066 11.024 -13.661 1.00 90.75 885 THR A O 1
ATOM 7043 N N . VAL A 1 886 ? 24.477 8.982 -14.481 1.00 89.88 886 VAL A N 1
ATOM 7044 C CA . VAL A 1 886 ? 23.830 8.213 -13.411 1.00 89.88 886 VAL A CA 1
ATOM 7045 C C . VAL A 1 886 ? 24.894 7.507 -12.579 1.00 89.88 886 VAL A C 1
ATOM 7047 O O . VAL A 1 886 ? 25.692 6.747 -13.125 1.00 89.88 886 VAL A O 1
ATOM 7050 N N . ASP A 1 887 ? 24.902 7.719 -11.263 1.00 88.69 887 ASP A N 1
ATOM 7051 C CA . ASP A 1 887 ? 25.710 6.926 -10.334 1.00 88.69 887 ASP A CA 1
ATOM 7052 C C . ASP A 1 887 ? 24.950 5.651 -9.950 1.00 88.69 887 ASP A C 1
ATOM 7054 O O . ASP A 1 887 ? 23.885 5.705 -9.329 1.00 88.69 887 ASP A O 1
ATOM 7058 N N . SER A 1 888 ? 25.474 4.481 -10.326 1.00 81.44 888 SER A N 1
ATOM 7059 C CA . SER A 1 888 ? 24.750 3.225 -10.119 1.00 81.44 888 SER A CA 1
ATOM 7060 C C . SER A 1 888 ? 24.736 2.771 -8.657 1.00 81.44 888 SER A C 1
ATOM 7062 O O . SER A 1 888 ? 23.872 1.970 -8.294 1.00 81.44 888 SER A O 1
ATOM 7064 N N . LYS A 1 889 ? 25.671 3.261 -7.824 1.00 81.38 889 LYS A N 1
ATOM 7065 C CA . LYS A 1 889 ? 25.784 2.913 -6.399 1.00 81.38 889 LYS A CA 1
ATOM 7066 C C . LYS A 1 889 ? 24.822 3.750 -5.565 1.00 81.38 889 LYS A C 1
ATOM 7068 O O . LYS A 1 889 ? 23.995 3.189 -4.853 1.00 81.38 889 LYS A O 1
ATOM 7073 N N . LEU A 1 890 ? 24.901 5.074 -5.700 1.00 80.25 890 LEU A N 1
ATOM 7074 C CA . LEU A 1 890 ? 24.041 6.019 -4.978 1.00 80.25 890 LEU A CA 1
ATOM 7075 C C . LEU A 1 890 ? 22.627 6.096 -5.576 1.00 80.25 890 LEU A C 1
ATOM 7077 O O . LEU A 1 890 ? 21.697 6.543 -4.915 1.00 80.25 890 LEU A O 1
ATOM 7081 N N . GLY A 1 891 ? 22.447 5.660 -6.829 1.00 84.12 891 GLY A N 1
ATOM 7082 C CA . GLY A 1 891 ? 21.185 5.795 -7.558 1.00 84.12 891 GLY A CA 1
ATOM 7083 C C . GLY A 1 891 ? 20.806 7.251 -7.820 1.00 84.12 891 GLY A C 1
ATOM 7084 O O . GLY A 1 891 ? 19.621 7.566 -7.885 1.00 84.12 891 GLY A O 1
ATOM 7085 N N . THR A 1 892 ? 21.796 8.132 -7.942 1.00 87.56 892 THR A N 1
ATOM 7086 C CA . THR A 1 892 ? 21.612 9.559 -8.210 1.00 87.56 892 THR A CA 1
ATOM 7087 C C . THR A 1 892 ? 21.854 9.878 -9.678 1.00 87.56 892 THR A C 1
ATOM 7089 O O . THR A 1 892 ? 22.590 9.181 -10.378 1.00 87.56 892 THR A O 1
ATOM 7092 N N . VAL A 1 893 ? 21.228 10.954 -10.141 1.00 90.12 893 VAL A N 1
ATOM 7093 C CA . VAL A 1 893 ? 21.351 11.482 -11.496 1.00 90.12 893 VAL A CA 1
ATOM 7094 C C . VAL A 1 893 ? 21.905 12.897 -11.434 1.00 90.12 893 VAL A C 1
ATOM 7096 O O . VAL A 1 893 ? 21.467 13.710 -10.619 1.00 90.12 893 VAL A O 1
ATOM 7099 N N . TYR A 1 894 ? 22.848 13.184 -12.324 1.00 91.31 894 TYR A N 1
ATOM 7100 C CA . TYR A 1 894 ? 23.308 14.521 -12.661 1.00 91.31 894 TYR A CA 1
ATOM 7101 C C . TYR A 1 894 ? 23.069 14.761 -14.152 1.00 91.31 894 TYR A C 1
ATOM 7103 O O . TYR A 1 894 ? 23.693 14.109 -14.990 1.00 91.31 894 TYR A O 1
ATOM 7111 N N . PHE A 1 895 ? 22.146 15.659 -14.484 1.00 90.94 895 PHE A N 1
ATOM 7112 C CA . PHE A 1 895 ? 21.818 16.038 -15.857 1.00 90.94 895 PHE A CA 1
ATOM 7113 C C . PHE A 1 895 ? 22.272 17.479 -16.140 1.00 90.94 895 PHE A C 1
ATOM 7115 O O . PHE A 1 895 ? 22.134 18.363 -15.293 1.00 90.94 895 PHE A O 1
ATOM 7122 N N . GLU A 1 896 ? 22.841 17.683 -17.326 1.00 89.38 896 GLU A N 1
ATOM 7123 C CA . GLU A 1 896 ? 23.333 18.946 -17.873 1.00 89.38 896 GLU A CA 1
ATOM 7124 C C . GLU A 1 896 ? 22.717 19.171 -19.257 1.00 89.38 896 GLU A C 1
ATOM 7126 O O . GLU A 1 896 ? 22.835 18.316 -20.143 1.00 89.38 896 GLU A O 1
ATOM 7131 N N . ASP A 1 897 ? 22.101 20.336 -19.443 1.00 86.31 897 ASP A N 1
ATOM 7132 C CA . ASP A 1 897 ? 21.530 20.780 -20.712 1.00 86.31 897 ASP A CA 1
ATOM 7133 C C . ASP A 1 897 ? 22.194 22.090 -21.154 1.00 86.31 897 ASP A C 1
ATOM 7135 O O . ASP A 1 897 ? 22.113 23.096 -20.454 1.00 86.31 897 ASP A O 1
ATOM 7139 N N . TYR A 1 898 ? 22.862 22.056 -22.307 1.00 79.31 898 TYR A N 1
ATOM 7140 C CA . TYR A 1 898 ? 23.570 23.171 -22.941 1.00 79.31 898 TYR A CA 1
ATOM 7141 C C . TYR A 1 898 ? 22.807 23.719 -24.168 1.00 79.31 898 TYR A C 1
ATOM 7143 O O . TYR A 1 898 ? 23.405 24.400 -25.003 1.00 79.31 898 TYR A O 1
ATOM 7151 N N . SER A 1 899 ? 21.525 23.367 -24.348 1.00 69.50 899 SER A N 1
ATOM 7152 C CA . SER A 1 899 ? 20.750 23.736 -25.547 1.00 69.50 899 SER A CA 1
ATOM 7153 C C . SER A 1 899 ? 20.042 25.100 -25.482 1.00 69.50 899 SER A C 1
ATOM 7155 O O . SER A 1 899 ? 19.683 25.630 -26.534 1.00 69.50 899 SER A O 1
ATOM 7157 N N . ASP A 1 900 ? 19.879 25.713 -24.301 1.00 62.41 900 ASP A N 1
ATOM 7158 C CA . ASP A 1 900 ? 19.343 27.081 -24.172 1.00 62.41 900 ASP A CA 1
ATOM 7159 C C . ASP A 1 900 ? 20.437 28.094 -24.542 1.00 62.41 900 ASP A C 1
ATOM 7161 O O . ASP A 1 900 ? 21.394 28.308 -23.797 1.00 62.41 900 ASP A O 1
ATOM 7165 N N . SER A 1 901 ? 20.317 28.734 -25.708 1.00 49.38 901 SER A N 1
ATOM 7166 C CA . SER A 1 901 ? 21.305 29.692 -26.217 1.00 49.38 901 SER A CA 1
ATOM 7167 C C . SER A 1 901 ? 21.226 31.063 -25.519 1.00 49.38 901 SER A C 1
ATOM 7169 O O . SER A 1 901 ? 21.052 32.101 -26.162 1.00 49.38 901 SER A O 1
ATOM 7171 N N . GLY A 1 902 ? 21.354 31.072 -24.190 1.00 51.28 902 GLY A N 1
ATOM 7172 C CA . GLY A 1 902 ? 21.623 32.254 -23.366 1.00 51.28 902 GLY A CA 1
ATOM 7173 C C . GLY A 1 902 ? 20.488 33.275 -23.253 1.00 51.28 902 GLY A C 1
ATOM 7174 O O . GLY A 1 902 ? 20.750 34.422 -22.882 1.00 51.28 902 GLY A O 1
ATOM 7175 N N . THR A 1 903 ? 19.242 32.903 -23.563 1.00 48.94 903 THR A N 1
ATOM 7176 C CA . THR A 1 903 ? 18.126 33.869 -23.602 1.00 48.94 903 THR A CA 1
ATOM 7177 C C . THR A 1 903 ? 17.611 34.269 -22.213 1.00 48.94 903 THR A C 1
ATOM 7179 O O . THR A 1 903 ? 17.095 35.375 -22.038 1.00 48.94 903 THR A O 1
ATOM 7182 N N . THR A 1 904 ? 17.804 33.434 -21.186 1.00 52.69 904 THR A N 1
ATOM 7183 C CA . THR A 1 904 ? 17.309 33.683 -19.820 1.00 52.69 904 THR A CA 1
ATOM 7184 C C . THR A 1 904 ? 18.283 34.474 -18.936 1.00 52.69 904 THR A C 1
ATOM 7186 O O . THR A 1 904 ? 18.755 33.974 -17.911 1.00 52.69 904 THR A O 1
ATOM 7189 N N . ARG A 1 905 ? 18.562 35.740 -19.271 1.00 56.41 905 ARG A N 1
ATOM 7190 C CA . ARG A 1 905 ? 19.221 36.668 -18.327 1.00 56.41 905 ARG A CA 1
ATOM 7191 C C . ARG A 1 905 ? 18.215 37.231 -17.314 1.00 56.41 905 ARG A C 1
ATOM 7193 O O . ARG A 1 905 ? 17.140 37.681 -17.691 1.00 56.41 905 ARG A O 1
ATOM 7200 N N . ASN A 1 906 ? 18.598 37.239 -16.035 1.00 62.72 906 ASN A N 1
ATOM 7201 C CA . ASN A 1 906 ? 17.897 37.888 -14.916 1.00 62.72 906 ASN A CA 1
ATOM 7202 C C . ASN A 1 906 ? 16.387 37.577 -14.806 1.00 62.72 906 ASN A C 1
ATOM 7204 O O . ASN A 1 906 ? 15.556 38.476 -14.664 1.00 62.72 906 ASN A O 1
ATOM 7208 N N . LEU A 1 907 ? 16.025 36.289 -14.815 1.00 73.94 907 LEU A N 1
ATOM 7209 C CA . LEU A 1 907 ? 14.697 35.854 -14.368 1.00 73.94 907 LEU A CA 1
ATOM 7210 C C . LEU A 1 907 ? 14.475 36.268 -12.902 1.00 73.94 907 LEU A C 1
ATOM 7212 O O . LEU A 1 907 ? 15.309 35.976 -12.051 1.00 73.94 907 LEU A O 1
ATOM 7216 N N . SER A 1 908 ? 13.333 36.888 -12.591 1.00 86.19 908 SER A N 1
ATOM 7217 C CA . SER A 1 908 ? 12.928 37.140 -11.200 1.00 86.19 908 SER A CA 1
ATOM 7218 C C . SER A 1 908 ? 12.656 35.828 -10.456 1.00 86.19 908 SER A C 1
ATOM 7220 O O . SER A 1 908 ? 12.246 34.853 -11.089 1.00 86.19 908 SER A O 1
ATOM 7222 N N . LEU A 1 909 ? 12.786 35.808 -9.122 1.00 88.38 909 LEU A N 1
ATOM 7223 C CA . LEU A 1 909 ? 12.567 34.605 -8.300 1.00 88.38 909 LEU A CA 1
ATOM 7224 C C . LEU A 1 909 ? 11.245 33.893 -8.639 1.00 88.38 909 LEU A C 1
ATOM 7226 O O . LEU A 1 909 ? 11.219 32.689 -8.867 1.00 88.38 909 LEU A O 1
ATOM 7230 N N . THR A 1 910 ? 10.146 34.640 -8.812 1.00 90.56 910 THR A N 1
ATOM 7231 C CA . THR A 1 910 ? 8.848 34.067 -9.233 1.00 90.56 910 THR A CA 1
ATOM 7232 C C . THR A 1 910 ? 8.942 33.272 -10.543 1.00 90.56 910 THR A C 1
ATOM 7234 O O . THR A 1 910 ? 8.309 32.225 -10.677 1.00 90.56 910 THR A O 1
ATOM 7237 N N . ASN A 1 911 ? 9.707 33.766 -11.520 1.00 88.31 911 ASN A N 1
ATOM 7238 C CA . ASN A 1 911 ? 9.881 33.124 -12.820 1.00 88.31 911 ASN A CA 1
ATOM 7239 C C . ASN A 1 911 ? 10.908 31.985 -12.760 1.00 88.31 911 ASN A C 1
ATOM 7241 O O . ASN A 1 911 ? 10.721 30.988 -13.450 1.00 88.31 911 ASN A O 1
ATOM 7245 N N . GLN A 1 912 ? 11.935 32.086 -11.911 1.00 87.94 912 GLN A N 1
ATOM 7246 C CA . GLN A 1 912 ? 12.876 30.995 -11.638 1.00 87.94 912 GLN A CA 1
ATOM 7247 C C . GLN A 1 912 ? 12.165 29.803 -10.990 1.00 87.94 912 GLN A C 1
ATOM 7249 O O . GLN A 1 912 ? 12.246 28.693 -11.511 1.00 87.94 912 GLN A O 1
ATOM 7254 N N . LEU A 1 913 ? 11.376 30.037 -9.933 1.00 91.62 913 LEU A N 1
ATOM 7255 C CA . LEU A 1 913 ? 10.550 29.009 -9.295 1.00 91.62 913 LEU A CA 1
ATOM 7256 C C . LEU A 1 913 ? 9.558 28.381 -10.294 1.00 91.62 913 LEU A C 1
ATOM 7258 O O . LEU A 1 913 ? 9.362 27.170 -10.281 1.00 91.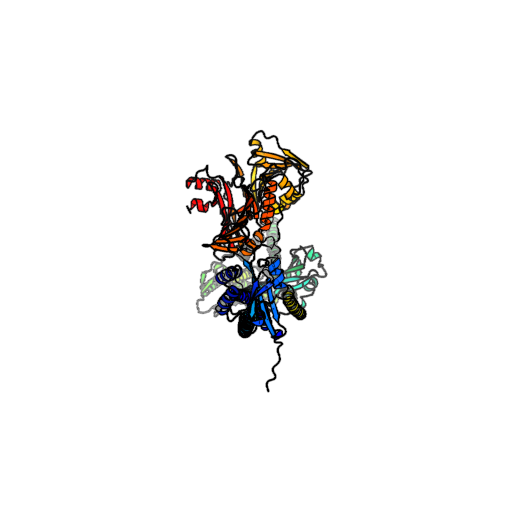62 913 LEU A O 1
ATOM 7262 N N . LYS A 1 914 ? 8.978 29.166 -11.216 1.00 90.38 914 LYS A N 1
ATOM 7263 C CA . LYS A 1 914 ? 8.085 28.642 -12.269 1.00 90.38 914 LYS A CA 1
ATOM 7264 C C . LYS A 1 914 ? 8.810 27.847 -13.367 1.00 90.38 914 LYS A C 1
ATOM 7266 O O . LYS A 1 914 ? 8.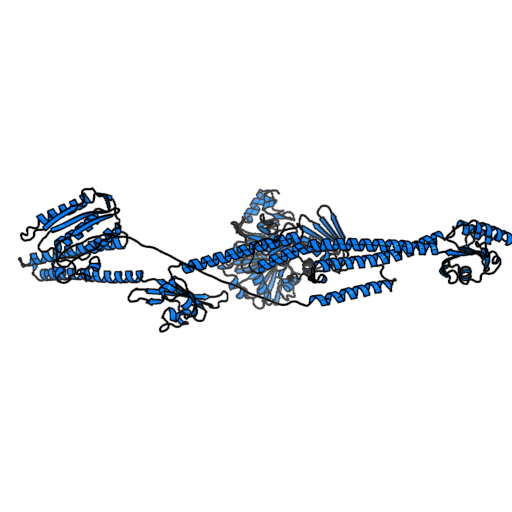314 26.778 -13.715 1.00 90.38 914 LYS A O 1
ATOM 7271 N N . LYS A 1 915 ? 9.975 28.291 -13.876 1.00 87.31 915 LYS A N 1
ATOM 7272 C CA . LYS A 1 915 ? 10.811 27.486 -14.801 1.00 87.31 915 LYS A CA 1
ATOM 7273 C C . LYS A 1 915 ? 11.200 26.178 -14.109 1.00 87.31 915 LYS A C 1
ATOM 7275 O O . LYS A 1 915 ? 10.958 25.108 -14.652 1.00 87.31 915 LYS A O 1
ATOM 7280 N N . SER A 1 916 ? 11.685 26.267 -12.873 1.00 90.12 916 SER A N 1
ATOM 7281 C CA . SER A 1 916 ? 12.070 25.120 -12.052 1.00 90.12 916 SER A CA 1
ATOM 7282 C C . SER A 1 916 ? 10.917 24.142 -11.781 1.00 90.12 916 SER A C 1
ATOM 7284 O O . SER A 1 916 ? 11.121 22.939 -11.873 1.00 90.12 916 SER A O 1
ATOM 7286 N N . PHE A 1 917 ? 9.694 24.608 -11.506 1.00 89.94 917 PHE A N 1
ATOM 7287 C CA . PHE A 1 917 ? 8.539 23.716 -11.338 1.00 89.94 917 PHE A CA 1
ATOM 7288 C C . PHE A 1 917 ? 8.188 22.973 -12.633 1.00 89.94 917 PHE A C 1
ATOM 7290 O O . PHE A 1 917 ? 7.980 21.761 -12.607 1.00 89.94 917 PHE A O 1
ATOM 7297 N N . ASN A 1 918 ? 8.167 23.671 -13.773 1.00 87.25 918 ASN A N 1
ATOM 7298 C CA . ASN A 1 918 ? 7.919 23.028 -15.063 1.00 87.25 918 ASN A CA 1
ATOM 7299 C C . ASN A 1 918 ? 8.998 21.967 -15.350 1.00 87.25 918 ASN A C 1
ATOM 7301 O O . ASN A 1 918 ? 8.677 20.837 -15.711 1.00 87.25 918 ASN A O 1
ATOM 7305 N N . LEU A 1 919 ? 10.266 22.292 -15.089 1.00 85.94 919 LEU A N 1
ATOM 7306 C CA . LEU A 1 919 ? 11.384 21.357 -15.202 1.00 85.94 919 LEU A CA 1
ATOM 7307 C C . LEU A 1 919 ? 11.280 20.162 -14.233 1.00 85.94 919 LEU A C 1
ATOM 7309 O O . LEU A 1 919 ? 11.548 19.029 -14.625 1.00 85.94 919 LEU A O 1
ATOM 7313 N N . LEU A 1 920 ? 10.827 20.374 -12.994 1.00 86.88 920 LEU A N 1
ATOM 7314 C CA . LEU A 1 920 ? 10.536 19.299 -12.040 1.00 86.88 920 LEU A CA 1
ATOM 7315 C C . LEU A 1 920 ? 9.459 18.346 -12.590 1.00 86.88 920 LEU A C 1
ATOM 7317 O O . LEU A 1 920 ? 9.619 17.131 -12.487 1.00 86.88 920 LEU A O 1
ATOM 7321 N N . THR A 1 921 ? 8.406 18.869 -13.233 1.00 84.44 921 THR A N 1
ATOM 7322 C CA . THR A 1 921 ? 7.387 18.015 -13.872 1.00 84.44 921 THR A CA 1
ATOM 7323 C C . THR A 1 921 ? 7.924 17.217 -15.068 1.00 84.44 921 THR A C 1
ATOM 7325 O O . THR A 1 921 ? 7.510 16.072 -15.245 1.00 84.44 921 THR A O 1
ATOM 7328 N N . SER A 1 922 ? 8.888 17.738 -15.844 1.00 78.19 922 SER A N 1
ATOM 7329 C CA . SER A 1 922 ? 9.469 16.997 -16.980 1.00 78.19 922 SER A CA 1
ATOM 7330 C C . SER A 1 922 ? 10.396 15.843 -16.575 1.00 78.19 922 SER A C 1
ATOM 7332 O O . SER A 1 922 ? 10.575 14.911 -17.355 1.00 78.19 922 SER A O 1
ATOM 7334 N N . LEU A 1 923 ? 10.940 15.847 -15.349 1.00 81.06 923 LEU A N 1
ATOM 7335 C CA . LEU A 1 923 ? 11.714 14.714 -14.815 1.00 81.06 923 LEU A CA 1
ATOM 7336 C C . LEU A 1 923 ? 10.859 13.440 -14.642 1.00 81.06 923 LEU A C 1
ATOM 7338 O O . LEU A 1 923 ? 11.392 12.331 -14.662 1.00 81.06 923 LEU A O 1
ATOM 7342 N N . GLY A 1 924 ? 9.541 13.577 -14.445 1.00 70.50 924 GLY A N 1
ATOM 7343 C CA . GLY A 1 924 ? 8.630 12.448 -14.206 1.00 70.50 924 GLY A CA 1
ATOM 7344 C C . GLY A 1 924 ? 8.831 11.721 -12.865 1.00 70.50 924 GLY A C 1
ATOM 7345 O O . GLY A 1 924 ? 8.329 10.613 -12.692 1.00 70.50 924 GLY A O 1
ATOM 7346 N N . VAL A 1 925 ? 9.560 12.321 -11.917 1.00 73.38 925 VAL A N 1
ATOM 7347 C CA . VAL A 1 925 ? 9.746 11.797 -10.552 1.00 73.38 925 VAL A CA 1
ATOM 7348 C C . VAL A 1 925 ? 8.427 11.921 -9.765 1.00 73.38 925 VAL A C 1
ATOM 7350 O O . VAL A 1 925 ? 7.788 12.969 -9.856 1.00 73.38 925 VAL A O 1
ATOM 7353 N N . PRO A 1 926 ? 7.994 10.916 -8.973 1.00 73.44 926 PRO A N 1
ATOM 7354 C CA . PRO A 1 926 ? 6.778 11.013 -8.158 1.00 73.44 926 PRO A CA 1
ATOM 7355 C C . PRO A 1 926 ? 6.795 12.199 -7.179 1.00 73.44 926 PRO A C 1
ATOM 7357 O O . PRO A 1 926 ? 7.691 12.317 -6.345 1.00 73.44 926 PRO A O 1
ATOM 7360 N N . MET A 1 927 ? 5.787 13.074 -7.265 1.00 76.56 927 MET A N 1
ATOM 7361 C CA . MET A 1 927 ? 5.783 14.387 -6.593 1.00 76.56 927 MET A CA 1
ATOM 7362 C C . MET A 1 927 ? 4.976 14.442 -5.283 1.00 76.56 927 MET A C 1
ATOM 7364 O O . MET A 1 927 ? 4.952 15.485 -4.635 1.00 76.56 927 MET A O 1
ATOM 7368 N N . ASP A 1 928 ? 4.300 13.364 -4.870 1.00 74.88 928 ASP A N 1
ATOM 7369 C CA . ASP A 1 928 ? 3.289 13.406 -3.796 1.00 74.88 928 ASP A CA 1
ATOM 7370 C C . ASP A 1 928 ? 3.793 13.957 -2.457 1.00 74.88 928 ASP A C 1
ATOM 7372 O O . ASP A 1 928 ? 3.129 14.799 -1.840 1.00 74.88 928 ASP A O 1
ATOM 7376 N N . ASN A 1 929 ? 4.993 13.543 -2.049 1.00 82.06 929 ASN A N 1
ATOM 7377 C CA . ASN A 1 929 ? 5.632 13.988 -0.809 1.00 82.06 929 ASN A CA 1
ATOM 7378 C C . ASN A 1 929 ? 6.569 15.194 -1.019 1.00 82.06 929 ASN A C 1
ATOM 7380 O O . ASN A 1 929 ? 6.942 15.842 -0.045 1.00 82.06 929 ASN A O 1
ATOM 7384 N N . ILE A 1 930 ? 6.942 15.514 -2.265 1.00 88.00 930 ILE A N 1
ATOM 7385 C CA . ILE A 1 930 ? 7.929 16.553 -2.601 1.00 88.00 930 ILE A CA 1
ATOM 7386 C C . ILE A 1 930 ? 7.326 17.951 -2.426 1.00 88.00 930 ILE A C 1
ATOM 7388 O O . ILE A 1 930 ? 6.250 18.241 -2.943 1.00 88.00 930 ILE A O 1
ATOM 7392 N N . ARG A 1 931 ? 8.030 18.851 -1.739 1.00 91.50 931 ARG A N 1
ATOM 7393 C CA . ARG A 1 931 ? 7.704 20.281 -1.630 1.00 91.50 931 ARG A CA 1
ATOM 7394 C C . ARG A 1 931 ? 8.928 21.125 -1.979 1.00 91.50 931 ARG A C 1
ATOM 7396 O O . ARG A 1 931 ? 10.052 20.621 -2.015 1.00 91.50 931 ARG A O 1
ATOM 7403 N N . TYR A 1 932 ? 8.709 22.411 -2.238 1.00 93.56 932 TYR A N 1
ATOM 7404 C CA . TYR A 1 932 ? 9.782 23.406 -2.230 1.00 93.56 932 TYR A CA 1
ATOM 7405 C C . TYR A 1 932 ? 10.478 23.393 -0.863 1.00 93.56 932 TYR A C 1
ATOM 7407 O O . TYR A 1 932 ? 9.794 23.411 0.157 1.00 93.56 932 TYR A O 1
ATOM 7415 N N . TYR A 1 933 ? 11.810 23.323 -0.853 1.00 92.00 933 TYR A N 1
ATOM 7416 C CA . TYR A 1 933 ? 12.643 23.387 0.353 1.00 92.00 933 TYR A CA 1
ATOM 7417 C C . TYR A 1 933 ? 13.344 24.744 0.468 1.00 92.00 933 TYR A C 1
ATOM 7419 O O . TYR A 1 933 ? 13.383 25.303 1.555 1.00 92.00 933 TYR A O 1
ATOM 7427 N N . GLY A 1 934 ? 13.856 25.283 -0.644 1.00 91.44 934 GLY A N 1
ATOM 7428 C CA . GLY A 1 934 ? 14.438 26.623 -0.669 1.00 91.44 934 GLY A CA 1
ATOM 7429 C C . GLY A 1 934 ? 15.116 27.009 -1.979 1.00 91.44 934 GLY A C 1
ATOM 7430 O O . GLY A 1 934 ? 15.134 26.231 -2.937 1.00 91.44 934 GLY A O 1
ATOM 7431 N N . PHE A 1 935 ? 15.666 28.217 -2.015 1.00 90.38 935 PHE A N 1
ATOM 7432 C CA . PHE A 1 935 ? 16.375 28.809 -3.141 1.00 90.38 935 PHE A CA 1
ATOM 7433 C C . PHE A 1 935 ? 17.763 29.299 -2.709 1.00 90.38 935 PHE A C 1
ATOM 7435 O O . PHE A 1 935 ? 17.918 30.308 -2.027 1.00 90.38 935 PHE A O 1
ATOM 7442 N N . ASP A 1 936 ? 18.803 28.597 -3.155 1.00 87.12 936 ASP A N 1
ATOM 7443 C CA . ASP A 1 936 ? 20.180 29.037 -2.963 1.00 87.12 936 ASP A CA 1
ATOM 7444 C C . ASP A 1 936 ? 20.544 30.080 -4.028 1.00 87.12 936 ASP A C 1
ATOM 7446 O O . ASP A 1 936 ? 20.888 29.745 -5.166 1.00 87.12 936 ASP A O 1
ATOM 7450 N N . ALA A 1 937 ? 20.506 31.351 -3.630 1.00 83.19 937 ALA A N 1
ATOM 7451 C CA . ALA A 1 937 ? 20.891 32.486 -4.462 1.00 83.19 937 ALA A CA 1
ATOM 7452 C C . ALA A 1 937 ? 22.376 32.476 -4.886 1.00 83.19 937 ALA A C 1
ATOM 7454 O O . ALA A 1 937 ? 22.721 33.116 -5.877 1.00 83.19 937 ALA A O 1
ATOM 7455 N N . THR A 1 938 ? 23.261 31.751 -4.186 1.00 83.44 938 THR A N 1
ATOM 7456 C CA . THR A 1 938 ? 24.698 31.697 -4.522 1.00 83.44 938 THR A CA 1
ATOM 7457 C C . THR A 1 938 ? 24.985 30.753 -5.688 1.00 83.44 938 THR A C 1
ATOM 7459 O O . THR A 1 938 ? 25.806 31.068 -6.550 1.00 83.44 938 THR A O 1
ATOM 7462 N N . SER A 1 939 ? 24.269 29.626 -5.769 1.00 82.69 939 SER A N 1
ATOM 7463 C CA . SER A 1 939 ? 24.302 28.720 -6.925 1.00 82.69 939 SER A CA 1
ATOM 7464 C C . SER A 1 939 ? 23.190 28.986 -7.947 1.00 82.69 939 SER A C 1
ATOM 7466 O O . SER A 1 939 ? 23.183 28.356 -9.006 1.00 82.69 939 SER A O 1
ATOM 7468 N N . ASN A 1 940 ? 22.266 29.906 -7.650 1.00 86.62 940 ASN A N 1
ATOM 7469 C CA . ASN A 1 940 ? 21.019 30.140 -8.381 1.00 86.62 940 ASN A CA 1
ATOM 7470 C C . ASN A 1 940 ? 20.238 28.828 -8.610 1.00 86.62 940 ASN A C 1
ATOM 7472 O O . ASN A 1 940 ? 19.884 28.474 -9.741 1.00 86.62 940 ASN A O 1
ATOM 7476 N N . SER A 1 941 ? 20.033 28.064 -7.527 1.00 89.12 941 SER A N 1
ATOM 7477 C CA . SER A 1 941 ? 19.375 26.756 -7.575 1.00 89.12 941 SER A CA 1
ATOM 7478 C C . SER A 1 941 ? 18.170 26.630 -6.650 1.00 89.12 941 SER A C 1
ATOM 7480 O O . SER A 1 941 ? 18.177 27.069 -5.503 1.00 89.12 941 SER A O 1
ATOM 7482 N N . VAL A 1 942 ? 17.118 26.003 -7.170 1.00 91.75 942 VAL A N 1
ATOM 7483 C CA . VAL A 1 942 ? 15.893 25.679 -6.437 1.00 91.75 942 VA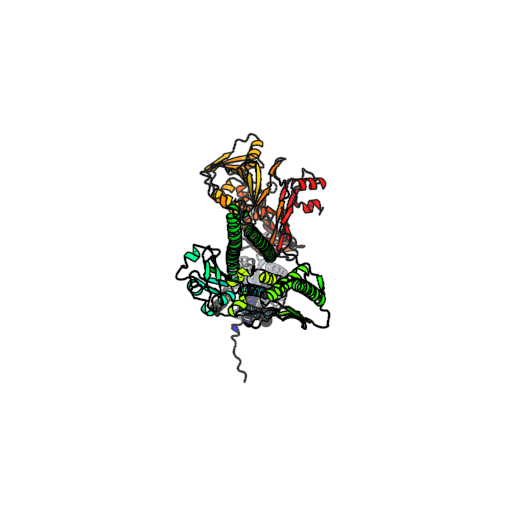L A CA 1
ATOM 7484 C C . VAL A 1 942 ? 16.013 24.254 -5.911 1.00 91.75 942 VAL A C 1
ATOM 7486 O O . VAL A 1 942 ? 16.327 23.330 -6.665 1.00 91.75 942 VAL A O 1
ATOM 7489 N N . ILE A 1 943 ? 15.759 24.075 -4.620 1.00 91.75 943 ILE A N 1
ATOM 7490 C CA . ILE A 1 943 ? 15.842 22.801 -3.913 1.00 91.75 943 ILE A CA 1
ATOM 7491 C C . ILE A 1 943 ? 14.429 22.324 -3.580 1.00 91.75 943 ILE A C 1
ATOM 7493 O O . ILE A 1 943 ? 13.616 23.067 -3.025 1.00 91.75 943 ILE A O 1
ATOM 7497 N N . TYR A 1 944 ? 14.162 21.055 -3.872 1.00 92.38 944 TYR A N 1
ATOM 7498 C CA . TYR A 1 944 ? 12.947 20.342 -3.508 1.00 92.38 944 TYR A CA 1
ATOM 7499 C C . TYR A 1 944 ? 13.284 19.134 -2.633 1.00 92.38 944 TYR A C 1
ATOM 7501 O O . TYR A 1 944 ? 14.306 18.465 -2.817 1.00 92.38 944 TYR A O 1
ATOM 7509 N N . ARG A 1 945 ? 12.410 18.844 -1.669 1.00 90.62 945 ARG A N 1
ATOM 7510 C CA . ARG A 1 945 ? 12.608 17.788 -0.671 1.00 90.62 945 ARG A CA 1
ATOM 7511 C C . ARG A 1 945 ? 11.274 17.148 -0.304 1.00 90.62 945 ARG A C 1
ATOM 7513 O O . ARG A 1 945 ? 10.249 17.824 -0.288 1.00 90.62 945 ARG A O 1
ATOM 7520 N N . SER A 1 946 ? 11.283 15.856 -0.014 1.00 90.31 946 SER A N 1
ATOM 7521 C CA . SER A 1 946 ? 10.124 15.113 0.474 1.00 90.31 946 SER A CA 1
ATOM 7522 C C . SER A 1 946 ? 9.821 15.460 1.930 1.00 90.31 946 SER A C 1
ATOM 7524 O O . SER A 1 946 ? 10.737 15.683 2.720 1.00 90.31 946 SER A O 1
ATOM 7526 N N . TYR A 1 947 ? 8.541 15.477 2.297 1.00 88.81 947 TYR A N 1
ATOM 7527 C CA . TYR A 1 947 ? 8.067 15.762 3.651 1.00 88.81 947 TYR A CA 1
ATOM 7528 C C . TYR A 1 947 ? 7.138 14.659 4.171 1.00 88.81 947 TYR A C 1
ATOM 7530 O O . TYR A 1 947 ? 6.349 14.097 3.414 1.00 88.81 947 TYR A O 1
ATOM 7538 N N . VAL A 1 948 ? 7.181 14.407 5.482 1.00 87.56 948 VAL A N 1
ATOM 7539 C CA . VAL A 1 948 ? 6.224 13.560 6.218 1.00 87.56 948 VAL A CA 1
ATOM 7540 C C . VAL A 1 948 ? 5.810 14.268 7.513 1.00 87.56 948 VAL A C 1
ATOM 7542 O O . VAL A 1 948 ? 6.656 14.799 8.229 1.00 87.56 948 VAL A O 1
ATOM 7545 N N . GLU A 1 949 ? 4.504 14.357 7.791 1.00 83.31 949 GLU A N 1
ATOM 7546 C CA . GLU A 1 949 ? 3.927 15.139 8.909 1.00 83.31 949 GLU A CA 1
ATOM 7547 C C . GLU A 1 949 ? 4.424 16.602 9.021 1.00 83.31 949 GLU A C 1
ATOM 7549 O O . GLU A 1 949 ? 4.445 17.183 10.105 1.00 83.31 949 GLU A O 1
ATOM 7554 N N . GLY A 1 950 ? 4.841 17.215 7.905 1.00 87.06 950 GLY A N 1
ATOM 7555 C CA . GLY A 1 950 ? 5.408 18.572 7.885 1.00 87.06 950 GLY A CA 1
ATOM 7556 C C . GLY A 1 950 ? 6.898 18.662 8.246 1.00 87.06 950 GLY A C 1
ATOM 7557 O O . GLY A 1 950 ? 7.440 19.763 8.334 1.00 87.06 950 GLY A O 1
ATOM 7558 N N . PHE A 1 951 ? 7.591 17.532 8.401 1.00 90.62 951 PHE A N 1
ATOM 7559 C CA . PHE A 1 951 ? 9.040 17.476 8.608 1.00 90.62 951 PHE A CA 1
ATOM 7560 C C . PHE A 1 951 ? 9.772 17.014 7.341 1.00 90.62 951 PHE A C 1
ATOM 7562 O O . PHE A 1 951 ? 9.282 16.107 6.661 1.00 90.62 951 PHE A O 1
ATOM 7569 N N . PRO A 1 952 ? 10.934 17.604 7.018 1.00 91.50 952 PRO A N 1
ATOM 7570 C CA . PRO A 1 952 ? 11.736 17.216 5.862 1.00 91.50 952 PRO A CA 1
ATOM 7571 C C . PRO A 1 952 ? 12.326 15.810 6.005 1.00 91.50 952 PRO A C 1
ATOM 7573 O O . PRO A 1 952 ? 12.760 15.395 7.083 1.00 91.50 952 PRO A O 1
ATOM 7576 N N . ILE A 1 953 ? 12.420 15.112 4.879 1.00 89.81 953 ILE A N 1
ATOM 7577 C CA . ILE A 1 953 ? 13.152 13.857 4.728 1.00 89.81 953 ILE A CA 1
ATOM 7578 C C . ILE A 1 953 ? 14.507 14.164 4.087 1.00 89.81 953 ILE A C 1
ATOM 7580 O O . ILE A 1 953 ? 14.610 14.820 3.047 1.00 89.81 953 ILE A O 1
ATOM 7584 N N . PHE A 1 954 ? 15.572 13.679 4.706 1.00 85.56 954 PHE A N 1
ATOM 7585 C CA . PHE A 1 954 ? 16.924 13.769 4.183 1.00 85.56 954 PHE A CA 1
ATOM 7586 C C . PHE A 1 954 ? 17.320 12.393 3.641 1.00 85.56 954 PHE A C 1
ATOM 7588 O O . PHE A 1 954 ? 17.417 11.404 4.372 1.00 85.56 954 PHE A O 1
ATOM 7595 N N . ASN A 1 955 ? 17.469 12.346 2.318 1.00 78.44 955 ASN A N 1
ATOM 7596 C CA . ASN A 1 955 ? 17.832 11.154 1.565 1.00 78.44 955 ASN A CA 1
ATOM 7597 C C . ASN A 1 955 ? 19.373 10.971 1.527 1.00 78.44 955 ASN A C 1
ATOM 7599 O O . ASN A 1 955 ? 20.106 11.660 2.231 1.00 78.44 955 ASN A O 1
ATOM 7603 N N . GLN A 1 956 ? 19.893 10.062 0.690 1.00 67.56 956 GLN A N 1
ATOM 7604 C CA . GLN A 1 956 ? 21.345 9.823 0.521 1.00 67.56 956 GLN A CA 1
ATOM 7605 C C . GLN A 1 956 ? 22.078 10.985 -0.176 1.00 67.56 956 GLN A C 1
ATOM 7607 O O . GLN A 1 956 ? 23.273 10.890 -0.448 1.00 67.56 956 GLN A O 1
ATOM 7612 N N . THR A 1 957 ? 21.374 12.065 -0.510 1.00 65.94 957 THR A N 1
ATOM 7613 C CA . THR A 1 957 ? 21.915 13.222 -1.210 1.00 65.94 957 THR A CA 1
ATOM 7614 C C . THR A 1 957 ? 21.866 14.440 -0.292 1.00 65.94 957 THR A C 1
ATOM 7616 O O . THR A 1 957 ? 20.813 14.854 0.196 1.00 65.94 957 THR A O 1
ATOM 7619 N N . GLU A 1 958 ? 23.013 15.088 -0.113 1.00 60.97 958 GLU A N 1
ATOM 7620 C CA . GLU A 1 958 ? 23.101 16.366 0.609 1.00 60.97 958 GLU A CA 1
ATOM 7621 C C . GLU A 1 958 ? 22.328 17.493 -0.116 1.00 60.97 958 GLU A C 1
ATOM 7623 O O . GLU A 1 958 ? 22.066 18.555 0.450 1.00 60.97 958 GLU A O 1
ATOM 7628 N N . ASN A 1 959 ? 21.916 17.249 -1.369 1.00 61.41 959 ASN A N 1
ATOM 7629 C CA . ASN A 1 959 ? 21.334 18.239 -2.267 1.00 61.41 959 ASN A CA 1
ATOM 7630 C C . ASN A 1 959 ? 19.803 18.374 -2.212 1.00 61.41 959 ASN A C 1
ATOM 7632 O O . ASN A 1 959 ? 19.308 19.399 -2.682 1.00 61.41 959 ASN A O 1
ATOM 7636 N N . GLY A 1 960 ? 19.080 17.404 -1.637 1.00 69.19 960 GLY A N 1
ATOM 7637 C CA . GLY A 1 960 ? 17.612 17.292 -1.719 1.00 69.19 960 GLY A CA 1
ATOM 7638 C C . GLY A 1 960 ? 17.158 16.296 -2.797 1.00 69.19 960 GLY A C 1
ATOM 7639 O O . GLY A 1 960 ? 17.953 15.878 -3.632 1.00 69.19 960 GLY A O 1
ATOM 7640 N N . ASP A 1 961 ? 15.884 15.888 -2.787 1.00 81.19 961 ASP A N 1
ATOM 7641 C CA . ASP A 1 961 ? 15.357 14.898 -3.749 1.00 81.19 961 ASP A CA 1
ATOM 7642 C C . ASP A 1 961 ? 15.490 15.355 -5.203 1.00 81.19 961 ASP A C 1
ATOM 7644 O O . ASP A 1 961 ? 15.780 14.535 -6.077 1.00 81.19 961 ASP A O 1
ATOM 7648 N N . VAL A 1 962 ? 15.325 16.662 -5.436 1.00 89.44 962 VAL A N 1
ATOM 7649 C CA . VAL A 1 962 ? 15.642 17.334 -6.698 1.00 89.44 962 VAL A CA 1
ATOM 7650 C C . VAL A 1 962 ? 16.235 18.715 -6.397 1.00 89.44 962 VAL A C 1
ATOM 7652 O O . VAL A 1 962 ? 15.629 19.504 -5.676 1.00 89.44 962 VAL A O 1
ATOM 7655 N N . ARG A 1 963 ? 17.379 19.049 -6.998 1.00 91.69 963 ARG A N 1
ATOM 7656 C CA . ARG A 1 963 ? 17.926 20.413 -7.081 1.00 91.69 963 ARG A CA 1
ATOM 7657 C C . ARG A 1 963 ? 18.067 20.811 -8.546 1.00 91.69 963 ARG A C 1
ATOM 7659 O O . ARG A 1 963 ? 18.711 20.091 -9.308 1.00 91.69 963 ARG A O 1
ATOM 7666 N N . ILE A 1 964 ? 17.511 21.962 -8.919 1.00 90.69 964 ILE A N 1
ATOM 7667 C CA . ILE A 1 964 ? 17.568 22.515 -10.279 1.00 90.69 964 ILE A CA 1
ATOM 7668 C C . ILE A 1 964 ? 18.327 23.844 -10.231 1.00 90.69 964 ILE A C 1
ATOM 7670 O O . ILE A 1 964 ? 17.831 24.831 -9.693 1.00 90.69 964 ILE A O 1
ATOM 7674 N N . GLN A 1 965 ? 19.549 23.852 -10.762 1.00 89.88 965 GLN A N 1
ATOM 7675 C CA . GLN A 1 965 ? 20.401 25.027 -10.943 1.00 89.88 965 GLN A CA 1
ATOM 7676 C C . GLN A 1 965 ? 20.166 25.606 -12.343 1.00 89.88 965 GLN A C 1
ATOM 7678 O O . GLN A 1 965 ? 20.376 24.920 -13.340 1.00 89.88 965 GLN A O 1
ATOM 7683 N N . LEU A 1 966 ? 19.781 26.880 -12.410 1.00 83.44 966 LEU A N 1
ATOM 7684 C CA . LEU A 1 966 ? 19.590 27.616 -13.663 1.00 83.44 966 LEU A CA 1
ATOM 7685 C C . LEU A 1 966 ? 20.762 28.594 -13.815 1.00 83.44 966 LEU A C 1
ATOM 7687 O O . LEU A 1 966 ? 20.822 29.571 -13.067 1.00 83.44 966 LEU A O 1
ATOM 7691 N N . THR A 1 967 ? 21.722 28.361 -14.715 1.00 72.38 967 THR A N 1
ATOM 7692 C CA . THR A 1 967 ? 22.871 29.285 -14.835 1.00 72.38 967 THR A CA 1
ATOM 7693 C C . THR A 1 967 ? 22.591 30.444 -15.793 1.00 72.38 967 THR A C 1
ATOM 7695 O O . THR A 1 967 ? 21.871 30.312 -16.781 1.00 72.38 967 THR A O 1
ATOM 7698 N N . SER A 1 968 ? 23.245 31.585 -15.561 1.00 63.12 968 SER A N 1
ATOM 7699 C CA . SER A 1 968 ? 23.219 32.763 -16.447 1.00 63.12 968 SER A CA 1
ATOM 7700 C C . SER A 1 968 ? 23.775 32.522 -17.859 1.00 63.12 968 SER A C 1
ATOM 7702 O O . SER A 1 968 ? 23.704 33.414 -18.704 1.00 63.12 968 SER A O 1
ATOM 7704 N N . ASN A 1 969 ? 24.364 31.347 -18.098 1.00 62.56 969 ASN A N 1
ATOM 7705 C CA . ASN A 1 969 ? 25.150 31.027 -19.285 1.00 62.56 969 ASN A CA 1
ATOM 7706 C C . ASN A 1 969 ? 24.428 30.048 -20.231 1.00 62.56 969 ASN A C 1
ATOM 7708 O O . ASN A 1 969 ? 25.050 29.570 -21.173 1.00 62.56 969 ASN A O 1
ATOM 7712 N N . GLY A 1 970 ? 23.151 29.731 -19.978 1.00 66.25 970 GLY A N 1
ATOM 7713 C CA . GLY A 1 970 ? 22.374 28.783 -20.794 1.00 66.25 970 GLY A CA 1
ATOM 7714 C C . GLY A 1 970 ? 22.586 27.303 -20.449 1.00 66.25 970 GLY A C 1
ATOM 7715 O O . GLY A 1 970 ? 22.050 26.432 -21.124 1.00 66.25 970 GLY A O 1
ATOM 7716 N N . LEU A 1 971 ? 23.356 27.013 -19.394 1.00 77.06 971 LEU A N 1
ATOM 7717 C CA . LEU A 1 971 ? 23.513 25.666 -18.847 1.00 77.06 971 LEU A CA 1
ATOM 7718 C C . LEU A 1 971 ? 22.517 25.456 -17.700 1.00 77.06 971 LEU A C 1
ATOM 7720 O O . LEU A 1 971 ? 22.699 26.027 -16.620 1.00 77.06 971 LEU A O 1
ATOM 7724 N N . ASP A 1 972 ? 21.500 24.627 -17.916 1.00 85.06 972 ASP A N 1
ATOM 7725 C CA . ASP A 1 972 ? 20.608 24.154 -16.853 1.00 85.06 972 ASP A CA 1
ATOM 7726 C C . ASP A 1 972 ? 21.133 22.822 -16.287 1.00 85.06 972 ASP A C 1
ATOM 7728 O O . ASP A 1 972 ? 21.583 21.936 -17.019 1.00 85.06 972 ASP A O 1
ATOM 7732 N N . ARG A 1 973 ? 21.096 22.682 -14.959 1.00 89.50 973 ARG A N 1
ATOM 7733 C CA . ARG A 1 973 ? 21.686 21.566 -14.206 1.00 89.50 973 ARG A CA 1
ATOM 7734 C C . ARG A 1 973 ? 20.707 20.973 -13.212 1.00 89.50 973 ARG A C 1
ATOM 7736 O O . ARG A 1 973 ? 20.057 21.696 -12.463 1.00 89.50 973 ARG A O 1
ATOM 7743 N N . TYR A 1 974 ? 20.668 19.650 -13.147 1.00 90.44 974 TYR A N 1
ATOM 7744 C CA . TYR A 1 974 ? 19.655 18.913 -12.406 1.00 90.44 974 TYR A CA 1
ATOM 7745 C C . TYR A 1 974 ? 20.344 17.806 -11.608 1.00 90.44 974 TYR A C 1
ATOM 7747 O O . TYR A 1 974 ? 21.017 16.950 -12.181 1.00 90.44 974 TYR A O 1
ATOM 7755 N N . TYR A 1 975 ? 20.165 17.808 -10.291 1.00 89.94 975 TYR A N 1
ATOM 7756 C CA . TYR A 1 975 ? 20.655 16.770 -9.384 1.00 89.94 975 TYR A CA 1
ATOM 7757 C C . TYR A 1 975 ? 19.443 16.113 -8.733 1.00 89.94 975 TYR A C 1
ATOM 7759 O O . TYR A 1 975 ? 18.663 16.817 -8.096 1.00 89.94 975 TYR A O 1
ATOM 7767 N N . PHE A 1 976 ? 19.252 14.804 -8.886 1.00 89.56 976 PHE A N 1
ATOM 7768 C CA . PHE A 1 976 ? 18.079 14.133 -8.316 1.00 89.56 976 PHE A CA 1
ATOM 7769 C C . PHE A 1 976 ? 18.295 12.649 -8.010 1.00 89.56 976 PHE A C 1
ATOM 7771 O O . PHE A 1 976 ? 19.255 12.023 -8.462 1.00 89.56 976 PHE A O 1
ATOM 7778 N N . SER A 1 977 ? 17.392 12.087 -7.211 1.00 86.06 977 SER A N 1
ATOM 7779 C CA . SER A 1 977 ? 17.349 10.663 -6.871 1.00 86.06 977 SER A CA 1
ATOM 7780 C C . SER A 1 977 ? 16.547 9.859 -7.907 1.00 86.06 977 SER A C 1
ATOM 7782 O O . SER A 1 977 ? 15.455 10.268 -8.296 1.00 86.06 977 SER A O 1
ATOM 7784 N N . LEU A 1 978 ? 17.034 8.677 -8.315 1.00 85.62 978 LEU A N 1
ATOM 7785 C CA . LEU A 1 978 ? 16.204 7.670 -9.004 1.00 85.62 978 LEU A CA 1
ATOM 7786 C C . LEU A 1 978 ? 15.219 6.987 -8.046 1.00 85.62 978 LEU A C 1
ATOM 7788 O O . LEU A 1 978 ? 14.226 6.413 -8.491 1.00 85.62 978 LEU A O 1
ATOM 7792 N N . TYR A 1 979 ? 15.515 6.990 -6.746 1.00 84.50 979 TYR A N 1
ATOM 7793 C CA . TYR A 1 979 ? 14.660 6.417 -5.714 1.00 84.50 979 TYR A CA 1
ATOM 7794 C C . TYR A 1 979 ? 13.609 7.429 -5.252 1.00 84.50 979 TYR A C 1
ATOM 7796 O O . TYR A 1 979 ? 13.936 8.582 -4.974 1.00 84.50 979 TYR A O 1
ATOM 7804 N N . SER A 1 980 ? 12.369 6.972 -5.107 1.00 82.38 980 SER A N 1
ATOM 7805 C CA . SER A 1 980 ? 11.226 7.757 -4.631 1.00 82.38 980 SER A CA 1
ATOM 7806 C C . SER A 1 980 ? 10.415 6.963 -3.605 1.00 82.38 980 SER A C 1
ATOM 7808 O O . SER A 1 980 ? 10.325 5.734 -3.688 1.00 82.38 980 SER A O 1
ATOM 7810 N N . LEU A 1 981 ? 9.828 7.661 -2.630 1.00 80.62 981 LEU A N 1
ATOM 7811 C CA . LEU A 1 981 ? 8.947 7.067 -1.620 1.00 80.62 981 LEU A CA 1
ATOM 7812 C C . LEU A 1 981 ? 7.504 7.071 -2.129 1.00 80.62 981 LEU A C 1
ATOM 7814 O O . LEU A 1 981 ? 6.987 8.126 -2.494 1.00 80.62 981 LEU A O 1
ATOM 7818 N N . GLN A 1 982 ? 6.862 5.902 -2.136 1.00 76.88 982 GLN A N 1
ATOM 7819 C CA . GLN A 1 982 ? 5.489 5.726 -2.612 1.00 76.88 982 GLN A CA 1
ATOM 7820 C C . GLN A 1 982 ? 4.495 5.625 -1.446 1.00 76.88 982 GLN A C 1
ATOM 7822 O O . GLN A 1 982 ? 3.974 6.635 -0.980 1.00 76.88 982 GLN A O 1
ATOM 7827 N N . VAL A 1 983 ? 4.228 4.407 -0.966 1.00 75.44 983 VAL A N 1
ATOM 7828 C CA . VAL A 1 983 ? 3.156 4.112 -0.001 1.00 75.44 983 VAL A CA 1
ATOM 7829 C C . VAL A 1 983 ? 3.759 3.823 1.381 1.00 75.44 983 VAL A C 1
ATOM 7831 O O . VAL A 1 983 ? 4.733 3.066 1.447 1.00 75.44 983 VAL A O 1
ATOM 7834 N N . PRO A 1 984 ? 3.220 4.382 2.482 1.00 77.75 984 PRO A N 1
ATOM 7835 C CA . PRO A 1 984 ? 3.644 4.019 3.832 1.00 77.75 984 PRO A CA 1
ATOM 7836 C C . PRO A 1 984 ? 3.306 2.554 4.150 1.00 77.75 984 PRO A C 1
ATOM 7838 O O . PRO A 1 984 ? 2.261 2.036 3.760 1.00 77.75 984 PRO A O 1
ATOM 7841 N N . VAL A 1 985 ? 4.195 1.889 4.884 1.00 78.31 985 VAL A N 1
ATOM 7842 C CA . VAL A 1 985 ? 4.092 0.483 5.297 1.00 78.31 985 VAL A CA 1
ATOM 7843 C C . VAL A 1 985 ? 3.793 0.423 6.802 1.00 78.31 985 VAL A C 1
ATOM 7845 O O . VAL A 1 985 ? 4.446 1.139 7.565 1.00 78.31 985 VAL A O 1
ATOM 7848 N N . PRO A 1 986 ? 2.852 -0.424 7.267 1.00 68.69 986 PRO A N 1
ATOM 7849 C CA . PRO A 1 986 ? 2.588 -0.599 8.696 1.00 68.69 986 PRO A CA 1
ATOM 7850 C C . PRO A 1 986 ? 3.836 -1.041 9.478 1.00 68.69 986 PRO A C 1
ATOM 7852 O O . PRO A 1 986 ? 4.443 -2.068 9.177 1.00 68.69 986 PRO A O 1
ATOM 7855 N N . THR A 1 987 ? 4.208 -0.283 10.511 1.00 59.03 987 THR A N 1
ATOM 7856 C CA . THR A 1 987 ? 5.394 -0.539 11.343 1.00 59.03 987 THR A CA 1
ATOM 7857 C C . THR A 1 987 ? 5.101 -1.546 12.463 1.00 59.03 987 THR A C 1
ATOM 7859 O O . THR A 1 987 ? 4.824 -1.195 13.614 1.00 59.03 987 THR A O 1
ATOM 7862 N N . THR A 1 988 ? 5.181 -2.837 12.129 1.00 44.66 988 THR A N 1
ATOM 7863 C CA . THR A 1 988 ? 5.084 -3.952 13.088 1.00 44.66 988 THR A CA 1
ATOM 7864 C C . THR A 1 988 ? 6.362 -4.083 13.928 1.00 44.66 988 THR A C 1
ATOM 7866 O O . THR A 1 988 ? 7.306 -4.767 13.533 1.00 44.66 988 THR A O 1
ATOM 7869 N N . GLY A 1 989 ? 6.407 -3.440 15.100 1.00 48.81 989 GLY A N 1
ATOM 7870 C CA . GLY A 1 989 ? 7.505 -3.600 16.063 1.00 48.81 989 GLY A CA 1
ATOM 7871 C C . GLY A 1 989 ? 7.479 -2.607 17.232 1.00 48.81 989 GLY A C 1
ATOM 7872 O O . GLY A 1 989 ? 6.828 -1.569 17.172 1.00 48.81 989 GLY A O 1
ATOM 7873 N N . GLN A 1 990 ? 8.237 -2.899 18.295 1.00 43.72 990 GLN A N 1
ATOM 7874 C CA . GLN A 1 990 ? 8.234 -2.158 19.575 1.00 43.72 990 GLN A CA 1
ATOM 7875 C C . GLN A 1 990 ? 8.759 -0.700 19.528 1.00 43.72 990 GLN A C 1
ATOM 7877 O O . GLN A 1 990 ? 8.808 -0.043 20.564 1.00 43.72 990 GLN A O 1
ATOM 7882 N N . LYS A 1 991 ? 9.170 -0.166 18.369 1.00 52.66 991 LYS A N 1
ATOM 7883 C CA . LYS A 1 991 ? 9.801 1.168 18.238 1.00 52.66 991 LYS A CA 1
ATOM 7884 C C . LYS A 1 991 ? 8.983 2.161 17.402 1.00 52.66 991 LYS A C 1
ATOM 7886 O O . LYS A 1 991 ? 9.525 2.888 16.579 1.00 52.66 991 LYS A O 1
ATOM 7891 N N . GLN A 1 992 ? 7.671 2.223 17.631 1.00 66.75 992 GLN A N 1
ATOM 7892 C CA . GLN A 1 992 ? 6.785 3.174 16.938 1.00 66.75 992 GLN A CA 1
ATOM 7893 C C . GLN A 1 992 ? 7.045 4.652 17.288 1.00 66.75 992 GLN A C 1
ATOM 7895 O O . GLN A 1 992 ? 6.621 5.537 16.545 1.00 66.75 992 GLN A O 1
ATOM 7900 N N . ALA A 1 993 ? 7.732 4.940 18.399 1.00 79.19 993 ALA A N 1
ATOM 7901 C CA . ALA A 1 993 ? 8.047 6.293 18.845 1.00 79.19 993 ALA A CA 1
ATOM 7902 C C . ALA A 1 993 ? 9.531 6.448 19.211 1.00 79.19 993 ALA A C 1
ATOM 7904 O O . ALA A 1 993 ? 10.115 5.569 19.844 1.00 79.19 993 ALA A O 1
ATOM 7905 N N . VAL A 1 994 ? 10.120 7.589 18.842 1.00 85.62 994 VAL A N 1
ATOM 7906 C CA . VAL A 1 994 ? 11.507 7.964 19.162 1.00 85.62 994 VAL A CA 1
ATOM 7907 C C . VAL A 1 994 ? 11.493 9.320 19.858 1.00 85.62 994 VAL A C 1
ATOM 7909 O O . VAL A 1 994 ? 10.951 10.284 19.316 1.00 85.62 994 VAL A O 1
ATOM 7912 N N . THR A 1 995 ? 12.088 9.402 21.049 1.00 89.94 995 THR A N 1
ATOM 7913 C CA . THR A 1 995 ? 12.215 10.653 21.810 1.00 89.94 995 THR A CA 1
ATOM 7914 C C . THR A 1 995 ? 13.595 11.257 21.611 1.00 89.94 995 THR A C 1
ATOM 7916 O O . THR A 1 995 ? 14.605 10.678 22.004 1.00 89.94 995 THR A O 1
ATOM 7919 N N . LEU A 1 996 ? 13.624 12.440 21.006 1.00 90.69 996 LEU A N 1
ATOM 7920 C CA . LEU A 1 996 ? 14.829 13.208 20.734 1.00 90.69 996 LEU A CA 1
ATOM 7921 C C . LEU A 1 996 ? 15.093 14.244 21.845 1.00 90.69 996 LEU A C 1
ATOM 7923 O O . LEU A 1 996 ? 14.145 14.737 22.466 1.00 90.69 996 LEU A O 1
ATOM 7927 N N . PRO A 1 997 ? 16.367 14.598 22.108 1.00 91.69 997 PRO A N 1
ATOM 7928 C CA . PRO A 1 997 ? 16.726 15.650 23.061 1.00 91.69 997 PRO A CA 1
ATOM 7929 C C . PRO A 1 997 ? 16.185 17.030 22.638 1.00 91.69 997 PRO A C 1
ATOM 7931 O O . PRO A 1 997 ? 15.785 17.229 21.492 1.00 91.69 997 PRO A O 1
ATOM 7934 N N . SER A 1 998 ? 16.197 18.009 23.550 1.00 91.69 998 SER A N 1
ATOM 7935 C CA . SER A 1 998 ? 15.940 19.407 23.171 1.00 91.69 998 SER A CA 1
ATOM 7936 C C . SER A 1 998 ? 17.050 19.944 22.260 1.00 91.69 998 SER A C 1
ATOM 7938 O O . SER A 1 998 ? 18.217 19.564 22.407 1.00 91.69 998 SER A O 1
ATOM 7940 N N . SER A 1 999 ? 16.718 20.877 21.370 1.00 88.38 999 SER A N 1
ATOM 7941 C CA . SER A 1 999 ? 17.674 21.614 20.519 1.00 88.38 999 SER A CA 1
ATOM 7942 C C . SER A 1 999 ? 18.793 22.275 21.333 1.00 88.38 999 SER A C 1
ATOM 7944 O O . SER A 1 999 ? 19.963 22.203 20.964 1.00 88.38 999 SER A O 1
ATOM 7946 N N . THR A 1 1000 ? 18.476 22.820 22.511 1.00 86.19 1000 THR A N 1
ATOM 7947 C CA . THR A 1 1000 ? 19.468 23.371 23.451 1.00 86.19 1000 THR A CA 1
ATOM 7948 C C . THR A 1 1000 ? 20.485 22.312 23.905 1.00 86.19 1000 THR A C 1
ATOM 7950 O O . THR A 1 1000 ? 21.674 22.597 24.053 1.00 86.19 1000 THR A O 1
ATOM 7953 N N . SER A 1 1001 ? 20.038 21.064 24.094 1.00 88.75 1001 SER A N 1
ATOM 7954 C CA . SER A 1 1001 ? 20.901 19.929 24.455 1.00 88.75 1001 SER A CA 1
ATOM 7955 C C . SER A 1 1001 ? 21.723 19.426 23.264 1.00 88.75 1001 SER A C 1
ATOM 7957 O O . SER A 1 1001 ? 22.873 19.022 23.446 1.00 88.75 1001 SER A O 1
ATOM 7959 N N . VAL A 1 1002 ? 21.158 19.471 22.051 1.00 88.81 1002 VAL A N 1
ATOM 7960 C CA . VAL A 1 1002 ? 21.864 19.203 20.785 1.00 88.81 1002 VAL A CA 1
ATOM 7961 C C . VAL A 1 1002 ? 23.023 20.185 20.618 1.00 88.81 1002 VAL A C 1
ATOM 7963 O O . VAL A 1 1002 ? 24.175 19.756 20.553 1.00 88.81 1002 VAL A O 1
ATOM 7966 N N . LEU A 1 1003 ? 22.741 21.490 20.666 1.00 86.50 1003 LEU A N 1
ATOM 7967 C CA . LEU A 1 1003 ? 23.734 22.554 20.517 1.00 86.50 1003 LEU A CA 1
ATOM 7968 C C . LEU A 1 1003 ? 24.829 22.479 21.595 1.00 86.50 1003 LEU A C 1
ATOM 7970 O O . LEU A 1 1003 ? 26.015 22.546 21.273 1.00 86.50 1003 LEU A O 1
ATOM 7974 N N . LYS A 1 1004 ? 24.463 22.250 22.866 1.00 87.88 1004 LYS A N 1
ATOM 7975 C CA . LYS A 1 1004 ? 25.438 22.067 23.959 1.00 87.88 1004 LYS A CA 1
ATOM 7976 C C . LYS A 1 1004 ? 26.375 20.875 23.718 1.00 87.88 1004 LYS A C 1
ATOM 7978 O O . LYS A 1 1004 ? 27.565 20.974 24.009 1.00 87.88 1004 LYS A O 1
ATOM 7983 N N . ARG A 1 1005 ? 25.866 19.761 23.178 1.00 90.62 1005 ARG A N 1
ATOM 7984 C CA . ARG A 1 1005 ? 26.677 18.572 22.859 1.00 90.62 1005 ARG A CA 1
ATOM 7985 C C . ARG A 1 1005 ? 27.566 18.774 21.630 1.00 90.62 1005 ARG A C 1
ATOM 7987 O O . ARG A 1 1005 ? 28.702 18.323 21.656 1.00 90.62 1005 ARG A O 1
ATOM 7994 N N . LEU A 1 1006 ? 27.103 19.491 20.605 1.00 88.75 1006 LEU A N 1
ATOM 7995 C CA . LEU A 1 1006 ? 27.929 19.853 19.444 1.00 88.75 1006 LEU A CA 1
ATOM 7996 C C . LEU A 1 1006 ? 29.103 20.759 19.851 1.00 88.75 1006 LEU A C 1
ATOM 7998 O O . LEU A 1 1006 ? 30.239 20.495 19.465 1.00 88.75 1006 LEU A O 1
ATOM 8002 N N . LYS A 1 1007 ? 28.861 21.755 20.716 1.00 87.81 1007 LYS A N 1
ATOM 8003 C CA . LYS A 1 1007 ? 29.925 22.596 21.297 1.00 87.81 1007 LYS A CA 1
ATOM 8004 C C . LYS A 1 1007 ? 30.926 21.772 22.114 1.00 87.81 1007 LYS A C 1
ATOM 8006 O O . LYS A 1 1007 ? 32.129 21.953 21.962 1.00 87.81 1007 LYS A O 1
ATOM 8011 N N . ALA A 1 1008 ? 30.446 20.824 22.924 1.00 88.38 1008 ALA A N 1
ATOM 8012 C CA . ALA A 1 1008 ? 31.306 19.906 23.679 1.00 88.38 1008 ALA A CA 1
ATOM 8013 C C . ALA A 1 1008 ? 32.127 18.954 22.781 1.00 88.38 1008 ALA A C 1
ATOM 8015 O O . ALA A 1 1008 ? 33.228 18.569 23.158 1.00 88.38 1008 ALA A O 1
ATOM 8016 N N . ALA A 1 1009 ? 31.629 18.622 21.585 1.00 87.56 1009 ALA A N 1
ATOM 8017 C CA . ALA A 1 1009 ? 32.348 17.864 20.557 1.00 87.56 1009 ALA A CA 1
ATOM 8018 C C . ALA A 1 1009 ? 33.274 18.733 19.672 1.00 87.56 1009 ALA A C 1
ATOM 8020 O O . ALA A 1 1009 ? 33.786 18.257 18.662 1.00 87.56 1009 ALA A O 1
ATOM 8021 N N . GLY A 1 1010 ? 33.500 20.005 20.027 1.00 85.94 1010 GLY A N 1
ATOM 8022 C CA . GLY A 1 1010 ? 34.457 20.892 19.355 1.00 85.94 1010 GLY A CA 1
ATOM 8023 C C . GLY A 1 1010 ? 33.928 21.647 18.128 1.00 85.94 1010 GLY A C 1
ATOM 8024 O O . GLY A 1 1010 ? 34.692 22.379 17.494 1.00 85.94 1010 GLY A O 1
ATOM 8025 N N . TYR A 1 1011 ? 32.639 21.529 17.788 1.00 87.75 1011 TYR A N 1
ATOM 8026 C CA . TYR A 1 1011 ? 32.054 22.290 16.680 1.00 87.75 1011 TYR A CA 1
ATOM 8027 C C . TYR A 1 1011 ? 31.920 23.774 17.039 1.00 87.75 1011 TYR A C 1
ATOM 8029 O O . TYR A 1 1011 ? 31.366 24.137 18.079 1.00 87.75 1011 TYR A O 1
ATOM 8037 N N . LYS A 1 1012 ? 32.429 24.648 16.160 1.00 83.88 1012 LYS A N 1
ATOM 8038 C CA . LYS A 1 1012 ? 32.402 26.102 16.364 1.00 83.88 1012 LYS A CA 1
ATOM 8039 C C . LYS A 1 1012 ? 31.000 26.656 16.133 1.00 83.88 1012 LYS A C 1
ATOM 8041 O O . LYS A 1 1012 ? 30.419 26.427 15.077 1.00 83.88 1012 LYS A O 1
ATOM 8046 N N . ASP A 1 1013 ? 30.528 27.445 17.095 1.00 80.06 1013 ASP A N 1
ATOM 8047 C CA . ASP A 1 1013 ? 29.203 28.080 17.103 1.00 80.06 1013 ASP A CA 1
ATOM 8048 C C . ASP A 1 1013 ? 28.939 28.873 15.817 1.00 80.06 1013 ASP A C 1
ATOM 8050 O O . ASP A 1 1013 ? 28.014 28.570 15.079 1.00 80.06 1013 ASP A O 1
ATOM 8054 N N . SER A 1 1014 ? 29.866 29.762 15.446 1.00 80.31 1014 SER A N 1
ATOM 8055 C CA . SER A 1 1014 ? 29.817 30.590 14.230 1.00 80.31 1014 SER A CA 1
ATOM 8056 C C . SER A 1 1014 ? 29.960 29.831 12.899 1.00 80.31 1014 SER A C 1
ATOM 8058 O O . SER A 1 1014 ? 30.128 30.446 11.846 1.00 80.31 1014 SER A O 1
ATOM 8060 N N . LYS A 1 1015 ? 29.929 28.493 12.923 1.00 81.69 1015 LYS A N 1
ATOM 8061 C CA . LYS A 1 1015 ? 29.813 27.629 11.738 1.00 81.69 1015 LYS A CA 1
ATOM 8062 C C . LYS A 1 1015 ? 28.559 26.751 11.745 1.00 81.69 1015 LYS A C 1
ATOM 8064 O O . LYS A 1 1015 ? 28.313 26.083 10.740 1.00 81.69 1015 LYS A O 1
ATOM 8069 N N . ILE A 1 1016 ? 27.797 26.750 12.839 1.00 79.81 1016 ILE A N 1
ATOM 8070 C CA . ILE A 1 1016 ? 26.469 26.150 12.955 1.00 79.81 1016 ILE A CA 1
ATOM 8071 C C . ILE A 1 1016 ? 25.460 27.214 12.508 1.00 79.81 1016 ILE A C 1
ATOM 8073 O O . ILE A 1 1016 ? 25.373 28.280 13.104 1.00 79.81 1016 ILE A O 1
ATOM 8077 N N . GLY A 1 1017 ? 24.732 26.933 11.431 1.00 77.12 1017 GLY A N 1
ATOM 8078 C CA . GLY A 1 1017 ? 23.546 27.685 11.034 1.00 77.12 1017 GLY A CA 1
ATOM 8079 C C . GLY A 1 1017 ? 22.290 27.041 11.617 1.00 77.12 1017 GLY A C 1
ATOM 8080 O O . GLY A 1 1017 ? 22.253 26.631 12.776 1.00 77.12 1017 GLY A O 1
ATOM 8081 N N . SER A 1 1018 ? 21.258 26.899 10.791 1.00 78.81 1018 SER A N 1
ATOM 8082 C CA . SER A 1 1018 ? 19.988 26.283 11.175 1.00 78.81 1018 SER A CA 1
ATOM 8083 C C . SER A 1 1018 ? 20.154 24.862 11.737 1.00 78.81 1018 SER A C 1
ATOM 8085 O O . SER A 1 1018 ? 20.835 24.014 11.156 1.00 78.81 1018 SER A O 1
ATOM 8087 N N . ILE A 1 1019 ? 19.458 24.584 12.843 1.00 85.69 1019 ILE A N 1
ATOM 8088 C CA . ILE A 1 1019 ? 19.190 23.226 13.329 1.00 85.69 1019 ILE A CA 1
ATOM 8089 C C . ILE A 1 1019 ? 17.730 22.914 12.995 1.00 85.69 1019 ILE A C 1
ATOM 8091 O O . ILE A 1 1019 ? 16.826 23.598 13.470 1.00 85.69 1019 ILE A O 1
ATOM 8095 N N . GLU A 1 1020 ? 17.498 21.891 12.177 1.00 87.50 1020 GLU A N 1
ATOM 8096 C CA . GLU A 1 1020 ? 16.167 21.476 11.729 1.00 87.50 1020 GLU A CA 1
ATOM 8097 C C . GLU A 1 1020 ? 15.834 20.073 12.259 1.00 87.50 1020 GLU A C 1
ATOM 8099 O O . GLU A 1 1020 ? 16.698 19.206 12.391 1.00 87.50 1020 GLU A O 1
ATOM 8104 N N . LEU A 1 1021 ? 14.565 19.846 12.590 1.00 90.75 1021 LEU A N 1
ATOM 8105 C CA . LEU A 1 1021 ? 14.057 18.543 13.010 1.00 90.75 1021 LEU A CA 1
ATOM 8106 C C . LEU A 1 1021 ? 13.507 17.810 11.781 1.00 90.75 1021 LEU A C 1
ATOM 8108 O O . LEU A 1 1021 ? 12.661 18.358 11.078 1.00 90.75 1021 LEU A O 1
ATOM 8112 N N . GLY A 1 1022 ? 13.972 16.590 11.513 1.00 91.56 1022 GLY A N 1
ATOM 8113 C CA . GLY A 1 1022 ? 13.661 15.883 10.271 1.00 91.56 1022 GLY A CA 1
ATOM 8114 C C . GLY A 1 1022 ? 13.737 14.365 10.387 1.00 91.56 1022 GLY A C 1
ATOM 8115 O O . GLY A 1 1022 ? 13.822 13.801 11.480 1.00 91.56 1022 GLY A O 1
ATOM 8116 N N . TYR A 1 1023 ? 13.706 13.703 9.234 1.00 91.12 1023 TYR A N 1
ATOM 8117 C CA . TYR A 1 1023 ? 13.801 12.252 9.115 1.00 91.12 1023 TYR A CA 1
ATOM 8118 C C . TYR A 1 1023 ? 15.026 11.841 8.302 1.00 91.12 1023 TYR A C 1
ATOM 8120 O O . TYR A 1 1023 ? 15.159 12.214 7.137 1.00 91.12 1023 TYR A O 1
ATOM 8128 N N . GLU A 1 1024 ? 15.880 11.024 8.911 1.00 88.44 1024 GLU A N 1
ATOM 8129 C CA . GLU A 1 1024 ? 16.941 10.285 8.235 1.00 88.44 1024 GLU A CA 1
ATOM 8130 C C . GLU A 1 1024 ? 16.345 9.030 7.603 1.00 88.44 1024 GLU A C 1
ATOM 8132 O O . GLU A 1 1024 ? 15.729 8.211 8.290 1.00 88.44 1024 GLU A O 1
ATOM 8137 N N . TRP A 1 1025 ? 16.500 8.877 6.290 1.00 86.31 1025 TRP A N 1
ATOM 8138 C CA . TRP A 1 1025 ? 16.062 7.663 5.609 1.00 86.31 1025 TRP A CA 1
ATOM 8139 C C . TRP A 1 1025 ? 17.113 6.544 5.748 1.00 86.31 1025 TRP A C 1
ATOM 8141 O O . TRP A 1 1025 ? 18.316 6.793 5.812 1.00 86.31 1025 TRP A O 1
ATOM 8151 N N . SER A 1 1026 ? 16.687 5.287 5.809 1.00 85.94 1026 SER A N 1
ATOM 8152 C CA . SER A 1 1026 ? 17.599 4.144 5.947 1.00 85.94 1026 SER A CA 1
ATOM 8153 C C . SER A 1 1026 ? 17.003 2.896 5.302 1.00 85.94 1026 SER A C 1
ATOM 8155 O O . SER A 1 1026 ? 15.786 2.746 5.265 1.00 85.94 1026 SER A O 1
ATOM 8157 N N . GLN A 1 1027 ? 17.825 1.999 4.747 1.00 83.19 1027 GLN A N 1
ATOM 8158 C CA . GLN A 1 1027 ? 17.297 0.777 4.130 1.00 83.19 1027 GLN A CA 1
ATOM 8159 C C . GLN A 1 1027 ? 16.891 -0.235 5.204 1.00 83.19 1027 GLN A C 1
ATOM 8161 O O . GLN A 1 1027 ? 17.704 -0.616 6.049 1.00 83.19 1027 GLN A O 1
ATOM 8166 N N . ASN A 1 1028 ? 15.634 -0.678 5.152 1.00 83.62 1028 ASN A N 1
ATOM 8167 C CA . ASN A 1 1028 ? 15.074 -1.605 6.124 1.00 83.62 1028 ASN A CA 1
ATOM 8168 C C . ASN A 1 1028 ? 15.826 -2.945 6.083 1.00 83.62 1028 ASN A C 1
ATOM 8170 O O . ASN A 1 1028 ? 15.993 -3.558 5.025 1.00 83.62 1028 ASN A O 1
ATOM 8174 N N . LYS A 1 1029 ? 16.264 -3.422 7.254 1.00 80.06 1029 LYS A N 1
ATOM 8175 C CA . LYS A 1 1029 ? 17.093 -4.638 7.376 1.00 80.06 1029 LYS A CA 1
ATOM 8176 C C . LYS A 1 1029 ? 16.393 -5.911 6.883 1.00 80.06 1029 LYS A C 1
ATOM 8178 O O . LYS A 1 1029 ? 17.075 -6.857 6.500 1.00 80.06 1029 LYS A O 1
ATOM 8183 N N . SER A 1 1030 ? 15.062 -5.925 6.881 1.00 78.12 1030 SER A N 1
ATOM 8184 C CA . SER A 1 1030 ? 14.225 -7.063 6.487 1.00 78.12 1030 SER A CA 1
ATOM 8185 C C . SER A 1 1030 ? 13.760 -6.998 5.027 1.00 78.12 1030 SER A C 1
ATOM 8187 O O . SER A 1 1030 ? 13.333 -8.014 4.484 1.00 78.12 1030 SER A O 1
ATOM 8189 N N . SER A 1 1031 ? 13.820 -5.834 4.367 1.00 81.31 1031 SER A N 1
ATOM 8190 C CA . SER A 1 1031 ? 13.402 -5.684 2.967 1.00 81.31 1031 SER A CA 1
ATOM 8191 C C . SER A 1 1031 ? 14.126 -4.550 2.248 1.00 81.31 1031 SER A C 1
ATOM 8193 O O . SER A 1 1031 ? 13.956 -3.376 2.564 1.00 81.31 1031 SER A O 1
ATOM 8195 N N . LYS A 1 1032 ? 14.839 -4.888 1.165 1.00 80.12 1032 LYS A N 1
ATOM 8196 C CA . LYS A 1 1032 ? 15.528 -3.909 0.304 1.00 80.12 1032 LYS A CA 1
ATOM 8197 C C . LYS A 1 1032 ? 14.586 -2.932 -0.419 1.00 80.12 1032 LYS A C 1
ATOM 8199 O O . LYS A 1 1032 ? 15.063 -1.920 -0.928 1.00 80.12 1032 LYS A O 1
ATOM 8204 N N . LEU A 1 1033 ? 13.284 -3.231 -0.469 1.00 81.62 1033 LEU A N 1
ATOM 8205 C CA . LEU A 1 1033 ? 12.240 -2.387 -1.069 1.00 81.62 1033 LEU A CA 1
ATOM 8206 C C . LEU A 1 1033 ? 11.563 -1.447 -0.056 1.00 81.62 1033 LEU A C 1
ATOM 8208 O O . LEU A 1 1033 ? 10.688 -0.674 -0.441 1.00 81.62 1033 LEU A O 1
ATOM 8212 N N . VAL A 1 1034 ? 11.937 -1.517 1.225 1.00 86.19 1034 VAL A N 1
ATOM 8213 C CA . VAL A 1 1034 ? 11.393 -0.666 2.288 1.00 86.19 1034 VAL A CA 1
ATOM 8214 C C . VAL A 1 1034 ? 12.482 0.272 2.806 1.00 86.19 1034 VAL A C 1
ATOM 8216 O O . VAL A 1 1034 ? 13.635 -0.119 2.997 1.00 86.19 1034 VAL A O 1
ATOM 8219 N N . ILE A 1 1035 ? 12.098 1.525 3.022 1.00 86.38 1035 ILE A N 1
ATOM 8220 C CA . ILE A 1 1035 ? 12.916 2.566 3.635 1.00 86.38 1035 ILE A CA 1
ATOM 8221 C C . ILE A 1 1035 ? 12.301 2.933 4.982 1.00 86.38 1035 ILE A C 1
ATOM 8223 O O . ILE A 1 1035 ? 11.126 3.289 5.052 1.00 86.38 1035 ILE A O 1
ATOM 8227 N N . ASP A 1 1036 ? 13.110 2.868 6.032 1.00 88.81 1036 ASP A N 1
ATOM 8228 C CA . ASP A 1 1036 ? 12.768 3.252 7.395 1.00 88.81 1036 ASP A CA 1
ATOM 8229 C C . ASP A 1 1036 ? 13.212 4.701 7.643 1.00 88.81 1036 ASP A C 1
ATOM 8231 O O . ASP A 1 1036 ? 14.394 5.038 7.526 1.00 88.81 1036 ASP A O 1
ATOM 8235 N N . LEU A 1 1037 ? 12.254 5.563 7.981 1.00 89.44 1037 LEU A N 1
ATOM 8236 C CA . LEU A 1 1037 ? 12.440 6.976 8.294 1.00 89.44 1037 LEU A CA 1
ATOM 8237 C C . LEU A 1 1037 ? 12.613 7.145 9.807 1.00 89.44 1037 LEU A C 1
ATOM 8239 O O . LEU A 1 1037 ? 11.660 7.043 10.589 1.00 89.44 1037 LEU A O 1
ATOM 8243 N N . THR A 1 1038 ? 13.840 7.425 10.232 1.00 89.56 1038 THR A N 1
ATOM 8244 C CA . THR A 1 1038 ? 14.204 7.618 11.638 1.00 89.56 1038 THR A CA 1
ATOM 8245 C C . THR A 1 1038 ? 14.223 9.110 11.981 1.00 89.56 1038 THR A C 1
ATOM 8247 O O . THR A 1 1038 ? 14.959 9.861 11.343 1.00 89.56 1038 THR A O 1
ATOM 8250 N N . PRO A 1 1039 ? 13.452 9.572 12.984 1.00 91.88 1039 PRO A N 1
ATOM 8251 C CA . PRO A 1 1039 ? 13.550 10.943 13.477 1.00 91.88 1039 PRO A CA 1
ATOM 8252 C C . PRO A 1 1039 ? 14.972 11.299 13.927 1.00 91.88 1039 PRO A C 1
ATOM 8254 O O . PRO A 1 1039 ? 15.552 10.585 14.746 1.00 91.88 1039 PRO A O 1
ATOM 8257 N N . THR A 1 1040 ? 15.512 12.422 13.456 1.00 91.94 1040 THR A N 1
ATOM 8258 C CA . THR A 1 1040 ? 16.796 12.969 13.924 1.00 91.94 1040 THR A CA 1
ATOM 8259 C C . THR A 1 1040 ? 16.850 14.491 13.762 1.00 91.94 1040 THR A C 1
ATOM 8261 O O . THR A 1 1040 ? 15.984 15.099 13.130 1.00 91.94 1040 THR A O 1
ATOM 8264 N N . TYR A 1 1041 ? 17.877 15.119 14.332 1.00 91.50 1041 TYR A N 1
ATOM 8265 C CA . TYR A 1 1041 ? 18.194 16.516 14.041 1.00 91.50 1041 TYR A CA 1
ATOM 8266 C C . TYR A 1 1041 ? 19.194 16.610 12.894 1.00 91.50 1041 TYR A C 1
ATOM 8268 O O . TYR A 1 1041 ? 20.203 15.901 12.872 1.00 91.50 1041 TYR A O 1
ATOM 8276 N N . TYR A 1 1042 ? 18.932 17.545 11.992 1.00 89.19 1042 TYR A N 1
ATOM 8277 C CA . TYR A 1 1042 ? 19.853 17.997 10.967 1.00 89.19 1042 TYR A CA 1
ATOM 8278 C C . TYR A 1 1042 ? 20.454 19.338 11.371 1.00 89.19 1042 TYR A C 1
ATOM 8280 O O . TYR A 1 1042 ? 19.788 20.190 11.956 1.00 89.19 1042 TYR A O 1
ATOM 8288 N N . VAL A 1 1043 ? 21.736 19.508 11.080 1.00 87.75 1043 VAL A N 1
ATOM 8289 C CA . VAL A 1 1043 ? 22.525 20.684 11.441 1.00 87.75 1043 VAL A CA 1
ATOM 8290 C C . VAL A 1 1043 ? 23.166 21.207 10.168 1.00 87.75 1043 VAL A C 1
ATOM 8292 O O . VAL A 1 1043 ? 23.909 20.481 9.502 1.00 87.75 1043 VAL A O 1
ATOM 8295 N N . TYR A 1 1044 ? 22.890 22.459 9.819 1.00 84.19 1044 TYR A N 1
ATOM 8296 C CA . TYR A 1 1044 ? 23.590 23.125 8.733 1.00 84.19 1044 TYR A CA 1
ATOM 8297 C C . TYR A 1 1044 ? 24.956 23.579 9.247 1.00 84.19 1044 TYR A C 1
ATOM 8299 O O . TYR A 1 1044 ? 25.051 24.505 10.049 1.00 84.19 1044 TYR A O 1
ATOM 8307 N N . TYR A 1 1045 ? 26.024 22.899 8.833 1.00 84.12 1045 TYR A N 1
ATOM 8308 C CA . TYR A 1 1045 ? 27.387 23.182 9.267 1.00 84.12 1045 TYR A CA 1
ATOM 8309 C C . TYR A 1 1045 ? 28.296 23.458 8.072 1.00 84.12 1045 TYR A C 1
ATOM 8311 O O . TYR A 1 1045 ? 28.440 22.622 7.175 1.00 84.12 1045 TYR A O 1
ATOM 8319 N N . ASN A 1 1046 ? 28.936 24.633 8.069 1.00 81.19 1046 ASN A N 1
ATOM 8320 C CA . ASN A 1 1046 ? 29.910 25.041 7.045 1.00 81.19 1046 ASN A CA 1
ATOM 8321 C C . ASN A 1 1046 ? 29.387 24.846 5.594 1.00 81.19 1046 ASN A C 1
ATOM 8323 O O . ASN A 1 1046 ? 30.095 24.324 4.735 1.00 81.19 1046 ASN A O 1
ATOM 8327 N N . GLY A 1 1047 ? 28.130 25.218 5.326 1.00 73.81 1047 GLY A N 1
ATOM 8328 C CA . GLY A 1 1047 ? 27.510 25.092 3.997 1.00 73.81 1047 GLY A CA 1
ATOM 8329 C C . GLY A 1 1047 ? 26.964 23.700 3.639 1.00 73.81 1047 GLY A C 1
ATOM 8330 O O . GLY A 1 1047 ? 26.511 23.502 2.516 1.00 73.81 1047 GLY A O 1
ATOM 8331 N N . THR A 1 1048 ? 26.990 22.732 4.565 1.00 77.25 1048 THR A N 1
ATOM 8332 C CA . THR A 1 1048 ? 26.480 21.362 4.347 1.00 77.25 1048 THR A CA 1
ATOM 8333 C C . THR A 1 1048 ? 25.491 20.956 5.435 1.00 77.25 1048 THR A C 1
ATOM 8335 O O . THR A 1 1048 ? 25.727 21.216 6.612 1.00 77.25 1048 THR A O 1
ATOM 8338 N N . TRP A 1 1049 ? 24.394 20.293 5.068 1.00 83.81 1049 TRP A N 1
ATOM 8339 C CA . TRP A 1 1049 ? 23.487 19.672 6.038 1.00 83.81 1049 TRP A CA 1
ATOM 8340 C C . TRP A 1 1049 ? 24.040 18.320 6.490 1.00 83.81 1049 TRP A C 1
ATOM 8342 O O . TRP A 1 1049 ? 24.311 17.457 5.660 1.00 83.81 1049 TRP A O 1
ATOM 8352 N N . ARG A 1 1050 ? 24.180 18.122 7.803 1.00 86.06 1050 ARG A N 1
ATOM 8353 C CA . ARG A 1 1050 ? 24.691 16.883 8.412 1.00 86.06 1050 ARG A CA 1
ATOM 8354 C C . ARG A 1 1050 ? 23.738 16.372 9.483 1.00 86.06 1050 ARG A C 1
ATOM 8356 O O . ARG A 1 1050 ? 23.021 17.164 10.093 1.00 86.06 1050 ARG A O 1
ATOM 8363 N N . THR A 1 1051 ? 23.731 15.064 9.735 1.00 88.25 1051 THR A N 1
ATOM 8364 C CA . THR A 1 1051 ? 22.981 14.520 10.872 1.00 88.25 1051 THR A CA 1
ATOM 8365 C C . THR A 1 1051 ? 23.702 14.848 12.175 1.00 88.25 1051 THR A C 1
ATOM 8367 O O . THR A 1 1051 ? 24.928 14.794 12.278 1.00 88.25 1051 THR A O 1
ATOM 8370 N N . TYR A 1 1052 ? 22.929 15.141 13.216 1.00 86.81 1052 TYR A N 1
ATOM 8371 C CA . TYR A 1 1052 ? 23.428 15.238 14.586 1.00 86.81 1052 TYR A CA 1
ATOM 8372 C C . TYR A 1 1052 ? 24.162 13.954 15.028 1.00 86.81 1052 TYR A C 1
ATOM 8374 O O . TYR A 1 1052 ? 25.141 14.009 15.773 1.00 86.81 1052 TYR A O 1
ATOM 8382 N N . THR A 1 1053 ? 23.710 12.800 14.532 1.00 84.19 1053 THR A N 1
ATOM 8383 C CA . THR A 1 1053 ? 24.288 11.472 14.763 1.00 84.19 1053 THR A CA 1
ATOM 8384 C C . THR A 1 1053 ? 25.670 11.294 14.122 1.00 84.19 1053 THR A C 1
ATOM 8386 O O . THR A 1 1053 ? 26.582 10.848 14.823 1.00 84.19 1053 THR A O 1
ATOM 8389 N N . SER A 1 1054 ? 25.883 11.671 12.853 1.00 84.19 1054 SER A N 1
ATOM 8390 C CA . SER A 1 1054 ? 27.215 11.581 12.222 1.00 84.19 1054 SER A CA 1
ATOM 8391 C C . SER A 1 1054 ? 28.196 12.585 12.828 1.00 84.19 1054 SER A C 1
ATOM 8393 O O . SER A 1 1054 ? 29.313 12.217 13.193 1.00 84.19 1054 SER A O 1
ATOM 8395 N N . MET A 1 1055 ? 27.742 13.819 13.087 1.00 83.81 1055 MET A N 1
ATOM 8396 C CA . MET A 1 1055 ? 28.571 14.851 13.722 1.00 83.81 1055 MET A CA 1
ATOM 8397 C C . MET A 1 1055 ? 29.119 14.431 15.095 1.00 83.81 1055 MET A C 1
ATOM 8399 O O . MET A 1 1055 ? 30.245 14.802 15.421 1.00 83.81 1055 MET A O 1
ATOM 8403 N N . LEU A 1 1056 ? 28.374 13.655 15.893 1.00 83.75 1056 LEU A N 1
ATOM 8404 C CA . LEU A 1 1056 ? 28.851 13.159 17.194 1.00 83.75 1056 LEU A CA 1
ATOM 8405 C C . LEU A 1 1056 ? 29.601 11.819 17.147 1.00 83.75 1056 LEU A C 1
ATOM 8407 O O . LEU A 1 1056 ? 30.305 11.508 18.104 1.00 83.75 1056 LEU A O 1
ATOM 8411 N N . SER A 1 1057 ? 29.457 11.024 16.085 1.00 74.12 1057 SER A N 1
ATOM 8412 C CA . SER A 1 1057 ? 30.168 9.740 15.942 1.00 74.12 1057 SER A CA 1
ATOM 8413 C C . SER A 1 1057 ? 31.520 9.862 15.233 1.00 74.12 1057 SER A C 1
ATOM 8415 O O . SER A 1 1057 ? 32.308 8.922 15.288 1.00 74.12 1057 SER A O 1
ATOM 8417 N N . GLY A 1 1058 ? 31.814 11.012 14.612 1.00 53.56 1058 GLY A N 1
ATOM 8418 C CA . GLY A 1 1058 ? 33.094 11.266 13.939 1.00 53.56 1058 GLY A CA 1
ATOM 8419 C C . GLY A 1 1058 ? 33.269 10.490 12.630 1.00 53.56 1058 GLY A C 1
ATOM 8420 O O . GLY A 1 1058 ? 34.405 10.235 12.234 1.00 53.56 1058 GLY A O 1
ATOM 8421 N N . SER A 1 1059 ? 32.151 10.107 12.001 1.00 37.97 1059 SER A N 1
ATOM 8422 C CA . SER A 1 1059 ? 32.074 9.349 10.740 1.00 37.97 1059 SER A CA 1
ATOM 8423 C C . SER A 1 1059 ? 31.702 10.228 9.548 1.00 37.97 1059 SER A C 1
ATOM 8425 O O . SER A 1 1059 ? 30.817 11.100 9.720 1.00 37.97 1059 SER A O 1
#

InterPro domains:
  IPR000014 PAS domain [PS50112] (266-331)
  IPR000014 PAS domain [SM00091] (268-334)
  IPR000014 PAS domain [TIGR00229] (265-378)
  IPR000014 PAS domain [cd00130] (277-372)
  IPR003594 Histidine kinase/HSP90-like ATPase domain [PF02518] (500-602)
  IPR003594 Histidine kinase/HSP90-like ATPase domain [SM00387] (499-635)
  IPR003660 HAMP domain [PF00672] (207-257)
  IPR003660 HAMP domain [PS50885] (209-261)
  IPR003660 HAMP domain [SM00304] (209-261)
  IPR003661 Signal transduction histidine kinase, dimerisation/phosphoacceptor domain [PF00512] (382-448)
  IPR003661 Signal transduction histidine kinase, dimerisation/phosphoacceptor domain [SM00388] (381-448)
  IPR003661 Signal transduction histidine kinase, dimerisation/phosphoacceptor domain [cd00082] (382-444)
  IPR004358 Signal transduction histidine kinase-related protein, C-terminal [PR00344] (536-550)
  IPR004358 Signal transduction histidine kinase-related protein, C-terminal [PR00344] (554-564)
  IPR004358 Signal transduction histidine kinase-related protein, C-terminal [PR00344] (571-589)
  IPR005467 Histidine kinase domain [PS50109] (388-600)
  IPR009996 Regulatory protein YycH [PF07435] (631-1050)
  IPR013767 PAS fold [PF00989] (269-332)
  IPR035965 PAS domain superfamily [SSF55785] (258-373)
  IPR036097 Signal transduction histidine kinase, dimerisation/phosphoacceptor domain superfamily [SSF47384] (368-448)